Protein AF-0000000084721932 (afdb_homodimer)

Foldseek 3Di:
DAAEEEEEAQPPVCSVVLCVLQVVVRHDYDYHQAPVRVVVVLVPDAGQEYEFEQDGPVHGRQVCLLVNCVSHVLHAYEYEYEPPPVVVQVSSVVSPHLYYDYPVGDSVNVNVSRVVSSVVSVVVVVVVVVVCVVPLVADDFDADFPLVVVLVVLLLVVLVVQQAAEEEEEAAQLCLVNSQVVSQVNNQPDPPQDEAEDELQPDDLVCSQCQAAWAQQPLDPPRNHTDGHVQAVRAPGAYEYEACLNHAPVVLVQVLVCLVPQWHDHRPDDDIDGGRHHYYYYHHDDVVVCVVVVRHPPSSVVRNVPPYGYRDACLQRLVRQVSLLQVLLCSLCVVVVNNQADEDPQLNVLRSQARPSNGSVSSSVLSNVQVVPPDDRYGNSCVSPPVGRDDSDDPPDDDDPQQDDDDDDDDDDPLVSLLSVLVRLCVVVVNPQVVSCVVVVHDSLVSCVSPVNHD/DAAEEEEEAQPPVVSVVLCVLQVVVRHDYDYHQAVVRVVVVLVPDAGQEYEFEQDGPHHGRLVCLLVNCVSHVLHAYEYEYEPPPVVVQVSSVVSPHLYYDYPVGDSVNVNVSRVVSSVVSVVVVVVVVVVVVVPLVADDFDADFPLVVVLVVLLLVVLVPQQAAEEEEEAAQLCLVNSQVVSQVNNQPDPPQDEAEDELQPDDLVCSQCQAAWAQAPLDPPRNHTDGHVQAVRAPGAYEYEACLNHAPVVLVQVLVCLVPQWHDHRPDDDIDGGRHHYYYYHHDDVVVCVVVVRHPPSSVVRNVPPYGYRDACLQRLVRQVSLLQVLLCSLCVVVVNNQADEDPQQNVLRSQANPSNGSVSSSVLSNVQVVPPDDRYGNSCVSPPPGRDDSDDPPDDDDPQQDDDDDDDDDDPLVSLLSVLVRLCVVVVNPQVVSCVVVVHDSLVSCVSPVNHD

Secondary structure (DSSP, 8-state):
--EEEEEE-S-HHHHHHHHHHHHHTTEEEEEESSHHHHHHHHHH---SEEEEESEETTEEHHHHHHHHHHH-TT-EEEEEE-TT-HHHHHHHHHTT-SEEEESSPPHHHHHHHHHHHHHHHHHHHHHHHHHHHHHHT-PPPPP-SHHHHHHHHHHHHHHTSTT--EEEE--TTS-HHHHHHHHHHHH-SSTT--EEEEETTTS-HHHHHHHHHEE-TTSSTT--S-EE-HHHHTTTSEEEEETGGGS-HHHHHHHHHHHHHSEEE-BT---EEE--PEEEEEE-S-HHHHHHTTSS-HHHHHHHTSEEEEPPPGGG-GGGHHHHHHHHHHHHHHHHT-TT-EE-HHHHHHHHH---TTHHHHHHHHHHHHHHH--SSEE--GGGTT-----TT--S--SS----EEE-SS---HHHHHHHHHHHHHHHTTT-HHHHHHHHT--HHHHHHHTT---/-PEEEEEE-S-HHHHHHHHHHHHHTTEEEEEESSHHHHHHHHHH---SEEEEESEETTEEHHHHHHHHHHH-TT-EEEEEE-TT-HHHHHHHHHTT-SEEEESSPPHHHHHHHHHHHHHHHHHHHHHHHHHHHHHHT-PPPPP-SHHHHHHHHHHHHHHTSTT--EEEE--TTS-HHHHHHHHHHHH-SSTT--EEEEETTTS-HHHHHHHHHEE-TTSSTT--S-EE-HHHHTTTSEEEEETGGGS-HHHHHHHHHHHHHSEEE-BT---EEE--PEEEEEE-S-HHHHHHTTSS-HHHHHHHTSEEEEPPPGGG-GGGHHHHHHHHHHHHHHHHT-TT-EE-HHHHHHHHH---TTHHHHHHHHHHHHHHH--SSEE--GGGTT-----TTS-S--SS----EEE-SS---HHHHHHHHHHHHHHHTTT-HHHHHHHHT--HHHHHHHTT---

InterPro domains:
  IPR001789 Signal transduction response regulator, receiver domain [PF00072] (6-113)
  IPR001789 Signal transduction response regulator, receiver domain [PS50110] (4-118)
  IPR001789 Signal transduction response regulator, receiver domain [SM00448] (3-114)
  IPR002078 RNA polymerase sigma factor 54 interaction domain [PF00158] (145-309)
  IPR002078 RNA polymerase sigma factor 54 interaction domain [PS50045] (141-372)
  IPR002197 DNA binding HTH domain, Fis-type [PF02954] (414-452)
  IPR003593 AAA+ ATPase domain [SM00382] (162-306)
  IPR009057 Homedomain-like superfamily [SSF46689] (357-451)
  IPR011006 CheY-like superfamily [SSF52172] (5-186)
  IPR025662 Sigma-54 interaction domain, ATP-binding site 1 [PS00675] (166-179)
  IPR025943 Sigma-54 interaction domain, ATP-binding site 2 [PS00676] (229-244)
  IPR025944 Sigma-54 interaction domain, conserved site [PS00688] (356-365)
  IPR027417 P-loop containing nucleoside triphosphate hydrolase [G3DSA:3.40.50.300] (138-313)
  IPR027417 P-loop containing nucleoside triphosphate hydrolase [SSF52540] (145-384)
  IPR058031 NorR-like, AAA+ ATPase lid domain [PF25601] (315-384)

Sequence (910 aa):
MSVPLLFIDDDRAFSSLGAAALQREGYAVTLARSLHEARAALARLTPALVVLDRRLPDGDGLTFLPELKAQAPGAAVVMVTAHGDIASAVDAVRAGAADYVAKPVELADLVLRARRALDTGRLKDRLAAAEAELSGRRRLVPPASAAMQRVFAALERIATSPRGAVMLLGETGTGKEMLARHLHALSSRGDDAPFVHVNCAALPEQTVESELFGHEKGAFTDARTARRGLVEVAHGGTLFLDEVGELPLGLQAKLLTFLDSGRFRRLGGTTEHSSSARIVAATHRDLPGLMARGEFREDLWFRLGVFRIDIPPLRERPEDILPLAEGILAELRRELGRRDVSLGPHARTRLTAYAFPGNVRELRNVLERALVMEPGPELELDVLAGTRPVPAGAPAASPPEPNAFVLSGPPRALEEVERAYTRWVLEQMGGRRMEAAKVLGLSYPTFLKRLGEGTMSVPLLFIDDDRAFSSLGAAALQREGYAVTLARSLHEARAALARLTPALVVLDRRLPDGDGLTFLPELKAQAPGAAVVMVTAHGDIASAVDAVRAGAADYVAKPVELADLVLRARRALDTGRLKDRLAAAEAELSGRRRLVPPASAAMQRVFAALERIATSPRGAVMLLGETGTGKEMLARHLHALSSRGDDAPFVHVNCAALPEQTVESELFGHEKGAFTDARTARRGLVEVAHGGTLFLDEVGELPLGLQAKLLTFLDSGRFRRLGGTTEHSSSARIVAATHRDLPGLMARGEFREDLWFRLGVFRIDIPPLRERPEDILPLAEGILAELRRELGRRDVSLGPHARTRLTAYAFPGNVRELRNVLERALVMEPGPELELDVLAGTRPVPAGAPAASPPEPNAFVLSGPPRALEEVERAYTRWVLEQMGGRRMEAAKVLGLSYPTFLKRLGEGT

Nearest PDB structures (foldseek):
  1ny5-assembly1_A  TM=8.641E-01  e=1.931E-38  Aquifex aeolicus
  3dzd-assembly1_B  TM=8.624E-01  e=8.630E-37  Aquifex aeolicus
  1ny6-assembly1_B  TM=9.441E-01  e=9.548E-25  Aquifex aeolicus
  3m0e-assembly1_A  TM=8.871E-01  e=1.312E-25  Aquifex aeolicus
  5ep2-assembly1_A  TM=9.189E-01  e=5.234E-24  Photobacterium angustum

pLDDT: mean 85.18, std 12.58, range [26.5, 97.75]

Solvent-accessible surface area (backbone atoms only — not comparable to full-atom values): 48066 Å² total; per-residue (Å²): 127,49,48,40,27,38,40,35,37,54,50,62,68,57,43,50,54,46,42,52,58,37,38,74,73,38,33,42,68,42,83,18,52,33,58,68,46,40,53,55,46,56,74,50,39,80,42,49,30,32,39,38,29,33,77,36,88,75,48,47,33,66,77,43,40,55,60,48,40,49,47,31,58,67,36,22,29,34,36,36,37,57,60,85,42,52,68,58,46,54,51,36,42,74,59,63,30,61,45,67,46,47,42,83,72,51,64,72,54,52,48,51,52,51,50,52,29,44,52,53,40,50,50,51,48,46,34,52,50,46,51,45,58,65,43,72,77,57,79,84,70,81,67,67,22,67,72,51,41,52,49,54,51,50,41,58,58,48,30,74,45,74,74,60,26,32,25,42,36,34,56,64,38,57,44,65,67,60,51,52,50,49,38,46,63,65,43,46,89,47,100,76,48,38,76,40,80,43,51,42,33,58,42,53,82,88,46,41,57,39,49,41,46,2,28,29,54,64,48,45,96,84,26,73,37,24,43,85,9,47,49,57,58,7,38,68,21,30,32,36,35,34,34,53,71,55,43,53,62,73,55,45,55,51,51,40,45,23,73,74,70,31,34,45,51,28,39,76,43,79,44,75,42,54,39,68,36,21,44,36,35,27,30,61,65,61,57,71,62,31,35,73,73,67,52,38,60,63,70,41,51,53,58,39,42,67,38,71,43,77,49,70,49,43,55,79,31,60,64,31,51,59,59,46,49,54,52,50,46,56,51,48,22,19,67,71,62,46,76,74,53,43,80,24,77,59,22,56,55,48,58,72,39,44,39,44,90,36,15,52,49,42,51,51,46,51,51,52,48,30,64,68,70,44,74,75,45,51,40,48,44,68,87,52,60,84,64,67,56,55,71,83,80,68,70,90,69,86,86,68,86,80,60,57,54,72,48,80,52,75,78,58,36,50,69,58,50,52,30,51,48,51,50,45,40,25,56,76,49,74,63,38,61,71,59,29,17,55,46,32,69,40,55,66,72,56,40,34,45,52,71,66,71,42,132,127,47,48,42,27,38,39,35,39,55,50,62,69,56,44,50,54,47,42,51,57,38,38,75,72,38,32,42,68,44,82,19,52,33,60,69,47,40,53,54,45,55,74,50,39,81,43,48,31,32,41,37,29,32,76,36,89,77,49,48,33,66,77,42,39,56,59,48,40,50,47,31,58,67,36,21,29,34,35,36,37,57,60,85,41,52,69,56,46,54,50,36,41,73,60,62,30,62,44,66,45,47,41,84,72,52,63,71,53,53,47,52,49,50,50,51,30,41,51,51,40,51,50,53,47,47,36,52,50,47,50,47,59,64,43,71,76,56,79,82,67,82,66,66,22,68,71,50,40,51,48,53,52,50,41,58,58,47,32,75,46,75,72,61,26,32,25,41,36,34,56,65,38,58,45,63,67,60,51,51,52,49,38,46,64,66,44,47,90,49,100,75,48,37,76,38,80,44,52,42,34,56,42,55,82,88,46,40,57,41,49,42,46,3,29,29,54,63,48,47,95,84,26,74,38,26,44,83,9,48,49,58,58,6,39,68,21,29,33,36,35,35,33,52,74,56,43,54,63,73,54,45,55,52,50,39,46,25,72,75,69,31,33,46,52,28,40,75,43,78,43,75,41,54,39,66,36,22,44,37,36,27,29,62,64,61,56,72,61,31,35,74,71,64,54,39,60,64,69,41,50,55,56,39,41,69,37,70,44,77,48,69,48,45,55,79,33,61,64,31,48,60,60,45,49,52,54,50,46,56,50,49,21,19,68,71,63,46,77,72,54,43,79,25,78,59,21,57,54,48,59,72,39,45,40,46,89,37,15,52,50,40,52,50,48,52,51,50,49,32,65,68,69,44,73,77,44,52,40,50,43,66,87,54,59,87,63,70,57,55,73,83,80,67,67,90,65,85,85,67,89,80,59,58,55,72,47,76,52,75,82,56,36,49,69,57,50,52,30,51,48,52,50,45,40,25,56,75,50,73,63,40,62,71,59,31,17,57,46,31,70,40,55,66,71,55,39,32,46,53,70,66,69,41,129

Structure (mmCIF, N/CA/C/O backbone):
data_AF-0000000084721932-model_v1
#
loop_
_entity.id
_entity.type
_entity.pdbx_description
1 polymer 'Sigma-54 dependent DNA-binding response regulator'
#
loop_
_atom_site.group_PDB
_atom_site.id
_atom_site.type_symbol
_atom_site.label_atom_id
_atom_site.label_alt_id
_atom_site.label_comp_id
_atom_site.label_asym_id
_atom_site.label_entity_id
_atom_site.label_seq_id
_atom_site.pdbx_PDB_ins_code
_atom_site.Cartn_x
_atom_site.Cartn_y
_atom_site.Cartn_z
_atom_site.occupancy
_atom_site.B_iso_or_equiv
_atom_site.auth_seq_id
_atom_site.auth_comp_id
_atom_site.auth_asym_id
_atom_site.auth_atom_id
_atom_site.pdbx_PDB_model_num
ATOM 1 N N . MET A 1 1 ? 23.156 -14.375 -2.945 1 50.16 1 MET A N 1
ATOM 2 C CA . MET A 1 1 ? 22.766 -14.328 -1.539 1 50.16 1 MET A CA 1
ATOM 3 C C . MET A 1 1 ? 21.625 -15.305 -1.265 1 50.16 1 MET A C 1
ATOM 5 O O . MET A 1 1 ? 20.734 -15.492 -2.109 1 50.16 1 MET A O 1
ATOM 9 N N . SER A 1 2 ? 21.703 -16.531 -0.362 1 75.31 2 SER A N 1
ATOM 10 C CA . SER A 1 2 ? 21.109 -17.859 -0.454 1 75.31 2 SER A CA 1
ATOM 11 C C . SER A 1 2 ? 19.766 -17.906 0.25 1 75.31 2 SER A C 1
ATOM 13 O O . SER A 1 2 ? 19.594 -17.328 1.323 1 75.31 2 SER A O 1
ATOM 15 N N . VAL A 1 3 ? 18.797 -18.219 -0.322 1 82.56 3 VAL A N 1
ATOM 16 C CA . VAL A 1 3 ? 17.438 -18.422 0.181 1 82.56 3 VAL A CA 1
ATOM 17 C C . VAL A 1 3 ? 17.328 -19.766 0.882 1 82.56 3 VAL A C 1
ATOM 19 O O . VAL A 1 3 ? 17.625 -20.812 0.288 1 82.56 3 VAL A O 1
ATOM 22 N N . PRO A 1 4 ? 17.062 -19.734 2.205 1 88.12 4 PRO A N 1
ATOM 23 C CA . PRO A 1 4 ? 16.984 -21 2.924 1 88.12 4 PRO A CA 1
ATOM 24 C C . PRO A 1 4 ? 15.883 -21.922 2.4 1 88.12 4 PRO A C 1
ATOM 26 O O . PRO A 1 4 ? 14.734 -21.484 2.271 1 88.12 4 PRO A O 1
ATOM 29 N N . LEU A 1 5 ? 16.281 -23.125 2.121 1 94.31 5 LEU A N 1
ATOM 30 C CA . LEU A 1 5 ? 15.359 -24.125 1.596 1 94.31 5 LEU A CA 1
ATOM 31 C C . LEU A 1 5 ? 15.477 -25.438 2.363 1 94.31 5 LEU A C 1
ATOM 33 O O . LEU A 1 5 ? 16.594 -25.906 2.631 1 94.31 5 LEU A O 1
ATOM 37 N N . LEU A 1 6 ? 14.336 -25.953 2.844 1 96 6 LEU A N 1
ATOM 38 C CA . LEU A 1 6 ? 14.281 -27.266 3.492 1 96 6 LEU A CA 1
ATOM 39 C C . LEU A 1 6 ? 13.773 -28.328 2.527 1 96 6 LEU A C 1
ATOM 41 O O . LEU A 1 6 ? 12.656 -28.219 2.012 1 96 6 LEU A O 1
ATOM 45 N N . PHE A 1 7 ? 14.656 -29.297 2.244 1 97.75 7 PHE A N 1
ATOM 46 C CA . PHE A 1 7 ? 14.328 -30.391 1.336 1 97.75 7 PHE A CA 1
ATOM 47 C C . PHE A 1 7 ? 14.031 -31.672 2.111 1 97.75 7 PHE A C 1
ATOM 49 O O . PHE A 1 7 ? 14.938 -32.281 2.672 1 97.75 7 PHE A O 1
ATOM 56 N N . ILE A 1 8 ? 12.703 -32.031 2.109 1 97.69 8 ILE A N 1
ATOM 57 C CA . ILE A 1 8 ? 12.273 -33.188 2.893 1 97.69 8 ILE A CA 1
ATOM 58 C C . ILE A 1 8 ? 11.922 -34.344 1.96 1 97.69 8 ILE A C 1
ATOM 60 O O . ILE A 1 8 ? 10.859 -34.375 1.339 1 97.69 8 ILE A O 1
ATOM 64 N N . ASP A 1 9 ? 12.75 -35.281 1.85 1 96.31 9 ASP A N 1
ATOM 65 C CA . ASP A 1 9 ? 12.578 -36.438 0.973 1 96.31 9 ASP A CA 1
ATOM 66 C C . ASP A 1 9 ? 13.461 -37.594 1.422 1 96.31 9 ASP A C 1
ATOM 68 O O . ASP A 1 9 ? 14.641 -37.438 1.714 1 96.31 9 ASP A O 1
ATOM 72 N N . ASP A 1 10 ? 12.867 -38.781 1.449 1 94.88 10 ASP A N 1
ATOM 73 C CA . ASP A 1 10 ? 13.609 -39.906 1.982 1 94.88 10 ASP A CA 1
ATOM 74 C C . ASP A 1 10 ? 14.453 -40.594 0.896 1 94.88 10 ASP A C 1
ATOM 76 O O . ASP A 1 10 ? 15.328 -41.406 1.193 1 94.88 10 ASP A O 1
ATOM 80 N N . ASP A 1 11 ? 14.219 -40.312 -0.386 1 94.06 11 ASP A N 1
ATOM 81 C CA . ASP A 1 11 ? 15.039 -40.844 -1.475 1 94.06 11 ASP A CA 1
ATOM 82 C C . ASP A 1 11 ? 16.375 -40.125 -1.547 1 94.06 11 ASP A C 1
ATOM 84 O O . ASP A 1 11 ? 16.469 -39 -2.043 1 94.06 11 ASP A O 1
ATOM 88 N N . ARG A 1 12 ? 17.406 -40.781 -1.144 1 93.38 12 ARG A N 1
ATOM 89 C CA . ARG A 1 12 ? 18.719 -40.188 -1.009 1 93.38 12 ARG A CA 1
ATOM 90 C C . ARG A 1 12 ? 19.234 -39.688 -2.357 1 93.38 12 ARG A C 1
ATOM 92 O O . ARG A 1 12 ? 19.828 -38.625 -2.447 1 93.38 12 ARG A O 1
ATOM 99 N N . ALA A 1 13 ? 19.031 -40.5 -3.336 1 93.81 13 ALA A N 1
ATOM 100 C CA . ALA A 1 13 ? 19.516 -40.156 -4.664 1 93.81 13 ALA A CA 1
ATOM 101 C C . ALA A 1 13 ? 18.812 -38.875 -5.176 1 93.81 13 ALA A C 1
ATOM 103 O O . ALA A 1 13 ? 19.453 -37.938 -5.602 1 93.81 13 ALA A O 1
ATOM 104 N N . PHE A 1 14 ? 17.594 -38.875 -5.012 1 92.94 14 PHE A N 1
ATOM 105 C CA . PHE A 1 14 ? 16.812 -37.75 -5.504 1 92.94 14 PHE A CA 1
ATOM 106 C C . PHE A 1 14 ? 17.078 -36.5 -4.68 1 92.94 14 PHE A C 1
ATOM 108 O O . PHE A 1 14 ? 17.281 -35.406 -5.234 1 92.94 14 PHE A O 1
ATOM 115 N N . SER A 1 15 ? 17.047 -36.656 -3.352 1 94.31 15 SER A N 1
ATOM 116 C CA . SER A 1 15 ? 17.25 -35.5 -2.482 1 94.31 15 SER A CA 1
ATOM 117 C C . SER A 1 15 ? 18.609 -34.875 -2.699 1 94.31 15 SER A C 1
ATOM 119 O O . SER A 1 15 ? 18.75 -33.625 -2.682 1 94.31 15 SER A O 1
ATOM 121 N N . SER A 1 16 ? 19.578 -35.688 -3.01 1 95.12 16 SER A N 1
ATOM 122 C CA . SER A 1 16 ? 20.922 -35.156 -3.246 1 95.12 16 SER A CA 1
ATOM 123 C C . SER A 1 16 ? 20.984 -34.406 -4.57 1 95.12 16 SER A C 1
ATOM 125 O O . SER A 1 16 ? 21.547 -33.312 -4.633 1 95.12 16 SER A O 1
ATOM 127 N N . LEU A 1 17 ? 20.453 -35.031 -5.609 1 95 17 LEU A N 1
ATOM 128 C CA . LEU A 1 17 ? 20.453 -34.375 -6.926 1 95 17 LEU A CA 1
ATOM 129 C C . LEU A 1 17 ? 19.625 -33.094 -6.906 1 95 17 LEU A C 1
ATOM 131 O O . LEU A 1 17 ? 20.062 -32.094 -7.457 1 95 17 LEU A O 1
ATOM 135 N N . GLY A 1 18 ? 18.5 -33.188 -6.254 1 95.5 18 GLY A N 1
ATOM 136 C CA . GLY A 1 18 ? 17.656 -32.031 -6.145 1 95.5 18 GLY A CA 1
ATOM 137 C C . GLY A 1 18 ? 18.297 -30.891 -5.375 1 95.5 18 GLY A C 1
ATOM 138 O O . GLY A 1 18 ? 18.25 -29.734 -5.797 1 95.5 18 GLY A O 1
ATOM 139 N N . ALA A 1 19 ? 18.891 -31.25 -4.285 1 95.81 19 ALA A N 1
ATOM 140 C CA . ALA A 1 19 ? 19.594 -30.266 -3.465 1 95.81 19 ALA A CA 1
ATOM 141 C C . ALA A 1 19 ? 20.703 -29.578 -4.254 1 95.81 19 ALA A C 1
ATOM 143 O O . ALA A 1 19 ? 20.844 -28.359 -4.207 1 95.81 19 ALA A O 1
ATOM 144 N N . ALA A 1 20 ? 21.422 -30.359 -5.004 1 96 20 ALA A N 1
ATOM 145 C CA . ALA A 1 20 ? 22.516 -29.828 -5.801 1 96 20 ALA A CA 1
ATOM 146 C C . ALA A 1 20 ? 21.984 -28.859 -6.859 1 96 20 ALA A C 1
ATOM 148 O O . ALA A 1 20 ? 22.562 -27.781 -7.062 1 96 20 ALA A O 1
ATOM 149 N N . ALA A 1 21 ? 20.969 -29.266 -7.5 1 95.31 21 ALA A N 1
ATOM 150 C CA . ALA A 1 21 ? 20.375 -28.422 -8.539 1 95.31 21 ALA A CA 1
ATOM 151 C C . ALA A 1 21 ? 19.891 -27.094 -7.957 1 95.31 21 ALA A C 1
ATOM 153 O O . ALA A 1 21 ? 20.109 -26.031 -8.555 1 95.31 21 ALA A O 1
ATOM 154 N N . LEU A 1 22 ? 19.297 -27.141 -6.793 1 95.56 22 LEU A N 1
ATOM 155 C CA . LEU A 1 22 ? 18.75 -25.953 -6.156 1 95.56 22 LEU A CA 1
ATOM 156 C C . LEU A 1 22 ? 19.875 -25.078 -5.586 1 95.56 22 LEU A C 1
ATOM 158 O O . LEU A 1 22 ? 19.781 -23.844 -5.609 1 95.56 22 LEU A O 1
ATOM 162 N N . GLN A 1 23 ? 20.891 -25.688 -5.098 1 94.81 23 GLN A N 1
ATOM 163 C CA . GLN A 1 23 ? 22.047 -24.938 -4.598 1 94.81 23 GLN A CA 1
ATOM 164 C C . GLN A 1 23 ? 22.703 -24.125 -5.711 1 94.81 23 GLN A C 1
ATOM 166 O O . GLN A 1 23 ? 23.125 -23 -5.492 1 94.81 23 GLN A O 1
ATOM 171 N N . ARG A 1 24 ? 22.734 -24.703 -6.875 1 93.31 24 ARG A N 1
ATOM 172 C CA . ARG A 1 24 ? 23.297 -24 -8.023 1 93.31 24 ARG A CA 1
ATOM 173 C C . ARG A 1 24 ? 22.484 -22.766 -8.359 1 93.31 24 ARG A C 1
ATOM 175 O O . ARG A 1 24 ? 23.016 -21.797 -8.922 1 93.31 24 ARG A O 1
ATOM 182 N N . GLU A 1 25 ? 21.234 -22.844 -7.98 1 91 25 GLU A N 1
ATOM 183 C CA . GLU A 1 25 ? 20.344 -21.703 -8.258 1 91 25 GLU A CA 1
ATOM 184 C C . GLU A 1 25 ? 20.391 -20.688 -7.117 1 91 25 GLU A C 1
ATOM 186 O O . GLU A 1 25 ? 19.609 -19.734 -7.105 1 91 25 GLU A O 1
ATOM 191 N N . GLY A 1 26 ? 21.234 -20.922 -6.094 1 88.62 26 GLY A N 1
ATOM 192 C CA . GLY A 1 26 ? 21.453 -19.906 -5.07 1 88.62 26 GLY A CA 1
ATOM 193 C C . GLY A 1 26 ? 20.703 -20.203 -3.781 1 88.62 26 GLY A C 1
ATOM 194 O O . GLY A 1 26 ? 20.641 -19.359 -2.883 1 88.62 26 GLY A O 1
ATOM 195 N N . TYR A 1 27 ? 20.156 -21.391 -3.596 1 91.81 27 TYR A N 1
ATOM 196 C CA . TYR A 1 27 ? 19.453 -21.766 -2.369 1 91.81 27 TYR A CA 1
ATOM 197 C C . TYR A 1 27 ? 20.406 -22.391 -1.366 1 91.81 27 TYR A C 1
ATOM 199 O O . TYR A 1 27 ? 21.344 -23.094 -1.752 1 91.81 27 TYR A O 1
ATOM 207 N N . ALA A 1 28 ? 20.234 -22.062 -0.141 1 91.94 28 ALA A N 1
ATOM 208 C CA . ALA A 1 28 ? 20.891 -22.797 0.943 1 91.94 28 ALA A CA 1
ATOM 209 C C . ALA A 1 28 ? 20.031 -23.984 1.394 1 91.94 28 ALA A C 1
ATOM 211 O O . ALA A 1 28 ? 19.109 -23.812 2.191 1 91.94 28 ALA A O 1
ATOM 212 N N . VAL A 1 29 ? 20.453 -25.188 0.983 1 95.38 29 VAL A N 1
ATOM 213 C CA . VAL A 1 29 ? 19.562 -26.328 1.118 1 95.38 29 VAL A CA 1
ATOM 214 C C . VAL A 1 29 ? 19.906 -27.109 2.383 1 95.38 29 VAL A C 1
ATOM 216 O O . VAL A 1 29 ? 21.078 -27.453 2.613 1 95.38 29 VAL A O 1
ATOM 219 N N . THR A 1 30 ? 18.953 -27.297 3.246 1 94.75 30 THR A N 1
ATOM 220 C CA . THR A 1 30 ? 19.016 -28.25 4.359 1 94.75 30 THR A CA 1
ATOM 221 C C . THR A 1 30 ? 18.219 -29.5 4.043 1 94.75 30 THR A C 1
ATOM 223 O O . THR A 1 30 ? 17.062 -29.422 3.637 1 94.75 30 THR A O 1
ATOM 226 N N . LEU A 1 31 ? 18.844 -30.656 4.266 1 96.81 31 LEU A N 1
ATOM 227 C CA . LEU A 1 31 ? 18.219 -31.906 3.9 1 96.81 31 LEU A CA 1
ATOM 228 C C . LEU A 1 31 ? 17.594 -32.594 5.125 1 96.81 31 LEU A C 1
ATOM 230 O O . LEU A 1 31 ? 18.172 -32.562 6.207 1 96.81 31 LEU A O 1
ATOM 234 N N . ALA A 1 32 ? 16.375 -33.062 4.973 1 97 32 ALA A N 1
ATOM 235 C CA . ALA A 1 32 ? 15.695 -33.906 5.934 1 97 32 ALA A CA 1
ATOM 236 C C . ALA A 1 32 ? 15.133 -35.156 5.25 1 97 32 ALA A C 1
ATOM 238 O O . ALA A 1 32 ? 14.602 -35.094 4.137 1 97 32 ALA A O 1
ATOM 239 N N . ARG A 1 33 ? 15.242 -36.312 5.902 1 96.19 33 ARG A N 1
ATOM 240 C CA . ARG A 1 33 ? 14.844 -37.562 5.254 1 96.19 33 ARG A CA 1
ATOM 241 C C . ARG A 1 33 ? 13.633 -38.188 5.945 1 96.19 33 ARG A C 1
ATOM 243 O O . ARG A 1 33 ? 13.172 -39.25 5.566 1 96.19 33 ARG A O 1
ATOM 250 N N . SER A 1 34 ? 13.18 -37.531 6.965 1 96.69 34 SER A N 1
ATOM 251 C CA . SER A 1 34 ? 12 -37.938 7.723 1 96.69 34 SER A CA 1
ATOM 252 C C . SER A 1 34 ? 11.289 -36.75 8.328 1 96.69 34 SER A C 1
ATOM 254 O O . SER A 1 34 ? 11.812 -35.625 8.305 1 96.69 34 SER A O 1
ATOM 256 N N . LEU A 1 35 ? 10.047 -37 8.773 1 96.81 35 LEU A N 1
ATOM 257 C CA . LEU A 1 35 ? 9.312 -35.938 9.438 1 96.81 35 LEU A CA 1
ATOM 258 C C . LEU A 1 35 ? 9.992 -35.531 10.742 1 96.81 35 LEU A C 1
ATOM 260 O O . LEU A 1 35 ? 9.969 -34.375 11.133 1 96.81 35 LEU A O 1
ATOM 264 N N . HIS A 1 36 ? 10.547 -36.562 11.344 1 96.69 36 HIS A N 1
ATOM 265 C CA . HIS A 1 36 ? 11.297 -36.281 12.562 1 96.69 36 HIS A CA 1
ATOM 266 C C . HIS A 1 36 ? 12.453 -35.312 12.297 1 96.69 36 HIS A C 1
ATOM 268 O O . HIS A 1 36 ? 12.609 -34.312 13.016 1 96.69 36 HIS A O 1
ATOM 274 N N . GLU A 1 37 ? 13.188 -35.562 11.258 1 96.44 37 GLU A N 1
ATOM 275 C CA . GLU A 1 37 ? 14.289 -34.688 10.883 1 96.44 37 GLU A CA 1
ATOM 276 C C . GLU A 1 37 ? 13.781 -33.312 10.445 1 96.44 37 GLU A C 1
ATOM 278 O O . GLU A 1 37 ? 14.43 -32.281 10.711 1 96.44 37 GLU A O 1
ATOM 283 N N . ALA A 1 38 ? 12.656 -33.312 9.766 1 96.31 38 ALA A N 1
ATOM 284 C CA . ALA A 1 38 ? 12.055 -32.062 9.32 1 96.31 38 ALA A CA 1
ATOM 285 C C . ALA A 1 38 ? 11.672 -31.172 10.508 1 96.31 38 ALA A C 1
ATOM 287 O O . ALA A 1 38 ? 11.961 -29.984 10.516 1 96.31 38 ALA A O 1
ATOM 288 N N . ARG A 1 39 ? 11.039 -31.812 11.516 1 94.12 39 ARG A N 1
ATOM 289 C CA . ARG A 1 39 ? 10.664 -31.094 12.719 1 94.12 39 ARG A CA 1
ATOM 290 C C . ARG A 1 39 ? 11.891 -30.516 13.422 1 94.12 39 ARG A C 1
ATOM 292 O O . ARG A 1 39 ? 11.867 -29.375 13.883 1 94.12 39 ARG A O 1
ATOM 299 N N . ALA A 1 40 ? 12.938 -31.297 13.453 1 92.94 40 ALA A N 1
ATOM 300 C CA . ALA A 1 40 ? 14.18 -30.844 14.062 1 92.94 40 ALA A CA 1
ATOM 301 C C . ALA A 1 40 ? 14.766 -29.656 13.297 1 92.94 40 ALA A C 1
ATOM 303 O O . ALA A 1 40 ? 15.25 -28.688 13.898 1 92.94 40 ALA A O 1
ATOM 304 N N . ALA A 1 41 ? 14.719 -29.734 12 1 91.56 41 ALA A N 1
ATOM 305 C CA . ALA A 1 41 ? 15.242 -28.641 11.164 1 91.56 41 ALA A CA 1
ATOM 306 C C . ALA A 1 41 ? 14.422 -27.375 11.344 1 91.56 41 ALA A C 1
ATOM 308 O O . ALA A 1 41 ? 14.984 -26.281 11.445 1 91.56 41 ALA A O 1
ATOM 309 N N . LEU A 1 42 ? 13.109 -27.5 11.391 1 88.31 42 LEU A N 1
ATOM 310 C CA . LEU A 1 42 ? 12.195 -26.359 11.508 1 88.31 42 LEU A CA 1
ATOM 311 C C . LEU A 1 42 ? 12.367 -25.672 12.859 1 88.31 42 LEU A C 1
ATOM 313 O O . LEU A 1 42 ? 12.023 -24.5 13.008 1 88.31 42 LEU A O 1
ATOM 317 N N . ALA A 1 43 ? 12.82 -26.438 13.812 1 82 43 ALA A N 1
ATOM 318 C CA . ALA A 1 43 ? 13.086 -25.875 15.125 1 82 43 ALA A CA 1
ATOM 319 C C . ALA A 1 43 ? 14.297 -24.938 15.094 1 82 43 ALA A C 1
ATOM 321 O O . ALA A 1 43 ? 14.445 -24.078 15.953 1 82 43 ALA A O 1
ATOM 322 N N . ARG A 1 44 ? 15.141 -25.188 14.062 1 77.06 44 ARG A N 1
ATOM 323 C CA . ARG A 1 44 ? 16.406 -24.453 14.039 1 77.06 44 ARG A CA 1
ATOM 324 C C . ARG A 1 44 ? 16.406 -23.406 12.938 1 77.06 44 ARG A C 1
ATOM 326 O O . ARG A 1 44 ? 17.219 -22.469 12.961 1 77.06 44 ARG A O 1
ATOM 333 N N . LEU A 1 45 ? 15.57 -23.625 11.953 1 78.25 45 LEU A N 1
ATOM 334 C CA . LEU A 1 45 ? 15.602 -22.703 10.812 1 78.25 45 LEU A CA 1
ATOM 335 C C . LEU A 1 45 ? 14.188 -22.406 10.32 1 78.25 45 LEU A C 1
ATOM 337 O O . LEU A 1 45 ? 13.297 -23.25 10.438 1 78.25 45 LEU A O 1
ATOM 341 N N . THR A 1 46 ? 14 -21.219 9.844 1 79.94 46 THR A N 1
ATOM 342 C CA . THR A 1 46 ? 12.773 -20.859 9.148 1 79.94 46 THR A CA 1
ATOM 343 C C . THR A 1 46 ? 13.008 -20.781 7.641 1 79.94 46 THR A C 1
ATOM 345 O O . THR A 1 46 ? 13.57 -19.797 7.145 1 79.94 46 THR A O 1
ATOM 348 N N . PRO A 1 47 ? 12.594 -21.781 7.012 1 88.88 47 PRO A N 1
ATOM 349 C CA . PRO A 1 47 ? 12.836 -21.766 5.566 1 88.88 47 PRO A CA 1
ATOM 350 C C . PRO A 1 47 ? 11.891 -20.828 4.816 1 88.88 47 PRO A C 1
ATOM 352 O O . PRO A 1 47 ? 10.797 -20.547 5.297 1 88.88 47 PRO A O 1
ATOM 355 N N . ALA A 1 48 ? 12.422 -20.328 3.701 1 87.56 48 ALA A N 1
ATOM 356 C CA . ALA A 1 48 ? 11.562 -19.578 2.787 1 87.56 48 ALA A CA 1
ATOM 357 C C . ALA A 1 48 ? 10.812 -20.516 1.845 1 87.56 48 ALA A C 1
ATOM 359 O O . ALA A 1 48 ? 9.727 -20.188 1.366 1 87.56 48 ALA A O 1
ATOM 360 N N . LEU A 1 49 ? 11.445 -21.641 1.623 1 93.56 49 LEU A N 1
ATOM 361 C CA . LEU A 1 49 ? 10.906 -22.641 0.703 1 93.56 49 LEU A CA 1
ATOM 362 C C . LEU A 1 49 ? 11.086 -24.047 1.262 1 93.56 49 LEU A C 1
ATOM 364 O O . LEU A 1 49 ? 12.102 -24.328 1.897 1 93.56 49 LEU A O 1
ATOM 368 N N . VAL A 1 50 ? 10.055 -24.859 1.052 1 96.56 50 VAL A N 1
ATOM 369 C CA . VAL A 1 50 ? 10.125 -26.25 1.477 1 96.56 50 VAL A CA 1
ATOM 370 C C . VAL A 1 50 ? 9.727 -27.156 0.318 1 96.56 50 VAL A C 1
ATOM 372 O O . VAL A 1 50 ? 8.719 -26.922 -0.352 1 96.56 50 VAL A O 1
ATOM 375 N N . VAL A 1 51 ? 10.586 -28.062 -0 1 97.38 51 VAL A N 1
ATOM 376 C CA . VAL A 1 51 ? 10.219 -29.188 -0.856 1 97.38 51 VAL A CA 1
ATOM 377 C C . VAL A 1 51 ? 9.859 -30.391 0.003 1 97.38 51 VAL A C 1
ATOM 379 O O . VAL A 1 51 ? 10.688 -30.875 0.779 1 97.38 51 VAL A O 1
ATOM 382 N N . LEU A 1 52 ? 8.633 -30.828 -0.109 1 97 52 LEU A N 1
ATOM 383 C CA . LEU A 1 52 ? 8.102 -31.812 0.827 1 97 52 LEU A CA 1
ATOM 384 C C . LEU A 1 52 ? 7.559 -33.031 0.085 1 97 52 LEU A C 1
ATOM 386 O O . LEU A 1 52 ? 6.605 -32.906 -0.689 1 97 52 LEU A O 1
ATOM 390 N N . ASP A 1 53 ? 8.148 -34.125 0.335 1 95.62 53 ASP A N 1
ATOM 391 C CA . ASP A 1 53 ? 7.648 -35.406 -0.221 1 95.62 53 ASP A CA 1
ATOM 392 C C . ASP A 1 53 ? 6.371 -35.844 0.487 1 95.62 53 ASP A C 1
ATOM 394 O O . ASP A 1 53 ? 6.242 -35.688 1.703 1 95.62 53 ASP A O 1
ATOM 398 N N . ARG A 1 54 ? 5.508 -36.406 -0.275 1 93.5 54 ARG A N 1
ATOM 399 C CA . ARG A 1 54 ? 4.254 -36.906 0.295 1 93.5 54 ARG A CA 1
ATOM 400 C C . ARG A 1 54 ? 4.488 -38.156 1.142 1 93.5 54 ARG A C 1
ATOM 402 O O . ARG A 1 54 ? 3.938 -38.281 2.238 1 93.5 54 ARG A O 1
ATOM 409 N N . ARG A 1 55 ? 5.254 -39.062 0.549 1 92.5 55 ARG A N 1
ATOM 410 C CA . ARG A 1 55 ? 5.48 -40.312 1.228 1 92.5 55 ARG A CA 1
ATOM 411 C C . ARG A 1 55 ? 6.824 -40.312 1.946 1 92.5 55 ARG A C 1
ATOM 413 O O . ARG A 1 55 ? 7.879 -40.312 1.305 1 92.5 55 ARG A O 1
ATOM 420 N N . LEU A 1 56 ? 6.812 -40.406 3.236 1 95.31 56 LEU A N 1
ATOM 421 C CA . LEU A 1 56 ? 8 -40.469 4.086 1 95.31 56 LEU A CA 1
ATOM 422 C C . LEU A 1 56 ? 7.953 -41.688 5 1 95.31 56 LEU A C 1
ATOM 424 O O . LEU A 1 56 ? 6.887 -42.281 5.219 1 95.31 56 LEU A O 1
ATOM 428 N N . PRO A 1 57 ? 9.055 -42.156 5.41 1 95.31 57 PRO A N 1
ATOM 429 C CA . PRO A 1 57 ? 9.102 -43.406 6.195 1 95.31 57 PRO A CA 1
ATOM 430 C C . PRO A 1 57 ? 8.312 -43.281 7.496 1 95.31 57 PRO A C 1
ATOM 432 O O . PRO A 1 57 ? 7.812 -44.312 8 1 95.31 57 PRO A O 1
ATOM 435 N N . ASP A 1 58 ? 8.195 -42.062 8.078 1 96.19 58 ASP A N 1
ATOM 436 C CA . ASP A 1 58 ? 7.566 -41.938 9.391 1 96.19 58 ASP A CA 1
ATOM 437 C C . ASP A 1 58 ? 6.273 -41.125 9.289 1 96.19 58 ASP A C 1
ATOM 439 O O . ASP A 1 58 ? 5.789 -40.594 10.297 1 96.19 58 ASP A O 1
ATOM 443 N N . GLY A 1 59 ? 5.695 -40.969 8.125 1 93.88 59 GLY A N 1
ATOM 444 C CA . GLY A 1 59 ? 4.426 -40.25 8.023 1 93.88 59 GLY A CA 1
ATOM 445 C C . GLY A 1 59 ? 4.125 -39.781 6.621 1 93.88 59 GLY A C 1
ATOM 446 O O . GLY A 1 59 ? 4.836 -40.094 5.672 1 93.88 59 GLY A O 1
ATOM 447 N N . ASP A 1 60 ? 3.035 -39 6.512 1 94.31 60 ASP A N 1
ATOM 448 C CA . ASP A 1 60 ? 2.539 -38.438 5.25 1 94.31 60 ASP A CA 1
ATOM 449 C C . ASP A 1 60 ? 2.779 -36.938 5.176 1 94.31 60 ASP A C 1
ATOM 451 O O . ASP A 1 60 ? 2.348 -36.188 6.055 1 94.31 60 ASP A O 1
ATOM 455 N N . GLY A 1 61 ? 3.457 -36.531 4.117 1 94.19 61 GLY A N 1
ATOM 456 C CA . GLY A 1 61 ? 3.773 -35.125 3.947 1 94.19 61 GLY A CA 1
ATOM 457 C C . GLY A 1 61 ? 2.543 -34.25 3.883 1 94.19 61 GLY A C 1
ATOM 458 O O . GLY A 1 61 ? 2.568 -33.094 4.34 1 94.19 61 GLY A O 1
ATOM 459 N N . LEU A 1 62 ? 1.491 -34.719 3.297 1 92.94 62 LEU A N 1
ATOM 460 C CA . LEU A 1 62 ? 0.261 -33.938 3.174 1 92.94 62 LEU A CA 1
ATOM 461 C C . LEU A 1 62 ? -0.357 -33.688 4.543 1 92.94 62 LEU A C 1
ATOM 463 O O . LEU A 1 62 ? -0.854 -32.594 4.809 1 92.94 62 LEU A O 1
ATOM 467 N N . THR A 1 63 ? -0.35 -34.688 5.363 1 93.5 63 THR A N 1
ATOM 468 C CA . THR A 1 63 ? -0.87 -34.531 6.719 1 93.5 63 THR A CA 1
ATOM 469 C C . THR A 1 63 ? 0.026 -33.625 7.547 1 93.5 63 THR A C 1
ATOM 471 O O . THR A 1 63 ? -0.442 -32.969 8.477 1 93.5 63 THR A O 1
ATOM 474 N N . PHE A 1 64 ? 1.29 -33.562 7.164 1 95.5 64 PHE A N 1
ATOM 475 C CA . PHE A 1 64 ? 2.287 -32.75 7.855 1 95.5 64 PHE A CA 1
ATOM 476 C C . PHE A 1 64 ? 2.182 -31.281 7.438 1 95.5 64 PHE A C 1
ATOM 478 O O . PHE A 1 64 ? 2.6 -30.391 8.172 1 95.5 64 PHE A O 1
ATOM 485 N N . LEU A 1 65 ? 1.621 -30.953 6.34 1 94.88 65 LEU A N 1
ATOM 486 C CA . LEU A 1 65 ? 1.624 -29.641 5.711 1 94.88 65 LEU A CA 1
ATOM 487 C C . LEU A 1 65 ? 0.992 -28.594 6.629 1 94.88 65 LEU A C 1
ATOM 489 O O . LEU A 1 65 ? 1.564 -27.531 6.852 1 94.88 65 LEU A O 1
ATOM 493 N N . PRO A 1 66 ? -0.159 -28.922 7.242 1 91.31 66 PRO A N 1
ATOM 494 C CA . PRO A 1 66 ? -0.744 -27.922 8.141 1 91.31 66 PRO A CA 1
ATOM 495 C C . PRO A 1 66 ? 0.165 -27.594 9.328 1 91.31 66 PRO A C 1
ATOM 497 O O . PRO A 1 66 ? 0.268 -26.422 9.727 1 91.31 66 PRO A O 1
ATOM 500 N N . GLU A 1 67 ? 0.741 -28.609 9.852 1 90.75 67 GLU A N 1
ATOM 501 C CA . GLU A 1 67 ? 1.697 -28.422 10.938 1 90.75 67 GLU A CA 1
ATOM 502 C C . GLU A 1 67 ? 2.865 -27.547 10.484 1 90.75 67 GLU A C 1
ATOM 504 O O . GLU A 1 67 ? 3.289 -26.641 11.219 1 90.75 67 GLU A O 1
ATOM 509 N N . LEU A 1 68 ? 3.35 -27.781 9.352 1 92.81 68 LEU A N 1
ATOM 510 C CA . LEU A 1 68 ? 4.449 -27.016 8.781 1 92.81 68 LEU A CA 1
ATOM 511 C C . LEU A 1 68 ? 4.062 -25.547 8.617 1 92.81 68 LEU A C 1
ATOM 513 O O . LEU A 1 68 ? 4.82 -24.656 9 1 92.81 68 LEU A O 1
ATOM 517 N N . LYS A 1 69 ? 2.889 -25.312 8.109 1 89.25 69 LYS A N 1
ATOM 518 C CA . LYS A 1 69 ? 2.42 -23.953 7.855 1 89.25 69 LYS A CA 1
ATOM 519 C C . LYS A 1 69 ? 2.176 -23.203 9.164 1 89.25 69 LYS A C 1
ATOM 521 O O . LYS A 1 69 ? 2.332 -21.969 9.227 1 89.25 69 LYS A O 1
ATOM 526 N N . ALA A 1 70 ? 1.817 -23.906 10.133 1 84.56 70 ALA A N 1
ATOM 527 C CA . ALA A 1 70 ? 1.638 -23.297 11.453 1 84.56 70 ALA A CA 1
ATOM 528 C C . ALA A 1 70 ? 2.973 -22.828 12.023 1 84.56 70 ALA A C 1
ATOM 530 O O . ALA A 1 70 ? 3.045 -21.781 12.68 1 84.56 70 ALA A O 1
ATOM 531 N N . GLN A 1 71 ? 3.986 -23.594 11.742 1 83.44 71 GLN A N 1
ATOM 532 C CA . GLN A 1 71 ? 5.312 -23.281 12.266 1 83.44 71 GLN A CA 1
ATOM 533 C C . GLN A 1 71 ? 6.008 -22.219 11.422 1 83.44 71 GLN A C 1
ATOM 535 O O . GLN A 1 71 ? 6.711 -21.359 11.953 1 83.44 71 GLN A O 1
ATOM 540 N N . ALA A 1 72 ? 5.793 -22.312 10.18 1 85.75 72 ALA A N 1
ATOM 541 C CA . ALA A 1 72 ? 6.395 -21.375 9.227 1 85.75 72 ALA A CA 1
ATOM 542 C C . ALA A 1 72 ? 5.363 -20.875 8.227 1 85.75 72 ALA A C 1
ATOM 544 O O . ALA A 1 72 ? 5.398 -21.234 7.051 1 85.75 72 ALA A O 1
ATOM 545 N N . PRO A 1 73 ? 4.559 -19.922 8.672 1 80.62 73 PRO A N 1
ATOM 546 C CA . PRO A 1 73 ? 3.451 -19.484 7.82 1 80.62 73 PRO A CA 1
ATOM 547 C C . PRO A 1 73 ? 3.926 -18.828 6.523 1 80.62 73 PRO A C 1
ATOM 549 O O . PRO A 1 73 ? 3.232 -18.906 5.504 1 80.62 73 PRO A O 1
ATOM 552 N N . GLY A 1 74 ? 5.016 -18.344 6.508 1 81.69 74 GLY A N 1
ATOM 553 C CA . GLY A 1 74 ? 5.492 -17.641 5.324 1 81.69 74 GLY A CA 1
ATOM 554 C C . GLY A 1 74 ? 6.238 -18.547 4.355 1 81.69 74 GLY A C 1
ATOM 555 O O . GLY A 1 74 ? 6.594 -18.125 3.256 1 81.69 74 GLY A O 1
ATOM 556 N N . ALA A 1 75 ? 6.434 -19.781 4.68 1 89.75 75 ALA A N 1
ATOM 557 C CA . ALA A 1 75 ? 7.195 -20.688 3.83 1 89.75 75 ALA A CA 1
ATOM 558 C C . ALA A 1 75 ? 6.363 -21.156 2.639 1 89.75 75 ALA A C 1
ATOM 560 O O . ALA A 1 75 ? 5.219 -21.594 2.803 1 89.75 75 ALA A O 1
ATOM 561 N N . ALA A 1 76 ? 6.938 -20.984 1.483 1 93.12 76 ALA A N 1
ATOM 562 C CA . ALA A 1 76 ? 6.324 -21.594 0.306 1 93.12 76 ALA A CA 1
ATOM 563 C C . ALA A 1 76 ? 6.629 -23.094 0.239 1 93.12 76 ALA A C 1
ATOM 565 O O . ALA A 1 76 ? 7.773 -23.516 0.435 1 93.12 76 ALA A O 1
ATOM 566 N N . VAL A 1 77 ? 5.59 -23.922 -0.003 1 95.75 77 VAL A N 1
ATOM 567 C CA . VAL A 1 77 ? 5.793 -25.375 0.025 1 95.75 77 VAL A CA 1
ATOM 568 C C . VAL A 1 77 ? 5.504 -25.953 -1.354 1 95.75 77 VAL A C 1
ATOM 570 O O . VAL A 1 77 ? 4.438 -25.719 -1.926 1 95.75 77 VAL A O 1
ATOM 573 N N . VAL A 1 78 ? 6.461 -26.672 -1.898 1 95.75 78 VAL A N 1
ATOM 574 C CA . VAL A 1 78 ? 6.277 -27.469 -3.105 1 95.75 78 VAL A CA 1
ATOM 575 C C . VAL A 1 78 ? 6.176 -28.938 -2.734 1 95.75 78 VAL A C 1
ATOM 577 O O . VAL A 1 78 ? 7.141 -29.531 -2.246 1 95.75 78 VAL A O 1
ATOM 580 N N . MET A 1 79 ? 5.066 -29.562 -3.01 1 95.12 79 MET A N 1
ATOM 581 C CA . MET A 1 79 ? 4.836 -30.969 -2.67 1 95.12 79 MET A CA 1
ATOM 582 C C . MET A 1 79 ? 5.328 -31.891 -3.783 1 95.12 79 MET A C 1
ATOM 584 O O . MET A 1 79 ? 5.102 -31.609 -4.965 1 95.12 79 MET A O 1
ATOM 588 N N . VAL A 1 80 ? 6.047 -32.906 -3.412 1 93.06 80 VAL A N 1
ATOM 589 C CA . VAL A 1 80 ? 6.422 -33.938 -4.359 1 93.06 80 VAL A CA 1
ATOM 590 C C . VAL A 1 80 ? 5.461 -35.125 -4.23 1 93.06 80 VAL A C 1
ATOM 592 O O . VAL A 1 80 ? 5.332 -35.719 -3.152 1 93.06 80 VAL A O 1
ATOM 595 N N . THR A 1 81 ? 4.781 -35.406 -5.273 1 86.94 81 THR A N 1
ATOM 596 C CA . THR A 1 81 ? 3.75 -36.438 -5.242 1 86.94 81 THR A CA 1
ATOM 597 C C . THR A 1 81 ? 4.117 -37.594 -6.172 1 86.94 81 THR A C 1
ATOM 599 O O . THR A 1 81 ? 5.09 -37.5 -6.922 1 86.94 81 THR A O 1
ATOM 602 N N . ALA A 1 82 ? 3.324 -38.688 -5.945 1 82.31 82 ALA A N 1
ATOM 603 C CA . ALA A 1 82 ? 3.516 -39.844 -6.836 1 82.31 82 ALA A CA 1
ATOM 604 C C . ALA A 1 82 ? 3.006 -39.531 -8.242 1 82.31 82 ALA A C 1
ATOM 606 O O . ALA A 1 82 ? 2.201 -38.625 -8.43 1 82.31 82 ALA A O 1
ATOM 607 N N . HIS A 1 83 ? 3.537 -40.312 -9.117 1 71.94 83 HIS A N 1
ATOM 608 C CA . HIS A 1 83 ? 3.146 -40.125 -10.508 1 71.94 83 HIS A CA 1
ATOM 609 C C . HIS A 1 83 ? 1.638 -40.25 -10.68 1 71.94 83 HIS A C 1
ATOM 611 O O . HIS A 1 83 ? 1.034 -41.188 -10.164 1 71.94 83 HIS A O 1
ATOM 617 N N . GLY A 1 84 ? 1.095 -39.312 -11.289 1 68.44 84 GLY A N 1
ATOM 618 C CA . GLY A 1 84 ? -0.301 -39.406 -11.688 1 68.44 84 GLY A CA 1
ATOM 619 C C . GLY A 1 84 ? -1.266 -39.125 -10.555 1 68.44 84 GLY A C 1
ATOM 620 O O . GLY A 1 84 ? -2.482 -39.219 -10.727 1 68.44 84 GLY A O 1
ATOM 621 N N . ASP A 1 85 ? -0.772 -38.812 -9.477 1 80.75 85 ASP A N 1
ATOM 622 C CA . ASP A 1 85 ? -1.67 -38.594 -8.352 1 80.75 85 ASP A CA 1
ATOM 623 C C . ASP A 1 85 ? -2.1 -37.125 -8.266 1 80.75 85 ASP A C 1
ATOM 625 O O . ASP A 1 85 ? -1.729 -36.406 -7.332 1 80.75 85 ASP A O 1
ATOM 629 N N . ILE A 1 86 ? -2.953 -36.812 -9.188 1 79.06 86 ILE A N 1
ATOM 630 C CA . ILE A 1 86 ? -3.42 -35.438 -9.289 1 79.06 86 ILE A CA 1
ATOM 631 C C . ILE A 1 86 ? -4.293 -35.094 -8.086 1 79.06 86 ILE A C 1
ATOM 633 O O . ILE A 1 86 ? -4.273 -33.969 -7.594 1 79.06 86 ILE A O 1
ATOM 637 N N . ALA A 1 87 ? -5.008 -36.062 -7.684 1 83.38 87 ALA A N 1
ATOM 638 C CA . ALA A 1 87 ? -5.863 -35.844 -6.523 1 83.38 87 ALA A CA 1
ATOM 639 C C . ALA A 1 87 ? -5.051 -35.344 -5.332 1 83.38 87 ALA A C 1
ATOM 641 O O . ALA A 1 87 ? -5.445 -34.406 -4.652 1 83.38 87 ALA A O 1
ATOM 642 N N . SER A 1 88 ? -3.912 -35.938 -5.211 1 84.81 88 SER A N 1
ATOM 643 C CA . SER A 1 88 ? -3.035 -35.531 -4.117 1 84.81 88 SER A CA 1
ATOM 644 C C . SER A 1 88 ? -2.527 -34.125 -4.305 1 84.81 88 SER A C 1
ATOM 646 O O . SER A 1 88 ? -2.377 -33.375 -3.334 1 84.81 88 SER A O 1
ATOM 648 N N . ALA A 1 89 ? -2.295 -33.781 -5.516 1 84.44 89 ALA A N 1
ATOM 649 C CA . ALA A 1 89 ? -1.829 -32.438 -5.82 1 84.44 89 ALA A CA 1
ATOM 650 C C . ALA A 1 89 ? -2.893 -31.391 -5.469 1 84.44 89 ALA A C 1
ATOM 652 O O . ALA A 1 89 ? -2.584 -30.359 -4.879 1 84.44 89 ALA A O 1
ATOM 653 N N . VAL A 1 90 ? -4.066 -31.688 -5.793 1 85.31 90 VAL A N 1
ATOM 654 C CA . VAL A 1 90 ? -5.191 -30.812 -5.504 1 85.31 90 VAL A CA 1
ATOM 655 C C . VAL A 1 90 ? -5.348 -30.641 -3.994 1 85.31 90 VAL A C 1
ATOM 657 O O . VAL A 1 90 ? -5.492 -29.531 -3.496 1 85.31 90 VAL A O 1
ATOM 660 N N . ASP A 1 91 ? -5.227 -31.766 -3.359 1 87.81 91 ASP A N 1
ATOM 661 C CA . ASP A 1 91 ? -5.34 -31.734 -1.903 1 87.81 91 ASP A CA 1
ATOM 662 C C . ASP A 1 91 ? -4.215 -30.922 -1.275 1 87.81 91 ASP A C 1
ATOM 664 O O . ASP A 1 91 ? -4.441 -30.188 -0.31 1 87.81 91 ASP A O 1
ATOM 668 N N . ALA A 1 92 ? -3.084 -31.047 -1.841 1 88.69 92 ALA A N 1
ATOM 669 C CA . ALA A 1 92 ? -1.918 -30.344 -1.329 1 88.69 92 ALA A CA 1
ATOM 670 C C . ALA A 1 92 ? -2.107 -28.828 -1.442 1 88.69 92 ALA A C 1
ATOM 672 O O . ALA A 1 92 ? -1.872 -28.094 -0.48 1 88.69 92 ALA A O 1
ATOM 673 N N . VAL A 1 93 ? -2.557 -28.375 -2.525 1 86.94 93 VAL A N 1
ATOM 674 C CA . VAL A 1 93 ? -2.74 -26.938 -2.77 1 86.94 93 VAL A CA 1
ATOM 675 C C . VAL A 1 93 ? -3.861 -26.406 -1.881 1 86.94 93 VAL A C 1
ATOM 677 O O . VAL A 1 93 ? -3.738 -25.328 -1.3 1 86.94 93 VAL A O 1
ATOM 680 N N . ARG A 1 94 ? -4.871 -27.188 -1.745 1 84.38 94 ARG A N 1
ATOM 681 C CA . ARG A 1 94 ? -5.965 -26.797 -0.858 1 84.38 94 ARG A CA 1
ATOM 682 C C . ARG A 1 94 ? -5.484 -26.672 0.582 1 84.38 94 ARG A C 1
ATOM 684 O O . ARG A 1 94 ? -5.961 -25.812 1.326 1 84.38 94 ARG A O 1
ATOM 691 N N . ALA A 1 95 ? -4.535 -27.516 0.85 1 86.56 95 ALA A N 1
ATOM 692 C CA . ALA A 1 95 ? -4.012 -27.516 2.213 1 86.56 95 ALA A CA 1
ATOM 693 C C . ALA A 1 95 ? -2.957 -26.438 2.398 1 86.56 95 ALA A C 1
ATOM 695 O O . ALA A 1 95 ? -2.379 -26.297 3.48 1 86.56 95 ALA A O 1
ATOM 696 N N . GLY A 1 96 ? -2.639 -25.719 1.369 1 87.62 96 GLY A N 1
ATOM 697 C CA . GLY A 1 96 ? -1.777 -24.562 1.544 1 87.62 96 GLY A CA 1
ATOM 698 C C . GLY A 1 96 ? -0.473 -24.656 0.776 1 87.62 96 GLY A C 1
ATOM 699 O O . GLY A 1 96 ? 0.375 -23.766 0.86 1 87.62 96 GLY A O 1
ATOM 700 N N . ALA A 1 97 ? -0.259 -25.75 0.049 1 92.88 97 ALA A N 1
ATOM 701 C CA . ALA A 1 97 ? 0.942 -25.844 -0.778 1 92.88 97 ALA A CA 1
ATOM 702 C C . ALA A 1 97 ? 0.916 -24.812 -1.906 1 92.88 97 ALA A C 1
ATOM 704 O O . ALA A 1 97 ? -0.139 -24.547 -2.486 1 92.88 97 ALA A O 1
ATOM 705 N N . ALA A 1 98 ? 2.068 -24.266 -2.168 1 92.25 98 ALA A N 1
ATOM 706 C CA . ALA A 1 98 ? 2.176 -23.281 -3.246 1 92.25 98 ALA A CA 1
ATOM 707 C C . ALA A 1 98 ? 2.172 -23.969 -4.609 1 92.25 98 ALA A C 1
ATOM 709 O O . ALA A 1 98 ? 1.727 -23.375 -5.602 1 92.25 98 ALA A O 1
ATOM 710 N N . ASP A 1 99 ? 2.766 -25.125 -4.641 1 92.31 99 ASP A N 1
ATOM 711 C CA . ASP A 1 99 ? 2.875 -25.875 -5.883 1 92.31 99 ASP A CA 1
ATOM 712 C C . ASP A 1 99 ? 3.107 -27.359 -5.598 1 92.31 99 ASP A C 1
ATOM 714 O O . ASP A 1 99 ? 3.135 -27.781 -4.441 1 92.31 99 ASP A O 1
ATOM 718 N N . TYR A 1 100 ? 3.162 -28.125 -6.715 1 91.12 100 TYR A N 1
ATOM 719 C CA . TYR A 1 100 ? 3.441 -29.547 -6.613 1 91.12 100 TYR A CA 1
ATOM 720 C C . TYR A 1 100 ? 4.23 -30.031 -7.824 1 91.12 100 TYR A C 1
ATOM 722 O O . TYR A 1 100 ? 4.25 -29.375 -8.867 1 91.12 100 TYR A O 1
ATOM 730 N N . VAL A 1 101 ? 4.914 -31.156 -7.609 1 88.88 101 VAL A N 1
ATOM 731 C CA . VAL A 1 101 ? 5.625 -31.812 -8.695 1 88.88 101 VAL A CA 1
ATOM 732 C C . VAL A 1 101 ? 5.469 -33.312 -8.57 1 88.88 101 VAL A C 1
ATOM 734 O O . VAL A 1 101 ? 5.531 -33.875 -7.465 1 88.88 101 VAL A O 1
ATOM 737 N N . ALA A 1 102 ? 5.203 -33.938 -9.711 1 86.56 102 ALA A N 1
ATOM 738 C CA . ALA A 1 102 ? 4.984 -35.375 -9.703 1 86.56 102 ALA A CA 1
ATOM 739 C C . ALA A 1 102 ? 6.266 -36.156 -10.031 1 86.56 102 ALA A C 1
ATOM 741 O O . ALA A 1 102 ? 7.031 -35.719 -10.906 1 86.56 102 ALA A O 1
ATOM 742 N N . LYS A 1 103 ? 6.488 -37.25 -9.312 1 86.56 103 LYS A N 1
ATOM 743 C CA . LYS A 1 103 ? 7.59 -38.156 -9.641 1 86.56 103 LYS A CA 1
ATOM 744 C C . LYS A 1 103 ? 7.309 -38.938 -10.922 1 86.56 103 LYS A C 1
ATOM 746 O O . LYS A 1 103 ? 6.164 -39.281 -11.203 1 86.56 103 LYS A O 1
ATOM 751 N N . PRO A 1 104 ? 8.297 -39.25 -11.719 1 86.56 104 PRO A N 1
ATOM 752 C CA . PRO A 1 104 ? 9.695 -38.844 -11.547 1 86.56 104 PRO A CA 1
ATOM 753 C C . PRO A 1 104 ? 9.914 -37.375 -11.773 1 86.56 104 PRO A C 1
ATOM 755 O O . PRO A 1 104 ? 9.359 -36.781 -12.719 1 86.56 104 PRO A O 1
ATOM 758 N N . VAL A 1 105 ? 10.711 -36.781 -10.961 1 88.69 105 VAL A N 1
ATOM 759 C CA . VAL A 1 105 ? 10.883 -35.312 -10.961 1 88.69 105 VAL A CA 1
ATOM 760 C C . VAL A 1 105 ? 12.047 -34.938 -11.867 1 88.69 105 VAL A C 1
ATOM 762 O O . VAL A 1 105 ? 13.156 -35.438 -11.719 1 88.69 105 VAL A O 1
ATOM 765 N N . GLU A 1 106 ? 11.742 -34.156 -12.883 1 88.38 106 GLU A N 1
ATOM 766 C CA . GLU A 1 106 ? 12.812 -33.531 -13.633 1 88.38 106 GLU A CA 1
ATOM 767 C C . GLU A 1 106 ? 13.391 -32.344 -12.867 1 88.38 106 GLU A C 1
ATOM 769 O O . GLU A 1 106 ? 12.648 -31.438 -12.461 1 88.38 106 GLU A O 1
ATOM 774 N N . LEU A 1 107 ? 14.695 -32.312 -12.758 1 90.81 107 LEU A N 1
ATOM 775 C CA . LEU A 1 107 ? 15.352 -31.344 -11.898 1 90.81 107 LEU A CA 1
ATOM 776 C C . LEU A 1 107 ? 15.055 -29.922 -12.375 1 90.81 107 LEU A C 1
ATOM 778 O O . LEU A 1 107 ? 14.828 -29.031 -11.555 1 90.81 107 LEU A O 1
ATOM 782 N N . ALA A 1 108 ? 15.07 -29.734 -13.641 1 88.88 108 ALA A N 1
ATOM 783 C CA . ALA A 1 108 ? 14.789 -28.406 -14.172 1 88.88 108 ALA A CA 1
ATOM 784 C C . ALA A 1 108 ? 13.383 -27.953 -13.789 1 88.88 108 ALA A C 1
ATOM 786 O O . ALA A 1 108 ? 13.156 -26.766 -13.508 1 88.88 108 ALA A O 1
ATOM 787 N N . ASP A 1 109 ? 12.484 -28.875 -13.781 1 89.19 109 ASP A N 1
ATOM 788 C CA . ASP A 1 109 ? 11.109 -28.578 -13.383 1 89.19 109 ASP A CA 1
ATOM 789 C C . ASP A 1 109 ? 11.031 -28.219 -11.906 1 89.19 109 ASP A C 1
ATOM 791 O O . ASP A 1 109 ? 10.344 -27.266 -11.531 1 89.19 109 ASP A O 1
ATOM 795 N N . LEU A 1 110 ? 11.711 -28.953 -11.125 1 92.38 110 LEU A N 1
ATOM 796 C CA . LEU A 1 110 ? 11.742 -28.672 -9.695 1 92.38 110 LEU A CA 1
ATOM 797 C C . LEU A 1 110 ? 12.258 -27.266 -9.414 1 92.38 110 LEU A C 1
ATOM 799 O O . LEU A 1 110 ? 11.664 -26.531 -8.625 1 92.38 110 LEU A O 1
ATOM 803 N N . VAL A 1 111 ? 13.305 -26.922 -10.102 1 92.94 111 VAL A N 1
ATOM 804 C CA . VAL A 1 111 ? 13.922 -25.609 -9.914 1 92.94 111 VAL A CA 1
ATOM 805 C C . VAL A 1 111 ? 12.938 -24.516 -10.32 1 92.94 111 VAL A C 1
ATOM 807 O O . VAL A 1 111 ? 12.781 -23.516 -9.617 1 92.94 111 VAL A O 1
ATOM 810 N N . LEU A 1 112 ? 12.305 -24.719 -11.359 1 89.75 112 LEU A N 1
ATOM 811 C CA . LEU A 1 112 ? 11.344 -23.734 -11.859 1 89.75 112 LEU A CA 1
ATOM 812 C C . LEU A 1 112 ? 10.195 -23.547 -10.883 1 89.75 112 LEU A C 1
ATOM 814 O O . LEU A 1 112 ? 9.805 -22.406 -10.578 1 89.75 112 LEU A O 1
ATOM 818 N N . ARG A 1 113 ? 9.664 -24.578 -10.43 1 91.5 113 ARG A N 1
ATOM 819 C CA . ARG A 1 113 ? 8.539 -24.531 -9.5 1 91.5 113 ARG A CA 1
ATOM 820 C C . ARG A 1 113 ? 8.945 -23.906 -8.172 1 91.5 113 ARG A C 1
ATOM 822 O O . ARG A 1 113 ? 8.18 -23.141 -7.574 1 91.5 113 ARG A O 1
ATOM 829 N N . ALA A 1 114 ? 10.125 -24.25 -7.754 1 93.25 114 ALA A N 1
ATOM 830 C CA . ALA A 1 114 ? 10.664 -23.641 -6.539 1 93.25 114 ALA A CA 1
ATOM 831 C C . ALA A 1 114 ? 10.758 -22.125 -6.672 1 93.25 114 ALA A C 1
ATOM 833 O O . ALA A 1 114 ? 10.336 -21.391 -5.777 1 93.25 114 ALA A O 1
ATOM 834 N N . ARG A 1 115 ? 11.25 -21.719 -7.766 1 90.62 115 ARG A N 1
ATOM 835 C CA . ARG A 1 115 ? 11.406 -20.281 -8.016 1 90.62 115 ARG A CA 1
ATOM 836 C C . ARG A 1 115 ? 10.055 -19.578 -8.031 1 90.62 115 ARG A C 1
ATOM 838 O O . ARG A 1 115 ? 9.891 -18.531 -7.402 1 90.62 115 ARG A O 1
ATOM 845 N N . ARG A 1 116 ? 9.109 -20.141 -8.695 1 90.12 116 ARG A N 1
ATOM 846 C CA . ARG A 1 116 ? 7.781 -19.547 -8.797 1 90.12 116 ARG A CA 1
ATOM 847 C C . ARG A 1 116 ? 7.109 -19.469 -7.426 1 90.12 116 ARG A C 1
ATOM 849 O O . ARG A 1 116 ? 6.461 -18.469 -7.102 1 90.12 116 ARG A O 1
ATOM 856 N N . ALA A 1 117 ? 7.25 -20.547 -6.73 1 92.31 117 ALA A N 1
ATOM 857 C CA . ALA A 1 117 ? 6.672 -20.578 -5.391 1 92.31 117 ALA A CA 1
ATOM 858 C C . ALA A 1 117 ? 7.25 -19.484 -4.512 1 92.31 117 ALA A C 1
ATOM 860 O O . ALA A 1 117 ? 6.52 -18.797 -3.785 1 92.31 117 ALA A O 1
ATOM 861 N N . LEU A 1 118 ? 8.516 -19.297 -4.629 1 89.62 118 LEU A N 1
ATOM 862 C CA . LEU A 1 118 ? 9.195 -18.266 -3.854 1 89.62 118 LEU A CA 1
ATOM 863 C C . LEU A 1 118 ? 8.742 -16.875 -4.285 1 89.62 118 LEU A C 1
ATOM 865 O O . LEU A 1 118 ? 8.484 -16.016 -3.441 1 89.62 118 LEU A O 1
ATOM 869 N N . ASP A 1 119 ? 8.633 -16.672 -5.535 1 87.69 119 ASP A N 1
ATOM 870 C CA . ASP A 1 119 ? 8.211 -15.375 -6.07 1 87.69 119 ASP A CA 1
ATOM 871 C C . ASP A 1 119 ? 6.809 -15.008 -5.578 1 87.69 119 ASP A C 1
ATOM 873 O O . ASP A 1 119 ? 6.555 -13.859 -5.215 1 87.69 119 ASP A O 1
ATOM 877 N N . THR A 1 120 ? 5.988 -15.961 -5.566 1 88.56 120 THR A N 1
ATOM 878 C CA . THR A 1 120 ? 4.633 -15.734 -5.074 1 88.56 120 THR A CA 1
ATOM 879 C C . THR A 1 120 ? 4.648 -15.367 -3.594 1 88.56 120 THR A C 1
ATOM 881 O O . THR A 1 120 ? 3.914 -14.477 -3.16 1 88.56 120 THR A O 1
ATOM 884 N N . GLY A 1 121 ? 5.449 -16.031 -2.881 1 86.5 121 GLY A N 1
ATOM 885 C CA . GLY A 1 121 ? 5.605 -15.695 -1.473 1 86.5 121 GLY A CA 1
ATOM 886 C C . GLY A 1 121 ? 6.09 -14.273 -1.245 1 86.5 121 GLY A C 1
ATOM 887 O O . GLY A 1 121 ? 5.574 -13.57 -0.374 1 86.5 121 GLY A O 1
ATOM 888 N N . ARG A 1 122 ? 7.004 -13.883 -2.004 1 85.25 122 ARG A N 1
ATOM 889 C CA . ARG A 1 122 ? 7.535 -12.523 -1.904 1 85.25 122 ARG A CA 1
ATOM 890 C C . ARG A 1 122 ? 6.465 -11.492 -2.227 1 85.25 122 ARG A C 1
ATOM 892 O O . ARG A 1 122 ? 6.391 -10.445 -1.582 1 85.25 122 ARG A O 1
ATOM 899 N N . LEU A 1 123 ? 5.684 -11.797 -3.201 1 87 123 LEU A N 1
ATOM 900 C CA . LEU A 1 123 ? 4.582 -10.914 -3.566 1 87 123 LEU A CA 1
ATOM 901 C C . LEU A 1 123 ? 3.613 -10.75 -2.4 1 87 123 LEU A C 1
ATOM 903 O O . LEU A 1 123 ? 3.166 -9.633 -2.117 1 87 123 LEU A O 1
ATOM 907 N N . LYS A 1 124 ? 3.355 -11.781 -1.752 1 87.5 124 LYS A N 1
ATOM 908 C CA . LYS A 1 124 ? 2.455 -11.75 -0.604 1 87.5 124 LYS A CA 1
ATOM 909 C C . LYS A 1 124 ? 3.031 -10.891 0.522 1 87.5 124 LYS A C 1
ATOM 911 O O . LYS A 1 124 ? 2.316 -10.102 1.135 1 87.5 124 LYS A O 1
ATOM 916 N N . ASP A 1 125 ? 4.262 -11.016 0.71 1 85.88 125 ASP A N 1
ATOM 917 C CA . ASP A 1 125 ? 4.938 -10.25 1.751 1 85.88 125 ASP A CA 1
ATOM 918 C C . ASP A 1 125 ? 4.914 -8.758 1.432 1 85.88 125 ASP A C 1
ATOM 920 O O . ASP A 1 125 ? 4.645 -7.93 2.309 1 85.88 125 ASP A O 1
ATOM 924 N N . ARG A 1 126 ? 5.188 -8.477 0.237 1 86.56 126 ARG A N 1
ATOM 925 C CA . ARG A 1 126 ? 5.191 -7.082 -0.199 1 86.56 126 ARG A CA 1
ATOM 926 C C . ARG A 1 126 ? 3.803 -6.461 -0.065 1 86.56 126 ARG A C 1
ATOM 928 O O . ARG A 1 126 ? 3.67 -5.309 0.353 1 86.56 126 ARG A O 1
ATOM 935 N N . LEU A 1 127 ? 2.881 -7.203 -0.45 1 88.12 127 LEU A N 1
ATOM 936 C CA . LEU A 1 127 ? 1.509 -6.727 -0.328 1 88.12 127 LEU A CA 1
ATOM 937 C C . LEU A 1 127 ? 1.149 -6.469 1.132 1 88.12 127 LEU A C 1
ATOM 939 O O . LEU A 1 127 ? 0.588 -5.422 1.463 1 88.12 127 LEU A O 1
ATOM 943 N N . ALA A 1 128 ? 1.479 -7.367 1.964 1 85.44 128 ALA A N 1
ATOM 944 C CA . ALA A 1 128 ? 1.201 -7.219 3.391 1 85.44 128 ALA A CA 1
ATOM 945 C C . ALA A 1 128 ? 1.873 -5.969 3.951 1 85.44 128 ALA A C 1
ATOM 947 O O . ALA A 1 128 ? 1.27 -5.227 4.734 1 85.44 128 ALA A O 1
ATOM 948 N N . ALA A 1 129 ? 3.033 -5.789 3.527 1 83.81 129 ALA A N 1
ATOM 949 C CA . ALA A 1 129 ? 3.777 -4.617 3.988 1 83.81 129 ALA A CA 1
ATOM 950 C C . ALA A 1 129 ? 3.127 -3.326 3.498 1 83.81 129 ALA A C 1
ATOM 952 O O . ALA A 1 129 ? 2.992 -2.365 4.258 1 83.81 129 ALA A O 1
ATOM 953 N N . ALA A 1 130 ? 2.773 -3.285 2.279 1 85.25 130 ALA A N 1
ATOM 954 C CA . ALA A 1 130 ? 2.127 -2.107 1.705 1 85.25 130 ALA A CA 1
ATOM 955 C C . ALA A 1 130 ? 0.799 -1.818 2.398 1 85.25 130 ALA A C 1
ATOM 957 O O . ALA A 1 130 ? 0.503 -0.668 2.73 1 85.25 130 ALA A O 1
ATOM 958 N N . GLU A 1 131 ? 0.105 -2.836 2.609 1 83.75 131 GLU A N 1
ATOM 959 C CA . GLU A 1 131 ? -1.193 -2.688 3.262 1 83.75 131 GLU A CA 1
ATOM 960 C C . GLU A 1 131 ? -1.035 -2.24 4.711 1 83.75 131 GLU A C 1
ATOM 962 O O . GLU A 1 131 ? -1.831 -1.443 5.211 1 83.75 131 GLU A O 1
ATOM 967 N N . ALA A 1 132 ? -0.032 -2.748 5.359 1 79.31 132 ALA A N 1
ATOM 968 C CA . ALA A 1 132 ? 0.252 -2.33 6.73 1 79.31 132 ALA A CA 1
ATOM 969 C C . ALA A 1 132 ? 0.602 -0.847 6.789 1 79.31 132 ALA A C 1
ATOM 971 O O . ALA A 1 132 ? 0.155 -0.133 7.691 1 79.31 132 ALA A O 1
ATOM 972 N N . GLU A 1 133 ? 1.339 -0.478 5.875 1 79 133 GLU A N 1
ATOM 973 C CA . GLU A 1 133 ? 1.705 0.933 5.805 1 79 133 GLU A CA 1
ATOM 974 C C . GLU A 1 133 ? 0.477 1.812 5.594 1 79 133 GLU A C 1
ATOM 976 O O . GLU A 1 133 ? 0.356 2.877 6.203 1 79 133 GLU A O 1
ATOM 981 N N . LEU A 1 134 ? -0.335 1.368 4.793 1 76.56 134 LEU A N 1
ATOM 982 C CA . LEU A 1 134 ? -1.555 2.115 4.504 1 76.56 134 LEU A CA 1
ATOM 983 C C . LEU A 1 134 ? -2.473 2.15 5.723 1 76.56 134 LEU A C 1
ATOM 985 O O . LEU A 1 134 ? -3.123 3.164 5.984 1 76.56 134 LEU A O 1
ATOM 989 N N . SER A 1 135 ? -2.471 1.061 6.5 1 72.12 135 SER A N 1
ATOM 990 C CA . SER A 1 135 ? -3.338 0.942 7.664 1 72.12 135 SER A CA 1
ATOM 991 C C . SER A 1 135 ? -2.77 1.704 8.859 1 72.12 135 SER A C 1
ATOM 993 O O . SER A 1 135 ? -3.521 2.225 9.688 1 72.12 135 SER A O 1
ATOM 995 N N . GLY A 1 136 ? -1.508 1.5 9.219 1 62.12 136 GLY A N 1
ATOM 996 C CA . GLY A 1 136 ? -0.88 2.178 10.344 1 62.12 136 GLY A CA 1
ATOM 997 C C . GLY A 1 136 ? -1.219 3.654 10.414 1 62.12 136 GLY A C 1
ATOM 998 O O . GLY A 1 136 ? -1.292 4.23 11.5 1 62.12 136 GLY A O 1
ATOM 999 N N . ARG A 1 137 ? -1.549 4.125 9.461 1 58.22 137 ARG A N 1
ATOM 1000 C CA . ARG A 1 137 ? -1.845 5.551 9.422 1 58.22 137 ARG A CA 1
ATOM 1001 C C . ARG A 1 137 ? -3.285 5.824 9.844 1 58.22 137 ARG A C 1
ATOM 1003 O O . ARG A 1 137 ? -3.699 6.98 9.945 1 58.22 137 ARG A O 1
ATOM 1010 N N . ARG A 1 138 ? -3.896 4.641 10.312 1 63 138 ARG A N 1
ATOM 1011 C CA . ARG A 1 138 ? -5.328 4.895 10.438 1 63 138 ARG A CA 1
ATOM 1012 C C . ARG A 1 138 ? -5.926 4.102 11.594 1 63 138 ARG A C 1
ATOM 1014 O O . ARG A 1 138 ? -6.695 3.162 11.375 1 63 138 ARG A O 1
ATOM 1021 N N . ARG A 1 139 ? -5.48 4.375 12.812 1 69.38 139 ARG A N 1
ATOM 1022 C CA . ARG A 1 139 ? -6.098 3.68 13.938 1 69.38 139 ARG A CA 1
ATOM 1023 C C . ARG A 1 139 ? -7.465 4.273 14.266 1 69.38 139 ARG A C 1
ATOM 1025 O O . ARG A 1 139 ? -7.621 5.496 14.312 1 69.38 139 ARG A O 1
ATOM 1032 N N . LEU A 1 140 ? -8.398 3.346 14.375 1 79.94 140 LEU A N 1
ATOM 1033 C CA . LEU A 1 140 ? -9.758 3.777 14.688 1 79.94 140 LEU A CA 1
ATOM 1034 C C . LEU A 1 140 ? -9.922 4.008 16.188 1 79.94 140 LEU A C 1
ATOM 1036 O O . LEU A 1 140 ? -9.516 3.172 17 1 79.94 140 LEU A O 1
ATOM 1040 N N . VAL A 1 141 ? -10.344 5.137 16.594 1 84.81 141 VAL A N 1
ATOM 1041 C CA . VAL A 1 141 ? -10.656 5.469 17.984 1 84.81 141 VAL A CA 1
ATOM 1042 C C . VAL A 1 141 ? -12.133 5.211 18.266 1 84.81 141 VAL A C 1
ATOM 1044 O O . VAL A 1 141 ? -13 5.699 17.531 1 84.81 141 VAL A O 1
ATOM 1047 N N . PRO A 1 142 ? -12.383 4.418 19.266 1 88.44 142 PRO A N 1
ATOM 1048 C CA . PRO A 1 142 ? -13.789 4.188 19.609 1 88.44 142 PRO A CA 1
ATOM 1049 C C . PRO A 1 142 ? -14.539 5.48 19.922 1 88.44 142 PRO A C 1
ATOM 1051 O O . PRO A 1 142 ? -14 6.363 20.594 1 88.44 142 PRO A O 1
ATOM 1054 N N . PRO A 1 143 ? -15.75 5.5 19.469 1 92 143 PRO A N 1
ATOM 1055 C CA . PRO A 1 143 ? -16.531 6.727 19.688 1 92 143 PRO A CA 1
ATOM 1056 C C . PRO A 1 143 ? -17.031 6.848 21.125 1 92 143 PRO A C 1
ATOM 1058 O O . PRO A 1 143 ? -17.406 5.848 21.734 1 92 143 PRO A O 1
ATOM 1061 N N . ALA A 1 144 ? -17.047 8.023 21.641 1 93.19 144 ALA A N 1
ATOM 1062 C CA . ALA A 1 144 ? -17.578 8.328 22.953 1 93.19 144 ALA A CA 1
ATOM 1063 C C . ALA A 1 144 ? -18.953 8.977 22.859 1 93.19 144 ALA A C 1
ATOM 1065 O O . ALA A 1 144 ? -19.797 8.812 23.75 1 93.19 144 ALA A O 1
ATOM 1066 N N . SER A 1 145 ? -19.25 9.672 21.812 1 95 145 SER A N 1
ATOM 1067 C CA . SER A 1 145 ? -20.516 10.375 21.625 1 95 145 SER A CA 1
ATOM 1068 C C . SER A 1 145 ? -21.625 9.414 21.188 1 95 145 SER A C 1
ATOM 1070 O O . SER A 1 145 ? -21.359 8.445 20.469 1 95 145 SER A O 1
ATOM 1072 N N . ALA A 1 146 ? -22.797 9.727 21.594 1 94.69 146 ALA A N 1
ATOM 1073 C CA . ALA A 1 146 ? -23.953 8.93 21.219 1 94.69 146 ALA A CA 1
ATOM 1074 C C . ALA A 1 146 ? -24.172 8.969 19.703 1 94.69 146 ALA A C 1
ATOM 1076 O O . ALA A 1 146 ? -24.531 7.965 19.094 1 94.69 146 ALA A O 1
ATOM 1077 N N . ALA A 1 147 ? -24 10.117 19.203 1 94.75 147 ALA A N 1
ATOM 1078 C CA . ALA A 1 147 ? -24.203 10.297 17.766 1 94.75 147 ALA A CA 1
ATOM 1079 C C . ALA A 1 147 ? -23.281 9.375 16.953 1 94.75 147 ALA A C 1
ATOM 1081 O O . ALA A 1 147 ? -23.734 8.695 16.031 1 94.75 147 ALA A O 1
ATOM 1082 N N . MET A 1 148 ? -22.062 9.273 17.344 1 95.31 148 MET A N 1
ATOM 1083 C CA . MET A 1 148 ? -21.109 8.445 16.609 1 95.31 148 MET A CA 1
ATOM 1084 C C . MET A 1 148 ? -21.297 6.973 16.953 1 95.31 148 MET A C 1
ATOM 1086 O O . MET A 1 148 ? -21.031 6.098 16.125 1 95.31 148 MET A O 1
ATOM 1090 N N . GLN A 1 149 ? -21.719 6.699 18.125 1 95.56 149 GLN A N 1
ATOM 1091 C CA . GLN A 1 149 ? -22.031 5.316 18.484 1 95.56 149 GLN A CA 1
ATOM 1092 C C . GLN A 1 149 ? -23.156 4.758 17.609 1 95.56 149 GLN A C 1
ATOM 1094 O O . GLN A 1 149 ? -23.125 3.586 17.234 1 95.56 149 GLN A O 1
ATOM 1099 N N . ARG A 1 150 ? -24.078 5.582 17.328 1 94.38 150 ARG A N 1
ATOM 1100 C CA . ARG A 1 150 ? -25.156 5.172 16.438 1 94.38 150 ARG A CA 1
ATOM 1101 C C . ARG A 1 150 ? -24.609 4.855 15.047 1 94.38 150 ARG A C 1
ATOM 1103 O O . ARG A 1 150 ? -25.062 3.91 14.398 1 94.38 150 ARG A O 1
ATOM 1110 N N . VAL A 1 151 ? -23.656 5.625 14.633 1 95.44 151 VAL A N 1
ATOM 1111 C CA . VAL A 1 151 ? -23.031 5.395 13.336 1 95.44 151 VAL A CA 1
ATOM 1112 C C . VAL A 1 151 ? -22.328 4.035 13.328 1 95.44 151 VAL A C 1
ATOM 1114 O O . VAL A 1 151 ? -22.516 3.238 12.406 1 95.44 151 VAL A O 1
ATOM 1117 N N . PHE A 1 152 ? -21.609 3.746 14.367 1 94.94 152 PHE A N 1
ATOM 1118 C CA . PHE A 1 152 ? -20.891 2.482 14.469 1 94.94 152 PHE A CA 1
ATOM 1119 C C . PHE A 1 152 ? -21.859 1.308 14.531 1 94.94 152 PHE A C 1
ATOM 1121 O O . PHE A 1 152 ? -21.641 0.274 13.898 1 94.94 152 PHE A O 1
ATOM 1128 N N . ALA A 1 153 ? -22.906 1.527 15.227 1 93.81 153 ALA A N 1
ATOM 1129 C CA . ALA A 1 153 ? -23.922 0.483 15.32 1 93.81 153 ALA A CA 1
ATOM 1130 C C . ALA A 1 153 ? -24.562 0.211 13.953 1 93.81 153 ALA A C 1
ATOM 1132 O O . ALA A 1 153 ? -24.812 -0.944 13.602 1 93.81 153 ALA A O 1
ATOM 1133 N N . ALA A 1 154 ? -24.812 1.205 13.289 1 93.44 154 ALA A N 1
ATOM 1134 C CA . ALA A 1 154 ? -25.375 1.063 11.945 1 93.44 154 ALA A CA 1
ATOM 1135 C C . ALA A 1 154 ? -24.422 0.299 11.031 1 93.44 154 ALA A C 1
ATOM 1137 O O . ALA A 1 154 ? -24.844 -0.574 10.273 1 93.44 154 ALA A O 1
ATOM 1138 N N . LEU A 1 155 ? -23.141 0.607 11.094 1 93.44 155 LEU A N 1
ATOM 1139 C CA . LEU A 1 155 ? -22.141 -0.077 10.281 1 93.44 155 LEU A CA 1
ATOM 1140 C C . LEU A 1 155 ? -22.109 -1.568 10.594 1 93.44 155 LEU A C 1
ATOM 1142 O O . LEU A 1 155 ? -21.984 -2.396 9.688 1 93.44 155 LEU A O 1
ATOM 1146 N N . GLU A 1 156 ? -22.219 -1.89 11.828 1 91.81 156 GLU A N 1
ATOM 1147 C CA . GLU A 1 156 ? -22.219 -3.289 12.242 1 91.81 156 GLU A CA 1
ATOM 1148 C C . GLU A 1 156 ? -23.422 -4.035 11.656 1 91.81 156 GLU A C 1
ATOM 1150 O O . GLU A 1 156 ? -23.281 -5.184 11.227 1 91.81 156 GLU A O 1
ATOM 1155 N N . ARG A 1 157 ? -24.516 -3.379 11.633 1 90.38 157 ARG A N 1
ATOM 1156 C CA . ARG A 1 157 ? -25.719 -3.977 11.07 1 90.38 157 ARG A CA 1
ATOM 1157 C C . ARG A 1 157 ? -25.594 -4.145 9.555 1 90.38 157 ARG A C 1
ATOM 1159 O O . ARG A 1 157 ? -25.953 -5.188 9.008 1 90.38 157 ARG A O 1
ATOM 1166 N N . ILE A 1 158 ? -25.047 -3.16 8.953 1 91.31 158 ILE A N 1
ATOM 1167 C CA . ILE A 1 158 ? -24.875 -3.164 7.504 1 91.31 158 ILE A CA 1
ATOM 1168 C C . ILE A 1 158 ? -23.906 -4.262 7.098 1 91.31 158 ILE A C 1
ATOM 1170 O O . ILE A 1 158 ? -24.062 -4.891 6.051 1 91.31 158 ILE A O 1
ATOM 1174 N N . ALA A 1 159 ? -22.859 -4.465 7.902 1 89.25 159 ALA A N 1
ATOM 1175 C CA . ALA A 1 159 ? -21.828 -5.445 7.617 1 89.25 159 ALA A CA 1
ATOM 1176 C C . ALA A 1 159 ? -22.406 -6.844 7.461 1 89.25 159 ALA A C 1
ATOM 1178 O O . ALA A 1 159 ? -21.828 -7.699 6.785 1 89.25 159 ALA A O 1
ATOM 1179 N N . THR A 1 160 ? -23.562 -7.039 7.988 1 84.88 160 THR A N 1
ATOM 1180 C CA . THR A 1 160 ? -24.203 -8.344 7.93 1 84.88 160 THR A CA 1
ATOM 1181 C C . THR A 1 160 ? -24.906 -8.539 6.59 1 84.88 160 THR A C 1
ATOM 1183 O O . THR A 1 160 ? -25.312 -9.656 6.25 1 84.88 160 THR A O 1
ATOM 1186 N N . SER A 1 161 ? -25.047 -7.492 5.844 1 79.38 161 SER A N 1
ATOM 1187 C CA . SER A 1 161 ? -25.625 -7.547 4.508 1 79.38 161 SER A CA 1
ATOM 1188 C C . SER A 1 161 ? -24.547 -7.363 3.434 1 79.38 161 SER A C 1
ATOM 1190 O O . SER A 1 161 ? -24.234 -6.234 3.055 1 79.38 161 SER A O 1
ATOM 1192 N N . PRO A 1 162 ? -23.984 -8.32 2.875 1 67.19 162 PRO A N 1
ATOM 1193 C CA . PRO A 1 162 ? -22.719 -8.25 2.139 1 67.19 162 PRO A CA 1
ATOM 1194 C C . PRO A 1 162 ? -22.859 -7.527 0.798 1 67.19 162 PRO A C 1
ATOM 1196 O O . PRO A 1 162 ? -21.875 -7.027 0.256 1 67.19 162 PRO A O 1
ATOM 1199 N N . ARG A 1 163 ? -24.047 -7.336 0.17 1 72.44 163 ARG A N 1
ATOM 1200 C CA . ARG A 1 163 ? -24.016 -6.867 -1.211 1 72.44 163 ARG A CA 1
ATOM 1201 C C . ARG A 1 163 ? -24.562 -5.449 -1.322 1 72.44 163 ARG A C 1
ATOM 1203 O O . ARG A 1 163 ? -24.422 -4.801 -2.359 1 72.44 163 ARG A O 1
ATOM 1210 N N . GLY A 1 164 ? -25 -4.957 -0.309 1 84.38 164 GLY A N 1
ATOM 1211 C CA . GLY A 1 164 ? -25.594 -3.637 -0.432 1 84.38 164 GLY A CA 1
ATOM 1212 C C . GLY A 1 164 ? -24.578 -2.518 -0.44 1 84.38 164 GLY A C 1
ATOM 1213 O O . GLY A 1 164 ? -23.594 -2.557 0.312 1 84.38 164 GLY A O 1
ATOM 1214 N N . ALA A 1 165 ? -24.797 -1.574 -1.421 1 92.62 165 ALA A N 1
ATOM 1215 C CA . ALA A 1 165 ? -23.938 -0.391 -1.479 1 92.62 165 ALA A CA 1
ATOM 1216 C C . ALA A 1 165 ? -24.156 0.497 -0.256 1 92.62 165 ALA A C 1
ATOM 1218 O O . ALA A 1 165 ? -25.234 0.508 0.333 1 92.62 165 ALA A O 1
ATOM 1219 N N . VAL A 1 166 ? -23.156 1.123 0.18 1 94.5 166 VAL A N 1
ATOM 1220 C CA . VAL A 1 166 ? -23.203 1.998 1.347 1 94.5 166 VAL A CA 1
ATOM 1221 C C . VAL A 1 166 ? -22.75 3.402 0.962 1 94.5 166 VAL A C 1
ATOM 1223 O O . VAL A 1 166 ? -21.734 3.566 0.284 1 94.5 166 VAL A O 1
ATOM 1226 N N . MET A 1 167 ? -23.531 4.406 1.349 1 94.94 167 MET A N 1
ATOM 1227 C CA . MET A 1 167 ? -23.203 5.809 1.118 1 94.94 167 MET A CA 1
ATOM 1228 C C . MET A 1 167 ? -22.859 6.512 2.43 1 94.94 167 MET A C 1
ATOM 1230 O O . MET A 1 167 ? -23.672 6.539 3.354 1 94.94 167 MET A O 1
ATOM 1234 N N . LEU A 1 168 ? -21.641 7 2.516 1 95.75 168 LEU A N 1
ATOM 1235 C CA . LEU A 1 168 ? -21.188 7.785 3.662 1 95.75 168 LEU A CA 1
ATOM 1236 C C . LEU A 1 168 ? -21.266 9.273 3.361 1 95.75 168 LEU A C 1
ATOM 1238 O O . LEU A 1 168 ? -20.578 9.766 2.457 1 95.75 168 LEU A O 1
ATOM 1242 N N . LEU A 1 169 ? -22.109 9.945 4.125 1 93.88 169 LEU A N 1
ATOM 1243 C CA . LEU A 1 169 ? -22.281 11.383 3.947 1 93.88 169 LEU A CA 1
ATOM 1244 C C . LEU A 1 169 ? -21.688 12.141 5.133 1 93.88 169 LEU A C 1
ATOM 1246 O O . LEU A 1 169 ? -21.812 11.703 6.277 1 93.88 169 LEU A O 1
ATOM 1250 N N . GLY A 1 170 ? -21 13.172 4.789 1 92.12 170 GLY A N 1
ATOM 1251 C CA . GLY A 1 170 ? -20.422 14.008 5.824 1 92.12 170 GLY A CA 1
ATOM 1252 C C . GLY A 1 170 ? -19.469 15.07 5.277 1 92.12 170 GLY A C 1
ATOM 1253 O O . GLY A 1 170 ? -19 14.961 4.141 1 92.12 170 GLY A O 1
ATOM 1254 N N . GLU A 1 171 ? -19.203 16.062 6.145 1 89.25 171 GLU A N 1
ATOM 1255 C CA . GLU A 1 171 ? -18.281 17.125 5.77 1 89.25 171 GLU A CA 1
ATOM 1256 C C . GLU A 1 171 ? -16.875 16.578 5.566 1 89.25 171 GLU A C 1
ATOM 1258 O O . GLU A 1 171 ? -16.578 15.445 5.938 1 89.25 171 GLU A O 1
ATOM 1263 N N . THR A 1 172 ? -16.078 17.406 4.898 1 86.5 172 THR A N 1
ATOM 1264 C CA . THR A 1 172 ? -14.68 17.047 4.707 1 86.5 172 THR A CA 1
ATOM 1265 C C . THR A 1 172 ? -13.984 16.844 6.047 1 86.5 172 THR A C 1
ATOM 1267 O O . THR A 1 172 ? -14.172 17.625 6.98 1 86.5 172 THR A O 1
ATOM 1270 N N . GLY A 1 173 ? -13.305 15.734 6.168 1 89.12 173 GLY A N 1
ATOM 1271 C CA . GLY A 1 173 ? -12.469 15.508 7.336 1 89.12 173 GLY A CA 1
ATOM 1272 C C . GLY A 1 173 ? -13.188 14.781 8.453 1 89.12 173 GLY A C 1
ATOM 1273 O O . GLY A 1 173 ? -12.641 14.625 9.547 1 89.12 173 GLY A O 1
ATOM 1274 N N . THR A 1 174 ? -14.383 14.305 8.266 1 91.56 174 THR A N 1
ATOM 1275 C CA . THR A 1 174 ? -15.148 13.68 9.336 1 91.56 174 THR A CA 1
ATOM 1276 C C . THR A 1 174 ? -14.695 12.234 9.547 1 91.56 174 THR A C 1
ATOM 1278 O O . THR A 1 174 ? -15.078 11.602 10.531 1 91.56 174 THR A O 1
ATOM 1281 N N . GLY A 1 175 ? -13.867 11.68 8.625 1 89.56 175 GLY A N 1
ATOM 1282 C CA . GLY A 1 175 ? -13.359 10.328 8.805 1 89.56 175 GLY A CA 1
ATOM 1283 C C . GLY A 1 175 ? -14.062 9.312 7.926 1 89.56 175 GLY A C 1
ATOM 1284 O O . GLY A 1 175 ? -14.188 8.141 8.305 1 89.56 175 GLY A O 1
ATOM 1285 N N . LYS A 1 176 ? -14.523 9.727 6.844 1 92.81 176 LYS A N 1
ATOM 1286 C CA . LYS A 1 176 ? -15.273 8.859 5.949 1 92.81 176 LYS A CA 1
ATOM 1287 C C . LYS A 1 176 ? -14.445 7.648 5.531 1 92.81 176 LYS A C 1
ATOM 1289 O O . LYS A 1 176 ? -14.938 6.52 5.516 1 92.81 176 LYS A O 1
ATOM 1294 N N . GLU A 1 177 ? -13.188 7.891 5.211 1 89.69 177 GLU A N 1
ATOM 1295 C CA . GLU A 1 177 ? -12.328 6.789 4.801 1 89.69 177 GLU A CA 1
ATOM 1296 C C . GLU A 1 177 ? -12.141 5.781 5.934 1 89.69 177 GLU A C 1
ATOM 1298 O O . GLU A 1 177 ? -12.195 4.57 5.711 1 89.69 177 GLU A O 1
ATOM 1303 N N . MET A 1 178 ? -11.945 6.285 7.086 1 90.19 178 MET A N 1
ATOM 1304 C CA . MET A 1 178 ? -11.766 5.414 8.25 1 90.19 178 MET A CA 1
ATOM 1305 C C . MET A 1 178 ? -13 4.551 8.477 1 90.19 178 MET A C 1
ATOM 1307 O O . MET A 1 178 ? -12.883 3.369 8.805 1 90.19 178 MET A O 1
ATOM 1311 N N . LEU A 1 179 ? -14.094 5.105 8.32 1 92.88 179 LEU A N 1
ATOM 1312 C CA . LEU A 1 179 ? -15.344 4.375 8.516 1 92.88 179 LEU A CA 1
ATOM 1313 C C . LEU A 1 179 ? -15.531 3.33 7.422 1 92.88 179 LEU A C 1
ATOM 1315 O O . LEU A 1 179 ? -16.031 2.234 7.684 1 92.88 179 LEU A O 1
ATOM 1319 N N . ALA A 1 180 ? -15.117 3.686 6.191 1 93.12 180 ALA A N 1
ATOM 1320 C CA . ALA A 1 180 ? -15.18 2.721 5.098 1 93.12 180 ALA A CA 1
ATOM 1321 C C . ALA A 1 180 ? -14.312 1.503 5.383 1 93.12 180 ALA A C 1
ATOM 1323 O O . ALA A 1 180 ? -14.742 0.364 5.184 1 93.12 180 ALA A O 1
ATOM 1324 N N . ARG A 1 181 ? -13.172 1.771 5.852 1 90.81 181 ARG A N 1
ATOM 1325 C CA . ARG A 1 181 ? -12.258 0.69 6.195 1 90.81 181 ARG A CA 1
ATOM 1326 C C . ARG A 1 181 ? -12.805 -0.147 7.348 1 90.81 181 ARG A C 1
ATOM 1328 O O . ARG A 1 181 ? -12.641 -1.368 7.367 1 90.81 181 ARG A O 1
ATOM 1335 N N . HIS A 1 182 ? -13.375 0.522 8.281 1 90.69 182 HIS A N 1
ATOM 1336 C CA . HIS A 1 182 ? -13.984 -0.19 9.398 1 90.69 182 HIS A CA 1
ATOM 1337 C C . HIS A 1 182 ? -15.094 -1.123 8.914 1 90.69 182 HIS A C 1
ATOM 1339 O O . HIS A 1 182 ? -15.172 -2.275 9.352 1 90.69 182 HIS A O 1
ATOM 1345 N N . LEU A 1 183 ? -15.906 -0.651 8.039 1 91.81 183 LEU A N 1
ATOM 1346 C CA . LEU A 1 183 ? -16.969 -1.478 7.48 1 91.81 183 LEU A CA 1
ATOM 1347 C C . LEU A 1 183 ? -16.391 -2.699 6.77 1 91.81 183 LEU A C 1
ATOM 1349 O O . LEU A 1 183 ? -16.922 -3.807 6.91 1 91.81 183 LEU A O 1
ATOM 1353 N N . HIS A 1 184 ? -15.328 -2.463 6.008 1 90.94 184 HIS A N 1
ATOM 1354 C CA . HIS A 1 184 ? -14.656 -3.559 5.32 1 90.94 184 HIS A CA 1
ATOM 1355 C C . HIS A 1 184 ? -14.18 -4.621 6.305 1 90.94 184 HIS A C 1
ATOM 1357 O O . HIS A 1 184 ? -14.375 -5.816 6.074 1 90.94 184 HIS A O 1
ATOM 1363 N N . ALA A 1 185 ? -13.602 -4.188 7.367 1 87.38 185 ALA A N 1
ATOM 1364 C CA . ALA A 1 185 ? -13.078 -5.098 8.383 1 87.38 185 ALA A CA 1
ATOM 1365 C C . ALA A 1 185 ? -14.195 -5.91 9.023 1 87.38 185 ALA A C 1
ATOM 1367 O O . ALA A 1 185 ? -14.016 -7.086 9.352 1 87.38 185 ALA A O 1
ATOM 1368 N N . LEU A 1 186 ? -15.312 -5.297 9.164 1 86.62 186 LEU A N 1
ATOM 1369 C CA . LEU A 1 186 ? -16.469 -5.961 9.766 1 86.62 186 LEU A CA 1
ATOM 1370 C C . LEU A 1 186 ? -17.062 -6.988 8.805 1 86.62 186 LEU A C 1
ATOM 1372 O O . LEU A 1 186 ? -17.578 -8.016 9.234 1 86.62 186 LEU A O 1
ATOM 1376 N N . SER A 1 187 ? -16.984 -6.707 7.539 1 83.44 187 SER A N 1
ATOM 1377 C CA . SER A 1 187 ? -17.703 -7.492 6.531 1 83.44 187 SER A CA 1
ATOM 1378 C C . SER A 1 187 ? -16.828 -8.641 6.016 1 83.44 187 SER A C 1
ATOM 1380 O O . SER A 1 187 ? -17.344 -9.633 5.508 1 83.44 187 SER A O 1
ATOM 1382 N N . SER A 1 188 ? -15.594 -8.352 5.988 1 73.88 188 SER A N 1
ATOM 1383 C CA . SER A 1 188 ? -14.703 -9.289 5.312 1 73.88 188 SER A CA 1
ATOM 1384 C C . SER A 1 188 ? -14.523 -10.562 6.125 1 73.88 188 SER A C 1
ATOM 1386 O O . SER A 1 188 ? -14.336 -10.508 7.344 1 73.88 188 SER A O 1
ATOM 1388 N N . ARG A 1 189 ? -15.125 -11.656 5.582 1 58.75 189 ARG A N 1
ATOM 1389 C CA . ARG A 1 189 ? -15.047 -12.984 6.191 1 58.75 189 ARG A CA 1
ATOM 1390 C C . ARG A 1 189 ? -13.594 -13.461 6.262 1 58.75 189 ARG A C 1
ATOM 1392 O O . ARG A 1 189 ? -13.266 -14.344 7.055 1 58.75 189 ARG A O 1
ATOM 1399 N N . GLY A 1 190 ? -12.719 -12.844 5.422 1 58.78 190 GLY A N 1
ATOM 1400 C CA . GLY A 1 190 ? -11.375 -13.398 5.391 1 58.78 190 GLY A CA 1
ATOM 1401 C C . GLY A 1 190 ? -10.297 -12.352 5.238 1 58.78 190 GLY A C 1
ATOM 1402 O O . GLY A 1 190 ? -10.562 -11.242 4.773 1 58.78 190 GLY A O 1
ATOM 1403 N N . ASP A 1 191 ? -9.188 -12.539 5.926 1 60.28 191 ASP A N 1
ATOM 1404 C CA . ASP A 1 191 ? -8.008 -11.688 5.996 1 60.28 191 ASP A CA 1
ATOM 1405 C C . ASP A 1 191 ? -7.508 -11.312 4.602 1 60.28 191 ASP A C 1
ATOM 1407 O O . ASP A 1 191 ? -6.688 -10.406 4.449 1 60.28 191 ASP A O 1
ATOM 1411 N N . ASP A 1 192 ? -8.25 -11.852 3.521 1 72.88 192 ASP A N 1
ATOM 1412 C CA . ASP A 1 192 ? -7.582 -11.672 2.236 1 72.88 192 ASP A CA 1
ATOM 1413 C C . ASP A 1 192 ? -8.445 -10.859 1.274 1 72.88 192 ASP A C 1
ATOM 1415 O O . ASP A 1 192 ? -8.141 -10.766 0.084 1 72.88 192 ASP A O 1
ATOM 1419 N N . ALA A 1 193 ? -9.555 -10.328 1.749 1 83.06 193 ALA A N 1
ATOM 1420 C CA . ALA A 1 193 ? -10.383 -9.547 0.833 1 83.06 193 ALA A CA 1
ATOM 1421 C C . ALA A 1 193 ? -9.758 -8.18 0.562 1 83.06 193 ALA A C 1
ATOM 1423 O O . ALA A 1 193 ? -9.312 -7.5 1.49 1 83.06 193 ALA A O 1
ATOM 1424 N N . PRO A 1 194 ? -9.781 -7.785 -0.677 1 87.5 194 PRO A N 1
ATOM 1425 C CA . PRO A 1 194 ? -9.102 -6.527 -1.01 1 87.5 194 PRO A CA 1
ATOM 1426 C C . PRO A 1 194 ? -9.922 -5.297 -0.627 1 87.5 194 PRO A C 1
ATOM 1428 O O . PRO A 1 194 ? -11.148 -5.312 -0.729 1 87.5 194 PRO A O 1
ATOM 1431 N N . PHE A 1 195 ? -9.305 -4.34 -0.09 1 90.5 195 PHE A N 1
ATOM 1432 C CA . PHE A 1 195 ? -9.844 -2.994 0.058 1 90.5 195 PHE A CA 1
ATOM 1433 C C . PHE A 1 195 ? -9.148 -2.027 -0.895 1 90.5 195 PHE A C 1
ATOM 1435 O O . PHE A 1 195 ? -7.961 -1.731 -0.732 1 90.5 195 PHE A O 1
ATOM 1442 N N . VAL A 1 196 ? -9.914 -1.579 -1.844 1 90.88 196 VAL A N 1
ATOM 1443 C CA . VAL A 1 196 ? -9.344 -0.695 -2.855 1 90.88 196 VAL A CA 1
ATOM 1444 C C . VAL A 1 196 ? -9.93 0.707 -2.707 1 90.88 196 VAL A C 1
ATOM 1446 O O . VAL A 1 196 ? -11.156 0.876 -2.688 1 90.88 196 VAL A O 1
ATOM 1449 N N . HIS A 1 197 ? -9.055 1.67 -2.521 1 90.88 197 HIS A N 1
ATOM 1450 C CA . HIS A 1 197 ? -9.469 3.059 -2.35 1 90.88 197 HIS A CA 1
ATOM 1451 C C . HIS A 1 197 ? -9.172 3.879 -3.602 1 90.88 197 HIS A C 1
ATOM 1453 O O . HIS A 1 197 ? -8.078 3.787 -4.168 1 90.88 197 HIS A O 1
ATOM 1459 N N . VAL A 1 198 ? -10.211 4.59 -4.039 1 88.56 198 VAL A N 1
ATOM 1460 C CA . VAL A 1 198 ? -9.992 5.512 -5.152 1 88.56 198 VAL A CA 1
ATOM 1461 C C . VAL A 1 198 ? -10.664 6.852 -4.852 1 88.56 198 VAL A C 1
ATOM 1463 O O . VAL A 1 198 ? -11.812 6.895 -4.418 1 88.56 198 VAL A O 1
ATOM 1466 N N . ASN A 1 199 ? -9.945 7.879 -4.973 1 87.19 199 ASN A N 1
ATOM 1467 C CA . ASN A 1 199 ? -10.5 9.227 -4.887 1 87.19 199 ASN A CA 1
ATOM 1468 C C . ASN A 1 199 ? -10.906 9.75 -6.262 1 87.19 199 ASN A C 1
ATOM 1470 O O . ASN A 1 199 ? -10.047 10.078 -7.082 1 87.19 199 ASN A O 1
ATOM 1474 N N . CYS A 1 200 ? -12.188 9.875 -6.453 1 88.38 200 CYS A N 1
ATOM 1475 C CA . CYS A 1 200 ? -12.734 10.227 -7.762 1 88.38 200 CYS A CA 1
ATOM 1476 C C . CYS A 1 200 ? -12.367 11.656 -8.141 1 88.38 200 CYS A C 1
ATOM 1478 O O . CYS A 1 200 ? -12.391 12.023 -9.312 1 88.38 200 CYS A O 1
ATOM 1480 N N . ALA A 1 201 ? -12.031 12.406 -7.145 1 80.75 201 ALA A N 1
ATOM 1481 C CA . ALA A 1 201 ? -11.664 13.789 -7.406 1 80.75 201 ALA A CA 1
ATOM 1482 C C . ALA A 1 201 ? -10.211 13.906 -7.84 1 80.75 201 ALA A C 1
ATOM 1484 O O . ALA A 1 201 ? -9.812 14.898 -8.453 1 80.75 201 ALA A O 1
ATOM 1485 N N . ALA A 1 202 ? -9.43 12.984 -7.465 1 76.5 202 ALA A N 1
ATOM 1486 C CA . ALA A 1 202 ? -7.988 13.039 -7.699 1 76.5 202 ALA A CA 1
ATOM 1487 C C . ALA A 1 202 ? -7.641 12.539 -9.094 1 76.5 202 ALA A C 1
ATOM 1489 O O . ALA A 1 202 ? -6.531 12.766 -9.586 1 76.5 202 ALA A O 1
ATOM 1490 N N . LEU A 1 203 ? -8.523 11.898 -9.711 1 76.38 203 LEU A N 1
ATOM 1491 C CA . LEU A 1 203 ? -8.258 11.305 -11.016 1 76.38 203 LEU A CA 1
ATOM 1492 C C . LEU A 1 203 ? -8.648 12.258 -12.141 1 76.38 203 LEU A C 1
ATOM 1494 O O . LEU A 1 203 ? -9.719 12.867 -12.102 1 76.38 203 LEU A O 1
ATOM 1498 N N . PRO A 1 204 ? -7.691 12.422 -13.086 1 77.12 204 PRO A N 1
ATOM 1499 C CA . PRO A 1 204 ? -8.086 13.211 -14.258 1 77.12 204 PRO A CA 1
ATOM 1500 C C . PRO A 1 204 ? -9.344 12.672 -14.938 1 77.12 204 PRO A C 1
ATOM 1502 O O . PRO A 1 204 ? -9.547 11.453 -14.984 1 77.12 204 PRO A O 1
ATOM 1505 N N . GLU A 1 205 ? -10.086 13.578 -15.484 1 78.88 205 GLU A N 1
ATOM 1506 C CA . GLU A 1 205 ? -11.344 13.219 -16.125 1 78.88 205 GLU A CA 1
ATOM 1507 C C . GLU A 1 205 ? -11.125 12.242 -17.281 1 78.88 205 GLU A C 1
ATOM 1509 O O . GLU A 1 205 ? -11.938 11.336 -17.484 1 78.88 205 GLU A O 1
ATOM 1514 N N . GLN A 1 206 ? -10 12.406 -17.859 1 79.56 206 GLN A N 1
ATOM 1515 C CA . GLN A 1 206 ? -9.734 11.625 -19.062 1 79.56 206 GLN A CA 1
ATOM 1516 C C . GLN A 1 206 ? -9.344 10.188 -18.703 1 79.56 206 GLN A C 1
ATOM 1518 O O . GLN A 1 206 ? -9.5 9.281 -19.516 1 79.56 206 GLN A O 1
ATOM 1523 N N . THR A 1 207 ? -8.938 10.047 -17.438 1 84.31 207 THR A N 1
ATOM 1524 C CA . THR A 1 207 ? -8.375 8.742 -17.109 1 84.31 207 THR A CA 1
ATOM 1525 C C . THR A 1 207 ? -9.234 8.023 -16.078 1 84.31 207 THR A C 1
ATOM 1527 O O . THR A 1 207 ? -9.062 6.828 -15.828 1 84.31 207 THR A O 1
ATOM 1530 N N . VAL A 1 208 ? -10.211 8.664 -15.586 1 87.56 208 VAL A N 1
ATOM 1531 C CA . VAL A 1 208 ? -10.984 8.117 -14.477 1 87.56 208 VAL A CA 1
ATOM 1532 C C . VAL A 1 208 ? -11.711 6.852 -14.922 1 87.56 208 VAL A C 1
ATOM 1534 O O . VAL A 1 208 ? -11.773 5.867 -14.18 1 87.56 208 VAL A O 1
ATOM 1537 N N . GLU A 1 209 ? -12.195 6.855 -16.109 1 89.88 209 GLU A N 1
ATOM 1538 C CA . GLU A 1 209 ? -12.914 5.684 -16.594 1 89.88 209 GLU A CA 1
ATOM 1539 C C . GLU A 1 209 ? -11.984 4.48 -16.734 1 89.88 209 GLU A C 1
ATOM 1541 O O . GLU A 1 209 ? -12.328 3.371 -16.328 1 89.88 209 GLU A O 1
ATOM 1546 N N . SER A 1 210 ? -10.875 4.773 -17.297 1 89.25 210 SER A N 1
ATOM 1547 C CA . SER A 1 210 ? -9.883 3.719 -17.484 1 89.25 210 SER A CA 1
ATOM 1548 C C . SER A 1 210 ? -9.406 3.172 -16.141 1 89.25 210 SER A C 1
ATOM 1550 O O . SER A 1 210 ? -9.188 1.968 -16 1 89.25 210 SER A O 1
ATOM 1552 N N . GLU A 1 211 ? -9.312 4.004 -15.203 1 88.69 211 GLU A N 1
ATOM 1553 C CA . GLU A 1 211 ? -8.844 3.586 -13.883 1 88.69 211 GLU A CA 1
ATOM 1554 C C . GLU A 1 211 ? -9.883 2.727 -13.18 1 88.69 211 GLU A C 1
ATOM 1556 O O . GLU A 1 211 ? -9.547 1.711 -12.562 1 88.69 211 GLU A O 1
ATOM 1561 N N . LEU A 1 212 ? -11.109 3.096 -13.281 1 92.12 212 LEU A N 1
ATOM 1562 C CA . LEU A 1 212 ? -12.172 2.426 -12.547 1 92.12 212 LEU A CA 1
ATOM 1563 C C . LEU A 1 212 ? -12.57 1.12 -13.234 1 92.12 212 LEU A C 1
ATOM 1565 O O . LEU A 1 212 ? -12.695 0.084 -12.578 1 92.12 212 LEU A O 1
ATOM 1569 N N . PHE A 1 213 ? -12.703 1.204 -14.602 1 91.75 213 PHE A N 1
ATOM 1570 C CA . PHE A 1 213 ? -13.305 0.072 -15.297 1 91.75 213 PHE A CA 1
ATOM 1571 C C . PHE A 1 213 ? -12.281 -0.625 -16.188 1 91.75 213 PHE A C 1
ATOM 1573 O O . PHE A 1 213 ? -12.57 -1.677 -16.766 1 91.75 213 PHE A O 1
ATOM 1580 N N . GLY A 1 214 ? -11.148 -0.056 -16.266 1 88.62 214 GLY A N 1
ATOM 1581 C CA . GLY A 1 214 ? -10.148 -0.637 -17.141 1 88.62 214 GLY A CA 1
ATOM 1582 C C . GLY A 1 214 ? -10.328 -0.256 -18.609 1 88.62 214 GLY A C 1
ATOM 1583 O O . GLY A 1 214 ? -11.281 0.448 -18.953 1 88.62 214 GLY A O 1
ATOM 1584 N N . HIS A 1 215 ? -9.312 -0.607 -19.391 1 87.44 215 HIS A N 1
ATOM 1585 C CA . HIS A 1 215 ? -9.391 -0.322 -20.828 1 87.44 215 HIS A CA 1
ATOM 1586 C C . HIS A 1 215 ? -8.789 -1.455 -21.641 1 87.44 215 HIS A C 1
ATOM 1588 O O . HIS A 1 215 ? -7.98 -2.234 -21.141 1 87.44 215 HIS A O 1
ATOM 1594 N N . GLU A 1 216 ? -9.352 -1.558 -22.812 1 83.62 216 GLU A N 1
ATOM 1595 C CA . GLU A 1 216 ? -8.781 -2.486 -23.781 1 83.62 216 GLU A CA 1
ATOM 1596 C C . GLU A 1 216 ? -7.66 -1.826 -24.578 1 83.62 216 GLU A C 1
ATOM 1598 O O . GLU A 1 216 ? -7.555 -0.599 -24.625 1 83.62 216 GLU A O 1
ATOM 1603 N N . LYS A 1 217 ? -6.871 -2.707 -25.141 1 81.38 217 LYS A N 1
ATOM 1604 C CA . LYS A 1 217 ? -5.832 -2.164 -26.016 1 81.38 217 LYS A CA 1
ATOM 1605 C C . LYS A 1 217 ? -6.438 -1.321 -27.125 1 81.38 217 LYS A C 1
ATOM 1607 O O . LYS A 1 217 ? -7.426 -1.721 -27.75 1 81.38 217 LYS A O 1
ATOM 1612 N N . GLY A 1 218 ? -5.852 -0.12 -27.312 1 78.19 218 GLY A N 1
ATOM 1613 C CA . GLY A 1 218 ? -6.289 0.741 -28.406 1 78.19 218 GLY A CA 1
ATOM 1614 C C . GLY A 1 218 ? -7.508 1.571 -28.062 1 78.19 218 GLY A C 1
ATOM 1615 O O . GLY A 1 218 ? -8.062 2.266 -28.922 1 78.19 218 GLY A O 1
ATOM 1616 N N . ALA A 1 219 ? -7.906 1.481 -26.859 1 79.25 219 ALA A N 1
ATOM 1617 C CA . ALA A 1 219 ? -9.102 2.213 -26.438 1 79.25 219 ALA A CA 1
ATOM 1618 C C . ALA A 1 219 ? -8.914 3.715 -26.625 1 79.25 219 ALA A C 1
ATOM 1620 O O . ALA A 1 219 ? -9.891 4.441 -26.844 1 79.25 219 ALA A O 1
ATOM 1621 N N . PHE A 1 220 ? -7.836 4.242 -26.453 1 81.06 220 PHE A N 1
ATOM 1622 C CA . PHE A 1 220 ? -7.438 5.621 -26.688 1 81.06 220 PHE A CA 1
ATOM 1623 C C . PHE A 1 220 ? -5.984 5.691 -27.156 1 81.06 220 PHE A C 1
ATOM 1625 O O . PHE A 1 220 ? -5.312 4.668 -27.266 1 81.06 220 PHE A O 1
ATOM 1632 N N . THR A 1 221 ? -5.492 6.844 -27.547 1 78.56 221 THR A N 1
ATOM 1633 C CA . THR A 1 221 ? -4.211 7.023 -28.219 1 78.56 221 THR A CA 1
ATOM 1634 C C . THR A 1 221 ? -3.078 6.43 -27.391 1 78.56 221 THR A C 1
ATOM 1636 O O . THR A 1 221 ? -2.189 5.766 -27.922 1 78.56 221 THR A O 1
ATOM 1639 N N . ASP A 1 222 ? -3.107 6.508 -26.031 1 76.69 222 ASP A N 1
ATOM 1640 C CA . ASP A 1 222 ? -2.006 6.07 -25.172 1 76.69 222 ASP A CA 1
ATOM 1641 C C . ASP A 1 222 ? -2.285 4.695 -24.578 1 76.69 222 ASP A C 1
ATOM 1643 O O . ASP A 1 222 ? -1.524 4.211 -23.734 1 76.69 222 ASP A O 1
ATOM 1647 N N . ALA A 1 223 ? -3.357 4.078 -25.078 1 77.69 223 ALA A N 1
ATOM 1648 C CA . ALA A 1 223 ? -3.709 2.764 -24.547 1 77.69 223 ALA A CA 1
ATOM 1649 C C . ALA A 1 223 ? -2.938 1.657 -25.266 1 77.69 223 ALA A C 1
ATOM 1651 O O . ALA A 1 223 ? -3.518 0.887 -26.031 1 77.69 223 ALA A O 1
ATOM 1652 N N . ARG A 1 224 ? -1.712 1.555 -25 1 76.56 224 ARG A N 1
ATOM 1653 C CA . ARG A 1 224 ? -0.826 0.617 -25.672 1 76.56 224 ARG A CA 1
ATOM 1654 C C . ARG A 1 224 ? -1.084 -0.814 -25.219 1 76.56 224 ARG A C 1
ATOM 1656 O O . ARG A 1 224 ? -0.793 -1.768 -25.938 1 76.56 224 ARG A O 1
ATOM 1663 N N . THR A 1 225 ? -1.621 -0.922 -24.047 1 77.62 225 THR A N 1
ATOM 1664 C CA . THR A 1 225 ? -1.939 -2.234 -23.5 1 77.62 225 THR A CA 1
ATOM 1665 C C . THR A 1 225 ? -3.279 -2.207 -22.766 1 77.62 225 THR A C 1
ATOM 1667 O O . THR A 1 225 ? -3.811 -1.133 -22.469 1 77.62 225 THR A O 1
ATOM 1670 N N . ALA A 1 226 ? -3.859 -3.471 -22.641 1 80.25 226 ALA A N 1
ATOM 1671 C CA . ALA A 1 226 ? -5.066 -3.568 -21.812 1 80.25 226 ALA A CA 1
ATOM 1672 C C . ALA A 1 226 ? -4.727 -3.527 -20.328 1 80.25 226 ALA A C 1
ATOM 1674 O O . ALA A 1 226 ? -3.65 -3.975 -19.922 1 80.25 226 ALA A O 1
ATOM 1675 N N . ARG A 1 227 ? -5.617 -2.92 -19.594 1 81.56 227 ARG A N 1
ATOM 1676 C CA . ARG A 1 227 ? -5.41 -2.828 -18.156 1 81.56 227 ARG A CA 1
ATOM 1677 C C . ARG A 1 227 ? -6.711 -3.072 -17.391 1 81.56 227 ARG A C 1
ATOM 1679 O O . ARG A 1 227 ? -7.77 -2.598 -17.812 1 81.56 227 ARG A O 1
ATOM 1686 N N . ARG A 1 228 ? -6.531 -3.82 -16.281 1 85.44 228 ARG A N 1
ATOM 1687 C CA . ARG A 1 228 ? -7.691 -4.051 -15.43 1 85.44 228 ARG A CA 1
ATOM 1688 C C . ARG A 1 228 ? -8.023 -2.811 -14.602 1 85.44 228 ARG A C 1
ATOM 1690 O O . ARG A 1 228 ? -7.117 -2.094 -14.164 1 85.44 228 ARG A O 1
ATOM 1697 N N . GLY A 1 229 ? -9.297 -2.629 -14.469 1 88.94 229 GLY A N 1
ATOM 1698 C CA . GLY A 1 229 ? -9.742 -1.508 -13.656 1 88.94 229 GLY A CA 1
ATOM 1699 C C . GLY A 1 229 ? -9.836 -1.841 -12.18 1 88.94 229 GLY A C 1
ATOM 1700 O O . GLY A 1 229 ? -9.75 -3.01 -11.797 1 88.94 229 GLY A O 1
ATOM 1701 N N . LEU A 1 230 ? -10.086 -0.888 -11.383 1 91.62 230 LEU A N 1
ATOM 1702 C CA . LEU A 1 230 ? -10.141 -1.02 -9.93 1 91.62 230 LEU A CA 1
ATOM 1703 C C . LEU A 1 230 ? -11.359 -1.831 -9.508 1 91.62 230 LEU A C 1
ATOM 1705 O O . LEU A 1 230 ? -11.336 -2.506 -8.477 1 91.62 230 LEU A O 1
ATOM 1709 N N . VAL A 1 231 ? -12.391 -1.808 -10.305 1 91.31 231 VAL A N 1
ATOM 1710 C CA . VAL A 1 231 ? -13.586 -2.598 -10.031 1 91.31 231 VAL A CA 1
ATOM 1711 C C . VAL A 1 231 ? -13.234 -4.086 -10.039 1 91.31 231 VAL A C 1
ATOM 1713 O O . VAL A 1 231 ? -13.711 -4.84 -9.188 1 91.31 231 VAL A O 1
ATOM 1716 N N . GLU A 1 232 ? -12.367 -4.406 -10.961 1 87.88 232 GLU A N 1
ATOM 1717 C CA . GLU A 1 232 ? -11.922 -5.793 -11.062 1 87.88 232 GLU A CA 1
ATOM 1718 C C . GLU A 1 232 ? -10.945 -6.148 -9.945 1 87.88 232 GLU A C 1
ATOM 1720 O O . GLU A 1 232 ? -11 -7.246 -9.391 1 87.88 232 GLU A O 1
ATOM 1725 N N . VAL A 1 233 ? -10.156 -5.242 -9.664 1 87.75 233 VAL A N 1
ATOM 1726 C CA . VAL A 1 233 ? -9.148 -5.445 -8.633 1 87.75 233 VAL A CA 1
ATOM 1727 C C . VAL A 1 233 ? -9.82 -5.645 -7.277 1 87.75 233 VAL A C 1
ATOM 1729 O O . VAL A 1 233 ? -9.352 -6.43 -6.449 1 87.75 233 VAL A O 1
ATOM 1732 N N . ALA A 1 234 ? -10.953 -5.039 -7.078 1 90.69 234 ALA A N 1
ATOM 1733 C CA . ALA A 1 234 ? -11.656 -5.066 -5.801 1 90.69 234 ALA A CA 1
ATOM 1734 C C . ALA A 1 234 ? -12.578 -6.277 -5.711 1 90.69 234 ALA A C 1
ATOM 1736 O O . ALA A 1 234 ? -13.336 -6.418 -4.75 1 90.69 234 ALA A O 1
ATOM 1737 N N . HIS A 1 235 ? -12.5 -7.117 -6.688 1 86.94 235 HIS A N 1
ATOM 1738 C CA . HIS A 1 235 ? -13.375 -8.281 -6.707 1 86.94 235 HIS A CA 1
ATOM 1739 C C . HIS A 1 235 ? -13.281 -9.07 -5.406 1 86.94 235 HIS A C 1
ATOM 1741 O O . HIS A 1 235 ? -12.18 -9.359 -4.934 1 86.94 235 HIS A O 1
ATOM 1747 N N . GLY A 1 236 ? -14.484 -9.359 -4.848 1 84.62 236 GLY A N 1
ATOM 1748 C CA . GLY A 1 236 ? -14.539 -10.148 -3.627 1 84.62 236 GLY A CA 1
ATOM 1749 C C . GLY A 1 236 ? -14.289 -9.328 -2.375 1 84.62 236 GLY A C 1
ATOM 1750 O O . GLY A 1 236 ? -14.281 -9.867 -1.266 1 84.62 236 GLY A O 1
ATOM 1751 N N . GLY A 1 237 ? -14.109 -8.078 -2.535 1 90.06 237 GLY A N 1
ATOM 1752 C CA . GLY A 1 237 ? -13.844 -7.18 -1.423 1 90.06 237 GLY A CA 1
ATOM 1753 C C . GLY A 1 237 ? -14.656 -5.902 -1.476 1 90.06 237 GLY A C 1
ATOM 1754 O O . GLY A 1 237 ? -15.867 -5.941 -1.719 1 90.06 237 GLY A O 1
ATOM 1755 N N . THR A 1 238 ? -13.953 -4.797 -1.142 1 92.44 238 THR A N 1
ATOM 1756 C CA . THR A 1 238 ? -14.633 -3.506 -1.07 1 92.44 238 THR A CA 1
ATOM 1757 C C . THR A 1 238 ? -13.945 -2.482 -1.969 1 92.44 238 THR A C 1
ATOM 1759 O O . THR A 1 238 ? -12.711 -2.396 -1.995 1 92.44 238 THR A O 1
ATOM 1762 N N . LEU A 1 239 ? -14.695 -1.83 -2.758 1 94.31 239 LEU A N 1
ATOM 1763 C CA . LEU A 1 239 ? -14.242 -0.658 -3.498 1 94.31 239 LEU A CA 1
ATOM 1764 C C . LEU A 1 239 ? -14.773 0.624 -2.867 1 94.31 239 LEU A C 1
ATOM 1766 O O . LEU A 1 239 ? -15.977 0.875 -2.883 1 94.31 239 LEU A O 1
ATOM 1770 N N . PHE A 1 240 ? -13.891 1.355 -2.32 1 95.5 240 PHE A N 1
ATOM 1771 C CA . PHE A 1 240 ? -14.258 2.627 -1.707 1 95.5 240 PHE A CA 1
ATOM 1772 C C . PHE A 1 240 ? -14.102 3.771 -2.701 1 95.5 240 PHE A C 1
ATOM 1774 O O . PHE A 1 240 ? -12.984 4.109 -3.1 1 95.5 240 PHE A O 1
ATOM 1781 N N . LEU A 1 241 ? -15.258 4.32 -3.082 1 94.88 241 LEU A N 1
ATOM 1782 C CA . LEU A 1 241 ? -15.289 5.48 -3.969 1 94.88 241 LEU A CA 1
ATOM 1783 C C . LEU A 1 241 ? -15.398 6.773 -3.172 1 94.88 241 LEU A C 1
ATOM 1785 O O . LEU A 1 241 ? -16.5 7.176 -2.789 1 94.88 241 LEU A O 1
ATOM 1789 N N . ASP A 1 242 ? -14.234 7.379 -3.01 1 92.19 242 ASP A N 1
ATOM 1790 C CA . ASP A 1 242 ? -14.203 8.648 -2.289 1 92.19 242 ASP A CA 1
ATOM 1791 C C . ASP A 1 242 ? -14.531 9.812 -3.219 1 92.19 242 ASP A C 1
ATOM 1793 O O . ASP A 1 242 ? -14.023 9.875 -4.344 1 92.19 242 ASP A O 1
ATOM 1797 N N . GLU A 1 243 ? -15.469 10.719 -2.787 1 91.25 243 GLU A N 1
ATOM 1798 C CA . GLU A 1 243 ? -15.922 11.898 -3.518 1 91.25 243 GLU A CA 1
ATOM 1799 C C . GLU A 1 243 ? -16.594 11.508 -4.832 1 91.25 243 GLU A C 1
ATOM 1801 O O . GLU A 1 243 ? -16.203 12.008 -5.898 1 91.25 243 GLU A O 1
ATOM 1806 N N . VAL A 1 244 ? -17.594 10.672 -4.719 1 92.75 244 VAL A N 1
ATOM 1807 C CA . VAL A 1 244 ? -18.312 10.125 -5.863 1 92.75 244 VAL A CA 1
ATOM 1808 C C . VAL A 1 244 ? -19.047 11.25 -6.586 1 92.75 244 VAL A C 1
ATOM 1810 O O . VAL A 1 244 ? -19.391 11.125 -7.77 1 92.75 244 VAL A O 1
ATOM 1813 N N . GLY A 1 245 ? -19.312 12.336 -5.875 1 89.06 245 GLY A N 1
ATOM 1814 C CA . GLY A 1 245 ? -19.984 13.477 -6.477 1 89.06 245 GLY A CA 1
ATOM 1815 C C . GLY A 1 245 ? -19.188 14.125 -7.59 1 89.06 245 GLY A C 1
ATOM 1816 O O . GLY A 1 245 ? -19.719 14.898 -8.383 1 89.06 245 GLY A O 1
ATOM 1817 N N . GLU A 1 246 ? -17.938 13.742 -7.707 1 87 246 GLU A N 1
ATOM 1818 C CA . GLU A 1 246 ? -17.047 14.344 -8.695 1 87 246 GLU A CA 1
ATOM 1819 C C . GLU A 1 246 ? -17.016 13.523 -9.984 1 87 246 GLU A C 1
ATOM 1821 O O . GLU A 1 246 ? -16.375 13.922 -10.961 1 87 246 GLU A O 1
ATOM 1826 N N . LEU A 1 247 ? -17.688 12.477 -10 1 90.31 247 LEU A N 1
ATOM 1827 C CA . LEU A 1 247 ? -17.703 11.625 -11.18 1 90.31 247 LEU A CA 1
ATOM 1828 C C . LEU A 1 247 ? -18.438 12.305 -12.336 1 90.31 247 LEU A C 1
ATOM 1830 O O . LEU A 1 247 ? -19.516 12.852 -12.148 1 90.31 247 LEU A O 1
ATOM 1834 N N . PRO A 1 248 ? -17.828 12.25 -13.508 1 89.62 248 PRO A N 1
ATOM 1835 C CA . PRO A 1 248 ? -18.562 12.734 -14.68 1 89.62 248 PRO A CA 1
ATOM 1836 C C . PRO A 1 248 ? -19.844 11.945 -14.945 1 89.62 248 PRO A C 1
ATOM 1838 O O . PRO A 1 248 ? -19.922 10.766 -14.594 1 89.62 248 PRO A O 1
ATOM 1841 N N . LEU A 1 249 ? -20.797 12.586 -15.602 1 90.25 249 LEU A N 1
ATOM 1842 C CA . LEU A 1 249 ? -22.125 12.023 -15.812 1 90.25 249 LEU A CA 1
ATOM 1843 C C . LEU A 1 249 ? -22.047 10.703 -16.562 1 90.25 249 LEU A C 1
ATOM 1845 O O . LEU A 1 249 ? -22.766 9.75 -16.266 1 90.25 249 LEU A O 1
ATOM 1849 N N . GLY A 1 250 ? -21.203 10.719 -17.594 1 88.81 250 GLY A N 1
ATOM 1850 C CA . GLY A 1 250 ? -21.031 9.492 -18.344 1 88.81 250 GLY A CA 1
ATOM 1851 C C . GLY A 1 250 ? -20.594 8.32 -17.484 1 88.81 250 GLY A C 1
ATOM 1852 O O . GLY A 1 250 ? -21.109 7.207 -17.641 1 88.81 250 GLY A O 1
ATOM 1853 N N . LEU A 1 251 ? -19.781 8.562 -16.562 1 92.12 251 LEU A N 1
ATOM 1854 C CA . LEU A 1 251 ? -19.266 7.512 -15.695 1 92.12 251 LEU A CA 1
ATOM 1855 C C . LEU A 1 251 ? -20.297 7.125 -14.641 1 92.12 251 LEU A C 1
ATOM 1857 O O . LEU A 1 251 ? -20.297 5.984 -14.172 1 92.12 251 LEU A O 1
ATOM 1861 N N . GLN A 1 252 ? -21.109 8.078 -14.32 1 93.38 252 GLN A N 1
ATOM 1862 C CA . GLN A 1 252 ? -22.172 7.781 -13.375 1 93.38 252 GLN A CA 1
ATOM 1863 C C . GLN A 1 252 ? -23.125 6.723 -13.938 1 93.38 252 GLN A C 1
ATOM 1865 O O . GLN A 1 252 ? -23.547 5.816 -13.211 1 93.38 252 GLN A O 1
ATOM 1870 N N . ALA A 1 253 ? -23.406 6.809 -15.188 1 92.69 253 ALA A N 1
ATOM 1871 C CA . ALA A 1 253 ? -24.266 5.828 -15.844 1 92.69 253 ALA A CA 1
ATOM 1872 C C . ALA A 1 253 ? -23.641 4.441 -15.836 1 92.69 253 ALA A C 1
ATOM 1874 O O . ALA A 1 253 ? -24.312 3.445 -15.562 1 92.69 253 ALA A O 1
ATOM 1875 N N . LYS A 1 254 ? -22.406 4.438 -16.078 1 93 254 LYS A N 1
ATOM 1876 C CA . LYS A 1 254 ? -21.688 3.166 -16.094 1 93 254 LYS A CA 1
ATOM 1877 C C . LYS A 1 254 ? -21.641 2.549 -14.695 1 93 254 LYS A C 1
ATOM 1879 O O . LYS A 1 254 ? -21.812 1.338 -14.547 1 93 254 LYS A O 1
ATOM 1884 N N . LEU A 1 255 ? -21.359 3.373 -13.742 1 94.12 255 LEU A N 1
ATOM 1885 C CA . LEU A 1 255 ? -21.344 2.916 -12.359 1 94.12 255 LEU A CA 1
ATOM 1886 C C . LEU A 1 255 ? -22.688 2.352 -11.953 1 94.12 255 LEU A C 1
ATOM 1888 O O . LEU A 1 255 ? -22.766 1.334 -11.258 1 94.12 255 LEU A O 1
ATOM 1892 N N . LEU A 1 256 ? -23.766 2.996 -12.406 1 92.56 256 LEU A N 1
ATOM 1893 C CA . LEU A 1 256 ? -25.125 2.535 -12.109 1 92.56 256 LEU A CA 1
ATOM 1894 C C . LEU A 1 256 ? -25.359 1.141 -12.68 1 92.56 256 LEU A C 1
ATOM 1896 O O . LEU A 1 256 ? -25.906 0.272 -12 1 92.56 256 LEU A O 1
ATOM 1900 N N . THR A 1 257 ? -24.875 0.945 -13.875 1 91.81 257 THR A N 1
ATOM 1901 C CA . THR A 1 257 ? -25.016 -0.361 -14.508 1 91.81 257 THR A CA 1
ATOM 1902 C C . THR A 1 257 ? -24.281 -1.436 -13.703 1 91.81 257 THR A C 1
ATOM 1904 O O . THR A 1 257 ? -24.812 -2.529 -13.5 1 91.81 257 THR A O 1
ATOM 1907 N N . PHE A 1 258 ? -23.188 -1.08 -13.258 1 93.06 258 PHE A N 1
ATOM 1908 C CA . PHE A 1 258 ? -22.422 -2.021 -12.453 1 93.06 258 PHE A CA 1
ATOM 1909 C C . PHE A 1 258 ? -23.141 -2.312 -11.141 1 93.06 258 PHE A C 1
ATOM 1911 O O . PHE A 1 258 ? -23.203 -3.465 -10.703 1 93.06 258 PHE A O 1
ATOM 1918 N N . LEU A 1 259 ? -23.609 -1.357 -10.516 1 92.25 259 LEU A N 1
ATOM 1919 C CA . LEU A 1 259 ? -24.312 -1.516 -9.242 1 92.25 259 LEU A CA 1
ATOM 1920 C C . LEU A 1 259 ? -25.547 -2.385 -9.406 1 92.25 259 LEU A C 1
ATOM 1922 O O . LEU A 1 259 ? -25.891 -3.162 -8.508 1 92.25 259 LEU A O 1
ATOM 1926 N N . ASP A 1 260 ? -26.156 -2.389 -10.523 1 88.12 260 ASP A N 1
ATOM 1927 C CA . ASP A 1 260 ? -27.422 -3.084 -10.773 1 88.12 260 ASP A CA 1
ATOM 1928 C C . ASP A 1 260 ? -27.172 -4.547 -11.133 1 88.12 260 ASP A C 1
ATOM 1930 O O . ASP A 1 260 ? -27.875 -5.438 -10.641 1 88.12 260 ASP A O 1
ATOM 1934 N N . SER A 1 261 ? -26.172 -4.754 -11.922 1 87.94 261 SER A N 1
ATOM 1935 C CA . SER A 1 261 ? -26.031 -6.086 -12.5 1 87.94 261 SER A CA 1
ATOM 1936 C C . SER A 1 261 ? -24.75 -6.75 -12.047 1 87.94 261 SER A C 1
ATOM 1938 O O . SER A 1 261 ? -24.562 -7.961 -12.219 1 87.94 261 SER A O 1
ATOM 1940 N N . GLY A 1 262 ? -23.859 -5.91 -11.477 1 88.38 262 GLY A N 1
ATOM 1941 C CA . GLY A 1 262 ? -22.547 -6.434 -11.156 1 88.38 262 GLY A CA 1
ATOM 1942 C C . GLY A 1 262 ? -21.656 -6.613 -12.367 1 88.38 262 GLY A C 1
ATOM 1943 O O . GLY A 1 262 ? -20.578 -7.195 -12.273 1 88.38 262 GLY A O 1
ATOM 1944 N N . ARG A 1 263 ? -22.203 -6.055 -13.492 1 88.81 263 ARG A N 1
ATOM 1945 C CA . ARG A 1 263 ? -21.484 -6.215 -14.75 1 88.81 263 ARG A CA 1
ATOM 1946 C C . ARG A 1 263 ? -20.969 -4.875 -15.258 1 88.81 263 ARG A C 1
ATOM 1948 O O . ARG A 1 263 ? -21.5 -3.822 -14.906 1 88.81 263 ARG A O 1
ATOM 1955 N N . PHE A 1 264 ? -19.859 -4.938 -16.047 1 89.44 264 PHE A N 1
ATOM 1956 C CA . PHE A 1 264 ? -19.281 -3.732 -16.625 1 89.44 264 PHE A CA 1
ATOM 1957 C C . PHE A 1 264 ? -18.453 -4.074 -17.875 1 89.44 264 PHE A C 1
ATOM 1959 O O . PHE A 1 264 ? -18.188 -5.246 -18.141 1 89.44 264 PHE A O 1
ATOM 1966 N N . ARG A 1 265 ? -18.266 -2.984 -18.625 1 87.56 265 ARG A N 1
ATOM 1967 C CA . ARG A 1 265 ? -17.391 -3.125 -19.781 1 87.56 265 ARG A CA 1
ATOM 1968 C C . ARG A 1 265 ? -16.156 -2.242 -19.656 1 87.56 265 ARG A C 1
ATOM 1970 O O . ARG A 1 265 ? -16.234 -1.124 -19.141 1 87.56 265 ARG A O 1
ATOM 1977 N N . ARG A 1 266 ? -15.055 -2.824 -20.109 1 87.81 266 ARG A N 1
ATOM 1978 C CA . ARG A 1 266 ? -13.852 -1.998 -20.188 1 87.81 266 ARG A CA 1
ATOM 1979 C C . ARG A 1 266 ? -13.984 -0.948 -21.297 1 87.81 266 ARG A C 1
ATOM 1981 O O . ARG A 1 266 ? -14.766 -1.111 -22.219 1 87.81 266 ARG A O 1
ATOM 1988 N N . LEU A 1 267 ? -13.203 0.126 -21.062 1 87.94 267 LEU A N 1
ATOM 1989 C CA . LEU A 1 267 ? -13.195 1.172 -22.078 1 87.94 267 LEU A CA 1
ATOM 1990 C C . LEU A 1 267 ? -12.719 0.625 -23.422 1 87.94 267 LEU A C 1
ATOM 1992 O O . LEU A 1 267 ? -11.672 -0.015 -23.5 1 87.94 267 LEU A O 1
ATOM 1996 N N . GLY A 1 268 ? -13.445 0.847 -24.438 1 83.31 268 GLY A N 1
ATOM 1997 C CA . GLY A 1 268 ? -13.078 0.404 -25.766 1 83.31 268 GLY A CA 1
ATOM 1998 C C . GLY A 1 268 ? -13.445 -1.043 -26.047 1 83.31 268 GLY A C 1
ATOM 1999 O O . GLY A 1 268 ? -13.211 -1.556 -27.141 1 83.31 268 GLY A O 1
ATOM 2000 N N . GLY A 1 269 ? -14.031 -1.681 -25.047 1 80.44 269 GLY A N 1
ATOM 2001 C CA . GLY A 1 269 ? -14.367 -3.09 -25.203 1 80.44 269 GLY A CA 1
ATOM 2002 C C . GLY A 1 269 ? -15.859 -3.35 -25.234 1 80.44 269 GLY A C 1
ATOM 2003 O O . GLY A 1 269 ? -16.656 -2.502 -24.812 1 80.44 269 GLY A O 1
ATOM 2004 N N . THR A 1 270 ? -16.188 -4.609 -25.734 1 78.75 270 THR A N 1
ATOM 2005 C CA . THR A 1 270 ? -17.578 -5.004 -25.797 1 78.75 270 THR A CA 1
ATOM 2006 C C . THR A 1 270 ? -17.859 -6.176 -24.859 1 78.75 270 THR A C 1
ATOM 2008 O O . THR A 1 270 ? -19.016 -6.496 -24.578 1 78.75 270 THR A O 1
ATOM 2011 N N . THR A 1 271 ? -16.828 -6.684 -24.359 1 76.56 271 THR A N 1
ATOM 2012 C CA . THR A 1 271 ? -16.984 -7.84 -23.484 1 76.56 271 THR A CA 1
ATOM 2013 C C . THR A 1 271 ? -17.438 -7.41 -22.094 1 76.56 271 THR A C 1
ATOM 2015 O O . THR A 1 271 ? -16.938 -6.434 -21.531 1 76.56 271 THR A O 1
ATOM 2018 N N . GLU A 1 272 ? -18.391 -8.141 -21.609 1 82.31 272 GLU A N 1
ATOM 2019 C CA . GLU A 1 272 ? -18.891 -7.852 -20.266 1 82.31 272 GLU A CA 1
ATOM 2020 C C . GLU A 1 272 ? -18.109 -8.625 -19.203 1 82.31 272 GLU A C 1
ATOM 2022 O O . GLU A 1 272 ? -17.812 -9.805 -19.391 1 82.31 272 GLU A O 1
ATOM 2027 N N . HIS A 1 273 ? -17.766 -7.922 -18.219 1 82.38 273 HIS A N 1
ATOM 2028 C CA . HIS A 1 273 ? -17.094 -8.492 -17.062 1 82.38 273 HIS A CA 1
ATOM 2029 C C . HIS A 1 273 ? -17.969 -8.367 -15.812 1 82.38 273 HIS A C 1
ATOM 2031 O O . HIS A 1 273 ? -18.969 -7.664 -15.82 1 82.38 273 HIS A O 1
ATOM 2037 N N . SER A 1 274 ? -17.594 -9.188 -14.836 1 84.62 274 SER A N 1
ATOM 2038 C CA . SER A 1 274 ? -18.344 -9.102 -13.586 1 84.62 274 SER A CA 1
ATOM 2039 C C . SER A 1 274 ? -17.422 -8.969 -12.391 1 84.62 274 SER A C 1
ATOM 2041 O O . SER A 1 274 ? -16.25 -9.352 -12.461 1 84.62 274 SER A O 1
ATOM 2043 N N . SER A 1 275 ? -17.875 -8.297 -11.32 1 87.38 275 SER A N 1
ATOM 2044 C CA . SER A 1 275 ? -17.188 -8.156 -10.039 1 87.38 275 SER A CA 1
ATOM 2045 C C . SER A 1 275 ? -18.172 -8.188 -8.875 1 87.38 275 SER A C 1
ATOM 2047 O O . SER A 1 275 ? -19.281 -7.664 -8.977 1 87.38 275 SER A O 1
ATOM 2049 N N . SER A 1 276 ? -17.734 -8.836 -7.785 1 87.12 276 SER A N 1
ATOM 2050 C CA . SER A 1 276 ? -18.562 -8.906 -6.59 1 87.12 276 SER A CA 1
ATOM 2051 C C . SER A 1 276 ? -18.125 -7.891 -5.543 1 87.12 276 SER A C 1
ATOM 2053 O O . SER A 1 276 ? -18.453 -8.023 -4.363 1 87.12 276 SER A O 1
ATOM 2055 N N . ALA A 1 277 ? -17.438 -6.926 -6 1 90.12 277 ALA A N 1
ATOM 2056 C CA . ALA A 1 277 ? -16.953 -5.906 -5.074 1 90.12 277 ALA A CA 1
ATOM 2057 C C . ALA A 1 277 ? -18.109 -5.129 -4.453 1 90.12 277 ALA A C 1
ATOM 2059 O O . ALA A 1 277 ? -19.016 -4.688 -5.156 1 90.12 277 ALA A O 1
ATOM 2060 N N . ARG A 1 278 ? -18.109 -5 -3.143 1 91.62 278 ARG A N 1
ATOM 2061 C CA . ARG A 1 278 ? -19.031 -4.09 -2.484 1 91.62 278 ARG A CA 1
ATOM 2062 C C . ARG A 1 278 ? -18.625 -2.637 -2.703 1 91.62 278 ARG A C 1
ATOM 2064 O O . ARG A 1 278 ? -17.469 -2.279 -2.523 1 91.62 278 ARG A O 1
ATOM 2071 N N . ILE A 1 279 ? -19.578 -1.824 -3.016 1 94.62 279 ILE A N 1
ATOM 2072 C CA . ILE A 1 279 ? -19.281 -0.415 -3.256 1 94.62 279 ILE A CA 1
ATOM 2073 C C . ILE A 1 279 ? -19.578 0.396 -1.998 1 94.62 279 ILE A C 1
ATOM 2075 O O . ILE A 1 279 ? -20.688 0.318 -1.447 1 94.62 279 ILE A O 1
ATOM 2079 N N . VAL A 1 280 ? -18.609 1.041 -1.479 1 95.75 280 VAL A N 1
ATOM 2080 C CA . VAL A 1 280 ? -18.75 2.064 -0.451 1 95.75 280 VAL A CA 1
ATOM 2081 C C . VAL A 1 280 ? -18.406 3.436 -1.031 1 95.75 280 VAL A C 1
ATOM 2083 O O . VAL A 1 280 ? -17.281 3.656 -1.496 1 95.75 280 VAL A O 1
ATOM 2086 N N . ALA A 1 281 ? -19.375 4.316 -1.092 1 96.25 281 ALA A N 1
ATOM 2087 C CA . ALA A 1 281 ? -19.188 5.641 -1.673 1 96.25 281 ALA A CA 1
ATOM 2088 C C . ALA A 1 281 ? -19.25 6.727 -0.601 1 96.25 281 ALA A C 1
ATOM 2090 O O . ALA A 1 281 ? -19.906 6.555 0.428 1 96.25 281 ALA A O 1
ATOM 2091 N N . ALA A 1 282 ? -18.484 7.762 -0.832 1 94.88 282 ALA A N 1
ATOM 2092 C CA . ALA A 1 282 ? -18.484 8.906 0.077 1 94.88 282 ALA A CA 1
ATOM 2093 C C . ALA A 1 282 ? -18.438 10.219 -0.695 1 94.88 282 ALA A C 1
ATOM 2095 O O . ALA A 1 282 ? -17.938 10.266 -1.819 1 94.88 282 ALA A O 1
ATOM 2096 N N . THR A 1 283 ? -19.031 11.242 -0.174 1 91.31 283 THR A N 1
ATOM 2097 C CA . THR A 1 283 ? -18.938 12.578 -0.743 1 91.31 283 THR A CA 1
ATOM 2098 C C . THR A 1 283 ? -19.234 13.641 0.316 1 91.31 283 THR A C 1
ATOM 2100 O O . THR A 1 283 ? -19.953 13.375 1.283 1 91.31 283 THR A O 1
ATOM 2103 N N . HIS A 1 284 ? -18.625 14.742 0.14 1 84.31 284 HIS A N 1
ATOM 2104 C CA . HIS A 1 284 ? -18.938 15.891 0.983 1 84.31 284 HIS A CA 1
ATOM 2105 C C . HIS A 1 284 ? -19.891 16.844 0.282 1 84.31 284 HIS A C 1
ATOM 2107 O O . HIS A 1 284 ? -20.438 17.75 0.913 1 84.31 284 HIS A O 1
ATOM 2113 N N . ARG A 1 285 ? -20.109 16.562 -0.95 1 80.88 285 ARG A N 1
ATOM 2114 C CA . ARG A 1 285 ? -20.922 17.453 -1.765 1 80.88 285 ARG A CA 1
ATOM 2115 C C . ARG A 1 285 ? -22.406 17.266 -1.489 1 80.88 285 ARG A C 1
ATOM 2117 O O . ARG A 1 285 ? -22.812 16.203 -1.024 1 80.88 285 ARG A O 1
ATOM 2124 N N . ASP A 1 286 ? -23.031 18.328 -1.757 1 82.44 286 ASP A N 1
ATOM 2125 C CA . ASP A 1 286 ? -24.5 18.281 -1.664 1 82.44 286 ASP A CA 1
ATOM 2126 C C . ASP A 1 286 ? -25.109 17.609 -2.887 1 82.44 286 ASP A C 1
ATOM 2128 O O . ASP A 1 286 ? -25.422 18.266 -3.879 1 82.44 286 ASP A O 1
ATOM 2132 N N . LEU A 1 287 ? -25.438 16.344 -2.674 1 83.88 287 LEU A N 1
ATOM 2133 C CA . LEU A 1 287 ? -25.891 15.562 -3.816 1 83.88 287 LEU A CA 1
ATOM 2134 C C . LEU A 1 287 ? -27.266 16.016 -4.27 1 83.88 287 LEU A C 1
ATOM 2136 O O . LEU A 1 287 ? -27.516 16.156 -5.469 1 83.88 287 LEU A O 1
ATOM 2140 N N . PRO A 1 288 ? -28.156 16.281 -3.344 1 83.5 288 PRO A N 1
ATOM 2141 C CA . PRO A 1 288 ? -29.438 16.828 -3.801 1 83.5 288 PRO A CA 1
ATOM 2142 C C . PRO A 1 288 ? -29.281 18.078 -4.66 1 83.5 288 PRO A C 1
ATOM 2144 O O . PRO A 1 288 ? -29.969 18.219 -5.676 1 83.5 288 PRO A O 1
ATOM 2147 N N . GLY A 1 289 ? -28.406 18.922 -4.23 1 85.88 289 GLY A N 1
ATOM 2148 C CA . GLY A 1 289 ? -28.141 20.094 -5.043 1 85.88 289 GLY A CA 1
ATOM 2149 C C . GLY A 1 289 ? -27.562 19.766 -6.402 1 85.88 289 GLY A C 1
ATOM 2150 O O . GLY A 1 289 ? -27.938 20.359 -7.41 1 85.88 289 GLY A O 1
ATOM 2151 N N . LEU A 1 290 ? -26.719 18.844 -6.457 1 87.5 290 LEU A N 1
ATOM 2152 C CA . LEU A 1 290 ? -26.109 18.422 -7.711 1 87.5 290 LEU A CA 1
ATOM 2153 C C . LEU A 1 290 ? -27.156 17.781 -8.633 1 87.5 290 LEU A C 1
ATOM 2155 O O . LEU A 1 290 ? -27.125 18 -9.844 1 87.5 290 LEU A O 1
ATOM 2159 N N . MET A 1 291 ? -28 17.047 -8.062 1 88.19 291 MET A N 1
ATOM 2160 C CA . MET A 1 291 ? -29.047 16.406 -8.836 1 88.19 291 MET A CA 1
ATOM 2161 C C . MET A 1 291 ? -29.984 17.438 -9.453 1 88.19 291 MET A C 1
ATOM 2163 O O . MET A 1 291 ? -30.375 17.312 -10.617 1 88.19 291 MET A O 1
ATOM 2167 N N . ALA A 1 292 ? -30.219 18.469 -8.68 1 88.81 292 ALA A N 1
ATOM 2168 C CA . ALA A 1 292 ? -31.078 19.547 -9.164 1 88.81 292 ALA A CA 1
ATOM 2169 C C . ALA A 1 292 ? -30.453 20.25 -10.359 1 88.81 292 ALA A C 1
ATOM 2171 O O . ALA A 1 292 ? -31.156 20.672 -11.281 1 88.81 292 ALA A O 1
ATOM 2172 N N . ARG A 1 293 ? -29.188 20.344 -10.391 1 91 293 ARG A N 1
ATOM 2173 C CA . ARG A 1 293 ? -28.453 21.016 -11.469 1 91 293 ARG A CA 1
ATOM 2174 C C . ARG A 1 293 ? -28.125 20.031 -12.594 1 91 293 ARG A C 1
ATOM 2176 O O . ARG A 1 293 ? -27.484 20.406 -13.586 1 91 293 ARG A O 1
ATOM 2183 N N . GLY A 1 294 ? -28.469 18.844 -12.383 1 89.19 294 GLY A N 1
ATOM 2184 C CA . GLY A 1 294 ? -28.25 17.844 -13.414 1 89.19 294 GLY A CA 1
ATOM 2185 C C . GLY A 1 294 ? -26.828 17.344 -13.461 1 89.19 294 GLY A C 1
ATOM 2186 O O . GLY A 1 294 ? -26.375 16.812 -14.484 1 89.19 294 GLY A O 1
ATOM 2187 N N . GLU A 1 295 ? -26.109 17.5 -12.422 1 91.5 295 GLU A N 1
ATOM 2188 C CA . GLU A 1 295 ? -24.703 17.125 -12.383 1 91.5 295 GLU A CA 1
ATOM 2189 C C . GLU A 1 295 ? -24.516 15.758 -11.75 1 91.5 295 GLU A C 1
ATOM 2191 O O . GLU A 1 295 ? -23.422 15.195 -11.797 1 91.5 295 GLU A O 1
ATOM 2196 N N . PHE A 1 296 ? -25.562 15.266 -11.195 1 93.06 296 PHE A N 1
ATOM 2197 C CA . PHE A 1 296 ? -25.547 13.938 -10.602 1 93.06 296 PHE A CA 1
ATOM 2198 C C . PHE A 1 296 ? -26.875 13.219 -10.852 1 93.06 296 PHE A C 1
ATOM 2200 O O . PHE A 1 296 ? -27.938 13.812 -10.695 1 93.06 296 PHE A O 1
ATOM 2207 N N . ARG A 1 297 ? -26.781 11.945 -11.195 1 91.94 297 ARG A N 1
ATOM 2208 C CA . ARG A 1 297 ? -27.969 11.203 -11.562 1 91.94 297 ARG A CA 1
ATOM 2209 C C . ARG A 1 297 ? -28.766 10.773 -10.328 1 91.94 297 ARG A C 1
ATOM 2211 O O . ARG A 1 297 ? -28.188 10.242 -9.375 1 91.94 297 ARG A O 1
ATOM 2218 N N . GLU A 1 298 ? -30.016 10.93 -10.383 1 90.31 298 GLU A N 1
ATOM 2219 C CA . GLU A 1 298 ? -30.891 10.555 -9.281 1 90.31 298 GLU A CA 1
ATOM 2220 C C . GLU A 1 298 ? -30.922 9.047 -9.086 1 90.31 298 GLU A C 1
ATOM 2222 O O . GLU A 1 298 ? -30.969 8.562 -7.953 1 90.31 298 GLU A O 1
ATOM 2227 N N . ASP A 1 299 ? -30.984 8.352 -10.203 1 90.31 299 ASP A N 1
ATOM 2228 C CA . ASP A 1 299 ? -31.031 6.895 -10.117 1 90.31 299 ASP A CA 1
ATOM 2229 C C . ASP A 1 299 ? -29.781 6.344 -9.445 1 90.31 299 ASP A C 1
ATOM 2231 O O . ASP A 1 299 ? -29.859 5.406 -8.648 1 90.31 299 ASP A O 1
ATOM 2235 N N . LEU A 1 300 ? -28.641 6.973 -9.703 1 92.88 300 LEU A N 1
ATOM 2236 C CA . LEU A 1 300 ? -27.406 6.551 -9.055 1 92.88 300 LEU A CA 1
ATOM 2237 C C . LEU A 1 300 ? -27.453 6.855 -7.559 1 92.88 300 LEU A C 1
ATOM 2239 O O . LEU A 1 300 ? -27.016 6.043 -6.742 1 92.88 300 LEU A O 1
ATOM 2243 N N . TRP A 1 301 ? -27.984 7.98 -7.281 1 90.12 301 TRP A N 1
ATOM 2244 C CA . TRP A 1 301 ? -28.125 8.367 -5.879 1 90.12 301 TRP A CA 1
ATOM 2245 C C . TRP A 1 301 ? -28.922 7.328 -5.098 1 90.12 301 TRP A C 1
ATOM 2247 O O . TRP A 1 301 ? -28.516 6.914 -4.012 1 90.12 301 TRP A O 1
ATOM 2257 N N . PHE A 1 302 ? -29.953 6.895 -5.656 1 87.31 302 PHE A N 1
ATOM 2258 C CA . PHE A 1 302 ? -30.812 5.934 -4.977 1 87.31 302 PHE A CA 1
ATOM 2259 C C . PHE A 1 302 ? -30.125 4.582 -4.852 1 87.31 302 PHE A C 1
ATOM 2261 O O . PHE A 1 302 ? -30.219 3.922 -3.814 1 87.31 302 PHE A O 1
ATOM 2268 N N . ARG A 1 303 ? -29.453 4.203 -5.867 1 90.56 303 ARG A N 1
ATOM 2269 C CA . ARG A 1 303 ? -28.781 2.902 -5.855 1 90.56 303 ARG A CA 1
ATOM 2270 C C . ARG A 1 303 ? -27.609 2.889 -4.879 1 90.56 303 ARG A C 1
ATOM 2272 O O . ARG A 1 303 ? -27.375 1.89 -4.199 1 90.56 303 ARG A O 1
ATOM 2279 N N . LEU A 1 304 ? -26.859 4.012 -4.816 1 91.31 304 LEU A N 1
ATOM 2280 C CA . LEU A 1 304 ? -25.75 4.133 -3.893 1 91.31 304 LEU A CA 1
ATOM 2281 C C . LEU A 1 304 ? -26.234 4.27 -2.457 1 91.31 304 LEU A C 1
ATOM 2283 O O . LEU A 1 304 ? -25.531 3.912 -1.515 1 91.31 304 LEU A O 1
ATOM 2287 N N . GLY A 1 305 ? -27.484 4.73 -2.346 1 87.31 305 GLY A N 1
ATOM 2288 C CA . GLY A 1 305 ? -27.984 5.074 -1.029 1 87.31 305 GLY A CA 1
ATOM 2289 C C . GLY A 1 305 ? -28.859 3.99 -0.428 1 87.31 305 GLY A C 1
ATOM 2290 O O . GLY A 1 305 ? -29.828 4.285 0.286 1 87.31 305 GLY A O 1
ATOM 2291 N N . VAL A 1 306 ? -28.594 2.75 -0.854 1 83.94 306 VAL A N 1
ATOM 2292 C CA . VAL A 1 306 ? -29.312 1.655 -0.205 1 83.94 306 VAL A CA 1
ATOM 2293 C C . VAL A 1 306 ? -29.125 1.733 1.308 1 83.94 306 VAL A C 1
ATOM 2295 O O . VAL A 1 306 ? -30.078 1.656 2.07 1 83.94 306 VAL A O 1
ATOM 2298 N N . PHE A 1 307 ? -27.938 1.832 1.726 1 90.19 307 PHE A N 1
ATOM 2299 C CA . PHE A 1 307 ? -27.578 2.18 3.098 1 90.19 307 PHE A CA 1
ATOM 2300 C C . PHE A 1 307 ? -26.922 3.549 3.158 1 90.19 307 PHE A C 1
ATOM 2302 O O . PHE A 1 307 ? -25.891 3.771 2.516 1 90.19 307 PHE A 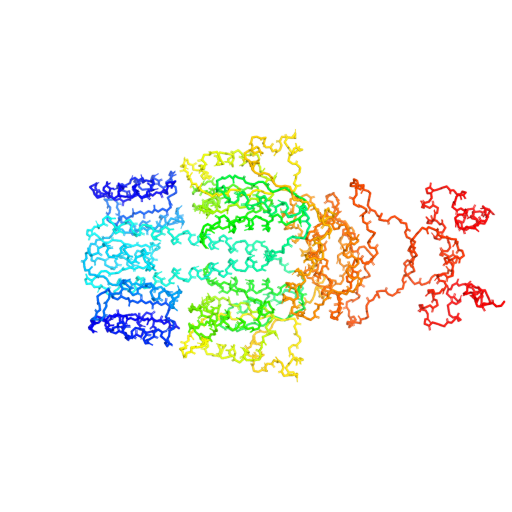O 1
ATOM 2309 N N . ARG A 1 308 ? -27.594 4.434 3.889 1 91.81 308 ARG A N 1
ATOM 2310 C CA . ARG A 1 308 ? -27.062 5.785 4.012 1 91.81 308 ARG A CA 1
ATOM 2311 C C . ARG A 1 308 ? -26.656 6.086 5.449 1 91.81 308 ARG A C 1
ATOM 2313 O O . ARG A 1 308 ? -27.422 5.816 6.383 1 91.81 308 ARG A O 1
ATOM 2320 N N . ILE A 1 309 ? -25.453 6.551 5.59 1 94.75 309 ILE A N 1
ATOM 2321 C CA . ILE A 1 309 ? -24.953 6.918 6.906 1 94.75 309 ILE A CA 1
ATOM 2322 C C . ILE A 1 309 ? -24.5 8.375 6.898 1 94.75 309 ILE A C 1
ATOM 2324 O O . ILE A 1 309 ? -23.656 8.773 6.082 1 94.75 309 ILE A O 1
ATOM 2328 N N . ASP A 1 310 ? -25.094 9.133 7.77 1 94.12 310 ASP A N 1
ATOM 2329 C CA . ASP A 1 310 ? -24.688 10.523 7.973 1 94.12 310 ASP A CA 1
ATOM 2330 C C . ASP A 1 310 ? -23.688 10.641 9.117 1 94.12 310 ASP A C 1
ATOM 2332 O O . ASP A 1 310 ? -24.016 10.297 10.266 1 94.12 310 ASP A O 1
ATOM 2336 N N . ILE A 1 311 ? -22.562 11.125 8.789 1 95.56 311 ILE A N 1
ATOM 2337 C CA . ILE A 1 311 ? -21.516 11.273 9.797 1 95.56 311 ILE A CA 1
ATOM 2338 C C . ILE A 1 311 ? -21.578 12.68 10.398 1 95.56 311 ILE A C 1
ATOM 2340 O O . ILE A 1 311 ? -21.375 13.672 9.688 1 95.56 311 ILE A O 1
ATOM 2344 N N . PRO A 1 312 ? -21.781 12.734 11.641 1 95.75 312 PRO A N 1
ATOM 2345 C CA . PRO A 1 312 ? -21.875 14.047 12.273 1 95.75 312 PRO A CA 1
ATOM 2346 C C . PRO A 1 312 ? -20.547 14.789 12.305 1 95.75 312 PRO A C 1
ATOM 2348 O O . PRO A 1 312 ? -19.5 14.18 12.531 1 95.75 312 PRO A O 1
ATOM 2351 N N . PRO A 1 313 ? -20.594 16.109 11.977 1 94.88 313 PRO A N 1
ATOM 2352 C CA . PRO A 1 313 ? -19.359 16.891 12.148 1 94.88 313 PRO A CA 1
ATOM 2353 C C . PRO A 1 313 ? -18.859 16.906 13.586 1 94.88 313 PRO A C 1
ATOM 2355 O O . PRO A 1 313 ? -19.625 16.594 14.516 1 94.88 313 PRO A O 1
ATOM 2358 N N . LEU A 1 314 ? -17.625 17.203 13.688 1 94.25 314 LEU A N 1
ATOM 2359 C CA . LEU A 1 314 ? -16.984 17.094 14.992 1 94.25 314 LEU A CA 1
ATOM 2360 C C . LEU A 1 314 ? -17.641 18.031 16 1 94.25 314 LEU A C 1
ATOM 2362 O O . LEU A 1 314 ? -17.766 17.688 17.172 1 94.25 314 LEU A O 1
ATOM 2366 N N . ARG A 1 315 ? -18.172 19.203 15.57 1 93 315 ARG A N 1
ATOM 2367 C CA . ARG A 1 315 ? -18.812 20.172 16.453 1 93 315 ARG A CA 1
ATOM 2368 C C . ARG A 1 315 ? -20.109 19.625 17.031 1 93 315 ARG A C 1
ATOM 2370 O O . ARG A 1 315 ? -20.562 20.062 18.094 1 93 315 ARG A O 1
ATOM 2377 N N . GLU A 1 316 ? -20.703 18.594 16.438 1 94.25 316 GLU A N 1
ATOM 2378 C CA . GLU A 1 316 ? -21.953 17.969 16.922 1 94.25 316 GLU A CA 1
ATOM 2379 C C . GLU A 1 316 ? -21.656 16.75 17.781 1 94.25 316 GLU A C 1
ATOM 2381 O O . GLU A 1 316 ? -22.594 16.094 18.266 1 94.25 316 GLU A O 1
ATOM 2386 N N . ARG A 1 317 ? -20.406 16.469 18.031 1 94.38 317 ARG A N 1
ATOM 2387 C CA . ARG A 1 317 ? -20 15.375 18.891 1 94.38 317 ARG A CA 1
ATOM 2388 C C . ARG A 1 317 ? -18.781 15.758 19.734 1 94.38 317 ARG A C 1
ATOM 2390 O O . ARG A 1 317 ? -17.75 15.086 19.688 1 94.38 317 ARG A O 1
ATOM 2397 N N . PRO A 1 318 ? -18.969 16.688 20.578 1 93.62 318 PRO A N 1
ATOM 2398 C CA . PRO A 1 318 ? -17.844 17.203 21.359 1 93.62 318 PRO A CA 1
ATOM 2399 C C . PRO A 1 318 ? -17.219 16.156 22.266 1 93.62 318 PRO A C 1
ATOM 2401 O O . PRO A 1 318 ? -16.031 16.219 22.562 1 93.62 318 PRO A O 1
ATOM 2404 N N . GLU A 1 319 ? -18 15.156 22.656 1 94.94 319 GLU A N 1
ATOM 2405 C CA . GLU A 1 319 ? -17.5 14.102 23.531 1 94.94 319 GLU A CA 1
ATOM 2406 C C . GLU A 1 319 ? -16.391 13.305 22.859 1 94.94 319 GLU A C 1
ATOM 2408 O O . GLU A 1 319 ? -15.594 12.641 23.531 1 94.94 319 GLU A O 1
ATOM 2413 N N . ASP A 1 320 ? -16.312 13.352 21.594 1 95.5 320 ASP A N 1
ATOM 2414 C CA . ASP A 1 320 ? -15.344 12.562 20.844 1 95.5 320 ASP A CA 1
ATOM 2415 C C . ASP A 1 320 ? -14.023 13.312 20.688 1 95.5 320 ASP A C 1
ATOM 2417 O O . ASP A 1 320 ? -13.008 12.727 20.328 1 95.5 320 ASP A O 1
ATOM 2421 N N . ILE A 1 321 ? -14 14.586 20.922 1 95.62 321 ILE A N 1
ATOM 2422 C CA . ILE A 1 321 ? -12.867 15.43 20.578 1 95.62 321 ILE A CA 1
ATOM 2423 C C . ILE A 1 321 ? -11.641 15.016 21.391 1 95.62 321 ILE A C 1
ATOM 2425 O O . ILE A 1 321 ? -10.57 14.758 20.844 1 95.62 321 ILE A O 1
ATOM 2429 N N . LEU A 1 322 ? -11.852 14.844 22.672 1 94.88 322 LEU A N 1
ATOM 2430 C CA . LEU A 1 322 ? -10.703 14.547 23.516 1 94.88 322 LEU A CA 1
ATOM 2431 C C . LEU A 1 322 ? -10.18 13.141 23.25 1 94.88 322 LEU A C 1
ATOM 2433 O O . LEU A 1 322 ? -8.977 12.945 23.062 1 94.88 322 LEU A O 1
ATOM 2437 N N . PRO A 1 323 ? -11.078 12.164 23.203 1 94.5 323 PRO A N 1
ATOM 2438 C CA . PRO A 1 323 ? -10.586 10.828 22.859 1 94.5 323 PRO A CA 1
ATOM 2439 C C . PRO A 1 323 ? -9.883 10.789 21.5 1 94.5 323 PRO A C 1
ATOM 2441 O O . PRO A 1 323 ? -8.844 10.141 21.359 1 94.5 323 PRO A O 1
ATOM 2444 N N . LEU A 1 324 ? -10.375 11.445 20.547 1 94.56 324 LEU A N 1
ATOM 2445 C CA . LEU A 1 324 ? -9.75 11.516 19.219 1 94.56 324 LEU A CA 1
ATOM 2446 C C . LEU A 1 324 ? -8.391 12.203 19.297 1 94.56 324 LEU A C 1
ATOM 2448 O O . LEU A 1 324 ? -7.418 11.734 18.703 1 94.56 324 LEU A O 1
ATOM 2452 N N . ALA A 1 325 ? -8.367 13.266 20.016 1 95.06 325 ALA A N 1
ATOM 2453 C CA . ALA A 1 325 ? -7.121 14.016 20.172 1 95.06 325 ALA A CA 1
ATOM 2454 C C . ALA A 1 325 ? -6.031 13.148 20.797 1 95.06 325 ALA A C 1
ATOM 2456 O O . ALA A 1 325 ? -4.891 13.133 20.328 1 95.06 325 ALA A O 1
ATOM 2457 N N . GLU A 1 326 ? -6.441 12.438 21.812 1 94.06 326 GLU A N 1
ATOM 2458 C CA . GLU A 1 326 ? -5.484 11.562 22.5 1 94.06 326 GLU A CA 1
ATOM 2459 C C . GLU A 1 326 ? -5.004 10.445 21.578 1 94.06 326 GLU A C 1
ATOM 2461 O O . GLU A 1 326 ? -3.818 10.117 21.562 1 94.06 326 GLU A O 1
ATOM 2466 N N . GLY A 1 327 ? -5.945 9.906 20.891 1 91.56 327 GLY A N 1
ATOM 2467 C CA . GLY A 1 327 ? -5.578 8.859 19.953 1 91.56 327 GLY A CA 1
ATOM 2468 C C . GLY A 1 327 ? -4.652 9.344 18.844 1 91.56 327 GLY A C 1
ATOM 2469 O O . GLY A 1 327 ? -3.648 8.703 18.547 1 91.56 327 GLY A O 1
ATOM 2470 N N . ILE A 1 328 ? -4.938 10.461 18.25 1 91.38 328 ILE A N 1
ATOM 2471 C CA . ILE A 1 328 ? -4.145 11.039 17.172 1 91.38 328 ILE A CA 1
ATOM 2472 C C . ILE A 1 328 ? -2.764 11.43 17.688 1 91.38 328 ILE A C 1
ATOM 2474 O O . ILE A 1 328 ? -1.752 11.203 17.031 1 91.38 328 ILE A O 1
ATOM 2478 N N . LEU A 1 329 ? -2.785 11.992 18.859 1 92 329 LEU A N 1
ATOM 2479 C CA . LEU A 1 329 ? -1.52 12.406 19.453 1 92 329 LEU A CA 1
ATOM 2480 C C . LEU A 1 329 ? -0.611 11.203 19.688 1 92 329 LEU A C 1
ATOM 2482 O O . LEU A 1 329 ? 0.602 11.289 19.484 1 92 329 LEU A O 1
ATOM 2486 N N . ALA A 1 330 ? -1.201 10.133 20.156 1 89.06 330 ALA A N 1
ATOM 2487 C CA . ALA A 1 330 ? -0.433 8.914 20.375 1 89.06 330 ALA A CA 1
ATOM 2488 C C . ALA A 1 330 ? 0.248 8.445 19.094 1 89.06 330 ALA A C 1
ATOM 2490 O O . ALA A 1 330 ? 1.397 8 19.125 1 89.06 330 ALA A O 1
ATOM 2491 N N . GLU A 1 331 ? -0.419 8.578 18.047 1 84.75 331 GLU A N 1
ATOM 2492 C CA . GLU A 1 331 ? 0.134 8.195 16.766 1 84.75 331 GLU A CA 1
ATOM 2493 C C . GLU A 1 331 ? 1.225 9.172 16.312 1 84.75 331 GLU A C 1
ATOM 2495 O O . GLU A 1 331 ? 2.299 8.75 15.883 1 84.75 331 GLU A O 1
ATOM 2500 N N . LEU A 1 332 ? 0.922 10.414 16.375 1 85.81 332 LEU A N 1
ATOM 2501 C CA . LEU A 1 332 ? 1.833 11.453 15.922 1 85.81 332 LEU A CA 1
ATOM 2502 C C . LEU A 1 332 ? 3.127 11.445 16.719 1 85.81 332 LEU A C 1
ATOM 2504 O O . LEU A 1 332 ? 4.211 11.664 16.172 1 85.81 332 LEU A O 1
ATOM 2508 N N . ARG A 1 333 ? 2.949 11.219 18.016 1 86 333 ARG A N 1
ATOM 2509 C CA . ARG A 1 333 ? 4.137 11.18 18.875 1 86 333 ARG A CA 1
ATOM 2510 C C . ARG A 1 333 ? 5.098 10.086 18.422 1 86 333 ARG A C 1
ATOM 2512 O O . ARG A 1 333 ? 6.316 10.281 18.406 1 86 333 ARG A O 1
ATOM 2519 N N . ARG A 1 334 ? 4.527 8.984 18.062 1 77.31 334 ARG A N 1
ATOM 2520 C CA . ARG A 1 334 ? 5.34 7.879 17.578 1 77.31 334 ARG A CA 1
ATOM 2521 C C . ARG A 1 334 ? 5.984 8.219 16.234 1 77.31 334 ARG A C 1
ATOM 2523 O O . ARG A 1 334 ? 7.176 7.984 16.047 1 77.31 334 ARG A O 1
ATOM 2530 N N . GLU A 1 335 ? 5.238 8.812 15.453 1 75.56 335 GLU A N 1
ATOM 2531 C CA . GLU A 1 335 ? 5.695 9.133 14.102 1 75.56 335 GLU A CA 1
ATOM 2532 C C . GLU A 1 335 ? 6.82 10.164 14.133 1 75.56 335 GLU A C 1
ATOM 2534 O O . GLU A 1 335 ? 7.762 10.086 13.344 1 75.56 335 GLU A O 1
ATOM 2539 N N . LEU A 1 336 ? 6.711 11.109 15.086 1 78 336 LEU A N 1
ATOM 2540 C CA . LEU A 1 336 ? 7.645 12.234 15.086 1 78 336 LEU A CA 1
ATOM 2541 C C . LEU A 1 336 ? 8.719 12.047 16.156 1 78 336 LEU A C 1
ATOM 2543 O O . LEU A 1 336 ? 9.547 12.938 16.375 1 78 336 LEU A O 1
ATOM 2547 N N . GLY A 1 337 ? 8.656 10.883 16.891 1 73.31 337 GLY A N 1
ATOM 2548 C CA . GLY A 1 337 ? 9.688 10.523 17.859 1 73.31 337 GLY A CA 1
ATOM 2549 C C . GLY A 1 337 ? 9.617 11.328 19.141 1 73.31 337 GLY A C 1
ATOM 2550 O O . GLY A 1 337 ? 10.633 11.57 19.781 1 73.31 337 GLY A O 1
ATOM 2551 N N . ARG A 1 338 ? 8.516 11.938 19.438 1 78.56 338 ARG A N 1
ATOM 2552 C CA . ARG A 1 338 ? 8.289 12.656 20.688 1 78.56 338 ARG A CA 1
ATOM 2553 C C . ARG A 1 338 ? 7.387 11.859 21.625 1 78.56 338 ARG A C 1
ATOM 2555 O O . ARG A 1 338 ? 6.258 12.273 21.906 1 78.56 338 ARG A O 1
ATOM 2562 N N . ARG A 1 339 ? 7.891 10.875 22.25 1 76.12 339 ARG A N 1
ATOM 2563 C CA . ARG A 1 339 ? 7.098 9.859 22.938 1 76.12 339 ARG A CA 1
ATOM 2564 C C . ARG A 1 339 ? 6.562 10.383 24.266 1 76.12 339 ARG A C 1
ATOM 2566 O O . ARG A 1 339 ? 5.52 9.93 24.75 1 76.12 339 ARG A O 1
ATOM 2573 N N . ASP A 1 340 ? 7.113 11.383 24.859 1 83.75 340 ASP A N 1
ATOM 2574 C CA . ASP A 1 340 ? 6.766 11.789 26.219 1 83.75 340 ASP A CA 1
ATOM 2575 C C . ASP A 1 340 ? 5.879 13.023 26.203 1 83.75 340 ASP A C 1
ATOM 2577 O O . ASP A 1 340 ? 5.746 13.703 27.234 1 83.75 340 ASP A O 1
ATOM 2581 N N . VAL A 1 341 ? 5.176 13.188 25.141 1 90.25 341 VAL A N 1
ATOM 2582 C CA . VAL A 1 341 ? 4.375 14.406 25.047 1 90.25 341 VAL A CA 1
ATOM 2583 C C . VAL A 1 341 ? 2.92 14.102 25.391 1 90.25 341 VAL A C 1
ATOM 2585 O O . VAL A 1 341 ? 2.398 13.047 25.016 1 90.25 341 VAL A O 1
ATOM 2588 N N . SER A 1 342 ? 2.32 14.961 26.203 1 94.19 342 SER A N 1
ATOM 2589 C CA . SER A 1 342 ? 0.908 14.844 26.547 1 94.19 342 SER A CA 1
ATOM 2590 C C . SER A 1 342 ? 0.186 16.172 26.391 1 94.19 342 SER A C 1
ATOM 2592 O O . SER A 1 342 ? 0.819 17.203 26.156 1 94.19 342 SER A O 1
ATOM 2594 N N . LEU A 1 343 ? -1.155 16.062 26.484 1 95 343 LEU A N 1
ATOM 2595 C CA . LEU A 1 343 ? -1.952 17.281 26.406 1 95 343 LEU A CA 1
ATOM 2596 C C . LEU A 1 343 ? -1.92 18.031 27.734 1 95 343 LEU A C 1
ATOM 2598 O O . LEU A 1 343 ? -2.148 17.438 28.797 1 95 343 LEU A O 1
ATOM 2602 N N . GLY A 1 344 ? -1.597 19.312 27.641 1 92.88 344 GLY A N 1
ATOM 2603 C CA . GLY A 1 344 ? -1.623 20.156 28.812 1 92.88 344 GLY A CA 1
ATOM 2604 C C . GLY A 1 344 ? -3.023 20.578 29.219 1 92.88 344 GLY A C 1
ATOM 2605 O O . GLY A 1 344 ? -3.994 20.266 28.531 1 92.88 344 GLY A O 1
ATOM 2606 N N . PRO A 1 345 ? -3.141 21.156 30.359 1 88.31 345 PRO A N 1
ATOM 2607 C CA . PRO A 1 345 ? -4.449 21.562 30.875 1 88.31 345 PRO A CA 1
ATOM 2608 C C . PRO A 1 345 ? -5.164 22.562 29.984 1 88.31 345 PRO A C 1
ATOM 2610 O O . PRO A 1 345 ? -6.375 22.469 29.766 1 88.31 345 PRO A O 1
ATOM 2613 N N . HIS A 1 346 ? -4.473 23.5 29.422 1 91.19 346 HIS A N 1
ATOM 2614 C CA . HIS A 1 346 ? -5.098 24.484 28.562 1 91.19 346 HIS A CA 1
ATOM 2615 C C . HIS A 1 346 ? -5.516 23.875 27.219 1 91.19 346 HIS A C 1
ATOM 2617 O O . HIS A 1 346 ? -6.473 24.328 26.594 1 91.19 346 HIS A O 1
ATOM 2623 N N . ALA A 1 347 ? -4.699 22.922 26.859 1 93.62 347 ALA A N 1
ATOM 2624 C CA . ALA A 1 347 ? -4.984 22.266 25.578 1 93.62 347 ALA A CA 1
ATOM 2625 C C . ALA A 1 347 ? -6.359 21.609 25.609 1 93.62 347 ALA A C 1
ATOM 2627 O O . ALA A 1 347 ? -7.121 21.719 24.641 1 93.62 347 ALA A O 1
ATOM 2628 N N . ARG A 1 348 ? -6.68 21 26.688 1 92.5 348 ARG A N 1
ATOM 2629 C CA . ARG A 1 348 ? -7.953 20.297 26.812 1 92.5 348 ARG A CA 1
ATOM 2630 C C . ARG A 1 348 ? -9.125 21.266 26.719 1 92.5 348 ARG A C 1
ATOM 2632 O O . ARG A 1 348 ? -10.117 20.984 26.031 1 92.5 348 ARG A O 1
ATOM 2639 N N . THR A 1 349 ? -8.961 22.375 27.312 1 90.44 349 THR A N 1
ATOM 2640 C CA . THR A 1 349 ? -10 23.391 27.297 1 90.44 349 THR A CA 1
ATOM 2641 C C . THR A 1 349 ? -10.133 24 25.906 1 90.44 349 THR A C 1
ATOM 2643 O O . THR A 1 349 ? -11.242 24.203 25.406 1 90.44 349 THR A O 1
ATOM 2646 N N . ARG A 1 350 ? -9.039 24.203 25.297 1 91.69 350 ARG A N 1
ATOM 2647 C CA . ARG A 1 350 ? -9.031 24.812 23.969 1 91.69 350 ARG A CA 1
ATOM 2648 C C . ARG A 1 350 ? -9.648 23.875 22.938 1 91.69 350 ARG A C 1
ATOM 2650 O O . ARG A 1 350 ? -10.398 24.312 22.062 1 91.69 350 ARG A O 1
ATOM 2657 N N . LEU A 1 351 ? -9.352 22.641 23.062 1 94.12 351 LEU A N 1
ATOM 2658 C CA . LEU A 1 351 ? -9.859 21.625 22.141 1 94.12 351 LEU A CA 1
ATOM 2659 C C . LEU A 1 351 ? -11.383 21.547 22.203 1 94.12 351 LEU A C 1
ATOM 2661 O O . LEU A 1 351 ? -12.047 21.453 21.172 1 94.12 351 LEU A O 1
ATOM 2665 N N . THR A 1 352 ? -11.914 21.594 23.375 1 89.12 352 THR A N 1
ATOM 2666 C CA . THR A 1 352 ? -13.352 21.406 23.547 1 89.12 352 THR A CA 1
ATOM 2667 C C . THR A 1 352 ? -14.109 22.688 23.172 1 89.12 352 THR A C 1
ATOM 2669 O O . THR A 1 352 ? -15.297 22.625 22.828 1 89.12 352 THR A O 1
ATOM 2672 N N . ALA A 1 353 ? -13.375 23.797 23.109 1 87.62 353 ALA A N 1
ATOM 2673 C CA . ALA A 1 353 ? -14.016 25.078 22.828 1 87.62 353 ALA A CA 1
ATOM 2674 C C . ALA A 1 353 ? -14.008 25.391 21.344 1 87.62 353 ALA A C 1
ATOM 2676 O O . ALA A 1 353 ? -14.773 26.234 20.875 1 87.62 353 ALA A O 1
ATOM 2677 N N . TYR A 1 354 ? -13.266 24.75 20.625 1 89.06 354 TYR A N 1
ATOM 2678 C CA . TYR A 1 354 ? -13.102 25.031 19.203 1 89.06 354 TYR A CA 1
ATOM 2679 C C . TYR A 1 354 ? -14.086 24.219 18.375 1 89.06 354 TYR A C 1
ATOM 2681 O O . TYR A 1 354 ? -14.391 23.062 18.703 1 89.06 354 TYR A O 1
ATOM 2689 N N . ALA A 1 355 ? -14.594 24.781 17.266 1 87.12 355 ALA A N 1
ATOM 2690 C CA . ALA A 1 355 ? -15.672 24.172 16.484 1 87.12 355 ALA A CA 1
ATOM 2691 C C . ALA A 1 355 ? -15.117 23.141 15.492 1 87.12 355 ALA A C 1
ATOM 2693 O O . ALA A 1 355 ? -15.844 22.266 15.031 1 87.12 355 ALA A O 1
ATOM 2694 N N . PHE A 1 356 ? -13.875 23.234 15.109 1 90.06 356 PHE A N 1
ATOM 2695 C CA . PHE A 1 356 ? -13.203 22.359 14.156 1 90.06 356 PHE A CA 1
ATOM 2696 C C . PHE A 1 356 ? -13.992 22.281 12.852 1 90.06 356 PHE A C 1
ATOM 2698 O O . PHE A 1 356 ? -14.477 21.219 12.477 1 90.06 356 PHE A O 1
ATOM 2705 N N . PRO A 1 357 ? -14.023 23.344 12.117 1 85.56 357 PRO A N 1
ATOM 2706 C CA . PRO A 1 357 ? -14.719 23.328 10.828 1 85.56 357 PRO A CA 1
ATOM 2707 C C . PRO A 1 357 ? -14.164 22.281 9.867 1 85.56 357 PRO A C 1
ATOM 2709 O O . PRO A 1 357 ? -14.898 21.766 9.023 1 85.56 357 PRO A O 1
ATOM 2712 N N . GLY A 1 358 ? -12.875 21.953 9.992 1 88.62 358 GLY A N 1
ATOM 2713 C CA . GLY A 1 358 ? -12.266 20.906 9.188 1 88.62 358 GLY A CA 1
ATOM 2714 C C . GLY A 1 358 ? -12.328 19.547 9.836 1 88.62 358 GLY A C 1
ATOM 2715 O O . GLY A 1 358 ? -11.688 18.594 9.375 1 88.62 358 GLY A O 1
ATOM 2716 N N . ASN A 1 359 ? -13 19.469 10.922 1 93.06 359 ASN A N 1
ATOM 2717 C CA . ASN A 1 359 ? -13.32 18.219 11.602 1 93.06 359 ASN A CA 1
ATOM 2718 C C . ASN A 1 359 ? -12.062 17.484 12.055 1 93.06 359 ASN A C 1
ATOM 2720 O O . ASN A 1 359 ? -11.172 18.094 12.656 1 93.06 359 ASN A O 1
ATOM 2724 N N . VAL A 1 360 ? -12 16.188 11.875 1 91.88 360 VAL A N 1
ATOM 2725 C CA . VAL A 1 360 ? -10.914 15.375 12.414 1 91.88 360 VAL A CA 1
ATOM 2726 C C . VAL A 1 360 ? -9.617 15.703 11.68 1 91.88 360 VAL A C 1
ATOM 2728 O O . VAL A 1 360 ? -8.539 15.695 12.273 1 91.88 360 VAL A O 1
ATOM 2731 N N . ARG A 1 361 ? -9.75 16.016 10.438 1 86.44 361 ARG A N 1
ATOM 2732 C CA . ARG A 1 361 ? -8.57 16.406 9.672 1 86.44 361 ARG A CA 1
ATOM 2733 C C . ARG A 1 361 ? -7.918 17.641 10.266 1 86.44 361 ARG A C 1
ATOM 2735 O O . ARG A 1 361 ? -6.699 17.703 10.414 1 86.44 361 ARG A O 1
ATOM 2742 N N . GLU A 1 362 ? -8.719 18.609 10.562 1 86.12 362 GLU A N 1
ATOM 2743 C CA . GLU A 1 362 ? -8.211 19.828 11.195 1 86.12 362 GLU A CA 1
ATOM 2744 C C . GLU A 1 362 ? -7.617 19.531 12.57 1 86.12 362 GLU A C 1
ATOM 2746 O O . GLU A 1 362 ? -6.574 20.062 12.938 1 86.12 362 GLU A O 1
ATOM 2751 N N . LEU A 1 363 ? -8.32 18.688 13.273 1 91.56 363 LEU A N 1
ATOM 2752 C CA . LEU A 1 363 ? -7.836 18.297 14.586 1 91.56 363 LEU A CA 1
ATOM 2753 C C . LEU A 1 363 ? -6.426 17.703 14.492 1 91.56 363 LEU A C 1
ATOM 2755 O O . LEU A 1 363 ? -5.539 18.094 15.258 1 91.56 363 LEU A O 1
ATOM 2759 N N . ARG A 1 364 ? -6.211 16.844 13.57 1 89.75 364 ARG A N 1
ATOM 2760 C CA . ARG A 1 364 ? -4.895 16.234 13.375 1 89.75 364 ARG A CA 1
ATOM 2761 C C . ARG A 1 364 ? -3.857 17.297 13.023 1 89.75 364 ARG A C 1
ATOM 2763 O O . ARG A 1 364 ? -2.736 17.266 13.531 1 89.75 364 ARG A O 1
ATOM 2770 N N . ASN A 1 365 ? -4.258 18.203 12.164 1 84.12 365 ASN A N 1
ATOM 2771 C CA . ASN A 1 365 ? -3.348 19.266 11.742 1 84.12 365 ASN A CA 1
ATOM 2772 C C . ASN A 1 365 ? -2.93 20.141 12.922 1 84.12 365 ASN A C 1
ATOM 2774 O O . ASN A 1 365 ? -1.763 20.516 13.039 1 84.12 365 ASN A O 1
ATOM 2778 N N . VAL A 1 366 ? -3.879 20.406 13.703 1 87.25 366 VAL A N 1
ATOM 2779 C CA . VAL A 1 366 ? -3.627 21.25 14.867 1 87.25 366 VAL A CA 1
ATOM 2780 C C . VAL A 1 366 ? -2.654 20.547 15.812 1 87.25 366 VAL A C 1
ATOM 2782 O O . VAL A 1 366 ? -1.695 21.156 16.297 1 87.25 366 VAL A O 1
ATOM 2785 N N . LEU A 1 367 ? -2.879 19.297 16.062 1 90.38 367 LEU A N 1
ATOM 2786 C CA . LEU A 1 367 ? -2.029 18.516 16.953 1 90.38 367 LEU A CA 1
ATOM 2787 C C . LEU A 1 367 ? -0.626 18.359 16.375 1 90.38 367 LEU A C 1
ATOM 2789 O O . LEU A 1 367 ? 0.365 18.5 17.094 1 90.38 367 LEU A O 1
ATOM 2793 N N . GLU A 1 368 ? -0.628 18.109 15.148 1 86.69 368 GLU A N 1
ATOM 2794 C CA . GLU A 1 368 ? 0.664 17.953 14.484 1 86.69 368 GLU A CA 1
ATOM 2795 C C . GLU A 1 368 ? 1.484 19.234 14.562 1 86.69 368 GLU A C 1
ATOM 2797 O O . GLU A 1 368 ? 2.678 19.203 14.875 1 86.69 368 GLU A O 1
ATOM 2802 N N . ARG A 1 369 ? 0.856 20.344 14.281 1 80.25 369 ARG A N 1
ATOM 2803 C CA . ARG A 1 369 ? 1.521 21.641 14.352 1 80.25 369 ARG A CA 1
ATOM 2804 C C . ARG A 1 369 ? 2.031 21.922 15.766 1 80.25 369 ARG A C 1
ATOM 2806 O O . ARG A 1 369 ? 3.162 22.375 15.938 1 80.25 369 ARG A O 1
ATOM 2813 N N . ALA A 1 370 ? 1.223 21.625 16.672 1 86.19 370 ALA A N 1
ATOM 2814 C CA . ALA A 1 370 ? 1.615 21.844 18.062 1 86.19 370 ALA A CA 1
ATOM 2815 C C . ALA A 1 370 ? 2.818 20.984 18.438 1 86.19 370 ALA A C 1
ATOM 2817 O O . ALA A 1 370 ? 3.742 21.453 19.109 1 86.19 370 ALA A O 1
ATOM 2818 N N . LEU A 1 371 ? 2.791 19.766 17.984 1 86.81 371 LEU A N 1
ATOM 2819 C CA . LEU A 1 371 ? 3.871 18.828 18.297 1 86.81 371 LEU A CA 1
ATOM 2820 C C . LEU A 1 371 ? 5.195 19.328 17.734 1 86.81 371 LEU A C 1
ATOM 2822 O O . LEU A 1 371 ? 6.254 19.125 18.328 1 86.81 371 LEU A O 1
ATOM 2826 N N . VAL A 1 372 ? 5.062 19.969 16.641 1 76.31 372 VAL A N 1
ATOM 2827 C CA . VAL A 1 372 ? 6.262 20.438 15.953 1 76.31 372 VAL A CA 1
ATOM 2828 C C . VAL A 1 372 ? 6.703 21.766 16.562 1 76.31 372 VAL A C 1
ATOM 2830 O O . VAL A 1 372 ? 7.895 22 16.766 1 76.31 372 VAL A O 1
ATOM 2833 N N . MET A 1 373 ? 5.738 22.609 16.969 1 74.69 373 MET A N 1
ATOM 2834 C CA . MET A 1 373 ? 6.043 24 17.312 1 74.69 373 MET A CA 1
ATOM 2835 C C . MET A 1 373 ? 6.246 24.156 18.812 1 74.69 373 MET A C 1
ATOM 2837 O O . MET A 1 373 ? 6.941 25.078 19.25 1 74.69 373 MET A O 1
ATOM 2841 N N . GLU A 1 374 ? 5.621 23.328 19.531 1 81.94 374 GLU A N 1
ATOM 2842 C CA . GLU A 1 374 ? 5.664 23.5 20.984 1 81.94 374 GLU A CA 1
ATOM 2843 C C . GLU A 1 374 ? 6.688 22.562 21.609 1 81.94 374 GLU A C 1
ATOM 2845 O O . GLU A 1 374 ? 6.531 21.328 21.562 1 81.94 374 GLU A O 1
ATOM 2850 N N . PRO A 1 375 ? 7.609 23.266 22.188 1 78.94 375 PRO A N 1
ATOM 2851 C CA . PRO A 1 375 ? 8.602 22.422 22.875 1 78.94 375 PRO A CA 1
ATOM 2852 C C . PRO A 1 375 ? 8.094 21.891 24.203 1 78.94 375 PRO A C 1
ATOM 2854 O O . PRO A 1 375 ? 7.105 22.391 24.75 1 78.94 375 PRO A O 1
ATOM 2857 N N . GLY A 1 376 ? 8.656 20.75 24.812 1 82 376 GLY A N 1
ATOM 2858 C CA . GLY A 1 376 ? 8.359 20.25 26.141 1 82 376 GLY A CA 1
ATOM 2859 C C . GLY A 1 376 ? 7.422 19.047 26.141 1 82 376 GLY A C 1
ATOM 2860 O O . GLY A 1 376 ? 6.969 18.625 25.078 1 82 376 GLY A O 1
ATOM 2861 N N . PRO A 1 377 ? 7.059 18.578 27.25 1 88.88 377 PRO A N 1
ATOM 2862 C CA . PRO A 1 377 ? 6.27 17.344 27.375 1 88.88 377 PRO A CA 1
ATOM 2863 C C . PRO A 1 377 ? 4.766 17.609 27.359 1 88.88 377 PRO A C 1
ATOM 2865 O O . PRO A 1 377 ? 3.977 16.672 27.188 1 88.88 377 PRO A O 1
ATOM 2868 N N . GLU A 1 378 ? 4.43 18.875 27.641 1 92.12 378 GLU A N 1
ATOM 2869 C CA . GLU A 1 378 ? 3.01 19.219 27.625 1 92.12 378 GLU A CA 1
ATOM 2870 C C . GLU A 1 378 ? 2.678 20.172 26.484 1 92.12 378 GLU A C 1
ATOM 2872 O O . GLU A 1 378 ? 3.262 21.25 26.375 1 92.12 378 GLU A O 1
ATOM 2877 N N . LEU A 1 379 ? 1.726 19.75 25.641 1 92.31 379 LEU A N 1
ATOM 2878 C CA . LEU A 1 379 ? 1.259 20.578 24.531 1 92.31 379 LEU A CA 1
ATOM 2879 C C . LEU A 1 379 ? 0.102 21.469 24.984 1 92.31 379 LEU A C 1
ATOM 2881 O O . LEU A 1 379 ? -0.873 20.984 25.562 1 92.31 379 LEU A O 1
ATOM 2885 N N . GLU A 1 380 ? 0.197 22.703 24.766 1 90.94 380 GLU A N 1
ATOM 2886 C CA . GLU A 1 380 ? -0.851 23.625 25.172 1 90.94 380 GLU A CA 1
ATOM 2887 C C . GLU A 1 380 ? -1.698 24.078 23.984 1 90.94 380 GLU A C 1
ATOM 2889 O O . GLU A 1 380 ? -2.756 24.688 24.156 1 90.94 380 GLU A O 1
ATOM 2894 N N . LEU A 1 381 ? -1.347 23.719 22.75 1 91.06 381 LEU A N 1
ATOM 2895 C CA . LEU A 1 381 ? -2.061 24.047 21.516 1 91.06 381 LEU A CA 1
ATOM 2896 C C . LEU A 1 381 ? -2.24 25.562 21.391 1 91.06 381 LEU A C 1
ATOM 2898 O O . LEU A 1 381 ? -3.357 26.047 21.188 1 91.06 381 LEU A O 1
ATOM 2902 N N . ASP A 1 382 ? -1.184 26.234 21.375 1 79.88 382 ASP A N 1
ATOM 2903 C CA . ASP A 1 382 ? -1.167 27.688 21.312 1 79.88 382 ASP A CA 1
ATOM 2904 C C . ASP A 1 382 ? -1.773 28.188 20 1 79.88 382 ASP A C 1
ATOM 2906 O O . ASP A 1 382 ? -2.307 29.297 19.938 1 79.88 382 ASP A O 1
ATOM 2910 N N . VAL A 1 383 ? -1.764 27.344 19.016 1 74 383 VAL A N 1
ATOM 2911 C CA . VAL A 1 383 ? -2.309 27.703 17.719 1 74 383 VAL A CA 1
ATOM 2912 C C . VAL A 1 383 ? -3.807 27.969 17.828 1 74 383 VAL A C 1
ATOM 2914 O O . VAL A 1 383 ? -4.379 28.703 17.031 1 74 383 VAL A O 1
ATOM 2917 N N . LEU A 1 384 ? -4.371 27.359 18.766 1 77.06 384 LEU A N 1
ATOM 2918 C CA . LEU A 1 384 ? -5.809 27.531 18.969 1 77.06 384 LEU A CA 1
ATOM 2919 C C . LEU A 1 384 ? -6.082 28.656 19.969 1 77.06 384 LEU A C 1
ATOM 2921 O O . LEU A 1 384 ? -7.238 28.953 20.266 1 77.06 384 LEU A O 1
ATOM 2925 N N . ALA A 1 385 ? -4.977 29.188 20.438 1 67.75 385 ALA A N 1
ATOM 2926 C CA . ALA A 1 385 ? -5.137 30.25 21.438 1 67.75 385 ALA A CA 1
ATOM 2927 C C . ALA A 1 385 ? -5.84 31.469 20.844 1 67.75 385 ALA A C 1
ATOM 2929 O O . ALA A 1 385 ? -5.5 31.906 19.75 1 67.75 385 ALA A O 1
ATOM 2930 N N . GLY A 1 386 ? -7.023 31.891 21.344 1 57.19 386 GLY A N 1
ATOM 2931 C CA . GLY A 1 386 ? -7.758 33.062 20.922 1 57.19 386 GLY A CA 1
ATOM 2932 C C . GLY A 1 386 ? -8.891 32.75 19.953 1 57.19 386 GLY A C 1
ATOM 2933 O O . GLY A 1 386 ? -9.578 33.656 19.469 1 57.19 386 GLY A O 1
ATOM 2934 N N . THR A 1 387 ? -8.906 31.469 19.359 1 54.66 387 THR A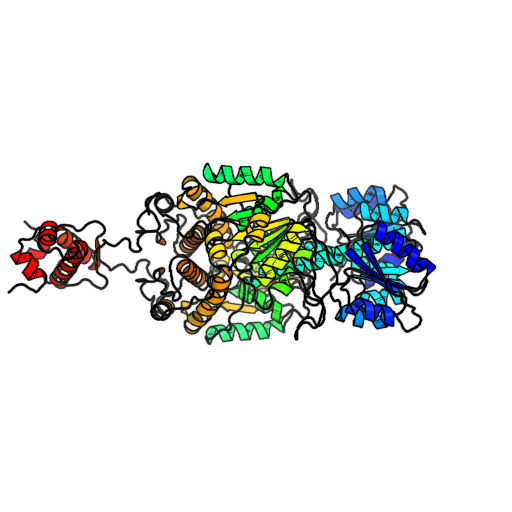 N 1
ATOM 2935 C CA . THR A 1 387 ? -9.984 31.109 18.453 1 54.66 387 THR A CA 1
ATOM 2936 C C . THR A 1 387 ? -11.32 31.016 19.188 1 54.66 387 THR A C 1
ATOM 2938 O O . THR A 1 387 ? -11.359 30.609 20.359 1 54.66 387 THR A O 1
ATOM 2941 N N . ARG A 1 388 ? -12.297 31.969 18.984 1 45.19 388 ARG A N 1
ATOM 2942 C CA . ARG A 1 388 ? -13.617 32.062 19.594 1 45.19 388 ARG A CA 1
ATOM 2943 C C . ARG A 1 388 ? -14.359 30.719 19.5 1 45.19 388 ARG A C 1
ATOM 2945 O O . ARG A 1 388 ? -14.375 30.094 18.438 1 45.19 388 ARG A O 1
ATOM 2952 N N . PRO A 1 389 ? -14.867 30.094 20.594 1 42.59 389 PRO A N 1
ATOM 2953 C CA . PRO A 1 389 ? -15.766 28.922 20.625 1 42.59 389 PRO A CA 1
ATOM 2954 C C . PRO A 1 389 ? -16.953 29.062 19.672 1 42.59 389 PRO A C 1
ATOM 2956 O O . PRO A 1 389 ? -17.578 30.125 19.625 1 42.59 389 PRO A O 1
ATOM 2959 N N . VAL A 1 390 ? -17.047 28.516 18.484 1 38.16 390 VAL A N 1
ATOM 2960 C CA . VAL A 1 390 ? -18.266 28.609 17.688 1 38.16 390 VAL A CA 1
ATOM 2961 C C . VAL A 1 390 ? -19.438 28.031 18.469 1 38.16 390 VAL A C 1
ATOM 2963 O O . VAL A 1 390 ? -19.375 26.891 18.938 1 38.16 390 VAL A O 1
ATOM 2966 N N . PRO A 1 391 ? -20.469 28.703 18.984 1 35 391 PRO A N 1
ATOM 2967 C CA . PRO A 1 391 ? -21.656 28.094 19.562 1 35 391 PRO A CA 1
ATOM 2968 C C . PRO A 1 391 ? -22.234 26.969 18.703 1 35 391 PRO A C 1
ATOM 2970 O O . PRO A 1 391 ? -22.062 26.984 17.484 1 35 391 PRO A O 1
ATOM 2973 N N . ALA A 1 392 ? -22.625 25.844 19.266 1 34.69 392 ALA A N 1
ATOM 2974 C CA . ALA A 1 392 ? -23.234 24.641 18.703 1 34.69 392 ALA A CA 1
ATOM 2975 C C . ALA A 1 392 ? -24.125 24.984 17.516 1 34.69 392 ALA A C 1
ATOM 2977 O O . ALA A 1 392 ? -24.188 24.234 16.531 1 34.69 392 ALA A O 1
ATOM 2978 N N . GLY A 1 393 ? -25.359 25.641 17.641 1 31.03 393 GLY A N 1
ATOM 2979 C CA . GLY A 1 393 ? -26.578 25.781 16.859 1 31.03 393 GLY A CA 1
ATOM 2980 C C . GLY A 1 393 ? -26.422 26.688 15.664 1 31.03 393 GLY A C 1
ATOM 2981 O O . GLY A 1 393 ? -27.406 27.047 15.008 1 31.03 393 GLY A O 1
ATOM 2982 N N . ALA A 1 394 ? -25.656 27.844 15.711 1 30.14 394 ALA A N 1
ATOM 2983 C CA . ALA A 1 394 ? -25.984 28.859 14.711 1 30.14 394 ALA A CA 1
ATOM 2984 C C . ALA A 1 394 ? -25.578 28.406 13.312 1 30.14 394 ALA A C 1
ATOM 2986 O O . ALA A 1 394 ? -24.562 27.719 13.156 1 30.14 394 ALA A O 1
ATOM 2987 N N . PRO A 1 395 ? -26.453 28.453 12.352 1 29.66 395 PRO A N 1
ATOM 2988 C CA . PRO A 1 395 ? -26.172 28.266 10.922 1 29.66 395 PRO A CA 1
ATOM 2989 C C . PRO A 1 395 ? -24.797 28.812 10.516 1 29.66 395 PRO A C 1
ATOM 2991 O O . PRO A 1 395 ? -24.219 29.656 11.219 1 29.66 395 PRO A O 1
ATOM 2994 N N . ALA A 1 396 ? -24.156 28.391 9.531 1 30.98 396 ALA A N 1
ATOM 2995 C CA . ALA A 1 396 ? -22.922 28.797 8.867 1 30.98 396 ALA A CA 1
ATOM 2996 C C . ALA A 1 396 ? -22.703 30.297 8.969 1 30.98 396 ALA A C 1
ATOM 2998 O O . ALA A 1 396 ? -22.859 31.031 7.988 1 30.98 396 ALA A O 1
ATOM 2999 N N . ALA A 1 397 ? -23.359 31.062 9.992 1 27.84 397 ALA A N 1
ATOM 3000 C CA . ALA A 1 397 ? -23.062 32.438 9.562 1 27.84 397 ALA A CA 1
ATOM 3001 C C . ALA A 1 397 ? -21.562 32.656 9.453 1 27.84 397 ALA A C 1
ATOM 3003 O O . ALA A 1 397 ? -20.766 31.844 9.922 1 27.84 397 ALA A O 1
ATOM 3004 N N . SER A 1 398 ? -21.172 33.969 9.945 1 26.5 398 SER A N 1
ATOM 3005 C CA . SER A 1 398 ? -20.172 34.969 9.602 1 26.5 398 SER A CA 1
ATOM 3006 C C . SER A 1 398 ? -18.781 34.562 10.102 1 26.5 398 SER A C 1
ATOM 3008 O O . SER A 1 398 ? -18.672 33.844 11.094 1 26.5 398 SER A O 1
ATOM 3010 N N . PRO A 1 399 ? -17.656 34.938 9.43 1 29.38 399 PRO A N 1
ATOM 3011 C CA . PRO A 1 399 ? -16.203 34.906 9.422 1 29.38 399 PRO A CA 1
ATOM 3012 C C . PRO A 1 399 ? -15.594 35.156 10.805 1 29.38 399 PRO A C 1
ATOM 3014 O O . PRO A 1 399 ? -14.742 34.406 11.258 1 29.38 399 PRO A O 1
ATOM 3017 N N . PRO A 1 400 ? -15.078 36.438 11.094 1 30.52 400 PRO A N 1
ATOM 3018 C CA . PRO A 1 400 ? -14.07 36.938 12.016 1 30.52 400 PRO A CA 1
ATOM 3019 C C . PRO A 1 400 ? -14.492 36.844 13.484 1 30.52 400 PRO A C 1
ATOM 3021 O O . PRO A 1 400 ? -15.672 37.031 13.805 1 30.52 400 PRO A O 1
ATOM 3024 N N . GLU A 1 401 ? -14.234 36.188 14.312 1 33.03 401 GLU A N 1
ATOM 3025 C CA . GLU A 1 401 ? -14.57 36.781 15.617 1 33.03 401 GLU A CA 1
ATOM 3026 C C . GLU A 1 401 ? -14.273 38.281 15.648 1 33.03 401 GLU A C 1
ATOM 3028 O O . GLU A 1 401 ? -13.117 38.688 15.578 1 33.03 401 GLU A O 1
ATOM 3033 N N . PRO A 1 402 ? -14.867 39.312 15.172 1 38.97 402 PRO A N 1
ATOM 3034 C CA . PRO A 1 402 ? -14.859 40.719 14.797 1 38.97 402 PRO A CA 1
ATOM 3035 C C . PRO A 1 402 ? -14.312 41.625 15.891 1 38.97 402 PRO A C 1
ATOM 3037 O O . PRO A 1 402 ? -13.844 42.719 15.609 1 38.97 402 PRO A O 1
ATOM 3040 N N . ASN A 1 403 ? -14.219 41.406 17.344 1 48.12 403 ASN A N 1
ATOM 3041 C CA . ASN A 1 403 ? -14.258 42.5 18.297 1 48.12 403 ASN A CA 1
ATOM 3042 C C . ASN A 1 403 ? -12.953 42.625 19.078 1 48.12 403 ASN A C 1
ATOM 3044 O O . ASN A 1 403 ? -12.977 42.906 20.281 1 48.12 403 ASN A O 1
ATOM 3048 N N . ALA A 1 404 ? -11.75 42.344 18.766 1 55.47 404 ALA A N 1
ATOM 3049 C CA . ALA A 1 404 ? -10.562 42.688 19.547 1 55.47 404 ALA A CA 1
ATOM 3050 C C . ALA A 1 404 ? -9.789 43.812 18.906 1 55.47 404 ALA A C 1
ATOM 3052 O O . ALA A 1 404 ? -9.641 43.875 17.672 1 55.47 404 ALA A O 1
ATOM 3053 N N . PHE A 1 405 ? -9.344 44.688 19.797 1 73.81 405 PHE A N 1
ATOM 3054 C CA . PHE A 1 405 ? -8.469 45.781 19.359 1 73.81 405 PHE A CA 1
ATOM 3055 C C . PHE A 1 405 ? -7.012 45.312 19.359 1 73.81 405 PHE A C 1
ATOM 3057 O O . PHE A 1 405 ? -6.484 44.906 20.391 1 73.81 405 PHE A O 1
ATOM 3064 N N . VAL A 1 406 ? -6.43 45.344 18.25 1 68.31 406 VAL A N 1
ATOM 3065 C CA . VAL A 1 406 ? -5.043 44.906 18.141 1 68.31 406 VAL A CA 1
ATOM 3066 C C . VAL A 1 406 ? -4.188 46.031 17.531 1 68.31 406 VAL A C 1
ATOM 3068 O O . VAL A 1 406 ? -4.508 46.562 16.469 1 68.31 406 VAL A O 1
ATOM 3071 N N . LEU A 1 407 ? -3.172 46.312 18.266 1 71.31 407 LEU A N 1
ATOM 3072 C CA . LEU A 1 407 ? -2.156 47.219 17.781 1 71.31 407 LEU A CA 1
ATOM 3073 C C . LEU A 1 407 ? -0.824 46.531 17.562 1 71.31 407 LEU A C 1
ATOM 3075 O O . LEU A 1 407 ? -0.115 46.219 18.531 1 71.31 407 LEU A O 1
ATOM 3079 N N . SER A 1 408 ? -0.544 46.406 16.391 1 64.69 408 SER A N 1
ATOM 3080 C CA . SER A 1 408 ? 0.682 45.688 16.047 1 64.69 408 SER A CA 1
ATOM 3081 C C . SER A 1 408 ? 1.842 46.656 15.828 1 64.69 408 SER A C 1
ATOM 3083 O O . SER A 1 408 ? 1.636 47.781 15.391 1 64.69 408 SER A O 1
ATOM 3085 N N . GLY A 1 409 ? 3.078 46.219 16.234 1 64.75 409 GLY A N 1
ATOM 3086 C CA . GLY A 1 409 ? 4.277 47 16.047 1 64.75 409 GLY A CA 1
ATOM 3087 C C . GLY A 1 409 ? 4.906 47.469 17.344 1 64.75 409 GLY A C 1
ATOM 3088 O O . GLY A 1 409 ? 4.453 47.094 18.422 1 64.75 409 GLY A O 1
ATOM 3089 N N . PRO A 1 410 ? 5.922 48.25 17.281 1 72.81 410 PRO A N 1
ATOM 3090 C CA . PRO A 1 410 ? 6.566 48.781 18.484 1 72.81 410 PRO A CA 1
ATOM 3091 C C . PRO A 1 410 ? 5.66 49.75 19.266 1 72.81 410 PRO A C 1
ATOM 3093 O O . PRO A 1 410 ? 4.73 50.312 18.688 1 72.81 410 PRO A O 1
ATOM 3096 N N . PRO A 1 411 ? 5.785 49.812 20.469 1 79.25 411 PRO A N 1
ATOM 3097 C CA . PRO A 1 411 ? 4.977 50.75 21.266 1 79.25 411 PRO A CA 1
ATOM 3098 C C . PRO A 1 411 ? 4.926 52.156 20.672 1 79.25 411 PRO A C 1
ATOM 3100 O O . PRO A 1 411 ? 5.941 52.656 20.203 1 79.25 411 PRO A O 1
ATOM 3103 N N . ARG A 1 412 ? 3.701 52.625 20.609 1 81.94 412 ARG A N 1
ATOM 3104 C CA . ARG A 1 412 ? 3.445 53.969 20.047 1 81.94 412 ARG A CA 1
ATOM 3105 C C . ARG A 1 412 ? 2.971 54.938 21.141 1 81.94 412 ARG A C 1
ATOM 3107 O O . ARG A 1 412 ? 2.705 54.5 22.266 1 81.94 412 ARG A O 1
ATOM 3114 N N . ALA A 1 413 ? 2.955 56.188 20.672 1 85.75 413 ALA A N 1
ATOM 3115 C CA . ALA A 1 413 ? 2.469 57.219 21.609 1 85.75 413 ALA A CA 1
ATOM 3116 C C . ALA A 1 413 ? 1.031 56.906 22.031 1 85.75 413 ALA A C 1
ATOM 3118 O O . ALA A 1 413 ? 0.229 56.438 21.234 1 85.75 413 ALA A O 1
ATOM 3119 N N . LEU A 1 414 ? 0.744 57.156 23.25 1 88.44 414 LEU A N 1
ATOM 3120 C CA . LEU A 1 414 ? -0.561 56.844 23.828 1 88.44 414 LEU A CA 1
ATOM 3121 C C . LEU A 1 414 ? -1.679 57.5 23.031 1 88.44 414 LEU A C 1
ATOM 3123 O O . LEU A 1 414 ? -2.742 56.906 22.828 1 88.44 414 LEU A O 1
ATOM 3127 N N . GLU A 1 415 ? -1.369 58.688 22.422 1 84.94 415 GLU A N 1
ATOM 3128 C CA . GLU A 1 415 ? -2.369 59.406 21.641 1 84.94 415 GLU A CA 1
ATOM 3129 C C . GLU A 1 415 ? -2.742 58.656 20.375 1 84.94 415 GLU A C 1
ATOM 3131 O O . GLU A 1 415 ? -3.91 58.625 19.984 1 84.94 415 GLU A O 1
ATOM 3136 N N . GLU A 1 416 ? -1.846 58 19.891 1 85.44 416 GLU A N 1
ATOM 3137 C CA . GLU A 1 416 ? -2.082 57.219 18.672 1 85.44 416 GLU A CA 1
ATOM 3138 C C . GLU A 1 416 ? -2.922 55.969 18.969 1 85.44 416 GLU A C 1
ATOM 3140 O O . GLU A 1 416 ? -3.793 55.625 18.172 1 85.44 416 GLU A O 1
ATOM 3145 N N . VAL A 1 417 ? -2.688 55.5 19.969 1 85.81 417 VAL A N 1
ATOM 3146 C CA . VAL A 1 417 ? -3.414 54.281 20.359 1 85.81 417 VAL A CA 1
ATOM 3147 C C . VAL A 1 417 ? -4.855 54.656 20.719 1 85.81 417 VAL A C 1
ATOM 3149 O O . VAL A 1 417 ? -5.789 53.938 20.344 1 85.81 417 VAL A O 1
ATOM 3152 N N . GLU A 1 418 ? -4.996 55.75 21.391 1 87.38 418 GLU A N 1
ATOM 3153 C CA . GLU A 1 418 ? -6.332 56.219 21.719 1 87.38 418 GLU A CA 1
ATOM 3154 C C . GLU A 1 418 ? -7.16 56.469 20.469 1 87.38 418 GLU A C 1
ATOM 3156 O O . GLU A 1 418 ? -8.336 56.094 20.406 1 87.38 418 GLU A O 1
ATOM 3161 N N . ARG A 1 419 ? -6.508 56.969 19.484 1 84.31 419 ARG A N 1
ATOM 3162 C CA . ARG A 1 419 ? -7.191 57.25 18.234 1 84.31 419 ARG A CA 1
ATOM 3163 C C . ARG A 1 419 ? -7.586 55.938 17.531 1 84.31 419 ARG A C 1
ATOM 3165 O O . ARG A 1 419 ? -8.711 55.812 17.047 1 84.31 419 ARG A O 1
ATOM 3172 N N . ALA A 1 420 ? -6.699 55.156 17.609 1 84.5 420 ALA A N 1
ATOM 3173 C CA . ALA A 1 420 ? -6.941 53.875 16.938 1 84.5 420 ALA A CA 1
ATOM 3174 C C . ALA A 1 420 ? -8.047 53.094 17.641 1 84.5 420 ALA A C 1
ATOM 3176 O O . ALA A 1 420 ? -8.914 52.5 16.969 1 84.5 420 ALA A O 1
ATOM 3177 N N . TYR A 1 421 ? -8.031 53.062 18.844 1 86.25 421 TYR A N 1
ATOM 3178 C CA . TYR A 1 421 ? -9.023 52.344 19.625 1 86.25 421 TYR A CA 1
ATOM 3179 C C . TYR A 1 421 ? -10.398 53 19.5 1 86.25 421 TYR A C 1
ATOM 3181 O O . TYR A 1 421 ? -11.414 52.312 19.375 1 86.25 421 TYR A O 1
ATOM 3189 N N . THR A 1 422 ? -10.352 54.312 19.531 1 87.56 422 THR A N 1
ATOM 3190 C CA . THR A 1 422 ? -11.602 55.031 19.359 1 87.56 422 THR A CA 1
ATOM 3191 C C . THR A 1 422 ? -12.234 54.719 18.016 1 87.56 422 THR A C 1
ATOM 3193 O O . THR A 1 422 ? -13.438 54.5 17.922 1 87.56 422 THR A O 1
ATOM 3196 N N . ARG A 1 423 ? -11.422 54.625 17.062 1 84.5 423 ARG A N 1
ATOM 3197 C CA . ARG A 1 423 ? -11.914 54.281 15.734 1 84.5 423 ARG A CA 1
ATOM 3198 C C . ARG A 1 423 ? -12.422 52.844 15.695 1 84.5 423 ARG A C 1
ATOM 3200 O O . ARG A 1 423 ? -13.453 52.562 15.078 1 84.5 423 ARG A O 1
ATOM 3207 N N . TRP A 1 424 ? -11.75 52.188 16.391 1 80.75 424 TRP A N 1
ATOM 3208 C CA . TRP A 1 424 ? -12.125 50.781 16.453 1 80.75 424 TRP A CA 1
ATOM 3209 C C . TRP A 1 424 ? -13.469 50.594 17.156 1 80.75 424 TRP A C 1
ATOM 3211 O O . TRP A 1 424 ? -14.344 49.875 16.656 1 80.75 424 TRP A O 1
ATOM 3221 N N . VAL A 1 425 ? -13.594 51.156 18.219 1 86.12 425 VAL A N 1
ATOM 3222 C CA . VAL A 1 425 ? -14.859 51.094 18.953 1 86.12 425 VAL A CA 1
ATOM 3223 C C . VAL A 1 425 ? -15.984 51.656 18.094 1 86.12 425 VAL A C 1
ATOM 3225 O O . VAL A 1 425 ? -17.094 51.125 18.062 1 86.12 425 VAL A O 1
ATOM 3228 N N . LEU A 1 426 ? -15.641 52.75 17.406 1 85.19 426 LEU A N 1
ATOM 3229 C CA . LEU A 1 426 ? -16.625 53.344 16.516 1 85.19 426 LEU A CA 1
ATOM 3230 C C . LEU A 1 426 ? -17.062 52.344 15.445 1 85.19 426 LEU A C 1
ATOM 3232 O O . LEU A 1 426 ? -18.25 52.219 15.148 1 85.19 426 LEU A O 1
ATOM 3236 N N . GLU A 1 427 ? -16.094 51.625 15.094 1 81.94 427 GLU A N 1
ATOM 3237 C CA . GLU A 1 427 ? -16.375 50.625 14.07 1 81.94 427 GLU A CA 1
ATOM 3238 C C . GLU A 1 427 ? -17.188 49.469 14.648 1 81.94 427 GLU A C 1
ATOM 3240 O O . GLU A 1 427 ? -18.109 48.969 14.008 1 81.94 427 GLU A O 1
ATOM 3245 N N . GLN A 1 428 ? -16.953 49.156 15.82 1 77.38 428 GLN A N 1
ATOM 3246 C CA . GLN A 1 428 ? -17.641 48.031 16.469 1 77.38 428 GLN A CA 1
ATOM 3247 C C . GLN A 1 428 ? -19.094 48.406 16.781 1 77.38 428 GLN A C 1
ATOM 3249 O O . GLN A 1 428 ? -19.969 47.531 16.828 1 77.38 428 GLN A O 1
ATOM 3254 N N . MET A 1 429 ? -19.312 49.719 16.859 1 79.69 429 MET A N 1
ATOM 3255 C CA . MET A 1 429 ? -20.656 50.188 17.188 1 79.69 429 MET A CA 1
ATOM 3256 C C . MET A 1 429 ? -21.406 50.594 15.922 1 79.69 429 MET A C 1
ATOM 3258 O O . MET A 1 429 ? -22.422 51.281 16 1 79.69 429 MET A O 1
ATOM 3262 N N . GLY A 1 430 ? -20.828 50.188 14.805 1 80 430 GLY A N 1
ATOM 3263 C CA . GLY A 1 430 ? -21.516 50.406 13.547 1 80 430 GLY A CA 1
ATOM 3264 C C . GLY A 1 430 ? -21.594 51.875 13.156 1 80 430 GLY A C 1
ATOM 3265 O O . GLY A 1 430 ? -22.547 52.312 12.484 1 80 430 GLY A O 1
ATOM 3266 N N . GLY A 1 431 ? -20.703 52.688 13.719 1 80.44 431 GLY A N 1
ATOM 3267 C CA . GLY A 1 431 ? -20.594 54.094 13.367 1 80.44 431 GLY A CA 1
ATOM 3268 C C . GLY A 1 431 ? -21.469 55 14.227 1 80.44 431 GLY A C 1
ATOM 3269 O O . GLY A 1 431 ? -21.578 56.188 13.969 1 80.44 431 GLY A O 1
ATOM 3270 N N . ARG A 1 432 ? -22.156 54.438 15.18 1 82.12 432 ARG A N 1
ATOM 3271 C CA . ARG A 1 432 ? -22.984 55.25 16.078 1 82.12 432 ARG A CA 1
ATOM 3272 C C . ARG A 1 432 ? -22.125 56 17.078 1 82.12 432 ARG A C 1
ATOM 3274 O O . ARG A 1 432 ? -21.703 55.438 18.094 1 82.12 432 ARG A O 1
ATOM 3281 N N . ARG A 1 433 ? -21.922 57.219 16.859 1 82.19 433 ARG A N 1
ATOM 3282 C CA . ARG A 1 433 ? -20.938 58.062 17.531 1 82.19 433 ARG A CA 1
ATOM 3283 C C . ARG A 1 433 ? -21.312 58.25 19 1 82.19 433 ARG A C 1
ATOM 3285 O O . ARG A 1 433 ? -20.453 58.219 19.875 1 82.19 433 ARG A O 1
ATOM 3292 N N . MET A 1 434 ? -22.641 58.438 19.312 1 83.12 434 MET A N 1
ATOM 3293 C CA . MET A 1 434 ? -23.062 58.625 20.688 1 83.12 434 MET A CA 1
ATOM 3294 C C . MET A 1 434 ? -22.859 57.375 21.516 1 83.12 434 MET A C 1
ATOM 3296 O O . MET A 1 434 ? -22.406 57.438 22.672 1 83.12 434 MET A O 1
ATOM 3300 N N . GLU A 1 435 ? -23.047 56.281 21.031 1 84.69 435 GLU A N 1
ATOM 3301 C CA . GLU A 1 435 ? -22.859 55.031 21.734 1 84.69 435 GLU A CA 1
ATOM 3302 C C . GLU A 1 435 ? -21.375 54.719 21.938 1 84.69 435 GLU A C 1
ATOM 3304 O O . GLU A 1 435 ? -20.969 54.219 22.984 1 84.69 435 GLU A O 1
ATOM 3309 N N . ALA A 1 436 ? -20.703 55.031 21.016 1 85.19 436 ALA A N 1
ATOM 3310 C CA . ALA A 1 436 ? -19.266 54.812 21.109 1 85.19 436 ALA A CA 1
ATOM 3311 C C . ALA A 1 436 ? -18.656 55.719 22.203 1 85.19 436 ALA A C 1
ATOM 3313 O O . ALA A 1 436 ? -17.828 55.25 22.984 1 85.19 436 ALA A O 1
ATOM 3314 N N . ALA A 1 437 ? -19.109 56.906 22.203 1 87.75 437 ALA A N 1
ATOM 3315 C CA . ALA A 1 437 ? -18.641 57.812 23.234 1 87.75 437 ALA A CA 1
ATOM 3316 C C . ALA A 1 437 ? -18.984 57.281 24.625 1 87.75 437 ALA A C 1
ATOM 3318 O O . ALA A 1 437 ? -18.172 57.375 25.547 1 87.75 437 ALA A O 1
ATOM 3319 N N . LYS A 1 438 ? -20.156 56.688 24.672 1 84.81 438 LYS A N 1
ATOM 3320 C CA . LYS A 1 438 ? -20.594 56.156 25.953 1 84.81 438 LYS A CA 1
ATOM 3321 C C . LYS A 1 438 ? -19.734 54.938 26.359 1 84.81 438 LYS A C 1
ATOM 3323 O O . LYS A 1 438 ? -19.312 54.844 27.516 1 84.81 438 LYS A O 1
ATOM 3328 N N . VAL A 1 439 ? -19.422 54.219 25.516 1 84.12 439 VAL A N 1
ATOM 3329 C CA . VAL A 1 439 ? -18.656 53 25.797 1 84.12 439 VAL A CA 1
ATOM 3330 C C . VAL A 1 439 ? -17.219 53.375 26.172 1 84.12 439 VAL A C 1
ATOM 3332 O O . VAL A 1 439 ? -16.625 52.75 27.062 1 84.12 439 VAL A O 1
ATOM 3335 N N . LEU A 1 440 ? -16.812 54.281 25.578 1 86.94 440 LEU A N 1
ATOM 3336 C CA . LEU A 1 440 ? -15.445 54.719 25.812 1 86.94 440 LEU A CA 1
ATOM 3337 C C . LEU A 1 440 ? -15.367 55.562 27.094 1 86.94 440 LEU A C 1
ATOM 3339 O O . LEU A 1 440 ? -14.281 55.812 27.594 1 86.94 440 LEU A O 1
ATOM 3343 N N . GLY A 1 441 ? -16.469 56 27.609 1 85.44 441 GLY A N 1
ATOM 3344 C CA . GLY A 1 441 ? -16.562 56.812 28.812 1 85.44 441 GLY A CA 1
ATOM 3345 C C . GLY A 1 441 ? -16.141 58.25 28.609 1 85.44 441 GLY A C 1
ATOM 3346 O O . GLY A 1 441 ? -15.594 58.875 29.516 1 85.44 441 GLY A O 1
ATOM 3347 N N . LEU A 1 442 ? -16.344 58.688 27.375 1 86.81 442 LEU A N 1
ATOM 3348 C CA . LEU A 1 442 ? -15.938 60.062 27.031 1 86.81 442 LEU A CA 1
ATOM 3349 C C . LEU A 1 442 ? -17.156 60.938 26.781 1 86.81 442 LEU A C 1
ATOM 3351 O O . LEU A 1 442 ? -18.203 60.438 26.375 1 86.81 442 LEU A O 1
ATOM 3355 N N . SER A 1 443 ? -16.969 62.281 27.094 1 85.56 443 SER A N 1
ATOM 3356 C CA . SER A 1 443 ? -17.969 63.25 26.609 1 85.56 443 SER A CA 1
ATOM 3357 C C . SER A 1 443 ? -17.922 63.344 25.094 1 85.56 443 SER A C 1
ATOM 3359 O O . SER A 1 443 ? -16.891 63.125 24.469 1 85.56 443 SER A O 1
ATOM 3361 N N . TYR A 1 444 ? -19.094 63.562 24.469 1 85.38 444 TYR A N 1
ATOM 3362 C CA . TYR A 1 444 ? -19.219 63.594 23.016 1 85.38 444 TYR A CA 1
ATOM 3363 C C . TYR A 1 444 ? -18.219 64.625 22.406 1 85.38 444 TYR A C 1
ATOM 3365 O O . TYR A 1 444 ? -17.531 64.25 21.438 1 85.38 444 TYR A O 1
ATOM 3373 N N . PRO A 1 445 ? -17.891 65.875 23.047 1 81.81 445 PRO A N 1
ATOM 3374 C CA . PRO A 1 445 ? -16.875 66.75 22.453 1 81.81 445 PRO A CA 1
ATOM 3375 C C . PRO A 1 445 ? -15.461 66.125 22.531 1 81.81 445 PRO A C 1
ATOM 3377 O O . PRO A 1 445 ? -14.68 66.312 21.594 1 81.81 445 PRO A O 1
ATOM 3380 N N . THR A 1 446 ? -15.219 65.375 23.578 1 83.94 446 THR A N 1
ATOM 3381 C CA . THR A 1 446 ? -13.906 64.75 23.75 1 83.94 446 THR A CA 1
ATOM 3382 C C . THR A 1 446 ? -13.727 63.594 22.75 1 83.94 446 THR A C 1
ATOM 3384 O O . THR A 1 446 ? -12.633 63.4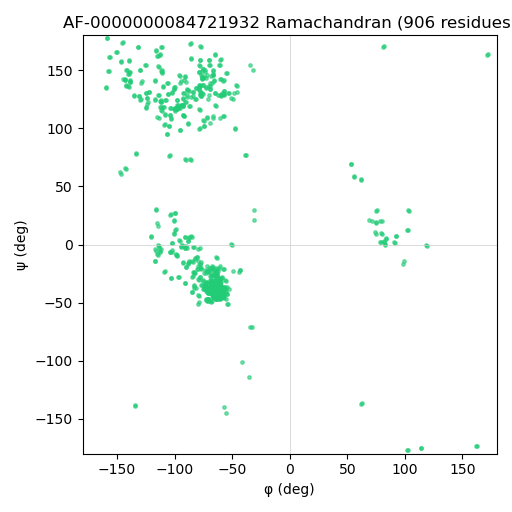06 22.234 1 83.94 446 THR A O 1
ATOM 3387 N N . PHE A 1 447 ? -14.828 62.906 22.531 1 87.25 447 PHE A N 1
ATOM 3388 C CA . PHE A 1 447 ? -14.828 61.812 21.562 1 87.25 447 PHE A CA 1
ATOM 3389 C C . PHE A 1 447 ? -14.492 62.344 20.172 1 87.25 447 PHE A C 1
ATOM 3391 O O . PHE A 1 447 ? -13.625 61.781 19.484 1 87.25 447 PHE A O 1
ATOM 3398 N N . LEU A 1 448 ? -15.062 63.406 19.812 1 85.25 448 LEU A N 1
ATOM 3399 C CA . LEU A 1 448 ? -14.836 63.969 18.484 1 85.25 448 LEU A CA 1
ATOM 3400 C C . LEU A 1 448 ? -13.406 64.5 18.359 1 85.25 448 LEU A C 1
ATOM 3402 O O . LEU A 1 448 ? -12.781 64.375 17.312 1 85.25 448 LEU A O 1
ATOM 3406 N N . LYS A 1 449 ? -12.883 65.062 19.406 1 82.75 449 LYS A N 1
ATOM 3407 C CA . LYS A 1 449 ? -11.508 65.5 19.422 1 82.75 449 LYS A CA 1
ATOM 3408 C C . LYS A 1 449 ? -10.523 64.375 19.25 1 82.75 449 LYS A C 1
ATOM 3410 O O . LYS A 1 449 ? -9.531 64.5 18.531 1 82.75 449 LYS A O 1
ATOM 3415 N N . ARG A 1 450 ? -10.898 63.188 19.812 1 83.25 450 ARG A N 1
ATOM 3416 C CA . ARG A 1 450 ? -10.016 62.031 19.75 1 83.25 450 ARG A CA 1
ATOM 3417 C C . ARG A 1 450 ? -10.016 61.406 18.359 1 83.25 450 ARG A C 1
ATOM 3419 O O . ARG A 1 450 ? -9.016 60.844 17.922 1 83.25 450 ARG A O 1
ATOM 3426 N N . LEU A 1 451 ? -11.133 61.5 17.703 1 81.75 451 LEU A N 1
ATOM 3427 C CA . LEU A 1 451 ? -11.227 60.969 16.344 1 81.75 451 LEU A CA 1
ATOM 3428 C C . LEU A 1 451 ? -10.57 61.938 15.344 1 81.75 451 LEU A C 1
ATOM 3430 O O . LEU A 1 451 ? -10.406 61.594 14.172 1 81.75 451 LEU A O 1
ATOM 3434 N N . GLY A 1 452 ? -10.102 63.031 15.75 1 74.25 452 GLY A N 1
ATOM 3435 C CA . GLY A 1 452 ? -9.484 64.062 14.93 1 74.25 452 GLY A CA 1
ATOM 3436 C C . GLY A 1 452 ? -10.492 64.938 14.211 1 74.25 452 GLY A C 1
ATOM 3437 O O . GLY A 1 452 ? -10.148 65.625 13.25 1 74.25 452 GLY A O 1
ATOM 3438 N N . GLU A 1 453 ? -11.812 64.875 14.484 1 68.38 453 GLU A N 1
ATOM 3439 C CA . GLU A 1 453 ? -12.867 65.625 13.797 1 68.38 453 GLU A CA 1
ATOM 3440 C C . GLU A 1 453 ? -13.336 66.812 14.633 1 68.38 453 GLU A C 1
ATOM 3442 O O . GLU A 1 453 ? -14.234 67.5 14.219 1 68.38 453 GLU A O 1
ATOM 3447 N N . GLY A 1 454 ? -12.852 66.812 15.68 1 58.03 454 GLY A N 1
ATOM 3448 C CA . GLY A 1 454 ? -13.344 67.938 16.469 1 58.03 454 GLY A CA 1
ATOM 3449 C C . GLY A 1 454 ? -12.602 69.25 16.203 1 58.03 454 GLY A C 1
ATOM 3450 O O . GLY A 1 454 ? -11.406 69.25 15.914 1 58.03 454 GLY A O 1
ATOM 3451 N N . THR A 1 455 ? -13.297 70.312 15.906 1 51.84 455 THR A N 1
ATOM 3452 C CA . THR A 1 455 ? -12.82 71.688 15.898 1 51.84 455 THR A CA 1
ATOM 3453 C C . THR A 1 455 ? -12.305 72.062 17.281 1 51.84 455 THR A C 1
ATOM 3455 O O . THR A 1 455 ? -12.875 71.688 18.297 1 51.84 455 THR A O 1
ATOM 3458 N N . MET B 1 1 ? -19.75 -15.633 -10.562 1 50.41 1 MET B N 1
ATOM 3459 C CA . MET B 1 1 ? -19.469 -14.523 -11.469 1 50.41 1 MET B CA 1
ATOM 3460 C C . MET B 1 1 ? -18.188 -14.773 -12.258 1 50.41 1 MET B 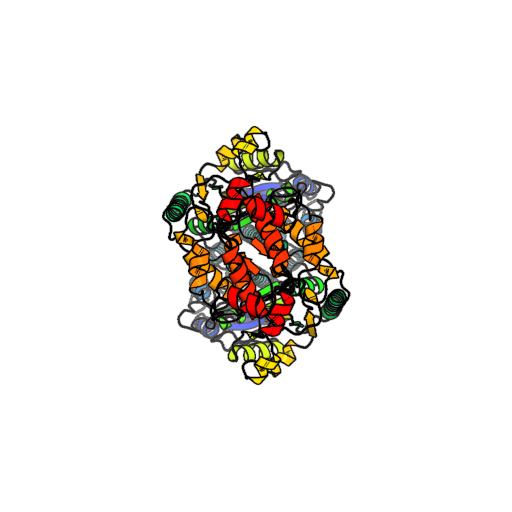C 1
ATOM 3462 O O . MET B 1 1 ? -17.234 -15.352 -11.734 1 50.41 1 MET B O 1
ATOM 3466 N N . SER B 1 2 ? -18.109 -14.945 -13.75 1 75.25 2 SER B N 1
ATOM 3467 C CA . SER B 1 2 ? -17.266 -15.766 -14.602 1 75.25 2 SER B CA 1
ATOM 3468 C C . SER B 1 2 ? -15.992 -15.031 -14.992 1 75.25 2 SER B C 1
ATOM 3470 O O . SER B 1 2 ? -16.031 -13.828 -15.266 1 75.25 2 SER B O 1
ATOM 3472 N N . VAL B 1 3 ? -14.93 -15.477 -14.758 1 82.56 3 VAL B N 1
ATOM 3473 C CA . VAL B 1 3 ? -13.609 -14.977 -15.125 1 82.56 3 VAL B CA 1
ATOM 3474 C C . VAL B 1 3 ? -13.312 -15.32 -16.578 1 82.56 3 VAL B C 1
ATOM 3476 O O . VAL B 1 3 ? -13.367 -16.484 -16.984 1 82.56 3 VAL B O 1
ATOM 3479 N N . PRO B 1 4 ? -13.148 -14.266 -17.422 1 88 4 PRO B N 1
ATOM 3480 C CA . PRO B 1 4 ? -12.906 -14.547 -18.844 1 88 4 PRO B CA 1
ATOM 3481 C C . PRO B 1 4 ? -11.617 -15.328 -19.078 1 88 4 PRO B C 1
ATOM 3483 O O . PRO B 1 4 ? -10.555 -14.938 -18.578 1 88 4 PRO B O 1
ATOM 3486 N N . LEU B 1 5 ? -11.766 -16.391 -19.812 1 94.25 5 LEU B N 1
ATOM 3487 C CA . LEU B 1 5 ? -10.633 -17.266 -20.109 1 94.25 5 LEU B CA 1
ATOM 3488 C C . LEU B 1 5 ? -10.578 -17.562 -21.609 1 94.25 5 LEU B C 1
ATOM 3490 O O . LEU B 1 5 ? -11.602 -17.875 -22.219 1 94.25 5 LEU B O 1
ATOM 3494 N N . LEU B 1 6 ? -9.398 -17.344 -22.234 1 96 6 LEU B N 1
ATOM 3495 C CA . LEU B 1 6 ? -9.164 -17.703 -23.625 1 96 6 LEU B CA 1
ATOM 3496 C C . LEU B 1 6 ? -8.391 -19.016 -23.719 1 96 6 LEU B C 1
ATOM 3498 O O . LEU B 1 6 ? -7.277 -19.125 -23.203 1 96 6 LEU B O 1
ATOM 3502 N N . PHE B 1 7 ? -9.055 -20 -24.312 1 97.75 7 PHE B N 1
ATOM 3503 C CA . PHE B 1 7 ? -8.469 -21.328 -24.484 1 97.75 7 PHE B CA 1
ATOM 3504 C C . PHE B 1 7 ? -8.008 -21.531 -25.922 1 97.75 7 PHE B C 1
ATOM 3506 O O . PHE B 1 7 ? -8.828 -21.688 -26.828 1 97.75 7 PHE B O 1
ATOM 3513 N N . ILE B 1 8 ? -6.637 -21.547 -26.094 1 97.69 8 ILE B N 1
ATOM 3514 C CA . ILE B 1 8 ? -6.066 -21.641 -27.438 1 97.69 8 ILE B CA 1
ATOM 3515 C C . ILE B 1 8 ? -5.441 -23.016 -27.641 1 97.69 8 ILE B C 1
ATOM 3517 O O . ILE B 1 8 ? -4.348 -23.281 -27.141 1 97.69 8 ILE B O 1
ATOM 3521 N N . ASP B 1 9 ? -6.078 -23.844 -28.328 1 96.31 9 ASP B N 1
ATOM 3522 C CA . ASP B 1 9 ? -5.633 -25.203 -28.578 1 96.31 9 ASP B CA 1
ATOM 3523 C C . ASP B 1 9 ? -6.32 -25.781 -29.812 1 96.31 9 ASP B C 1
ATOM 3525 O O . ASP B 1 9 ? -7.535 -25.656 -29.969 1 96.31 9 ASP B O 1
ATOM 3529 N N . ASP B 1 10 ? -5.52 -26.438 -30.656 1 94.81 10 ASP B N 1
ATOM 3530 C CA . ASP B 1 10 ? -6.082 -26.906 -31.922 1 94.81 10 ASP B CA 1
ATOM 3531 C C . ASP B 1 10 ? -6.707 -28.297 -31.75 1 94.81 10 ASP B C 1
ATOM 3533 O O . ASP B 1 10 ? -7.445 -28.75 -32.625 1 94.81 10 ASP B O 1
ATOM 3537 N N . ASP B 1 11 ? -6.422 -29.016 -30.672 1 94.06 11 ASP B N 1
ATOM 3538 C CA . ASP B 1 11 ? -7.043 -30.312 -30.391 1 94.06 11 ASP B CA 1
ATOM 3539 C C . ASP B 1 11 ? -8.484 -30.141 -29.922 1 94.06 11 ASP B C 1
ATOM 3541 O O . ASP B 1 11 ? -8.727 -29.797 -28.766 1 94.06 11 ASP B O 1
ATOM 3545 N N . ARG B 1 12 ? -9.398 -30.469 -30.781 1 93.31 12 ARG B N 1
ATOM 3546 C CA . ARG B 1 12 ? -10.812 -30.219 -30.531 1 93.31 12 ARG B CA 1
ATOM 3547 C C . ARG B 1 12 ? -11.297 -30.984 -29.312 1 93.31 12 ARG B C 1
ATOM 3549 O O . ARG B 1 12 ? -12.062 -30.453 -28.5 1 93.31 12 ARG B O 1
ATOM 3556 N N . ALA B 1 13 ? -10.859 -32.188 -29.234 1 93.75 13 ALA B N 1
ATOM 3557 C CA . ALA B 1 13 ? -11.297 -33.031 -28.109 1 93.75 13 ALA B CA 1
ATOM 3558 C C . ALA B 1 13 ? -10.797 -32.469 -26.781 1 93.75 13 ALA B C 1
ATOM 3560 O O . ALA B 1 13 ? -11.57 -32.281 -25.844 1 93.75 13 ALA B O 1
ATOM 3561 N N . PHE B 1 14 ? -9.625 -32.125 -26.781 1 92.88 14 PHE B N 1
ATOM 3562 C CA . PHE B 1 14 ? -9.016 -31.594 -25.562 1 92.88 14 PHE B CA 1
ATOM 3563 C C . PHE B 1 14 ? -9.578 -30.234 -25.203 1 92.88 14 PHE B C 1
ATOM 3565 O O . PHE B 1 14 ? -9.922 -29.969 -24.047 1 92.88 14 PHE B O 1
ATOM 3572 N N . SER B 1 15 ? -9.625 -29.344 -26.203 1 94.25 15 SER B N 1
ATOM 3573 C CA . SER B 1 15 ? -10.094 -27.984 -25.938 1 94.25 15 SER B CA 1
ATOM 3574 C C . SER B 1 15 ? -11.531 -27.984 -25.438 1 94.25 15 SER B C 1
ATOM 3576 O O . SER B 1 15 ? -11.883 -27.203 -24.562 1 94.25 15 SER B O 1
ATOM 3578 N N . SER B 1 16 ? -12.305 -28.906 -25.922 1 95.06 16 SER B N 1
ATOM 3579 C CA . SER B 1 16 ? -13.695 -29 -25.5 1 95.06 16 SER B CA 1
ATOM 3580 C C . SER B 1 16 ? -13.797 -29.5 -24.062 1 95.06 16 SER B C 1
ATOM 3582 O O . SER B 1 16 ? -14.531 -28.922 -23.25 1 95.06 16 SER B O 1
ATOM 3584 N N . LEU B 1 17 ? -13.078 -30.562 -23.766 1 94.94 17 LEU B N 1
ATOM 3585 C CA . LEU B 1 17 ? -13.086 -31.125 -22.422 1 94.94 17 LEU B CA 1
ATOM 3586 C C . LEU B 1 17 ? -12.516 -30.125 -21.406 1 94.94 17 LEU B C 1
ATOM 3588 O O . LEU B 1 17 ? -13.078 -29.953 -20.328 1 94.94 17 LEU B O 1
ATOM 3592 N N . GLY B 1 18 ? -11.445 -29.516 -21.828 1 95.5 18 GLY B N 1
ATOM 3593 C CA . GLY B 1 18 ? -10.836 -28.516 -20.953 1 95.5 18 GLY B CA 1
ATOM 3594 C C . GLY B 1 18 ? -11.742 -27.328 -20.688 1 95.5 18 GLY B C 1
ATOM 3595 O O . GLY B 1 18 ? -11.867 -26.891 -19.547 1 95.5 18 GLY B O 1
ATOM 3596 N N . ALA B 1 19 ? -12.328 -26.859 -21.734 1 95.81 19 ALA B N 1
ATOM 3597 C CA . ALA B 1 19 ? -13.258 -25.734 -21.609 1 95.81 19 ALA B CA 1
ATOM 3598 C C . ALA B 1 19 ? -14.406 -26.078 -20.672 1 95.81 19 ALA B C 1
ATOM 3600 O O . ALA B 1 19 ? -14.766 -25.281 -19.812 1 95.81 19 ALA B O 1
ATOM 3601 N N . ALA B 1 20 ? -14.914 -27.266 -20.812 1 96 20 ALA B N 1
ATOM 3602 C CA . ALA B 1 20 ? -16.031 -27.703 -19.969 1 96 20 ALA B CA 1
ATOM 3603 C C . ALA B 1 20 ? -15.602 -27.766 -18.5 1 96 20 ALA B C 1
ATOM 3605 O O . ALA B 1 20 ? -16.344 -27.328 -17.625 1 96 20 ALA B O 1
ATOM 3606 N N . ALA B 1 21 ? -14.484 -28.312 -18.281 1 95.38 21 ALA B N 1
ATOM 3607 C CA . ALA B 1 21 ? -13.969 -28.438 -16.922 1 95.38 21 ALA B CA 1
ATOM 3608 C C . ALA B 1 21 ? -13.781 -27.062 -16.297 1 95.38 21 ALA B C 1
ATOM 3610 O O . ALA B 1 21 ? -14.141 -26.844 -15.133 1 95.38 21 ALA B O 1
ATOM 3611 N N . LEU B 1 22 ? -13.281 -26.125 -17.062 1 95.62 22 LEU B N 1
ATOM 3612 C CA . LEU B 1 22 ? -13.016 -24.781 -16.562 1 95.62 22 LEU B CA 1
ATOM 3613 C C . LEU B 1 22 ? -14.312 -24 -16.375 1 95.62 22 LEU B C 1
ATOM 3615 O O . LEU B 1 22 ? -14.445 -23.203 -15.445 1 95.62 22 LEU B O 1
ATOM 3619 N N . GLN B 1 23 ? -15.242 -24.203 -17.25 1 94.81 23 GLN B N 1
ATOM 3620 C CA . GLN B 1 23 ? -16.547 -23.562 -17.125 1 94.81 23 GLN B CA 1
ATOM 3621 C C . GLN B 1 23 ? -17.25 -23.984 -15.828 1 94.81 23 GLN B C 1
ATOM 3623 O O . GLN B 1 23 ? -17.875 -23.156 -15.172 1 94.81 23 GLN B O 1
ATOM 3628 N N . ARG B 1 24 ? -17.078 -25.219 -15.477 1 93.44 24 ARG B N 1
ATOM 3629 C CA . ARG B 1 24 ? -17.656 -25.719 -14.234 1 93.44 24 ARG B CA 1
ATOM 3630 C C . ARG B 1 24 ? -17.062 -25.016 -13.023 1 93.44 24 ARG B C 1
ATOM 3632 O O . ARG B 1 24 ? -17.719 -24.906 -11.984 1 93.44 24 ARG B O 1
ATOM 3639 N N . GLU B 1 25 ? -15.859 -24.562 -13.234 1 91.06 25 GLU B N 1
ATOM 3640 C CA . GLU B 1 25 ? -15.172 -23.875 -12.148 1 91.06 25 GLU B CA 1
ATOM 3641 C C . GLU B 1 25 ? -15.484 -22.375 -12.156 1 91.06 25 GLU B C 1
ATOM 3643 O O . GLU B 1 25 ? -14.898 -21.609 -11.391 1 91.06 25 GLU B O 1
ATOM 3648 N N . GLY B 1 26 ? -16.359 -21.922 -13.086 1 88.62 26 GLY B N 1
ATOM 3649 C CA . GLY B 1 26 ? -16.828 -20.547 -13.039 1 88.62 26 GLY B CA 1
ATOM 3650 C C . GLY B 1 26 ? -16.141 -19.641 -14.055 1 88.62 26 GLY B C 1
ATOM 3651 O O . GLY B 1 26 ? -16.312 -18.422 -14.023 1 88.62 26 GLY B O 1
ATOM 3652 N N . TYR B 1 27 ? -15.414 -20.188 -15.016 1 91.94 27 TYR B N 1
ATOM 3653 C CA . TYR B 1 27 ? -14.758 -19.391 -16.047 1 91.94 27 TYR B CA 1
ATOM 3654 C C . TYR B 1 27 ? -15.664 -19.234 -17.266 1 91.94 27 TYR B C 1
ATOM 3656 O O . TYR B 1 27 ? -16.422 -20.141 -17.609 1 91.94 27 TYR B O 1
ATOM 3664 N N . ALA B 1 28 ? -15.648 -18.078 -17.844 1 92 28 ALA B N 1
ATOM 3665 C CA . ALA B 1 28 ? -16.234 -17.875 -19.156 1 92 28 ALA B CA 1
ATOM 3666 C C . ALA B 1 28 ? -15.227 -18.156 -20.266 1 92 28 ALA B C 1
ATOM 3668 O O . ALA B 1 28 ? -14.414 -17.297 -20.609 1 92 28 ALA B O 1
ATOM 3669 N N . VAL B 1 29 ? -15.383 -19.312 -20.906 1 95.31 29 VAL B N 1
ATOM 3670 C CA . VAL B 1 29 ? -14.312 -19.797 -21.781 1 95.31 29 VAL B CA 1
ATOM 3671 C C . VAL B 1 29 ? -14.617 -19.438 -23.234 1 95.31 29 VAL B C 1
ATOM 3673 O O . VAL B 1 29 ? -15.719 -19.688 -23.719 1 95.31 29 VAL B O 1
ATOM 3676 N N . THR B 1 30 ? -13.719 -18.75 -23.875 1 94.75 30 THR B N 1
ATOM 3677 C CA . THR B 1 30 ? -13.703 -18.547 -25.312 1 94.75 30 THR B CA 1
ATOM 3678 C C . THR B 1 30 ? -12.664 -19.453 -25.969 1 94.75 30 THR B C 1
ATOM 3680 O O . THR B 1 30 ? -11.508 -19.5 -25.547 1 94.75 30 THR B O 1
ATOM 3683 N N . LEU B 1 31 ? -13.086 -20.141 -27 1 96.81 31 LEU B N 1
ATOM 3684 C CA . LEU B 1 31 ? -12.203 -21.125 -27.641 1 96.81 31 LEU B CA 1
ATOM 3685 C C . LEU B 1 31 ? -11.578 -20.547 -28.906 1 96.81 31 LEU B C 1
ATOM 3687 O O . LEU B 1 31 ? -12.242 -19.828 -29.656 1 96.81 31 LEU B O 1
ATOM 3691 N N . ALA B 1 32 ? -10.281 -20.734 -29.062 1 97 32 ALA B N 1
ATOM 3692 C CA . ALA B 1 32 ? -9.539 -20.469 -30.297 1 97 32 ALA B CA 1
ATOM 3693 C C . ALA B 1 32 ? -8.711 -21.688 -30.703 1 97 32 ALA B C 1
ATOM 3695 O O . ALA B 1 32 ? -8.109 -22.359 -29.859 1 97 32 ALA B O 1
ATOM 3696 N N . ARG B 1 33 ? -8.664 -21.969 -32 1 96.12 33 ARG B N 1
ATOM 3697 C CA . ARG B 1 33 ? -7.992 -23.188 -32.469 1 96.12 33 ARG B CA 1
ATOM 3698 C C . ARG B 1 33 ? -6.75 -22.844 -33.281 1 96.12 33 ARG B C 1
ATOM 3700 O O . ARG B 1 33 ? -6.07 -23.75 -33.781 1 96.12 33 ARG B O 1
ATOM 3707 N N . SER B 1 34 ? -6.504 -21.609 -33.438 1 96.69 34 SER B N 1
ATOM 3708 C CA . SER B 1 34 ? -5.336 -21.094 -34.156 1 96.69 34 SER B CA 1
ATOM 3709 C C . SER B 1 34 ? -4.906 -19.734 -33.594 1 96.69 34 SER B C 1
ATOM 3711 O O . SER B 1 34 ? -5.621 -19.125 -32.812 1 96.69 34 SER B O 1
ATOM 3713 N N . LEU B 1 35 ? -3.672 -19.344 -34 1 96.81 35 LEU B N 1
ATOM 3714 C CA . LEU B 1 35 ? -3.199 -18.031 -33.594 1 96.81 35 LEU B CA 1
ATOM 3715 C C . LEU B 1 35 ? -4.047 -16.922 -34.219 1 96.81 35 LEU B C 1
ATOM 3717 O O . LEU B 1 35 ? -4.266 -15.875 -33.625 1 96.81 35 LEU B O 1
ATOM 3721 N N . HIS B 1 36 ? -4.461 -17.25 -35.406 1 96.69 36 HIS B N 1
ATOM 3722 C CA . HIS B 1 36 ? -5.348 -16.312 -36.094 1 96.69 36 HIS B CA 1
ATOM 3723 C C . HIS B 1 36 ? -6.625 -16.078 -35.312 1 96.69 36 HIS B C 1
ATOM 3725 O O . HIS B 1 36 ? -7.02 -14.938 -35.062 1 96.69 36 HIS B O 1
ATOM 3731 N N . GLU B 1 37 ? -7.219 -17.141 -34.844 1 96.44 37 GLU B N 1
ATOM 3732 C CA . GLU B 1 37 ? -8.43 -17.047 -34.031 1 96.44 37 GLU B CA 1
ATOM 3733 C C . GLU B 1 37 ? -8.148 -16.391 -32.688 1 96.44 37 GLU B C 1
ATOM 3735 O O . GLU B 1 37 ? -8.984 -15.656 -32.156 1 96.44 37 GLU B O 1
ATOM 3740 N N . ALA B 1 38 ? -6.98 -16.703 -32.156 1 96.38 38 ALA B N 1
ATOM 3741 C CA . ALA B 1 38 ? -6.582 -16.109 -30.875 1 96.38 38 ALA B CA 1
ATOM 3742 C C . ALA B 1 38 ? -6.469 -14.586 -30.984 1 96.38 38 ALA B C 1
ATOM 3744 O O . ALA B 1 38 ? -6.961 -13.859 -30.125 1 96.38 38 ALA B O 1
ATOM 3745 N N . ARG B 1 39 ? -5.816 -14.141 -32.062 1 94.12 39 ARG B N 1
ATOM 3746 C CA . ARG B 1 39 ? -5.672 -12.703 -32.312 1 94.12 39 ARG B CA 1
ATOM 3747 C C . ARG B 1 39 ? -7.035 -12.039 -32.469 1 94.12 39 ARG B C 1
ATOM 3749 O O . ARG B 1 39 ? -7.262 -10.953 -31.922 1 94.12 39 ARG B O 1
ATOM 3756 N N . ALA B 1 40 ? -7.918 -12.711 -33.125 1 92.88 40 ALA B N 1
ATOM 3757 C CA . ALA B 1 40 ? -9.273 -12.188 -33.312 1 92.88 40 ALA B CA 1
ATOM 3758 C C . ALA B 1 40 ? -10 -12.094 -31.969 1 92.88 40 ALA B C 1
ATOM 3760 O O . ALA B 1 40 ? -10.688 -11.109 -31.703 1 92.88 40 ALA B O 1
ATOM 3761 N N . ALA B 1 41 ? -9.836 -13.086 -31.156 1 91.56 41 ALA B N 1
ATOM 3762 C CA . ALA B 1 41 ? -10.477 -13.094 -29.844 1 91.56 41 ALA B CA 1
ATOM 3763 C C . ALA B 1 41 ? -9.914 -11.984 -28.953 1 91.56 41 ALA B C 1
ATOM 3765 O O . ALA B 1 41 ? -10.672 -11.305 -28.25 1 91.56 41 ALA B O 1
ATOM 3766 N N . LEU B 1 42 ? -8.602 -11.797 -28.969 1 88.12 42 LEU B N 1
ATOM 3767 C CA . LEU B 1 42 ? -7.93 -10.805 -28.141 1 88.12 42 LEU B CA 1
ATOM 3768 C C . LEU B 1 42 ? -8.328 -9.391 -28.547 1 88.12 42 LEU B C 1
ATOM 3770 O O . LEU B 1 42 ? -8.227 -8.461 -27.734 1 88.12 42 LEU B O 1
ATOM 3774 N N . ALA B 1 43 ? -8.711 -9.273 -29.781 1 81.75 43 ALA B N 1
ATOM 3775 C CA . ALA B 1 43 ? -9.18 -7.973 -30.266 1 81.75 43 ALA B CA 1
ATOM 3776 C C . ALA B 1 43 ? -10.539 -7.621 -29.656 1 81.75 43 ALA B C 1
ATOM 3778 O O . ALA B 1 43 ? -10.914 -6.445 -29.594 1 81.75 43 ALA B O 1
ATOM 3779 N N . ARG B 1 44 ? -11.234 -8.688 -29.203 1 76.88 44 ARG B N 1
ATOM 3780 C CA . ARG B 1 44 ? -12.602 -8.469 -28.75 1 76.88 44 ARG B CA 1
ATOM 3781 C C . ARG B 1 44 ? -12.711 -8.602 -27.234 1 76.88 44 ARG B C 1
ATOM 3783 O O . ARG B 1 44 ? -13.672 -8.125 -26.625 1 76.88 44 ARG B O 1
ATOM 3790 N N . LEU B 1 45 ? -11.773 -9.328 -26.688 1 77.94 45 LEU B N 1
ATOM 3791 C CA . LEU B 1 45 ? -11.875 -9.586 -25.25 1 77.94 45 LEU B CA 1
ATOM 3792 C C . LEU B 1 45 ? -10.508 -9.492 -24.578 1 77.94 45 LEU B C 1
ATOM 3794 O O . LEU B 1 45 ? -9.484 -9.781 -25.203 1 77.94 45 LEU B O 1
ATOM 3798 N N . THR B 1 46 ? -10.5 -9.039 -23.359 1 79.5 46 THR B N 1
ATOM 3799 C CA . THR B 1 46 ? -9.297 -9.094 -22.531 1 79.5 46 THR B CA 1
ATOM 3800 C C . THR B 1 46 ? -9.422 -10.203 -21.484 1 79.5 46 THR B C 1
ATOM 3802 O O . THR B 1 46 ? -10.109 -10.031 -20.469 1 79.5 46 THR B O 1
ATOM 3805 N N . PRO B 1 47 ? -8.789 -11.227 -21.766 1 88.69 47 PRO B N 1
ATOM 3806 C CA . PRO B 1 47 ? -8.906 -12.336 -20.812 1 88.69 47 PRO B CA 1
ATOM 3807 C C . PRO B 1 47 ? -8.094 -12.109 -19.547 1 88.69 47 PRO B C 1
ATOM 3809 O O . PRO B 1 47 ? -7.105 -11.367 -19.562 1 88.69 47 PRO B O 1
ATOM 3812 N N . ALA B 1 48 ? -8.609 -12.711 -18.484 1 87.44 48 ALA B N 1
ATOM 3813 C CA . ALA B 1 48 ? -7.832 -12.742 -17.25 1 87.44 48 ALA B CA 1
ATOM 3814 C C . ALA B 1 48 ? -6.852 -13.914 -17.25 1 87.44 48 ALA B C 1
ATOM 3816 O O . ALA B 1 48 ? -5.809 -13.852 -16.578 1 87.44 48 ALA B O 1
ATOM 3817 N N . LEU B 1 49 ? -7.242 -14.914 -17.969 1 93.5 49 LEU B N 1
ATOM 3818 C CA . LEU B 1 49 ? -6.465 -16.141 -18.047 1 93.5 49 LEU B CA 1
ATOM 3819 C C . LEU B 1 49 ? -6.438 -16.672 -19.484 1 93.5 49 LEU B C 1
ATOM 3821 O O . LEU B 1 49 ? -7.43 -16.578 -20.203 1 93.5 49 LEU B O 1
ATOM 3825 N N . VAL B 1 50 ? -5.258 -17.188 -19.859 1 96.5 50 VAL B N 1
ATOM 3826 C CA . VAL B 1 50 ? -5.105 -17.781 -21.188 1 96.5 50 VAL B CA 1
ATOM 3827 C C . VAL B 1 50 ? -4.461 -19.156 -21.047 1 96.5 50 VAL B C 1
ATOM 3829 O O . VAL B 1 50 ? -3.465 -19.328 -20.344 1 96.5 50 VAL B O 1
ATOM 3832 N N . VAL B 1 51 ? -5.113 -20.141 -21.562 1 97.38 51 VAL B N 1
ATOM 3833 C CA . VAL B 1 51 ? -4.48 -21.438 -21.797 1 97.38 51 VAL B CA 1
ATOM 3834 C C . VAL B 1 51 ? -3.982 -21.516 -23.234 1 97.38 51 VAL B C 1
ATOM 3836 O O . VAL B 1 51 ? -4.77 -21.406 -24.188 1 97.38 51 VAL B O 1
ATOM 3839 N N . LEU B 1 52 ? -2.678 -21.656 -23.391 1 97 52 LEU B N 1
ATOM 3840 C CA . LEU B 1 52 ? -2.061 -21.516 -24.703 1 97 52 LEU B CA 1
ATOM 3841 C C . LEU B 1 52 ? -1.245 -22.75 -25.062 1 97 52 LEU B C 1
ATOM 3843 O O . LEU B 1 52 ? -0.271 -23.078 -24.375 1 97 52 LEU B O 1
ATOM 3847 N N . ASP B 1 53 ? -1.635 -23.375 -26.094 1 95.5 53 ASP B N 1
ATOM 3848 C CA . ASP B 1 53 ? -0.877 -24.516 -26.609 1 95.5 53 ASP B CA 1
ATOM 3849 C C . ASP B 1 53 ? 0.397 -24.047 -27.312 1 95.5 53 ASP B C 1
ATOM 3851 O O . ASP B 1 53 ? 0.395 -23.031 -28 1 95.5 53 ASP B O 1
ATOM 3855 N N . ARG B 1 54 ? 1.408 -24.828 -27.156 1 93.44 54 ARG B N 1
ATOM 3856 C CA . ARG B 1 54 ? 2.678 -24.5 -27.797 1 93.44 54 ARG B CA 1
ATOM 3857 C C . ARG B 1 54 ? 2.607 -24.734 -29.297 1 93.44 54 ARG B C 1
ATOM 3859 O O . ARG B 1 54 ? 3.08 -23.906 -30.078 1 93.44 54 ARG B O 1
ATOM 3866 N N . ARG B 1 55 ? 2.066 -25.891 -29.641 1 92.5 55 ARG B N 1
ATOM 3867 C CA . ARG B 1 55 ? 2.023 -26.266 -31.047 1 92.5 55 ARG B CA 1
ATOM 3868 C C . ARG B 1 55 ? 0.649 -25.984 -31.641 1 92.5 55 ARG B C 1
ATOM 3870 O O . ARG B 1 55 ? -0.333 -26.641 -31.281 1 92.5 55 ARG B O 1
ATOM 3877 N N . LEU B 1 56 ? 0.571 -25.078 -32.562 1 95.19 56 LEU B N 1
ATOM 3878 C CA . LEU B 1 56 ? -0.648 -24.703 -33.281 1 95.19 56 LEU B CA 1
ATOM 3879 C C . LEU B 1 56 ? -0.457 -24.812 -34.781 1 95.19 56 LEU B C 1
ATOM 3881 O O . LEU B 1 56 ? 0.676 -24.844 -35.281 1 95.19 56 LEU B O 1
ATOM 3885 N N . PRO B 1 57 ? -1.484 -25 -35.5 1 95.25 57 PRO B N 1
ATOM 3886 C CA . PRO B 1 57 ? -1.366 -25.234 -36.938 1 95.25 57 PRO B CA 1
ATOM 3887 C C . PRO B 1 57 ? -0.721 -24.062 -37.656 1 95.25 57 PRO B C 1
ATOM 3889 O O . PRO B 1 57 ? -0.092 -24.25 -38.688 1 95.25 57 PRO B O 1
ATOM 3892 N N . ASP B 1 58 ? -0.874 -22.812 -37.125 1 96.19 58 ASP B N 1
ATOM 3893 C CA . ASP B 1 58 ? -0.394 -21.641 -37.844 1 96.19 58 ASP B CA 1
ATOM 3894 C C . ASP B 1 58 ? 0.739 -20.953 -37.094 1 96.19 58 ASP B C 1
ATOM 3896 O O . ASP B 1 58 ? 1.039 -19.781 -37.344 1 96.19 58 ASP B O 1
ATOM 3900 N N . GLY B 1 59 ? 1.365 -21.594 -36.125 1 93.75 59 GLY B N 1
ATOM 3901 C CA . GLY B 1 59 ? 2.496 -21 -35.438 1 93.75 59 GLY B CA 1
ATOM 3902 C C . GLY B 1 59 ? 2.814 -21.656 -34.125 1 93.75 59 GLY B C 1
ATOM 3903 O O . GLY B 1 59 ? 2.244 -22.703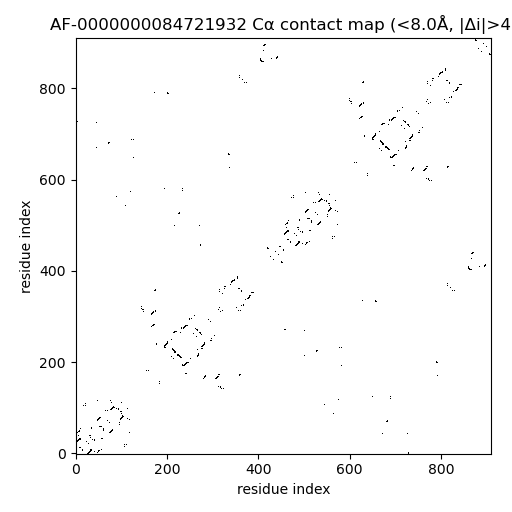 -33.781 1 93.75 59 GLY B O 1
ATOM 3904 N N . ASP B 1 60 ? 3.754 -21.047 -33.406 1 94.25 60 ASP B N 1
ATOM 3905 C CA . ASP B 1 60 ? 4.246 -21.531 -32.125 1 94.25 60 ASP B CA 1
ATOM 3906 C C . ASP B 1 60 ? 3.742 -20.656 -30.969 1 94.25 60 ASP B C 1
ATOM 3908 O O . ASP B 1 60 ? 3.955 -19.438 -30.969 1 94.25 60 ASP B O 1
ATOM 3912 N N . GLY B 1 61 ? 3.086 -21.281 -30 1 94.12 61 GLY B N 1
ATOM 3913 C CA . GLY B 1 61 ? 2.531 -20.562 -28.875 1 94.12 61 GLY B CA 1
ATOM 3914 C C . GLY B 1 61 ? 3.582 -19.812 -28.078 1 94.12 61 GLY B C 1
ATOM 3915 O O . GLY B 1 61 ? 3.309 -18.734 -27.531 1 94.12 61 GLY B O 1
ATOM 3916 N N . LEU B 1 62 ? 4.75 -20.375 -27.953 1 92.88 62 LEU B N 1
ATOM 3917 C CA . LEU B 1 62 ? 5.82 -19.734 -27.203 1 92.88 62 LEU B CA 1
ATOM 3918 C C . LEU B 1 62 ? 6.266 -18.438 -27.875 1 92.88 62 LEU B C 1
ATOM 3920 O O . LEU B 1 62 ? 6.531 -17.453 -27.203 1 92.88 62 LEU B O 1
ATOM 3924 N N . THR B 1 63 ? 6.375 -18.484 -29.156 1 93.38 63 THR B N 1
ATOM 3925 C CA . THR B 1 63 ? 6.746 -17.297 -29.922 1 93.38 63 THR B CA 1
ATOM 3926 C C . THR B 1 63 ? 5.637 -16.25 -29.859 1 93.38 63 THR B C 1
ATOM 3928 O O . THR B 1 63 ? 5.902 -15.047 -29.953 1 93.38 63 THR B O 1
ATOM 3931 N N . PHE B 1 64 ? 4.41 -16.719 -29.656 1 95.44 64 PHE B N 1
ATOM 3932 C CA . PHE B 1 64 ? 3.229 -15.867 -29.609 1 95.44 64 PHE B CA 1
ATOM 3933 C C . PHE B 1 64 ? 3.102 -15.211 -28.234 1 95.44 64 PHE B C 1
ATOM 3935 O O . PHE B 1 64 ? 2.467 -14.164 -28.094 1 95.44 64 PHE B O 1
ATOM 3942 N N . LEU B 1 65 ? 3.684 -15.711 -27.219 1 94.88 65 LEU B N 1
ATOM 3943 C CA . LEU B 1 65 ? 3.492 -15.32 -25.828 1 94.88 65 LEU B CA 1
ATOM 3944 C C . LEU B 1 65 ? 3.848 -13.852 -25.609 1 94.88 65 LEU B C 1
ATOM 3946 O O . LEU B 1 65 ? 3.074 -13.102 -25.016 1 94.88 65 LEU B O 1
ATOM 3950 N N . PRO B 1 66 ? 4.988 -13.391 -26.156 1 91.12 66 PRO B N 1
ATOM 3951 C CA . PRO B 1 66 ? 5.309 -11.977 -25.969 1 91.12 66 PRO B CA 1
ATOM 3952 C C . PRO B 1 66 ? 4.262 -11.047 -26.594 1 91.12 66 PRO B C 1
ATOM 3954 O O . PRO B 1 66 ? 3.916 -10.023 -26 1 91.12 66 PRO B O 1
ATOM 3957 N N . GLU B 1 67 ? 3.83 -11.422 -27.75 1 90.69 67 GLU B N 1
ATOM 3958 C CA . GLU B 1 67 ? 2.768 -10.664 -28.406 1 90.69 67 GLU B CA 1
ATOM 3959 C C . GLU B 1 67 ? 1.502 -10.641 -27.547 1 90.69 67 GLU B C 1
ATOM 3961 O O . GLU B 1 67 ? 0.865 -9.594 -27.406 1 90.69 67 GLU B O 1
ATOM 3966 N N . LEU B 1 68 ? 1.163 -11.719 -27.016 1 92.81 68 LEU B N 1
ATOM 3967 C CA . LEU B 1 68 ? -0.006 -11.852 -26.156 1 92.81 68 LEU B CA 1
ATOM 3968 C C . LEU B 1 68 ? 0.121 -10.953 -24.922 1 92.81 68 LEU B C 1
ATOM 3970 O O . LEU B 1 68 ? -0.814 -10.227 -24.594 1 92.81 68 LEU B O 1
ATOM 3974 N N . LYS B 1 69 ? 1.271 -10.945 -24.312 1 89.25 69 LYS B N 1
ATOM 3975 C CA . LYS B 1 69 ? 1.505 -10.172 -23.094 1 89.25 69 LYS B CA 1
ATOM 3976 C C . LYS B 1 69 ? 1.508 -8.672 -23.391 1 89.25 69 LYS B C 1
ATOM 3978 O O . LYS B 1 69 ? 1.134 -7.867 -22.547 1 89.25 69 LYS B O 1
ATOM 3983 N N . ALA B 1 70 ? 1.917 -8.352 -24.547 1 84.31 70 ALA B N 1
ATOM 3984 C CA . ALA B 1 70 ? 1.881 -6.949 -24.953 1 84.31 70 ALA B CA 1
ATOM 3985 C C . ALA B 1 70 ? 0.443 -6.461 -25.109 1 84.31 70 ALA B C 1
ATOM 3987 O O . ALA B 1 70 ? 0.134 -5.312 -24.766 1 84.31 70 ALA B O 1
ATOM 3988 N N . GLN B 1 71 ? -0.397 -7.352 -25.547 1 83.38 71 GLN B N 1
ATOM 3989 C CA . GLN B 1 71 ? -1.794 -7 -25.781 1 83.38 71 GLN B CA 1
ATOM 3990 C C . GLN B 1 71 ? -2.6 -7.062 -24.484 1 83.38 71 GLN B C 1
ATOM 3992 O O . GLN B 1 71 ? -3.482 -6.23 -24.266 1 83.38 71 GLN B O 1
ATOM 3997 N N . ALA B 1 72 ? -2.266 -8.008 -23.703 1 85.69 72 ALA B N 1
ATOM 3998 C CA . ALA B 1 72 ? -2.951 -8.219 -22.438 1 85.69 72 ALA B CA 1
ATOM 3999 C C . ALA B 1 72 ? -1.95 -8.445 -21.297 1 85.69 72 ALA B C 1
ATOM 4001 O O . ALA B 1 72 ? -1.825 -9.555 -20.797 1 85.69 72 ALA B O 1
ATOM 4002 N N . PRO B 1 73 ? -1.368 -7.359 -20.828 1 80.44 73 PRO B N 1
ATOM 4003 C CA . PRO B 1 73 ? -0.294 -7.5 -19.844 1 80.44 73 PRO B CA 1
ATOM 4004 C C . PRO B 1 73 ? -0.771 -8.125 -18.547 1 80.44 73 PRO B C 1
ATOM 4006 O O . PRO B 1 73 ? 0.002 -8.805 -17.859 1 80.44 73 PRO B O 1
ATOM 4009 N N . GLY B 1 74 ? -1.931 -8.016 -18.266 1 81.62 74 GLY B N 1
ATOM 4010 C CA . GLY B 1 74 ? -2.432 -8.523 -17 1 81.62 74 GLY B CA 1
ATOM 4011 C C . GLY B 1 74 ? -2.92 -9.953 -17.078 1 81.62 74 GLY B C 1
ATOM 4012 O O . GLY B 1 74 ? -3.254 -10.562 -16.062 1 81.62 74 GLY B O 1
ATOM 4013 N N . ALA B 1 75 ? -2.91 -10.555 -18.234 1 89.62 75 ALA B N 1
ATOM 4014 C CA . ALA B 1 75 ? -3.422 -11.906 -18.406 1 89.62 75 ALA B CA 1
ATOM 4015 C C . ALA B 1 75 ? -2.428 -12.938 -17.875 1 89.62 75 ALA B C 1
ATOM 4017 O O . ALA B 1 75 ? -1.24 -12.891 -18.203 1 89.62 75 ALA B O 1
ATOM 4018 N N . ALA B 1 76 ? -2.939 -13.797 -17.031 1 93.12 76 ALA B N 1
ATOM 4019 C CA . ALA B 1 76 ? -2.133 -14.953 -16.641 1 93.12 76 ALA B CA 1
ATOM 4020 C C . ALA B 1 76 ? -2.158 -16.016 -17.734 1 93.12 76 ALA B C 1
ATOM 4022 O O . ALA B 1 76 ? -3.219 -16.344 -18.266 1 93.12 76 ALA B O 1
ATOM 4023 N N . VAL B 1 77 ? -0.952 -16.547 -18.094 1 95.69 77 VAL B N 1
ATOM 4024 C CA . VAL B 1 77 ? -0.893 -17.5 -19.203 1 95.69 77 VAL B CA 1
ATOM 4025 C C . VAL B 1 77 ? -0.393 -18.859 -18.688 1 95.69 77 VAL B C 1
ATOM 4027 O O . VAL B 1 77 ? 0.657 -18.938 -18.047 1 95.69 77 VAL B O 1
ATOM 4030 N N . VAL B 1 78 ? -1.167 -19.891 -18.922 1 95.75 78 VAL B N 1
ATOM 4031 C CA . VAL B 1 78 ? -0.743 -21.266 -18.703 1 95.75 78 VAL B CA 1
ATOM 4032 C C . VAL B 1 78 ? -0.406 -21.938 -20.031 1 95.75 78 VAL B C 1
ATOM 4034 O O . VAL B 1 78 ? -1.284 -22.125 -20.875 1 95.75 78 VAL B O 1
ATOM 4037 N N . MET B 1 79 ? 0.83 -22.344 -20.219 1 95.12 79 MET B N 1
ATOM 4038 C CA . MET B 1 79 ? 1.283 -22.953 -21.453 1 95.12 79 MET B CA 1
ATOM 4039 C C . MET B 1 79 ? 1.057 -24.453 -21.438 1 95.12 79 MET B C 1
ATOM 4041 O O . MET B 1 79 ? 1.319 -25.109 -20.422 1 95.12 79 MET B O 1
ATOM 4045 N N . VAL B 1 80 ? 0.5 -24.969 -22.484 1 93 80 VAL B N 1
ATOM 4046 C CA . VAL B 1 80 ? 0.398 -26.406 -22.656 1 93 80 VAL B CA 1
ATOM 4047 C C . VAL B 1 80 ? 1.541 -26.906 -23.547 1 93 80 VAL B C 1
ATOM 4049 O O . VAL B 1 80 ? 1.69 -26.469 -24.688 1 93 80 VAL B O 1
ATOM 4052 N N . THR B 1 81 ? 2.342 -27.75 -22.984 1 86.88 81 THR B N 1
ATOM 4053 C CA . THR B 1 81 ? 3.537 -28.203 -23.688 1 86.88 81 THR B CA 1
ATOM 4054 C C . THR B 1 81 ? 3.463 -29.703 -23.953 1 86.88 81 THR B C 1
ATOM 4056 O O . THR B 1 81 ? 2.557 -30.391 -23.453 1 86.88 81 THR B O 1
ATOM 4059 N N . ALA B 1 82 ? 4.422 -30.125 -24.859 1 82.5 82 ALA B N 1
ATOM 4060 C CA . ALA B 1 82 ? 4.516 -31.547 -25.109 1 82.5 82 ALA B CA 1
ATOM 4061 C C . ALA B 1 82 ? 5.082 -32.281 -23.906 1 82.5 82 ALA B C 1
ATOM 4063 O O . ALA B 1 82 ? 5.734 -31.688 -23.047 1 82.5 82 ALA B O 1
ATOM 4064 N N . HIS B 1 83 ? 4.766 -33.531 -23.922 1 71.88 83 HIS B N 1
ATOM 4065 C CA . HIS B 1 83 ? 5.238 -34.375 -22.812 1 71.88 83 HIS B CA 1
ATOM 4066 C C . HIS B 1 83 ? 6.758 -34.312 -22.703 1 71.88 83 HIS B C 1
ATOM 4068 O O . HIS B 1 83 ? 7.465 -34.438 -23.703 1 71.88 83 HIS B O 1
ATOM 4074 N N . GLY B 1 84 ? 7.176 -34.062 -21.547 1 68.44 84 GLY B N 1
ATOM 4075 C CA . GLY B 1 84 ? 8.594 -34.156 -21.25 1 68.44 84 GLY B CA 1
ATOM 4076 C C . GLY B 1 84 ? 9.391 -32.969 -21.734 1 68.44 84 GLY B C 1
ATOM 4077 O O . GLY B 1 84 ? 10.617 -32.906 -21.578 1 68.44 84 GLY B O 1
ATOM 4078 N N . ASP B 1 85 ? 8.758 -32.062 -22.266 1 80.88 85 ASP B N 1
ATOM 4079 C CA . ASP B 1 85 ? 9.5 -30.906 -22.781 1 80.88 85 ASP B CA 1
ATOM 4080 C C . ASP B 1 85 ? 9.648 -29.828 -21.719 1 80.88 85 ASP B C 1
ATOM 4082 O O . ASP B 1 85 ? 9.078 -28.734 -21.859 1 80.88 85 ASP B O 1
ATOM 4086 N N . ILE B 1 86 ? 10.5 -30.141 -20.797 1 79.06 86 ILE B N 1
ATOM 4087 C CA . ILE B 1 86 ? 10.711 -29.234 -19.672 1 79.06 86 ILE B CA 1
ATOM 4088 C C . ILE B 1 86 ? 11.406 -27.969 -20.156 1 79.06 86 ILE B C 1
ATOM 4090 O O . ILE B 1 86 ? 11.141 -26.875 -19.641 1 79.06 86 ILE B O 1
ATOM 4094 N N . ALA B 1 87 ? 12.258 -28.188 -21.094 1 83.25 87 ALA B N 1
ATOM 4095 C CA . ALA B 1 87 ? 12.969 -27.031 -21.625 1 83.25 87 ALA B CA 1
ATOM 4096 C C . ALA B 1 87 ? 11.984 -25.969 -22.125 1 83.25 87 ALA B C 1
ATOM 4098 O O . ALA B 1 87 ? 12.141 -24.781 -21.844 1 83.25 87 ALA B O 1
ATOM 4099 N N . SER B 1 88 ? 10.961 -26.469 -22.734 1 84.69 88 SER B N 1
ATOM 4100 C CA . SER B 1 88 ? 9.945 -25.562 -23.25 1 84.69 88 SER B CA 1
ATOM 4101 C C . SER B 1 88 ? 9.195 -24.859 -22.109 1 84.69 88 SER B C 1
ATOM 4103 O O . SER B 1 88 ? 8.844 -23.688 -22.219 1 84.69 88 SER B O 1
ATOM 4105 N N . ALA B 1 89 ? 9 -25.594 -21.062 1 84.38 89 ALA B N 1
ATOM 4106 C CA . ALA B 1 89 ? 8.32 -25.031 -19.906 1 84.38 89 ALA B CA 1
ATOM 4107 C C . ALA B 1 89 ? 9.141 -23.906 -19.281 1 84.38 89 ALA B C 1
ATOM 4109 O O . ALA B 1 89 ? 8.602 -22.844 -18.938 1 84.38 89 ALA B O 1
ATOM 4110 N N . VAL B 1 90 ? 10.375 -24.125 -19.203 1 85.19 90 VAL B N 1
ATOM 4111 C CA . VAL B 1 90 ? 11.289 -23.141 -18.641 1 85.19 90 VAL B CA 1
ATOM 4112 C C . VAL B 1 90 ? 11.297 -21.875 -19.516 1 85.19 90 VAL B C 1
ATOM 4114 O O . VAL B 1 90 ? 11.195 -20.766 -19 1 85.19 90 VAL B O 1
ATOM 4117 N N . ASP B 1 91 ? 11.328 -22.156 -20.766 1 87.69 91 ASP B N 1
ATOM 4118 C CA . ASP B 1 91 ? 11.32 -21.047 -21.719 1 87.69 91 ASP B CA 1
ATOM 4119 C C . ASP B 1 91 ? 10.023 -20.25 -21.625 1 87.69 91 ASP B C 1
ATOM 4121 O O . ASP B 1 91 ? 10.031 -19.031 -21.703 1 87.69 91 ASP B O 1
ATOM 4125 N N . ALA B 1 92 ? 8.984 -20.969 -21.438 1 88.69 92 ALA B N 1
ATOM 4126 C CA . ALA B 1 92 ? 7.668 -20.344 -21.344 1 88.69 92 ALA B CA 1
ATOM 4127 C C . ALA B 1 92 ? 7.586 -19.406 -20.141 1 88.69 92 ALA B C 1
ATOM 4129 O O . ALA B 1 92 ? 7.141 -18.266 -20.25 1 88.69 92 ALA B O 1
ATOM 4130 N N . VAL B 1 93 ? 8.023 -19.828 -19.047 1 86.81 93 VAL B N 1
ATOM 4131 C CA . VAL B 1 93 ? 7.965 -19.047 -17.812 1 86.81 93 VAL B CA 1
ATOM 4132 C C . VAL B 1 93 ? 8.891 -17.844 -17.906 1 86.81 93 VAL B C 1
ATOM 4134 O O . VAL B 1 93 ? 8.531 -16.734 -17.516 1 86.81 93 VAL B O 1
ATOM 4137 N N . ARG B 1 94 ? 10.008 -18.062 -18.484 1 84.25 94 ARG B N 1
ATOM 4138 C CA . ARG B 1 94 ? 10.945 -16.953 -18.703 1 84.25 94 ARG B CA 1
ATOM 4139 C C . ARG B 1 94 ? 10.328 -15.891 -19.609 1 84.25 94 ARG B C 1
ATOM 4141 O O . ARG B 1 94 ? 10.578 -14.703 -19.438 1 84.25 94 ARG B O 1
ATOM 4148 N N . ALA B 1 95 ? 9.523 -16.406 -20.484 1 86.44 95 ALA B N 1
ATOM 4149 C CA . ALA B 1 95 ? 8.906 -15.5 -21.438 1 86.44 95 ALA B CA 1
ATOM 4150 C C . ALA B 1 95 ? 7.656 -14.852 -20.859 1 86.44 95 ALA B C 1
ATOM 4152 O O . ALA B 1 95 ? 6.973 -14.078 -21.531 1 86.44 95 ALA B O 1
ATOM 4153 N N . GLY B 1 96 ? 7.297 -15.203 -19.656 1 87.62 96 GLY B N 1
ATOM 4154 C CA . GLY B 1 96 ? 6.227 -14.484 -19 1 87.62 96 GLY B CA 1
ATOM 4155 C C . GLY B 1 96 ? 5.031 -15.359 -18.656 1 87.62 96 GLY B C 1
ATOM 4156 O O . GLY B 1 96 ? 4.027 -14.875 -18.141 1 87.62 96 GLY B O 1
ATOM 4157 N N . ALA B 1 97 ? 5.086 -16.625 -19 1 92.88 97 ALA B N 1
ATOM 4158 C CA . ALA B 1 97 ? 3.998 -17.531 -18.625 1 92.88 97 ALA B CA 1
ATOM 4159 C C . ALA B 1 97 ? 3.932 -17.688 -17.109 1 92.88 97 ALA B C 1
ATOM 4161 O O . ALA B 1 97 ? 4.965 -17.75 -16.438 1 92.88 97 ALA B O 1
ATOM 4162 N N . ALA B 1 98 ? 2.719 -17.734 -16.609 1 92.31 98 ALA B N 1
ATOM 4163 C CA . ALA B 1 98 ? 2.527 -17.922 -15.172 1 92.31 98 ALA B CA 1
ATOM 4164 C C . ALA B 1 98 ? 2.77 -19.359 -14.766 1 92.31 98 ALA B C 1
ATOM 4166 O O . ALA B 1 98 ? 3.184 -19.641 -13.633 1 92.31 98 ALA B O 1
ATOM 4167 N N . ASP B 1 99 ? 2.408 -20.25 -15.648 1 92.38 99 ASP B N 1
ATOM 4168 C CA . ASP B 1 99 ? 2.545 -21.672 -15.391 1 92.38 99 ASP B CA 1
ATOM 4169 C C . ASP B 1 99 ? 2.555 -22.469 -16.703 1 92.38 99 ASP B C 1
ATOM 4171 O O . ASP B 1 99 ? 2.502 -21.891 -17.781 1 92.38 99 ASP B O 1
ATOM 4175 N N . TYR B 1 100 ? 2.736 -23.797 -16.516 1 91.12 100 TYR B N 1
ATOM 4176 C CA . TYR B 1 100 ? 2.705 -24.703 -17.656 1 91.12 100 TYR B CA 1
ATOM 4177 C C . TYR B 1 100 ? 2.121 -26.047 -17.281 1 91.12 100 TYR B C 1
ATOM 4179 O O . TYR B 1 100 ? 2.068 -26.406 -16.094 1 91.12 100 TYR B O 1
ATOM 4187 N N . VAL B 1 101 ? 1.622 -26.734 -18.297 1 88.88 101 VAL B N 1
ATOM 4188 C CA . VAL B 1 101 ? 1.135 -28.109 -18.125 1 88.88 101 VAL B CA 1
ATOM 4189 C C . VAL B 1 101 ? 1.554 -28.969 -19.312 1 88.88 101 VAL B C 1
ATOM 4191 O O . VAL B 1 101 ? 1.504 -28.516 -20.453 1 88.88 101 VAL B O 1
ATOM 4194 N N . ALA B 1 102 ? 2.018 -30.156 -18.984 1 86.56 102 ALA B N 1
ATOM 4195 C CA . ALA B 1 102 ? 2.498 -31.047 -20.031 1 86.56 102 ALA B CA 1
ATOM 4196 C C . ALA B 1 102 ? 1.404 -32 -20.469 1 86.56 102 ALA B C 1
ATOM 4198 O O . ALA B 1 102 ? 0.648 -32.531 -19.641 1 86.56 102 ALA B O 1
ATOM 4199 N N . LYS B 1 103 ? 1.339 -32.25 -21.797 1 86.5 103 LYS B N 1
ATOM 4200 C CA . LYS B 1 103 ? 0.448 -33.25 -22.328 1 86.5 103 LYS B CA 1
ATOM 4201 C C . LYS B 1 103 ? 0.969 -34.656 -22.016 1 86.5 103 LYS B C 1
ATOM 4203 O O . LYS B 1 103 ? 2.18 -34.906 -22.016 1 86.5 103 LYS B O 1
ATOM 4208 N N . PRO B 1 104 ? 0.116 -35.625 -21.828 1 86.56 104 PRO B N 1
ATOM 4209 C CA . PRO B 1 104 ? -1.342 -35.5 -21.75 1 86.56 104 PRO B CA 1
ATOM 4210 C C . PRO B 1 104 ? -1.803 -34.75 -20.516 1 86.56 104 PRO B C 1
ATOM 4212 O O . PRO B 1 104 ? -1.289 -34.969 -19.406 1 86.56 104 PRO B O 1
ATOM 4215 N N . VAL B 1 105 ? -2.77 -33.906 -20.688 1 88.69 105 VAL B N 1
ATOM 4216 C CA . VAL B 1 105 ? -3.199 -33 -19.625 1 88.69 105 VAL B CA 1
ATOM 4217 C C . VAL B 1 105 ? -4.336 -33.625 -18.828 1 88.69 105 VAL B C 1
ATOM 4219 O O . VAL B 1 105 ? -5.344 -34.062 -19.406 1 88.69 105 VAL B O 1
ATOM 4222 N N . GLU B 1 106 ? -4.09 -33.812 -17.578 1 88.44 106 GLU B N 1
ATOM 4223 C CA . GLU B 1 106 ? -5.199 -34.156 -16.688 1 88.44 106 GLU B CA 1
ATOM 4224 C C . GLU B 1 106 ? -6.039 -32.906 -16.359 1 88.44 106 GLU B C 1
ATOM 4226 O O . GLU B 1 106 ? -5.512 -31.906 -15.914 1 88.44 106 GLU B O 1
ATOM 4231 N N . LEU B 1 107 ? -7.336 -33.062 -16.531 1 90.81 107 LEU B N 1
ATOM 4232 C CA . LEU B 1 107 ? -8.227 -31.922 -16.438 1 90.81 107 LEU B CA 1
ATOM 4233 C C . LEU B 1 107 ? -8.156 -31.297 -15.047 1 90.81 107 LEU B C 1
ATOM 4235 O O . LEU B 1 107 ? -8.164 -30.078 -14.906 1 90.81 107 LEU B O 1
ATOM 4239 N N . ALA B 1 108 ? -8.109 -32.094 -14.055 1 89.06 108 ALA B N 1
ATOM 4240 C CA . ALA B 1 108 ? -8.023 -31.594 -12.695 1 89.06 108 ALA B CA 1
ATOM 4241 C C . ALA B 1 108 ? -6.762 -30.75 -12.5 1 89.06 108 ALA B C 1
ATOM 4243 O O . ALA B 1 108 ? -6.777 -29.75 -11.797 1 89.06 108 ALA B O 1
ATOM 4244 N N . ASP B 1 109 ? -5.715 -31.188 -13.109 1 89.44 109 ASP B N 1
ATOM 4245 C CA . ASP B 1 109 ? -4.449 -30.469 -13.047 1 89.44 109 ASP B CA 1
ATOM 4246 C C . ASP B 1 109 ? -4.555 -29.109 -13.758 1 89.44 109 ASP B C 1
ATOM 4248 O O . ASP B 1 109 ? -4.082 -28.094 -13.242 1 89.44 109 ASP B O 1
ATOM 4252 N N . LEU B 1 110 ? -5.148 -29.141 -14.875 1 92.44 110 LEU B N 1
ATOM 4253 C CA . LEU B 1 110 ? -5.352 -27.906 -15.633 1 92.44 110 LEU B CA 1
ATOM 4254 C C . LEU B 1 110 ? -6.133 -26.891 -14.82 1 92.44 110 LEU B C 1
ATOM 4256 O O . LEU B 1 110 ? -5.746 -25.719 -14.758 1 92.44 110 LEU B O 1
ATOM 4260 N N . VAL B 1 111 ? -7.164 -27.344 -14.195 1 93 111 VAL B N 1
ATOM 4261 C CA . VAL B 1 111 ? -8.023 -26.484 -13.398 1 93 111 VAL B CA 1
ATOM 4262 C C . VAL B 1 111 ? -7.223 -25.891 -12.234 1 93 111 VAL B C 1
ATOM 4264 O O . VAL B 1 111 ? -7.312 -24.688 -11.953 1 93 111 VAL B O 1
ATOM 4267 N N . LEU B 1 112 ? -6.484 -26.672 -11.633 1 89.94 112 LEU B N 1
ATOM 4268 C CA . LEU B 1 112 ? -5.688 -26.234 -10.492 1 89.94 112 LEU B CA 1
ATOM 4269 C C . LEU B 1 112 ? -4.664 -25.188 -10.914 1 89.94 112 LEU B C 1
ATOM 4271 O O . LEU B 1 112 ? -4.516 -24.156 -10.25 1 89.94 112 LEU B O 1
ATOM 4275 N N . ARG B 1 113 ? -3.992 -25.422 -11.945 1 91.5 113 ARG B N 1
ATOM 4276 C CA . ARG B 1 113 ? -2.971 -24.5 -12.43 1 91.5 113 ARG B CA 1
ATOM 4277 C C . ARG B 1 113 ? -3.594 -23.188 -12.891 1 91.5 113 ARG B C 1
ATOM 4279 O O . ARG B 1 113 ? -3.027 -22.125 -12.672 1 91.5 113 ARG B O 1
ATOM 4286 N N . ALA B 1 114 ? -4.719 -23.312 -13.516 1 93.31 114 ALA B N 1
ATOM 4287 C CA . ALA B 1 114 ? -5.453 -22.109 -13.93 1 93.31 114 ALA B CA 1
ATOM 4288 C C . ALA B 1 114 ? -5.812 -21.25 -12.727 1 93.31 114 ALA B C 1
ATOM 4290 O O . ALA B 1 114 ? -5.602 -20.031 -12.742 1 93.31 114 ALA B O 1
ATOM 4291 N N . ARG B 1 115 ? -6.281 -21.875 -11.734 1 90.75 115 ARG B N 1
ATOM 4292 C CA . ARG B 1 115 ? -6.676 -21.172 -10.516 1 90.75 115 ARG B CA 1
ATOM 4293 C C . ARG B 1 115 ? -5.477 -20.469 -9.883 1 90.75 115 ARG B C 1
ATOM 4295 O O . ARG B 1 115 ? -5.559 -19.297 -9.508 1 90.75 115 ARG B O 1
ATOM 4302 N N . ARG B 1 116 ? -4.402 -21.156 -9.766 1 90.25 116 ARG B N 1
ATOM 4303 C CA . ARG B 1 116 ? -3.199 -20.594 -9.156 1 90.25 116 ARG B CA 1
ATOM 4304 C C . ARG B 1 116 ? -2.664 -19.422 -9.961 1 90.25 116 ARG B C 1
ATOM 4306 O O . ARG B 1 116 ? -2.236 -18.406 -9.391 1 90.25 116 ARG B O 1
ATOM 4313 N N . ALA B 1 117 ? -2.656 -19.625 -11.234 1 92.25 117 ALA B N 1
ATOM 4314 C CA . ALA B 1 117 ? -2.193 -18.562 -12.109 1 92.25 117 ALA B CA 1
ATOM 4315 C C . ALA B 1 117 ? -3.033 -17.297 -11.922 1 92.25 117 ALA B C 1
ATOM 4317 O O . ALA B 1 117 ? -2.496 -16.188 -11.852 1 92.25 117 ALA B O 1
ATOM 4318 N N . LEU B 1 118 ? -4.301 -17.484 -11.82 1 89.5 118 LEU B N 1
ATOM 4319 C CA . LEU B 1 118 ? -5.215 -16.375 -11.633 1 89.5 118 LEU B CA 1
ATOM 4320 C C . LEU B 1 118 ? -4.984 -15.703 -10.281 1 89.5 118 LEU B C 1
ATOM 4322 O O . LEU B 1 118 ? -4.965 -14.477 -10.18 1 89.5 118 LEU B O 1
ATOM 4326 N N . ASP B 1 119 ? -4.824 -16.469 -9.273 1 87.88 119 ASP B N 1
ATOM 4327 C CA . ASP B 1 119 ? -4.602 -15.953 -7.934 1 87.88 119 ASP B CA 1
ATOM 4328 C C . ASP B 1 119 ? -3.334 -15.102 -7.879 1 87.88 119 ASP B C 1
ATOM 4330 O O . ASP B 1 119 ? -3.318 -14.039 -7.25 1 87.88 119 ASP B O 1
ATOM 4334 N N . THR B 1 120 ? -2.352 -15.562 -8.523 1 88.5 120 THR B N 1
ATOM 4335 C CA . THR B 1 120 ? -1.104 -14.812 -8.57 1 88.5 120 THR B CA 1
ATOM 4336 C C . THR B 1 120 ? -1.303 -13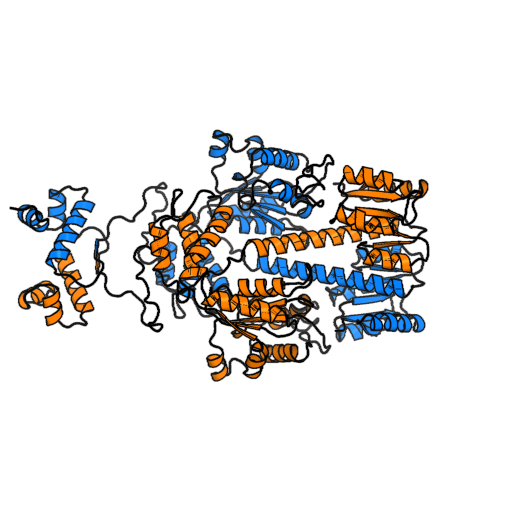.484 -9.297 1 88.5 120 THR B C 1
ATOM 4338 O O . THR B 1 120 ? -0.781 -12.453 -8.867 1 88.5 120 THR B O 1
ATOM 4341 N N . GLY B 1 121 ? -2.025 -13.531 -10.328 1 86.44 121 GLY B N 1
ATOM 4342 C CA . GLY B 1 121 ? -2.352 -12.305 -11.039 1 86.44 121 GLY B CA 1
ATOM 4343 C C . GLY B 1 121 ? -3.1 -11.297 -10.18 1 86.44 121 GLY B C 1
ATOM 4344 O O . GLY B 1 121 ? -2.791 -10.102 -10.203 1 86.44 121 GLY B O 1
ATOM 4345 N N . ARG B 1 122 ? -4.012 -11.758 -9.453 1 85.12 122 ARG B N 1
ATOM 4346 C CA . ARG B 1 122 ? -4.785 -10.898 -8.562 1 85.12 122 ARG B CA 1
ATOM 4347 C C . ARG B 1 122 ? -3.895 -10.273 -7.5 1 85.12 122 ARG B C 1
ATOM 4349 O O . ARG B 1 122 ? -4.066 -9.102 -7.152 1 85.12 122 ARG B O 1
ATOM 4356 N N . LEU B 1 123 ? -2.99 -11.055 -7.012 1 86.94 123 LEU B N 1
ATOM 4357 C CA . LEU B 1 123 ? -2.037 -10.547 -6.031 1 86.94 123 LEU B CA 1
ATOM 4358 C C . LEU B 1 123 ? -1.216 -9.398 -6.609 1 86.94 123 LEU B C 1
ATOM 4360 O O . LEU B 1 123 ? -1.006 -8.383 -5.945 1 86.94 123 LEU B O 1
ATOM 4364 N N . LYS B 1 124 ? -0.825 -9.555 -7.789 1 87.38 124 LYS B N 1
ATOM 4365 C CA . LYS B 1 124 ? -0.041 -8.523 -8.461 1 87.38 124 LYS B CA 1
ATOM 4366 C C . LYS B 1 124 ? -0.854 -7.238 -8.633 1 87.38 124 LYS B C 1
ATOM 4368 O O . LYS B 1 124 ? -0.346 -6.141 -8.406 1 87.38 124 LYS B O 1
ATOM 4373 N N . ASP B 1 125 ? -2.053 -7.406 -8.945 1 85.56 125 ASP B N 1
ATOM 4374 C CA . ASP B 1 125 ? -2.938 -6.262 -9.133 1 85.56 125 ASP B CA 1
ATOM 4375 C C . ASP B 1 125 ? -3.16 -5.516 -7.816 1 85.56 125 ASP B C 1
ATOM 4377 O O . ASP B 1 125 ? -3.115 -4.285 -7.777 1 85.56 125 ASP B O 1
ATOM 4381 N N . ARG B 1 126 ? -3.385 -6.262 -6.832 1 86.56 126 ARG B N 1
ATOM 4382 C CA . ARG B 1 126 ? -3.607 -5.676 -5.516 1 86.56 126 ARG B CA 1
ATOM 4383 C C . ARG B 1 126 ? -2.371 -4.922 -5.035 1 86.56 126 ARG B C 1
ATOM 4385 O O . ARG B 1 126 ? -2.482 -3.838 -4.457 1 86.56 126 ARG B O 1
ATOM 4392 N N . LEU B 1 127 ? -1.305 -5.523 -5.246 1 88.19 127 LEU B N 1
ATOM 4393 C CA . LEU B 1 127 ? -0.056 -4.871 -4.867 1 88.19 127 LEU B CA 1
ATOM 4394 C C . LEU B 1 127 ? 0.131 -3.564 -5.633 1 88.19 127 LEU B C 1
ATOM 4396 O O . LEU B 1 127 ? 0.465 -2.535 -5.039 1 88.19 127 LEU B O 1
ATOM 4400 N N . ALA B 1 128 ? -0.094 -3.6 -6.879 1 85.38 128 ALA B N 1
ATOM 4401 C CA . ALA B 1 128 ? 0.034 -2.402 -7.707 1 85.38 128 ALA B CA 1
ATOM 4402 C C . ALA B 1 128 ? -0.896 -1.296 -7.219 1 85.38 128 ALA B C 1
ATOM 4404 O O . ALA B 1 128 ? -0.502 -0.129 -7.152 1 85.38 128 ALA B O 1
ATOM 4405 N N . ALA B 1 129 ? -2.037 -1.697 -6.887 1 84 129 ALA B N 1
ATOM 4406 C CA . ALA B 1 129 ? -3.014 -0.73 -6.395 1 84 129 ALA B CA 1
ATOM 4407 C C . ALA B 1 129 ? -2.568 -0.13 -5.062 1 84 129 ALA B C 1
ATOM 4409 O O . ALA B 1 129 ? -2.672 1.081 -4.855 1 84 129 ALA B O 1
ATOM 4410 N N . ALA B 1 130 ? -2.127 -0.927 -4.191 1 85.38 130 ALA B N 1
ATOM 4411 C CA . ALA B 1 130 ? -1.659 -0.465 -2.887 1 85.38 130 ALA B CA 1
ATOM 4412 C C . ALA B 1 130 ? -0.466 0.474 -3.033 1 85.38 130 ALA B C 1
ATOM 4414 O O . ALA B 1 130 ? -0.409 1.522 -2.385 1 85.38 130 ALA B O 1
ATOM 4415 N N . GLU B 1 131 ? 0.388 0.094 -3.871 1 83.75 131 GLU B N 1
ATOM 4416 C CA . GLU B 1 131 ? 1.58 0.906 -4.098 1 83.75 131 GLU B CA 1
ATOM 4417 C C . GLU B 1 131 ? 1.225 2.236 -4.754 1 83.75 131 GLU B C 1
ATOM 4419 O O . GLU B 1 131 ? 1.818 3.27 -4.438 1 83.75 131 GLU B O 1
ATOM 4424 N N . ALA B 1 132 ? 0.281 2.197 -5.637 1 79.12 132 ALA B N 1
ATOM 4425 C CA . ALA B 1 132 ? -0.185 3.428 -6.273 1 79.12 132 ALA B CA 1
ATOM 4426 C C . ALA B 1 132 ? -0.8 4.375 -5.25 1 79.12 132 ALA B C 1
ATOM 4428 O O . ALA B 1 132 ? -0.564 5.586 -5.297 1 79.12 132 ALA B O 1
ATOM 4429 N N . GLU B 1 133 ? -1.521 3.812 -4.426 1 79 133 GLU B N 1
ATOM 4430 C CA . GLU B 1 133 ? -2.133 4.617 -3.369 1 79 133 GLU B CA 1
ATOM 4431 C C . GLU B 1 133 ? -1.071 5.258 -2.482 1 79 133 GLU B C 1
ATOM 4433 O O . GLU B 1 133 ? -1.196 6.426 -2.102 1 79 133 GLU B O 1
ATOM 4438 N N . LEU B 1 134 ? -0.132 4.531 -2.201 1 76.69 134 LEU B N 1
ATOM 4439 C CA . LEU B 1 134 ? 0.951 5.027 -1.36 1 76.69 134 LEU B CA 1
ATOM 4440 C C . LEU B 1 134 ? 1.745 6.109 -2.08 1 76.69 134 LEU B C 1
ATOM 4442 O O . LEU B 1 134 ? 2.176 7.086 -1.461 1 76.69 134 LEU B O 1
ATOM 4446 N N . SER B 1 135 ? 1.889 5.969 -3.396 1 72.12 135 SER B N 1
ATOM 4447 C CA . SER B 1 135 ? 2.666 6.906 -4.199 1 72.12 135 SER B CA 1
ATOM 4448 C C . SER B 1 135 ? 1.877 8.18 -4.48 1 72.12 135 SER B C 1
ATOM 4450 O O . SER B 1 135 ? 2.455 9.266 -4.574 1 72.12 135 SER B O 1
ATOM 4452 N N . GLY B 1 136 ? 0.645 8.094 -4.949 1 62.34 136 GLY B N 1
ATOM 4453 C CA . GLY B 1 136 ? -0.183 9.25 -5.246 1 62.34 136 GLY B CA 1
ATOM 4454 C C . GLY B 1 136 ? -0.127 10.312 -4.168 1 62.34 136 GLY B C 1
ATOM 4455 O O . GLY B 1 136 ? -0.229 11.508 -4.461 1 62.34 136 GLY B O 1
ATOM 4456 N N . ARG B 1 137 ? 0.165 9.961 -3.152 1 58.53 137 ARG B N 1
ATOM 4457 C CA . ARG B 1 137 ? 0.201 10.898 -2.037 1 58.53 137 ARG B CA 1
ATOM 4458 C C . ARG B 1 137 ? 1.533 11.641 -1.986 1 58.53 137 ARG B C 1
ATOM 4460 O O . ARG B 1 137 ? 1.722 12.531 -1.159 1 58.53 137 ARG B O 1
ATOM 4467 N N . ARG B 1 138 ? 2.305 11.328 -3.105 1 63.53 138 ARG B N 1
ATOM 4468 C CA . ARG B 1 138 ? 3.656 11.836 -2.881 1 63.53 138 ARG B CA 1
ATOM 4469 C C . ARG B 1 138 ? 4.293 12.297 -4.188 1 63.53 138 ARG B C 1
ATOM 4471 O O . ARG B 1 138 ? 5.355 11.805 -4.57 1 63.53 138 ARG B O 1
ATOM 4478 N N . ARG B 1 139 ? 3.686 13.273 -4.848 1 69.06 139 ARG B N 1
ATOM 4479 C CA . ARG B 1 139 ? 4.316 13.773 -6.066 1 69.06 139 ARG B CA 1
ATOM 4480 C C . ARG B 1 139 ? 5.508 14.664 -5.746 1 69.06 139 ARG B C 1
ATOM 4482 O O . ARG B 1 139 ? 5.426 15.531 -4.867 1 69.06 139 ARG B O 1
ATOM 4489 N N . LEU B 1 140 ? 6.594 14.328 -6.41 1 79.62 140 LEU B N 1
ATOM 4490 C CA . LEU B 1 140 ? 7.816 15.094 -6.195 1 79.62 140 LEU B CA 1
ATOM 4491 C C . LEU B 1 140 ? 7.805 16.375 -7.016 1 79.62 140 LEU B C 1
ATOM 4493 O O . LEU B 1 140 ? 7.492 16.359 -8.211 1 79.62 140 LEU B O 1
ATOM 4497 N N . VAL B 1 141 ? 7.984 17.5 -6.43 1 84.81 141 VAL B N 1
ATOM 4498 C CA . VAL B 1 141 ? 8.117 18.781 -7.09 1 84.81 141 VAL B CA 1
ATOM 4499 C C . VAL B 1 141 ? 9.586 19.094 -7.34 1 84.81 141 VAL B C 1
ATOM 4501 O O . VAL B 1 141 ? 10.406 19.031 -6.422 1 84.81 141 VAL B O 1
ATOM 4504 N N . PRO B 1 142 ? 9.891 19.375 -8.586 1 88.31 142 PRO B N 1
ATOM 4505 C CA . PRO B 1 142 ? 11.289 19.734 -8.867 1 88.31 142 PRO B CA 1
ATOM 4506 C C . PRO B 1 142 ? 11.758 20.953 -8.062 1 88.31 142 PRO B C 1
ATOM 4508 O O . PRO B 1 142 ? 11.016 21.922 -7.902 1 88.31 142 PRO B O 1
ATOM 4511 N N . PRO B 1 143 ? 12.984 20.844 -7.633 1 92 143 PRO B N 1
ATOM 4512 C CA . PRO B 1 143 ? 13.5 21.953 -6.82 1 92 143 PRO B CA 1
ATOM 4513 C C . PRO B 1 143 ? 13.852 23.188 -7.648 1 92 143 PRO B C 1
ATOM 4515 O O . PRO B 1 143 ? 14.359 23.047 -8.766 1 92 143 PRO B O 1
ATOM 4518 N N . ALA B 1 144 ? 13.609 24.328 -7.117 1 93.19 144 ALA B N 1
ATOM 4519 C CA . ALA B 1 144 ? 13.969 25.594 -7.734 1 93.19 144 ALA B CA 1
ATOM 4520 C C . ALA B 1 144 ? 15.211 26.188 -7.078 1 93.19 144 ALA B C 1
ATOM 4522 O O . ALA B 1 144 ? 15.984 26.906 -7.73 1 93.19 144 ALA B O 1
ATOM 4523 N N . SER B 1 145 ? 15.453 25.922 -5.84 1 95 145 SER B N 1
ATOM 4524 C CA . SER B 1 145 ? 16.578 26.469 -5.098 1 95 145 SER B CA 1
ATOM 4525 C C . SER B 1 145 ? 17.875 25.734 -5.426 1 95 145 SER B C 1
ATOM 4527 O O . SER B 1 145 ? 17.859 24.531 -5.684 1 95 145 SER B O 1
ATOM 4529 N N . ALA B 1 146 ? 18.938 26.453 -5.371 1 94.69 146 ALA B N 1
ATOM 4530 C CA . ALA B 1 146 ? 20.25 25.859 -5.617 1 94.69 146 ALA B CA 1
ATOM 4531 C C . ALA B 1 146 ? 20.594 24.812 -4.555 1 94.69 146 ALA B C 1
ATOM 4533 O O . ALA B 1 146 ? 21.172 23.781 -4.863 1 94.69 146 ALA B O 1
ATOM 4534 N N . ALA B 1 147 ? 20.234 25.156 -3.393 1 94.69 147 ALA B N 1
ATOM 4535 C CA . ALA B 1 147 ? 20.516 24.25 -2.283 1 94.69 147 ALA B CA 1
ATOM 4536 C C . ALA B 1 147 ? 19.859 22.891 -2.498 1 94.69 147 ALA B C 1
ATOM 4538 O O . ALA B 1 147 ? 20.5 21.844 -2.34 1 94.69 147 ALA B O 1
ATOM 4539 N N . MET B 1 148 ? 18.672 22.891 -2.928 1 95.25 148 MET B N 1
ATOM 4540 C CA . MET B 1 148 ? 17.953 21.641 -3.119 1 95.25 148 MET B CA 1
ATOM 4541 C C . MET B 1 148 ? 18.359 20.969 -4.426 1 95.25 148 MET B C 1
ATOM 4543 O O . MET B 1 148 ? 18.328 19.734 -4.535 1 95.25 148 MET B O 1
ATOM 4547 N N . GLN B 1 149 ? 18.734 21.734 -5.387 1 95.56 149 GLN B N 1
ATOM 4548 C CA . GLN B 1 149 ? 19.25 21.156 -6.621 1 95.56 149 GLN B CA 1
ATOM 4549 C C . GLN B 1 149 ? 20.531 20.344 -6.359 1 95.56 149 GLN B C 1
ATOM 4551 O O . GLN B 1 149 ? 20.734 19.297 -6.977 1 95.56 149 GLN B O 1
ATOM 4556 N N . ARG B 1 150 ? 21.297 20.844 -5.492 1 94.44 150 ARG B N 1
ATOM 4557 C CA . ARG B 1 150 ? 22.5 20.109 -5.105 1 94.44 150 ARG B CA 1
ATOM 4558 C C . ARG B 1 150 ? 22.156 18.781 -4.453 1 94.44 150 ARG B C 1
ATOM 4560 O O . ARG B 1 150 ? 22.812 17.766 -4.68 1 94.44 150 ARG B O 1
ATOM 4567 N N . VAL B 1 151 ? 21.109 18.797 -3.693 1 95.5 151 VAL B N 1
ATOM 4568 C CA . VAL B 1 151 ? 20.641 17.578 -3.047 1 95.5 151 VAL B CA 1
ATOM 4569 C C . VAL B 1 151 ? 20.203 16.562 -4.109 1 95.5 151 VAL B C 1
ATOM 4571 O O . VAL B 1 151 ? 20.609 15.398 -4.066 1 95.5 151 VAL B O 1
ATOM 4574 N N . PHE B 1 152 ? 19.469 17.016 -5.066 1 94.88 152 PHE B N 1
ATOM 4575 C CA . PHE B 1 152 ? 18.984 16.141 -6.125 1 94.88 152 PHE B CA 1
ATOM 4576 C C . PHE B 1 152 ? 20.141 15.602 -6.957 1 94.88 152 PHE B C 1
ATOM 4578 O O . PHE B 1 152 ? 20.156 14.422 -7.32 1 94.88 152 PHE B O 1
ATOM 4585 N N . ALA B 1 153 ? 21.078 16.453 -7.176 1 93.81 153 ALA B N 1
ATOM 4586 C CA . ALA B 1 153 ? 22.25 16.031 -7.926 1 93.81 153 ALA B CA 1
ATOM 4587 C C . ALA B 1 153 ? 23.031 14.953 -7.168 1 93.81 153 ALA B C 1
ATOM 4589 O O . ALA B 1 153 ? 23.516 13.992 -7.762 1 93.81 153 ALA B O 1
ATOM 4590 N N . ALA B 1 154 ? 23.141 15.148 -5.961 1 93.38 154 ALA B N 1
ATOM 4591 C CA . ALA B 1 154 ? 23.828 14.164 -5.125 1 93.38 154 ALA B CA 1
ATOM 4592 C C . ALA B 1 154 ? 23.109 12.82 -5.156 1 93.38 154 ALA B C 1
ATOM 4594 O O . ALA B 1 154 ? 23.75 11.773 -5.258 1 93.38 154 ALA B O 1
ATOM 4595 N N . LEU B 1 155 ? 21.797 12.836 -5.082 1 93.44 155 LEU B N 1
ATOM 4596 C CA . LEU B 1 155 ? 21 11.609 -5.125 1 93.44 155 LEU B CA 1
ATOM 4597 C C . LEU B 1 155 ? 21.219 10.875 -6.441 1 93.44 155 LEU B C 1
ATOM 4599 O O . LEU B 1 155 ? 21.328 9.641 -6.453 1 93.44 155 LEU B O 1
ATOM 4603 N N . GLU B 1 156 ? 21.281 11.594 -7.492 1 91.75 156 GLU B N 1
ATOM 4604 C CA . GLU B 1 156 ? 21.5 10.992 -8.805 1 91.75 156 GLU B CA 1
ATOM 4605 C C . GLU B 1 156 ? 22.859 10.289 -8.875 1 91.75 156 GLU B C 1
ATOM 4607 O O . GLU B 1 156 ? 22.969 9.203 -9.438 1 91.75 156 GLU B O 1
ATOM 4612 N N . ARG B 1 157 ? 23.828 10.906 -8.281 1 90.31 157 ARG B N 1
ATOM 4613 C CA . ARG B 1 157 ? 25.156 10.312 -8.242 1 90.31 157 ARG B CA 1
ATOM 4614 C C . ARG B 1 157 ? 25.188 9.07 -7.367 1 90.31 157 ARG B C 1
ATOM 4616 O O . ARG B 1 157 ? 25.781 8.047 -7.742 1 90.31 157 ARG B O 1
ATOM 4623 N N . ILE B 1 158 ? 24.516 9.156 -6.285 1 91.31 158 ILE B N 1
ATOM 4624 C CA . ILE B 1 158 ? 24.469 8.055 -5.332 1 91.31 158 ILE B CA 1
ATOM 4625 C C . ILE B 1 158 ? 23.75 6.863 -5.953 1 91.31 158 ILE B C 1
ATOM 4627 O O . ILE B 1 158 ? 24.109 5.711 -5.703 1 91.31 158 ILE B O 1
ATOM 4631 N N . ALA B 1 159 ? 22.703 7.141 -6.723 1 89.19 159 ALA B N 1
ATOM 4632 C CA . ALA B 1 159 ? 21.891 6.102 -7.34 1 89.19 159 ALA B CA 1
ATOM 4633 C C . ALA B 1 159 ? 22.734 5.191 -8.227 1 89.19 159 ALA B C 1
ATOM 4635 O O . ALA B 1 159 ? 22.375 4.031 -8.453 1 89.19 159 ALA B O 1
ATOM 4636 N N . THR B 1 160 ? 23.844 5.668 -8.633 1 84.62 160 THR B N 1
ATOM 4637 C CA . THR B 1 160 ? 24.719 4.895 -9.508 1 84.62 160 THR B CA 1
ATOM 4638 C C . THR B 1 160 ? 25.562 3.91 -8.703 1 84.62 160 THR B C 1
ATOM 4640 O O . THR B 1 160 ? 26.172 3.008 -9.273 1 84.62 160 THR B O 1
ATOM 4643 N N . SER B 1 161 ? 25.562 4.059 -7.426 1 79 161 SER B N 1
ATOM 4644 C CA . SER B 1 161 ? 26.25 3.145 -6.531 1 79 161 SER B CA 1
ATOM 4645 C C . SER B 1 161 ? 25.281 2.25 -5.777 1 79 161 SER B C 1
ATOM 4647 O O . SER B 1 161 ? 24.734 2.643 -4.738 1 79 161 SER B O 1
ATOM 4649 N N . PRO B 1 162 ? 24.969 1.104 -6.137 1 66.81 162 PRO B N 1
ATOM 4650 C CA . PRO B 1 162 ? 23.797 0.336 -5.711 1 66.81 162 PRO B CA 1
ATOM 4651 C C . PRO B 1 162 ? 23.891 -0.122 -4.258 1 66.81 162 PRO B C 1
ATOM 4653 O O . PRO B 1 162 ? 22.859 -0.405 -3.629 1 66.81 162 PRO B O 1
ATOM 4656 N N . ARG B 1 163 ? 25.078 -0.212 -3.572 1 71.81 163 ARG B N 1
ATOM 4657 C CA . ARG B 1 163 ? 25.047 -0.925 -2.299 1 71.81 163 ARG B CA 1
ATOM 4658 C C . ARG B 1 163 ? 25.328 0.016 -1.136 1 71.81 163 ARG B C 1
ATOM 4660 O O . ARG B 1 163 ? 25.141 -0.347 0.026 1 71.81 163 ARG B O 1
ATOM 4667 N N . GLY B 1 164 ? 25.578 1.155 -1.412 1 84 164 GLY B N 1
ATOM 4668 C CA . GLY B 1 164 ? 25.938 2.025 -0.302 1 84 164 GLY B CA 1
ATOM 4669 C C . GLY B 1 164 ? 24.734 2.559 0.447 1 84 164 GLY B C 1
ATOM 4670 O O . GLY B 1 164 ? 23.719 2.922 -0.165 1 84 164 GLY B O 1
ATOM 4671 N N . ALA B 1 165 ? 24.859 2.486 1.819 1 92.56 165 ALA B N 1
ATOM 4672 C CA . ALA B 1 165 ? 23.812 3.055 2.664 1 92.56 165 ALA B CA 1
ATOM 4673 C C . ALA B 1 165 ? 23.75 4.57 2.523 1 92.56 165 ALA B C 1
ATOM 4675 O O . ALA B 1 165 ? 24.766 5.211 2.23 1 92.56 165 ALA B O 1
ATOM 4676 N N . VAL B 1 166 ? 22.625 5.113 2.605 1 94.5 166 VAL B N 1
ATOM 4677 C CA . VAL B 1 166 ? 22.422 6.555 2.477 1 94.5 166 VAL B CA 1
ATOM 4678 C C . VAL B 1 166 ? 21.75 7.098 3.736 1 94.5 166 VAL B C 1
ATOM 4680 O O . VAL B 1 166 ? 20.781 6.516 4.227 1 94.5 166 VAL B O 1
ATOM 4683 N N . MET B 1 167 ? 22.312 8.18 4.289 1 94.94 167 MET B N 1
ATOM 4684 C CA . MET B 1 167 ? 21.75 8.852 5.453 1 94.94 167 MET B CA 1
ATOM 4685 C C . MET B 1 167 ? 21.172 10.211 5.07 1 94.94 167 MET B C 1
ATOM 4687 O O . MET B 1 167 ? 21.891 11.062 4.535 1 94.94 167 MET B O 1
ATOM 4691 N N . LEU B 1 168 ? 19.875 10.367 5.27 1 95.69 168 LEU B N 1
ATOM 4692 C CA . LEU B 1 168 ? 19.203 11.641 5.047 1 95.69 168 LEU B CA 1
ATOM 4693 C C . LEU B 1 168 ? 19.031 12.398 6.359 1 95.69 168 LEU B C 1
ATOM 4695 O O . LEU B 1 168 ? 18.344 11.922 7.273 1 95.69 168 LEU B O 1
ATOM 4699 N N . LEU B 1 169 ? 19.672 13.547 6.414 1 93.88 169 LEU B N 1
ATOM 4700 C CA . LEU B 1 169 ? 19.594 14.383 7.609 1 93.88 169 LEU B CA 1
ATOM 4701 C C . LEU B 1 169 ? 18.781 15.648 7.332 1 93.88 169 LEU B C 1
ATOM 4703 O O . LEU B 1 169 ? 18.891 16.234 6.25 1 93.88 169 LEU B O 1
ATOM 4707 N N . GLY B 1 170 ? 17.938 15.93 8.258 1 92.12 170 GLY B N 1
ATOM 4708 C CA . GLY B 1 170 ? 17.141 17.141 8.133 1 92.12 170 GLY B CA 1
ATOM 4709 C C . GLY B 1 170 ? 16.062 17.234 9.203 1 92.12 170 GLY B C 1
ATOM 4710 O O . GLY B 1 170 ? 15.719 16.25 9.844 1 92.12 170 GLY B O 1
ATOM 4711 N N . GLU B 1 171 ? 15.539 18.469 9.336 1 89.31 171 GLU B N 1
ATOM 4712 C CA . GLU B 1 171 ? 14.477 18.719 10.305 1 89.31 171 GLU B CA 1
ATOM 4713 C C . GLU B 1 171 ? 13.203 17.953 9.93 1 89.31 171 GLU B C 1
ATOM 4715 O O . GLU B 1 171 ? 13.094 17.438 8.812 1 89.31 171 GLU B O 1
ATOM 4720 N N . THR B 1 172 ? 12.336 17.859 10.914 1 86.69 172 THR B N 1
ATOM 4721 C CA . THR B 1 172 ? 11.039 17.234 10.672 1 86.69 172 THR B CA 1
ATOM 4722 C C . THR B 1 172 ? 10.289 17.969 9.562 1 86.69 172 THR B C 1
ATOM 4724 O O . THR B 1 172 ? 10.258 19.188 9.531 1 86.69 172 THR B O 1
ATOM 4727 N N . GLY B 1 173 ? 9.828 17.219 8.609 1 89.19 173 GLY B N 1
ATOM 4728 C CA . GLY B 1 173 ? 8.953 17.781 7.59 1 89.19 173 GLY B CA 1
ATOM 4729 C C . GLY B 1 173 ? 9.703 18.266 6.363 1 89.19 173 GLY B C 1
ATOM 4730 O O . GLY B 1 173 ? 9.109 18.875 5.473 1 89.19 173 GLY B O 1
ATOM 4731 N N . THR B 1 174 ? 10.977 18.031 6.234 1 91.56 174 THR B N 1
ATOM 4732 C CA . THR B 1 174 ? 11.758 18.562 5.121 1 91.56 174 THR B CA 1
ATOM 4733 C C . THR B 1 174 ? 11.562 17.703 3.873 1 91.56 174 THR B C 1
ATOM 4735 O O . THR B 1 174 ? 11.984 18.078 2.779 1 91.56 174 THR B O 1
ATOM 4738 N N . GLY B 1 175 ? 10.922 16.516 4.016 1 89.62 175 GLY B N 1
ATOM 4739 C CA . GLY B 1 175 ? 10.656 15.672 2.854 1 89.62 175 GLY B CA 1
ATOM 4740 C C . GLY B 1 175 ? 11.602 14.492 2.744 1 89.62 175 GLY B C 1
ATOM 4741 O O . GLY B 1 175 ? 11.906 14.039 1.641 1 89.62 175 GLY B O 1
ATOM 4742 N N . LYS B 1 176 ? 12.055 14.039 3.811 1 92.88 176 LYS B N 1
ATOM 4743 C CA . LYS B 1 176 ? 13.023 12.953 3.824 1 92.88 176 LYS B CA 1
ATOM 4744 C C . LYS B 1 176 ? 12.461 11.703 3.145 1 92.88 176 LYS B C 1
ATOM 4746 O O . LYS B 1 176 ? 13.156 11.055 2.361 1 92.88 176 LYS B O 1
ATOM 4751 N N . GLU B 1 177 ? 11.211 11.398 3.432 1 89.94 177 GLU B N 1
ATOM 4752 C CA . GLU B 1 177 ? 10.602 10.227 2.818 1 89.94 177 GLU B CA 1
ATOM 4753 C C . GLU B 1 177 ? 10.516 10.375 1.303 1 89.94 177 GLU B C 1
ATOM 4755 O O . GLU B 1 177 ? 10.797 9.438 0.562 1 89.94 177 GLU B O 1
ATOM 4760 N N . MET B 1 178 ? 10.141 11.516 0.897 1 90.19 178 MET B N 1
ATOM 4761 C CA . MET B 1 178 ? 10.023 11.773 -0.535 1 90.19 178 MET B CA 1
ATOM 4762 C C . MET B 1 178 ? 11.367 11.609 -1.229 1 90.19 178 MET B C 1
ATOM 4764 O O . MET B 1 178 ? 11.445 11.062 -2.33 1 90.19 178 MET B O 1
ATOM 4768 N N . LEU B 1 179 ? 12.359 12.055 -0.627 1 92.81 179 LEU B N 1
ATOM 4769 C CA . LEU B 1 179 ? 13.695 11.953 -1.197 1 92.81 179 LEU B CA 1
ATOM 4770 C C . LEU B 1 179 ? 14.164 10.5 -1.222 1 92.81 179 LEU B C 1
ATOM 4772 O O . LEU B 1 179 ? 14.836 10.078 -2.166 1 92.81 179 LEU B O 1
ATOM 4776 N N . ALA B 1 180 ? 13.781 9.75 -0.169 1 93.12 180 ALA B N 1
ATOM 4777 C CA . ALA B 1 180 ? 14.109 8.328 -0.142 1 93.12 180 ALA B CA 1
ATOM 4778 C C . ALA B 1 180 ? 13.453 7.59 -1.305 1 93.12 180 ALA B C 1
ATOM 4780 O O . ALA B 1 180 ? 14.094 6.781 -1.979 1 93.12 180 ALA B O 1
ATOM 4781 N N . ARG B 1 181 ? 12.25 7.898 -1.513 1 90.88 181 ARG B N 1
ATOM 4782 C CA . ARG B 1 181 ? 11.523 7.285 -2.615 1 90.88 181 ARG B CA 1
ATOM 4783 C C . ARG B 1 181 ? 12.117 7.691 -3.961 1 90.88 181 ARG B C 1
ATOM 4785 O O . ARG B 1 181 ? 12.172 6.883 -4.891 1 90.88 181 ARG B O 1
ATOM 4792 N N . HIS B 1 182 ? 12.492 8.922 -4.039 1 90.69 182 HIS B N 1
ATOM 4793 C CA . HIS B 1 182 ? 13.125 9.398 -5.266 1 90.69 182 HIS B CA 1
ATOM 4794 C C . HIS B 1 182 ? 14.414 8.633 -5.547 1 90.69 182 HIS B C 1
ATOM 4796 O O . HIS B 1 182 ? 14.664 8.227 -6.68 1 90.69 182 HIS B O 1
ATOM 4802 N N . LEU B 1 183 ? 15.203 8.438 -4.547 1 91.75 183 LEU B N 1
ATOM 4803 C CA . LEU B 1 183 ? 16.438 7.676 -4.695 1 91.75 183 LEU B CA 1
ATOM 4804 C C . LEU B 1 183 ? 16.156 6.258 -5.172 1 91.75 183 LEU B C 1
ATOM 4806 O O . LEU B 1 183 ? 16.844 5.734 -6.047 1 91.75 183 LEU B O 1
ATOM 4810 N N . HIS B 1 184 ? 15.117 5.656 -4.578 1 90.88 184 HIS B N 1
ATOM 4811 C CA . HIS B 1 184 ? 14.719 4.312 -4.984 1 90.88 184 HIS B CA 1
ATOM 4812 C C . HIS B 1 184 ? 14.352 4.27 -6.465 1 90.88 184 HIS B C 1
ATOM 4814 O O . HIS B 1 184 ? 14.781 3.359 -7.184 1 90.88 184 HIS B O 1
ATOM 4820 N N . ALA B 1 185 ? 13.633 5.227 -6.902 1 87.25 185 ALA B N 1
ATOM 4821 C CA . ALA B 1 185 ? 13.195 5.293 -8.297 1 87.25 185 ALA B CA 1
ATOM 4822 C C . ALA B 1 185 ? 14.383 5.449 -9.234 1 87.25 185 ALA B C 1
ATOM 4824 O O . ALA B 1 185 ? 14.391 4.895 -10.336 1 87.25 185 ALA B O 1
ATOM 4825 N N . LEU B 1 186 ? 15.359 6.16 -8.789 1 86.5 186 LEU B N 1
ATOM 4826 C CA . LEU B 1 186 ? 16.562 6.383 -9.594 1 86.5 186 LEU B CA 1
ATOM 4827 C C . LEU B 1 186 ? 17.406 5.113 -9.664 1 86.5 186 LEU B C 1
ATOM 4829 O O . LEU B 1 186 ? 18.062 4.863 -10.672 1 86.5 186 LEU B O 1
ATOM 4833 N N . SER B 1 187 ? 17.375 4.348 -8.617 1 83.62 187 SER B N 1
ATOM 4834 C CA . SER B 1 187 ? 18.297 3.225 -8.469 1 83.62 187 SER B CA 1
ATOM 4835 C C . SER B 1 187 ? 17.703 1.942 -9.039 1 83.62 187 SER B C 1
ATOM 4837 O O . SER B 1 187 ? 18.438 1.012 -9.383 1 83.62 187 SER B O 1
ATOM 4839 N N . SER B 1 188 ? 16.438 1.87 -8.906 1 73.94 188 SER B N 1
ATOM 4840 C CA . SER B 1 188 ? 15.789 0.599 -9.219 1 73.94 188 SER B CA 1
ATOM 4841 C C . SER B 1 188 ? 15.773 0.342 -10.719 1 73.94 188 SER B C 1
ATOM 4843 O O . SER B 1 188 ? 15.477 1.245 -11.508 1 73.94 188 SER B O 1
ATOM 4845 N N . ARG B 1 189 ? 16.609 -0.653 -11.125 1 58.81 189 ARG B N 1
ATOM 4846 C CA . ARG B 1 189 ? 16.703 -1.074 -12.516 1 58.81 189 ARG B CA 1
ATOM 4847 C C . ARG B 1 189 ? 15.367 -1.59 -13.031 1 58.81 189 ARG B C 1
ATOM 4849 O O . ARG B 1 189 ? 15.141 -1.64 -14.242 1 58.81 189 ARG B O 1
ATOM 4856 N N . GLY B 1 190 ? 14.461 -1.951 -12.078 1 58.81 190 GLY B N 1
ATOM 4857 C CA . GLY B 1 190 ? 13.25 -2.572 -12.586 1 58.81 190 GLY B CA 1
ATOM 4858 C C . GLY B 1 190 ? 12.016 -2.213 -11.781 1 58.81 190 GLY B C 1
ATOM 4859 O O . GLY B 1 190 ? 12.117 -1.806 -10.617 1 58.81 190 GLY B O 1
ATOM 4860 N N . ASP B 1 191 ? 10.906 -2.033 -12.445 1 60.16 191 ASP B N 1
ATOM 4861 C CA . ASP B 1 191 ? 9.586 -1.652 -11.953 1 60.16 191 ASP B CA 1
ATOM 4862 C C . ASP B 1 191 ? 9.156 -2.549 -10.789 1 60.16 191 ASP B C 1
ATOM 4864 O O . ASP B 1 191 ? 8.195 -2.238 -10.078 1 60.16 191 ASP B O 1
ATOM 4868 N N . ASP B 1 192 ? 10.094 -3.551 -10.414 1 72.75 192 ASP B N 1
ATOM 4869 C CA . ASP B 1 192 ? 9.523 -4.52 -9.484 1 72.75 192 ASP B CA 1
ATOM 4870 C C . ASP B 1 192 ? 10.312 -4.547 -8.172 1 72.75 192 ASP B C 1
ATOM 4872 O O . ASP B 1 192 ? 10.094 -5.422 -7.332 1 72.75 192 ASP B O 1
ATOM 4876 N N . ALA B 1 193 ? 11.25 -3.654 -8.008 1 83.19 193 ALA B N 1
ATOM 4877 C CA . ALA B 1 193 ? 12 -3.67 -6.754 1 83.19 193 ALA B CA 1
ATOM 4878 C C . ALA B 1 193 ? 11.164 -3.092 -5.613 1 83.19 193 ALA B C 1
ATOM 4880 O O . ALA B 1 193 ? 10.539 -2.041 -5.766 1 83.19 193 ALA B O 1
ATOM 4881 N N . PRO B 1 194 ? 11.219 -3.746 -4.484 1 87.69 194 PRO B N 1
ATOM 4882 C CA . PRO B 1 194 ? 10.352 -3.299 -3.393 1 87.69 194 PRO B CA 1
ATOM 4883 C C . PRO B 1 194 ? 10.898 -2.068 -2.672 1 87.69 194 PRO B C 1
ATOM 4885 O O . PRO B 1 194 ? 12.117 -1.931 -2.514 1 87.69 194 PRO B O 1
ATOM 4888 N N . PHE B 1 195 ? 10.062 -1.16 -2.377 1 90.5 195 PHE B N 1
ATOM 4889 C CA . PHE B 1 195 ? 10.336 -0.078 -1.438 1 90.5 195 PHE B CA 1
ATOM 4890 C C . PHE B 1 195 ? 9.562 -0.283 -0.141 1 90.5 195 PHE B C 1
ATOM 4892 O O . PHE B 1 195 ? 8.328 -0.189 -0.124 1 90.5 195 PHE B O 1
ATOM 4899 N N . VAL B 1 196 ? 10.312 -0.56 0.884 1 91 196 VAL B N 1
ATOM 4900 C CA . VAL B 1 196 ? 9.68 -0.836 2.17 1 91 196 VAL B CA 1
ATOM 4901 C C . VAL B 1 196 ? 9.992 0.291 3.152 1 91 196 VAL B C 1
ATOM 4903 O O . VAL B 1 196 ? 11.156 0.637 3.363 1 91 196 VAL B O 1
ATOM 4906 N N . HIS B 1 197 ? 8.953 0.896 3.666 1 90.88 197 HIS B N 1
ATOM 4907 C CA . HIS B 1 197 ? 9.086 2 4.609 1 90.88 197 HIS B CA 1
ATOM 4908 C C . HIS B 1 197 ? 8.75 1.554 6.031 1 90.88 197 HIS B C 1
ATOM 4910 O O . HIS B 1 197 ? 7.746 0.877 6.254 1 90.88 197 HIS B O 1
ATOM 4916 N N . VAL B 1 198 ? 9.672 1.89 6.938 1 88.75 198 VAL B N 1
ATOM 4917 C CA . VAL B 1 198 ? 9.391 1.622 8.344 1 88.75 198 VAL B CA 1
ATOM 4918 C C . VAL B 1 198 ? 9.773 2.834 9.188 1 88.75 198 VAL B C 1
ATOM 4920 O O . VAL B 1 198 ? 10.859 3.393 9.023 1 88.75 198 VAL B O 1
ATOM 4923 N N . ASN B 1 199 ? 8.883 3.27 9.969 1 87.31 199 ASN B N 1
ATOM 4924 C CA . ASN B 1 199 ? 9.188 4.309 10.953 1 87.31 199 ASN B CA 1
ATOM 4925 C C . ASN B 1 199 ? 9.602 3.707 12.297 1 87.31 199 ASN B C 1
ATOM 4927 O O . ASN B 1 199 ? 8.773 3.15 13.016 1 87.31 199 ASN B O 1
ATOM 4931 N N . CYS B 1 200 ? 10.852 3.875 12.609 1 88.44 200 CYS B N 1
ATOM 4932 C CA . CYS B 1 200 ? 11.43 3.234 13.789 1 88.44 200 CYS B CA 1
ATOM 4933 C C . CYS B 1 200 ? 10.844 3.814 15.07 1 88.44 200 CYS B C 1
ATOM 4935 O O . CYS B 1 200 ? 10.898 3.178 16.125 1 88.44 200 CYS B O 1
ATOM 4937 N N . ALA B 1 201 ? 10.305 4.984 14.93 1 81 201 ALA B N 1
ATOM 4938 C CA . ALA B 1 201 ? 9.719 5.621 16.109 1 81 201 ALA B CA 1
ATOM 4939 C C . ALA B 1 201 ? 8.305 5.098 16.359 1 81 201 ALA B C 1
ATOM 4941 O O . ALA B 1 201 ? 7.789 5.207 17.484 1 81 201 ALA B O 1
ATOM 4942 N N . ALA B 1 202 ? 7.684 4.637 15.375 1 76.81 202 ALA B N 1
ATOM 4943 C CA . ALA B 1 202 ? 6.285 4.23 15.461 1 76.81 202 ALA B CA 1
ATOM 4944 C C . ALA B 1 202 ? 6.16 2.803 15.984 1 76.81 202 ALA B C 1
ATOM 4946 O O . ALA B 1 202 ? 5.074 2.377 16.391 1 76.81 202 ALA B O 1
ATOM 4947 N N . LEU B 1 203 ? 7.199 2.104 16 1 76.75 203 LEU B N 1
ATOM 4948 C CA . LEU B 1 203 ? 7.172 0.703 16.406 1 76.75 203 LEU B CA 1
ATOM 4949 C C . LEU B 1 203 ? 7.453 0.564 17.891 1 76.75 203 LEU B C 1
ATOM 4951 O O . LEU B 1 203 ? 8.375 1.196 18.422 1 76.75 203 LEU B O 1
ATOM 4955 N N . PRO B 1 204 ? 6.559 -0.216 18.562 1 77.56 204 PRO B N 1
ATOM 4956 C CA . PRO B 1 204 ? 6.887 -0.491 19.953 1 77.56 204 PRO B CA 1
ATOM 4957 C C . PRO B 1 204 ? 8.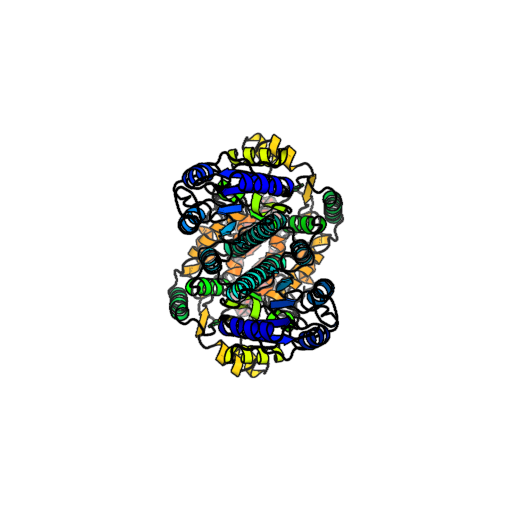266 -1.113 20.125 1 77.56 204 PRO B C 1
ATOM 4959 O O . PRO B 1 204 ? 8.703 -1.901 19.281 1 77.56 204 PRO B O 1
ATOM 4962 N N . GLU B 1 205 ? 8.867 -0.786 21.234 1 79.06 205 GLU B N 1
ATOM 4963 C CA . GLU B 1 205 ? 10.219 -1.246 21.5 1 79.06 205 GLU B CA 1
ATOM 4964 C C . GLU B 1 205 ? 10.289 -2.77 21.547 1 79.06 205 GLU B C 1
ATOM 4966 O O . GLU B 1 205 ? 11.273 -3.363 21.094 1 79.06 205 GLU B O 1
ATOM 4971 N N . GLN B 1 206 ? 9.203 -3.312 21.953 1 79.75 206 GLN B N 1
ATOM 4972 C CA . GLN B 1 206 ? 9.195 -4.758 22.172 1 79.75 206 GLN B CA 1
ATOM 4973 C C . GLN B 1 206 ? 9.047 -5.5 20.844 1 79.75 206 GLN B C 1
ATOM 4975 O O . GLN B 1 206 ? 9.438 -6.664 20.734 1 79.75 206 GLN B O 1
ATOM 4980 N N . THR B 1 207 ? 8.57 -4.738 19.859 1 84.69 207 THR B N 1
ATOM 4981 C CA . THR B 1 207 ? 8.234 -5.457 18.641 1 84.69 207 THR B CA 1
ATOM 4982 C C . THR B 1 207 ? 9.109 -4.988 17.469 1 84.69 207 THR B C 1
ATOM 4984 O O . THR B 1 207 ? 9.125 -5.613 16.406 1 84.69 207 THR B O 1
ATOM 4987 N N . VAL B 1 208 ? 9.906 -4.031 17.688 1 87.69 208 VAL B N 1
ATOM 4988 C CA . VAL B 1 208 ? 10.656 -3.42 16.609 1 87.69 208 VAL B CA 1
ATOM 4989 C C . VAL B 1 208 ? 11.641 -4.434 16.016 1 87.69 208 VAL B C 1
ATOM 4991 O O . VAL B 1 208 ? 11.805 -4.516 14.797 1 87.69 208 VAL B O 1
ATOM 4994 N N . GLU B 1 209 ? 12.219 -5.211 16.844 1 90 209 GLU B N 1
ATOM 4995 C CA . GLU B 1 209 ? 13.18 -6.203 16.359 1 90 209 GLU B CA 1
ATOM 4996 C C . GLU B 1 209 ? 12.492 -7.254 15.492 1 90 209 GLU B C 1
ATOM 4998 O O . GLU B 1 209 ? 13 -7.605 14.422 1 90 209 GLU B O 1
ATOM 5003 N N . SER B 1 210 ? 11.398 -7.688 16.016 1 89.44 210 SER B N 1
ATOM 5004 C CA . SER B 1 210 ? 10.641 -8.695 15.273 1 89.44 210 SER B CA 1
ATOM 5005 C C . SER B 1 210 ? 10.156 -8.148 13.938 1 89.44 210 SER B C 1
ATOM 5007 O O . SER B 1 210 ? 10.141 -8.859 12.938 1 89.44 210 SER B O 1
ATOM 5009 N N . GLU B 1 211 ? 9.828 -6.926 13.906 1 88.88 211 GLU B N 1
ATOM 5010 C CA . GLU B 1 211 ? 9.336 -6.309 12.68 1 88.88 211 GLU B CA 1
ATOM 5011 C C . GLU B 1 211 ? 10.453 -6.148 11.656 1 88.88 211 GLU B C 1
ATOM 5013 O O . GLU B 1 211 ? 10.258 -6.418 10.469 1 88.88 211 GLU B O 1
ATOM 5018 N N . LEU B 1 212 ? 11.594 -5.762 12.086 1 92.12 212 LEU B N 1
ATOM 5019 C CA . LEU B 1 212 ? 12.695 -5.457 11.18 1 92.12 212 LEU B CA 1
ATOM 5020 C C . LEU B 1 212 ? 13.383 -6.73 10.711 1 92.12 212 LEU B C 1
ATOM 5022 O O . LEU B 1 212 ? 13.641 -6.895 9.516 1 92.12 212 LEU B O 1
ATOM 5026 N N . PHE B 1 213 ? 13.617 -7.672 11.695 1 91.81 213 PHE B N 1
ATOM 5027 C CA . PHE B 1 213 ? 14.469 -8.805 11.375 1 91.81 213 PHE B CA 1
ATOM 5028 C C . PHE B 1 213 ? 13.672 -10.109 11.367 1 91.81 213 PHE B C 1
ATOM 5030 O O . PHE B 1 213 ? 14.195 -11.156 11 1 91.81 213 PHE B O 1
ATOM 5037 N N . GLY B 1 214 ? 12.461 -10.008 11.758 1 88.75 214 GLY B N 1
ATOM 5038 C CA . GLY B 1 214 ? 11.656 -11.219 11.836 1 88.75 214 GLY B CA 1
ATOM 5039 C C . GLY B 1 214 ? 11.891 -12.008 13.102 1 88.75 214 GLY B C 1
ATOM 5040 O O . GLY B 1 214 ? 12.727 -11.633 13.938 1 88.75 214 GLY B O 1
ATOM 5041 N N . HIS B 1 215 ? 11.023 -13.016 13.289 1 87.62 215 HIS B N 1
ATOM 5042 C CA . HIS B 1 215 ? 11.18 -13.867 14.461 1 87.62 215 HIS B CA 1
ATOM 5043 C C . HIS B 1 215 ? 10.859 -15.32 14.133 1 87.62 215 HIS B C 1
ATOM 5045 O O . HIS B 1 215 ? 10.164 -15.602 13.148 1 87.62 215 HIS B O 1
ATOM 5051 N N . GLU B 1 216 ? 11.531 -16.141 14.867 1 83.75 216 GLU B N 1
ATOM 5052 C CA . GLU B 1 216 ? 11.227 -17.562 14.789 1 83.75 216 GLU B CA 1
ATOM 5053 C C . GLU B 1 216 ? 10.078 -17.938 15.727 1 83.75 216 GLU B C 1
ATOM 5055 O O . GLU B 1 216 ? 9.758 -17.188 16.656 1 83.75 216 GLU B O 1
ATOM 5060 N N . LYS B 1 217 ? 9.508 -19.062 15.398 1 81.56 217 LYS B N 1
ATOM 5061 C CA . LYS B 1 217 ? 8.469 -19.547 16.312 1 81.56 217 LYS B CA 1
ATOM 5062 C C . LYS B 1 217 ? 9.008 -19.719 17.719 1 81.56 217 LYS B C 1
ATOM 5064 O O . LYS B 1 217 ? 10.094 -20.25 17.922 1 81.56 217 LYS B O 1
ATOM 5069 N N . GLY B 1 218 ? 8.234 -19.188 18.688 1 78.38 218 GLY B N 1
ATOM 5070 C CA . GLY B 1 218 ? 8.594 -19.359 20.078 1 78.38 218 GLY B CA 1
ATOM 5071 C C . GLY B 1 218 ? 9.617 -18.328 20.562 1 78.38 218 GLY B C 1
ATOM 5072 O O . GLY B 1 218 ? 10.102 -18.422 21.688 1 78.38 218 GLY B O 1
ATOM 5073 N N . ALA B 1 219 ? 9.93 -17.438 19.734 1 79.69 219 ALA B N 1
ATOM 5074 C CA . ALA B 1 219 ? 10.93 -16.422 20.078 1 79.69 219 ALA B CA 1
ATOM 5075 C C . ALA B 1 219 ? 10.492 -15.625 21.297 1 79.69 219 ALA B C 1
ATOM 5077 O O . ALA B 1 219 ? 11.336 -15.141 22.062 1 79.69 219 ALA B O 1
ATOM 5078 N N . PHE B 1 220 ? 9.312 -15.344 21.484 1 81.44 220 PHE B N 1
ATOM 5079 C CA . PHE B 1 220 ? 8.695 -14.703 22.625 1 81.44 220 PHE B CA 1
ATOM 5080 C C . PHE B 1 220 ? 7.305 -15.273 22.891 1 81.44 220 PHE B C 1
ATOM 5082 O O . PHE B 1 220 ? 6.836 -16.141 22.141 1 81.44 220 PHE B O 1
ATOM 5089 N N . THR B 1 221 ? 6.652 -14.898 23.953 1 79.44 221 THR B N 1
ATOM 5090 C CA . THR B 1 221 ? 5.426 -15.523 24.438 1 79.44 221 THR B CA 1
ATOM 5091 C C . THR B 1 221 ? 4.348 -15.5 23.359 1 79.44 221 THR B C 1
ATOM 5093 O O . THR B 1 221 ? 3.645 -16.484 23.156 1 79.44 221 THR B O 1
ATOM 5096 N N . ASP B 1 222 ? 4.246 -14.445 22.531 1 77.12 222 ASP B N 1
ATOM 5097 C CA . ASP B 1 222 ? 3.168 -14.297 21.547 1 77.12 222 ASP B CA 1
ATOM 5098 C C . ASP B 1 222 ? 3.639 -14.695 20.156 1 77.12 222 ASP B C 1
ATOM 5100 O O . ASP B 1 222 ? 2.902 -14.531 19.172 1 77.12 222 ASP B O 1
ATOM 5104 N N . ALA B 1 223 ? 4.836 -15.281 20.109 1 77.94 223 ALA B N 1
ATOM 5105 C CA . ALA B 1 223 ? 5.371 -15.672 18.812 1 77.94 223 ALA B CA 1
ATOM 5106 C C . ALA B 1 223 ? 4.879 -17.062 18.422 1 77.94 223 ALA B C 1
ATOM 5108 O O . ALA B 1 223 ? 5.652 -18.031 18.406 1 77.94 223 ALA B O 1
ATOM 5109 N N . ARG B 1 224 ? 3.684 -17.156 18.062 1 76.94 224 ARG B N 1
ATOM 5110 C CA . ARG B 1 224 ? 3.045 -18.422 17.766 1 76.94 224 ARG B CA 1
ATOM 5111 C C . ARG B 1 224 ? 3.516 -18.969 16.406 1 76.94 224 ARG B C 1
ATOM 5113 O O . ARG B 1 224 ? 3.473 -20.172 16.172 1 76.94 224 ARG B O 1
ATOM 5120 N N . THR B 1 225 ? 3.949 -18.078 15.594 1 77.62 225 THR B N 1
ATOM 5121 C CA . THR B 1 225 ? 4.449 -18.453 14.273 1 77.62 225 THR B CA 1
ATOM 5122 C C . THR B 1 225 ? 5.691 -17.656 13.914 1 77.62 225 THR B C 1
ATOM 5124 O O . THR B 1 225 ? 5.996 -16.641 14.555 1 77.62 225 THR B O 1
ATOM 5127 N N . ALA B 1 226 ? 6.473 -18.266 12.945 1 80.56 226 ALA B N 1
ATOM 5128 C CA . ALA B 1 226 ? 7.605 -17.516 12.422 1 80.56 226 ALA B CA 1
ATOM 5129 C C . ALA B 1 226 ? 7.137 -16.453 11.43 1 80.56 226 ALA B C 1
ATOM 5131 O O . ALA B 1 226 ? 6.129 -16.641 10.734 1 80.56 226 ALA B O 1
ATOM 5132 N N . ARG B 1 227 ? 7.848 -15.344 11.438 1 81.88 227 ARG B N 1
ATOM 5133 C CA . ARG B 1 227 ? 7.504 -14.258 10.531 1 81.88 227 ARG B CA 1
ATOM 5134 C C . ARG B 1 227 ? 8.758 -13.625 9.938 1 81.88 227 ARG B C 1
ATOM 5136 O O . ARG B 1 227 ? 9.75 -13.43 10.641 1 81.88 227 ARG B O 1
ATOM 5143 N N . ARG B 1 228 ? 8.625 -13.32 8.617 1 85.5 228 ARG B N 1
ATOM 5144 C CA . ARG B 1 228 ? 9.734 -12.633 7.965 1 85.5 228 ARG B CA 1
ATOM 5145 C C . ARG B 1 228 ? 9.758 -11.156 8.359 1 85.5 228 ARG B C 1
ATOM 5147 O O . ARG B 1 228 ? 8.711 -10.531 8.516 1 85.5 228 ARG B O 1
ATOM 5154 N N . GLY B 1 229 ? 10.969 -10.695 8.5 1 89.06 229 GLY B N 1
ATOM 5155 C CA . GLY B 1 229 ? 11.133 -9.281 8.828 1 89.06 229 GLY B CA 1
ATOM 5156 C C . GLY B 1 229 ? 11.164 -8.391 7.602 1 89.06 229 GLY B C 1
ATOM 5157 O O . GLY B 1 229 ? 11.25 -8.875 6.473 1 89.06 229 GLY B O 1
ATOM 5158 N N . LEU B 1 230 ? 11.156 -7.129 7.789 1 91.81 230 LEU B N 1
ATOM 5159 C CA . LEU B 1 230 ? 11.117 -6.129 6.727 1 91.81 230 LEU B CA 1
ATOM 5160 C C . LEU B 1 230 ? 12.422 -6.121 5.941 1 91.81 230 LEU B C 1
ATOM 5162 O O . LEU B 1 230 ? 12.43 -5.801 4.75 1 91.81 230 LEU B O 1
ATOM 5166 N N . VAL B 1 231 ? 13.492 -6.5 6.57 1 91.5 231 VAL B N 1
ATOM 5167 C CA . VAL B 1 231 ? 14.781 -6.594 5.898 1 91.5 231 VAL B CA 1
ATOM 5168 C C . VAL B 1 231 ? 14.711 -7.621 4.773 1 91.5 231 VAL B C 1
ATOM 5170 O O . VAL B 1 231 ? 15.242 -7.398 3.684 1 91.5 231 VAL B O 1
ATOM 5173 N N . GLU B 1 232 ? 13.992 -8.672 5.086 1 88.12 232 GLU B N 1
ATOM 5174 C CA . GLU B 1 232 ? 13.812 -9.727 4.094 1 88.12 232 GLU B CA 1
ATOM 5175 C C . GLU B 1 232 ? 12.828 -9.312 3.01 1 88.12 232 GLU B C 1
ATOM 5177 O O . GLU B 1 232 ? 13.039 -9.602 1.829 1 88.12 232 GLU B O 1
ATOM 5182 N N . VAL B 1 233 ? 11.875 -8.664 3.428 1 88 233 VAL B N 1
ATOM 5183 C CA . VAL B 1 233 ? 10.828 -8.219 2.508 1 88 233 VAL B CA 1
ATOM 5184 C C . VAL B 1 233 ? 11.414 -7.219 1.51 1 88 233 VAL B C 1
ATOM 5186 O O . VAL B 1 233 ? 11.023 -7.203 0.34 1 88 233 VAL B O 1
ATOM 5189 N N . ALA B 1 234 ? 12.391 -6.477 1.914 1 90.81 234 ALA B N 1
ATOM 5190 C CA . ALA B 1 234 ? 12.977 -5.422 1.091 1 90.81 234 ALA B CA 1
ATOM 5191 C C . ALA B 1 234 ? 14.094 -5.973 0.208 1 90.81 234 ALA B C 1
ATOM 5193 O O . ALA B 1 234 ? 14.781 -5.211 -0.48 1 90.81 234 ALA B O 1
ATOM 5194 N N . HIS B 1 235 ? 14.25 -7.262 0.227 1 87.12 235 HIS B N 1
ATOM 5195 C CA . HIS B 1 235 ? 15.32 -7.867 -0.55 1 87.12 235 HIS B CA 1
ATOM 5196 C C . HIS B 1 235 ? 15.258 -7.434 -2.01 1 87.12 235 HIS B C 1
ATOM 5198 O O . HIS B 1 235 ? 14.195 -7.473 -2.631 1 87.12 235 HIS B O 1
ATOM 5204 N N . GLY B 1 236 ? 16.438 -6.984 -2.5 1 84.88 236 GLY B N 1
ATOM 5205 C CA . GLY B 1 236 ? 16.547 -6.582 -3.895 1 84.88 236 GLY B CA 1
ATOM 5206 C C . GLY B 1 236 ? 16.047 -5.172 -4.145 1 84.88 236 GLY B C 1
ATOM 5207 O O . GLY B 1 236 ? 16.031 -4.703 -5.285 1 84.88 236 GLY B O 1
ATOM 5208 N N . GLY B 1 237 ? 15.656 -4.512 -3.121 1 90.06 237 GLY B N 1
ATOM 5209 C CA . GLY B 1 237 ? 15.133 -3.156 -3.221 1 90.06 237 GLY B CA 1
ATOM 5210 C C . GLY B 1 237 ? 15.711 -2.217 -2.178 1 90.06 237 GLY B C 1
ATOM 5211 O O . GLY B 1 237 ? 16.922 -2.203 -1.95 1 90.06 237 GLY B O 1
ATOM 5212 N N . THR B 1 238 ? 14.797 -1.381 -1.634 1 92.5 238 THR B N 1
ATOM 5213 C CA . THR B 1 238 ? 15.227 -0.37 -0.673 1 92.5 238 THR B CA 1
ATOM 5214 C C . THR B 1 238 ? 14.445 -0.497 0.631 1 92.5 238 THR B C 1
ATOM 5216 O O . THR B 1 238 ? 13.227 -0.684 0.615 1 92.5 238 THR B O 1
ATOM 5219 N N . LEU B 1 239 ? 15.125 -0.515 1.7 1 94.38 239 LEU B N 1
ATOM 5220 C CA . LEU B 1 239 ? 14.531 -0.388 3.027 1 94.38 239 LEU B CA 1
ATOM 5221 C C . LEU B 1 239 ? 14.766 1.007 3.596 1 94.38 239 LEU B C 1
ATOM 5223 O O . LEU B 1 239 ? 15.906 1.38 3.887 1 94.38 239 LEU B O 1
ATOM 5227 N N . PHE B 1 240 ? 13.734 1.717 3.697 1 95.44 240 PHE B N 1
ATOM 5228 C CA . PHE B 1 240 ? 13.812 3.062 4.254 1 95.44 240 PHE B CA 1
ATOM 5229 C C . PHE B 1 240 ? 13.531 3.045 5.754 1 95.44 240 PHE B C 1
ATOM 5231 O O . PHE B 1 240 ? 12.414 2.77 6.176 1 95.44 240 PHE B O 1
ATOM 5238 N N . LEU B 1 241 ? 14.586 3.328 6.512 1 94.94 241 LEU B N 1
ATOM 5239 C CA . LEU B 1 241 ? 14.477 3.428 7.961 1 94.94 241 LEU B CA 1
ATOM 5240 C C . LEU B 1 241 ? 14.289 4.879 8.391 1 94.94 241 LEU B C 1
ATOM 5242 O O . LEU B 1 241 ? 15.266 5.621 8.531 1 94.94 241 LEU B O 1
ATOM 5246 N N . ASP B 1 242 ? 13.031 5.18 8.633 1 92.25 242 ASP B N 1
ATOM 5247 C CA . ASP B 1 242 ? 12.711 6.527 9.094 1 92.25 242 ASP B CA 1
ATOM 5248 C C . ASP B 1 242 ? 12.898 6.656 10.602 1 92.25 242 ASP B C 1
ATOM 5250 O O . ASP B 1 242 ? 12.484 5.773 11.359 1 92.25 242 ASP B O 1
ATOM 5254 N N . GLU B 1 243 ? 13.609 7.73 11.055 1 91.25 243 GLU B N 1
ATOM 5255 C CA . GLU B 1 243 ? 13.898 8.039 12.453 1 91.25 243 GLU B CA 1
ATOM 5256 C C . GLU B 1 243 ? 14.734 6.934 13.094 1 91.25 243 GLU B C 1
ATOM 5258 O O . GLU B 1 243 ? 14.359 6.398 14.141 1 91.25 243 GLU B O 1
ATOM 5263 N N . VAL B 1 244 ? 15.852 6.66 12.492 1 92.75 244 VAL B N 1
ATOM 5264 C CA . VAL B 1 244 ? 16.75 5.594 12.906 1 92.75 244 VAL B CA 1
ATOM 5265 C C . VAL B 1 244 ? 17.344 5.918 14.281 1 92.75 244 VAL B C 1
ATOM 5267 O O . VAL B 1 244 ? 17.781 5.023 15 1 92.75 244 VAL B O 1
ATOM 5270 N N . GLY B 1 245 ? 17.344 7.199 14.625 1 89.06 245 GLY B N 1
ATOM 5271 C CA . GLY B 1 245 ? 17.844 7.613 15.922 1 89.06 245 GLY B CA 1
ATOM 5272 C C . GLY B 1 245 ? 17.031 7.07 17.078 1 89.06 245 GLY B C 1
ATOM 5273 O O . GLY B 1 245 ? 17.484 7.086 18.234 1 89.06 245 GLY B O 1
ATOM 5274 N N . GLU B 1 246 ? 15.883 6.504 16.781 1 87.06 246 GLU B N 1
ATOM 5275 C CA . GLU B 1 246 ? 14.984 6.004 17.812 1 87.06 246 GLU B CA 1
ATOM 5276 C C . GLU B 1 246 ? 15.203 4.516 18.062 1 87.06 246 GLU B C 1
ATOM 5278 O O . GLU B 1 246 ? 14.594 3.934 18.969 1 87.06 246 GLU B O 1
ATOM 5283 N N . LEU B 1 247 ? 16.062 3.943 17.359 1 90.31 247 LEU B N 1
ATOM 5284 C CA . LEU B 1 247 ? 16.328 2.518 17.531 1 90.31 247 LEU B CA 1
ATOM 5285 C C . LEU B 1 247 ? 17.016 2.24 18.859 1 90.31 247 LEU B C 1
ATOM 5287 O O . LEU B 1 247 ? 17.953 2.936 19.234 1 90.31 247 LEU B O 1
ATOM 5291 N N . PRO B 1 248 ? 16.531 1.233 19.562 1 89.62 248 PRO B N 1
ATOM 5292 C CA . PRO B 1 248 ? 17.266 0.816 20.766 1 89.62 248 PRO B CA 1
ATOM 5293 C C . PRO B 1 248 ? 18.688 0.347 20.453 1 89.62 248 PRO B C 1
ATOM 5295 O O . PRO B 1 248 ? 18.953 -0.136 19.344 1 89.62 248 PRO B O 1
ATOM 5298 N N . LEU B 1 249 ? 19.562 0.447 21.438 1 90.25 249 LEU B N 1
ATOM 5299 C CA . LEU B 1 249 ? 20.984 0.167 21.266 1 90.25 249 LEU B CA 1
ATOM 5300 C C . LEU B 1 249 ? 21.203 -1.266 20.797 1 90.25 249 LEU B C 1
ATOM 5302 O O . LEU B 1 249 ? 22.062 -1.519 19.938 1 90.25 249 LEU B O 1
ATOM 5306 N N . GLY B 1 250 ? 20.469 -2.154 21.406 1 88.81 250 GLY B N 1
ATOM 5307 C CA . GLY B 1 250 ? 20.578 -3.541 21 1 88.81 250 GLY B CA 1
ATOM 5308 C C . GLY B 1 250 ? 20.297 -3.744 19.516 1 88.81 250 GLY B C 1
ATOM 5309 O O . GLY B 1 250 ? 21.016 -4.48 18.844 1 88.81 250 GLY B O 1
ATOM 5310 N N . LEU B 1 251 ? 19.375 -3.055 19.016 1 92 251 LEU B N 1
ATOM 5311 C CA . LEU B 1 251 ? 18.984 -3.186 17.609 1 92 251 LEU B CA 1
ATOM 5312 C C . LEU B 1 251 ? 19.969 -2.473 16.703 1 92 251 LEU B C 1
ATOM 5314 O O . LEU B 1 251 ? 20.156 -2.867 15.547 1 92 251 LEU B O 1
ATOM 5318 N N . GLN B 1 252 ? 20.562 -1.471 17.266 1 93.25 252 GLN B N 1
ATOM 5319 C CA . GLN B 1 252 ? 21.594 -0.769 16.5 1 93.25 252 GLN B CA 1
ATOM 5320 C C . GLN B 1 252 ? 22.75 -1.694 16.172 1 93.25 252 GLN B C 1
ATOM 5322 O O . GLN B 1 252 ? 23.281 -1.673 15.055 1 93.25 252 GLN B O 1
ATOM 5327 N N . ALA B 1 253 ? 23.125 -2.516 17.094 1 92.5 253 ALA B N 1
ATOM 5328 C CA . ALA B 1 253 ? 24.203 -3.475 16.875 1 92.5 253 ALA B CA 1
ATOM 5329 C C . ALA B 1 253 ? 23.828 -4.484 15.789 1 92.5 253 ALA B C 1
ATOM 5331 O O . ALA B 1 253 ? 24.656 -4.809 14.93 1 92.5 253 ALA B O 1
ATOM 5332 N N . LYS B 1 254 ? 22.656 -4.895 15.867 1 92.88 254 LYS B N 1
ATOM 5333 C CA . LYS B 1 254 ? 22.172 -5.859 14.875 1 92.88 254 LYS B CA 1
ATOM 5334 C C . LYS B 1 254 ? 22.125 -5.238 13.484 1 92.88 254 LYS B C 1
ATOM 5336 O O . LYS B 1 254 ? 22.5 -5.879 12.5 1 92.88 254 LYS B O 1
ATOM 5341 N N . LEU B 1 255 ? 21.625 -4.039 13.43 1 94 255 LEU B N 1
ATOM 5342 C CA . LEU B 1 255 ? 21.578 -3.316 12.164 1 94 255 LEU B CA 1
ATOM 5343 C C . LEU B 1 255 ? 22.969 -3.133 11.586 1 94 255 LEU B C 1
ATOM 5345 O O . LEU B 1 255 ? 23.172 -3.266 10.375 1 94 255 LEU B O 1
ATOM 5349 N N . LEU B 1 256 ? 23.938 -2.867 12.445 1 92.44 256 LEU B N 1
ATOM 5350 C CA . LEU B 1 256 ? 25.328 -2.699 12.008 1 92.44 256 LEU B CA 1
ATOM 5351 C C . LEU B 1 256 ? 25.859 -3.982 11.375 1 92.44 256 LEU B C 1
ATOM 5353 O O . LEU B 1 256 ? 26.5 -3.939 10.32 1 92.44 256 LEU B O 1
ATOM 5357 N N . THR B 1 257 ? 25.484 -5.062 12 1 91.81 257 THR B N 1
ATOM 5358 C CA . THR B 1 257 ? 25.922 -6.352 11.469 1 91.81 257 THR B CA 1
ATOM 5359 C C . THR B 1 257 ? 25.328 -6.59 10.086 1 91.81 257 THR B C 1
ATOM 5361 O O . THR B 1 257 ? 26.016 -7.066 9.188 1 91.81 257 THR B O 1
ATOM 5364 N N . PHE B 1 258 ? 24.156 -6.234 9.953 1 92.88 258 PHE B N 1
ATOM 5365 C CA . PHE B 1 258 ? 23.516 -6.391 8.656 1 92.88 258 PHE B CA 1
ATOM 5366 C C . PHE B 1 258 ? 24.141 -5.48 7.617 1 92.88 258 PHE B C 1
ATOM 5368 O O . PHE B 1 258 ? 24.375 -5.895 6.48 1 92.88 258 PHE B O 1
ATOM 5375 N N . LEU B 1 259 ? 24.438 -4.328 7.941 1 92.25 259 LEU B N 1
ATOM 5376 C CA . LEU B 1 259 ? 25.031 -3.361 7.023 1 92.25 259 LEU B CA 1
ATOM 5377 C C . LEU B 1 259 ? 26.422 -3.818 6.582 1 92.25 259 LEU B C 1
ATOM 5379 O O . LEU B 1 259 ? 26.812 -3.598 5.434 1 92.25 259 LEU B O 1
ATOM 5383 N N . ASP B 1 260 ? 27.109 -4.527 7.375 1 87.94 260 ASP B N 1
ATOM 5384 C CA . ASP B 1 260 ? 28.484 -4.926 7.117 1 87.94 260 ASP B CA 1
ATOM 5385 C C . ASP B 1 260 ? 28.547 -6.184 6.254 1 87.94 260 ASP B C 1
ATOM 5387 O O . ASP B 1 260 ? 29.344 -6.266 5.316 1 87.94 260 ASP B O 1
ATOM 5391 N N . SER B 1 261 ? 27.672 -7.078 6.555 1 87.88 261 SER B N 1
ATOM 5392 C CA . SER B 1 261 ? 27.812 -8.391 5.945 1 87.88 261 SER B CA 1
ATOM 5393 C C . SER B 1 261 ? 26.625 -8.727 5.055 1 87.88 261 SER B C 1
ATOM 5395 O O . SER B 1 261 ? 26.688 -9.672 4.258 1 87.88 261 SER B O 1
ATOM 5397 N N . GLY B 1 262 ? 25.562 -7.93 5.211 1 88.25 262 GLY B N 1
ATOM 5398 C CA . GLY B 1 262 ? 24.328 -8.266 4.512 1 88.25 262 GLY B CA 1
ATOM 5399 C C . GLY B 1 262 ? 23.609 -9.445 5.121 1 88.25 262 GLY B C 1
ATOM 5400 O O . GLY B 1 262 ? 22.641 -9.945 4.547 1 88.25 262 GLY B O 1
ATOM 5401 N N . ARG B 1 263 ? 24.141 -9.805 6.328 1 88.94 263 ARG B N 1
ATOM 5402 C CA . ARG B 1 263 ? 23.562 -10.969 6.984 1 88.94 263 ARG B CA 1
ATOM 5403 C C . ARG B 1 263 ? 22.859 -10.578 8.281 1 88.94 263 ARG B C 1
ATOM 5405 O O . ARG B 1 263 ? 23.172 -9.539 8.867 1 88.94 263 ARG B O 1
ATOM 5412 N N . PHE B 1 264 ? 21.859 -11.406 8.672 1 89.62 264 PHE B N 1
ATOM 5413 C CA . PHE B 1 264 ? 21.109 -11.164 9.906 1 89.62 264 PHE B CA 1
ATOM 5414 C C . PHE B 1 264 ? 20.484 -12.453 10.422 1 89.62 264 PHE B C 1
ATOM 5416 O O . PHE B 1 264 ? 20.453 -13.461 9.711 1 89.62 264 PHE B O 1
ATOM 5423 N N . ARG B 1 265 ? 20.156 -12.344 11.711 1 87.62 265 ARG B N 1
ATOM 5424 C CA . ARG B 1 265 ? 19.422 -13.453 12.32 1 87.62 265 ARG B CA 1
ATOM 5425 C C . ARG B 1 265 ? 18.047 -13.016 12.797 1 87.62 265 ARG B C 1
ATOM 5427 O O . ARG B 1 265 ? 17.875 -11.898 13.289 1 87.62 265 ARG B O 1
ATOM 5434 N N . ARG B 1 266 ? 17.109 -13.922 12.578 1 87.81 266 ARG B N 1
ATOM 5435 C CA . ARG B 1 266 ? 15.789 -13.664 13.148 1 87.81 266 ARG B CA 1
ATOM 5436 C C . ARG B 1 266 ? 15.82 -13.781 14.672 1 87.81 266 ARG B C 1
ATOM 5438 O O . ARG B 1 266 ? 16.703 -14.438 15.234 1 87.81 266 ARG B O 1
ATOM 5445 N N . LEU B 1 267 ? 14.852 -13.062 15.25 1 88 267 LEU B N 1
ATOM 5446 C CA . LEU B 1 267 ? 14.742 -13.141 16.703 1 88 267 LEU B CA 1
ATOM 5447 C C . LEU B 1 267 ? 14.484 -14.578 17.156 1 88 267 LEU B C 1
ATOM 5449 O O . LEU B 1 267 ? 13.57 -15.234 16.641 1 88 267 LEU B O 1
ATOM 5453 N N . GLY B 1 268 ? 15.242 -15.055 18.047 1 83.44 268 GLY B N 1
ATOM 5454 C CA . GLY B 1 268 ? 15.078 -16.391 18.578 1 83.44 268 GLY B CA 1
ATOM 5455 C C . GLY B 1 268 ? 15.719 -17.469 17.719 1 83.44 268 GLY B C 1
ATOM 5456 O O . GLY B 1 268 ? 15.664 -18.656 18.047 1 83.44 268 GLY B O 1
ATOM 5457 N N . GLY B 1 269 ? 16.328 -17.047 16.641 1 80.5 269 GLY B N 1
ATOM 5458 C CA . GLY B 1 269 ? 16.922 -18 15.711 1 80.5 269 GLY B CA 1
ATOM 5459 C C . GLY B 1 269 ? 18.438 -17.922 15.664 1 80.5 269 GLY B C 1
ATOM 5460 O O . GLY B 1 269 ? 19.016 -16.922 16.062 1 80.5 269 GLY B O 1
ATOM 5461 N N . THR B 1 270 ? 19 -19.031 15.094 1 78.75 270 THR B N 1
ATOM 5462 C CA . THR B 1 270 ? 20.453 -19.078 14.953 1 78.75 270 THR B CA 1
ATOM 5463 C C . THR B 1 270 ? 20.859 -19.094 13.477 1 78.75 270 THR B C 1
ATOM 5465 O O . THR B 1 270 ? 22.016 -18.875 13.141 1 78.75 270 THR B O 1
ATOM 5468 N N . THR B 1 271 ? 19.891 -19.234 12.688 1 76.75 271 THR B N 1
ATOM 5469 C CA . THR B 1 271 ? 20.188 -19.312 11.258 1 76.75 271 THR B CA 1
ATOM 5470 C C . THR B 1 271 ? 20.438 -17.922 10.688 1 76.75 271 THR B C 1
ATOM 5472 O O . THR B 1 271 ? 19.719 -16.969 10.992 1 76.75 271 THR B O 1
ATOM 5475 N N . GLU B 1 272 ? 21.469 -17.875 9.914 1 82.44 272 GLU B N 1
ATOM 5476 C CA . GLU B 1 272 ? 21.797 -16.594 9.273 1 82.44 272 GLU B CA 1
ATOM 5477 C C . GLU B 1 272 ? 21.078 -16.453 7.934 1 82.44 272 GLU B C 1
ATOM 5479 O O . GLU B 1 272 ? 21.016 -17.406 7.152 1 82.44 272 GLU B O 1
ATOM 5484 N N . HIS B 1 273 ? 20.516 -15.344 7.77 1 82.62 273 HIS B N 1
ATOM 5485 C CA . HIS B 1 273 ? 19.875 -14.969 6.516 1 82.62 273 HIS B CA 1
ATOM 5486 C C . HIS B 1 273 ? 20.594 -13.812 5.844 1 82.62 273 HIS B C 1
ATOM 5488 O O . HIS B 1 273 ? 21.469 -13.18 6.453 1 82.62 273 HIS B O 1
ATOM 5494 N N . SER B 1 274 ? 20.297 -13.68 4.543 1 84.81 274 SER B N 1
ATOM 5495 C CA . SER B 1 274 ? 20.922 -12.562 3.836 1 84.81 274 SER B CA 1
ATOM 5496 C C . SER B 1 274 ? 19.891 -11.758 3.059 1 84.81 274 SER B C 1
ATOM 5498 O O . SER B 1 274 ? 18.812 -12.273 2.732 1 84.81 274 SER B O 1
ATOM 5500 N N . SER B 1 275 ? 20.125 -10.453 2.873 1 87.56 275 SER B N 1
ATOM 5501 C CA . SER B 1 275 ? 19.312 -9.539 2.074 1 87.56 275 SER B CA 1
ATOM 5502 C C . SER B 1 275 ? 20.188 -8.516 1.349 1 87.56 275 SER B C 1
ATOM 5504 O O . SER B 1 275 ? 21.188 -8.047 1.894 1 87.56 275 SER B O 1
ATOM 5506 N N . SER B 1 276 ? 19.781 -8.211 0.099 1 87.19 276 SER B N 1
ATOM 5507 C CA . SER B 1 276 ? 20.516 -7.227 -0.683 1 87.19 276 SER B CA 1
ATOM 5508 C C . SER B 1 276 ? 19.812 -5.871 -0.669 1 87.19 276 SER B C 1
ATOM 5510 O O . SER B 1 276 ? 20.062 -5.031 -1.535 1 87.19 276 SER B O 1
ATOM 5512 N N . ALA B 1 277 ? 19 -5.707 0.3 1 90.25 277 ALA B N 1
ATOM 5513 C CA . ALA B 1 277 ? 18.266 -4.449 0.393 1 90.25 277 ALA B CA 1
ATOM 5514 C C . ALA B 1 277 ? 19.203 -3.275 0.646 1 90.25 277 ALA B C 1
ATOM 5516 O O . ALA B 1 277 ? 20.078 -3.346 1.52 1 90.25 277 ALA B O 1
ATOM 5517 N N . ARG B 1 278 ? 19.078 -2.221 -0.129 1 91.69 278 ARG B N 1
ATOM 5518 C CA . ARG B 1 278 ? 19.766 -0.974 0.182 1 91.69 278 ARG B CA 1
ATOM 5519 C C . ARG B 1 278 ? 19.125 -0.273 1.373 1 91.69 278 ARG B C 1
ATOM 5521 O O . ARG B 1 278 ? 17.906 -0.124 1.426 1 91.69 278 ARG B O 1
ATOM 5528 N N . ILE B 1 279 ? 19.922 0.189 2.264 1 94.62 279 ILE B N 1
ATOM 5529 C CA . ILE B 1 279 ? 19.406 0.869 3.445 1 94.62 279 ILE B CA 1
ATOM 5530 C C . ILE B 1 279 ? 19.438 2.381 3.23 1 94.62 279 ILE B C 1
ATOM 5532 O O . ILE B 1 279 ? 20.484 2.939 2.893 1 94.62 279 ILE B O 1
ATOM 5536 N N . VAL B 1 280 ? 18.328 3 3.285 1 95.81 280 VAL B N 1
ATOM 5537 C CA . VAL B 1 280 ? 18.203 4.453 3.367 1 95.81 280 VAL B CA 1
ATOM 5538 C C . VAL B 1 280 ? 17.656 4.848 4.738 1 95.81 280 VAL B C 1
ATOM 5540 O O . VAL B 1 280 ? 16.562 4.438 5.129 1 95.81 280 VAL B O 1
ATOM 5543 N N . ALA B 1 281 ? 18.469 5.559 5.508 1 96.25 281 ALA B N 1
ATOM 5544 C CA . ALA B 1 281 ? 18.078 5.953 6.863 1 96.25 281 ALA B CA 1
ATOM 5545 C C . ALA B 1 281 ? 17.844 7.457 6.953 1 96.25 281 ALA B C 1
ATOM 5547 O O . ALA B 1 281 ? 18.438 8.227 6.188 1 96.25 281 ALA B O 1
ATOM 5548 N N . ALA B 1 282 ? 16.938 7.816 7.812 1 94.88 282 ALA B N 1
ATOM 5549 C CA . ALA B 1 282 ? 16.656 9.227 8.047 1 94.88 282 ALA B CA 1
ATOM 5550 C C . ALA B 1 282 ? 16.438 9.5 9.539 1 94.88 282 ALA B C 1
ATOM 5552 O O . ALA B 1 282 ? 16.047 8.609 10.289 1 94.88 282 ALA B O 1
ATOM 5553 N N . THR B 1 283 ? 16.781 10.648 9.984 1 91.38 283 THR B N 1
ATOM 5554 C CA . THR B 1 283 ? 16.5 11.078 11.344 1 91.38 283 THR B CA 1
ATOM 5555 C C . THR B 1 283 ? 16.516 12.602 11.438 1 91.38 283 THR B C 1
ATOM 5557 O O . THR B 1 283 ? 17.188 13.273 10.648 1 91.38 283 THR B O 1
ATOM 5560 N N . HIS B 1 284 ? 15.734 13.078 12.312 1 84.31 284 HIS B N 1
ATOM 5561 C CA . HIS B 1 284 ? 15.75 14.508 12.625 1 84.31 284 HIS B CA 1
ATOM 5562 C C . HIS B 1 284 ? 16.578 14.789 13.883 1 84.31 284 HIS B C 1
ATOM 5564 O O . HIS B 1 284 ? 16.891 15.945 14.172 1 84.31 284 HIS B O 1
ATOM 5570 N N . ARG B 1 285 ? 16.938 13.734 14.508 1 81.31 285 ARG B N 1
ATOM 5571 C CA . ARG B 1 285 ? 17.641 13.867 15.789 1 81.31 285 ARG B CA 1
ATOM 5572 C C . ARG B 1 285 ? 19.109 14.211 15.578 1 81.31 285 ARG B C 1
ATOM 5574 O O . ARG B 1 285 ? 19.672 13.945 14.516 1 81.31 285 ARG B O 1
ATOM 5581 N N . ASP B 1 286 ? 19.562 14.812 16.578 1 82.38 286 ASP B N 1
ATOM 5582 C CA . ASP B 1 286 ? 21 15.133 16.609 1 82.38 286 ASP B CA 1
ATOM 5583 C C . ASP B 1 286 ? 21.812 13.898 16.984 1 82.38 286 ASP B C 1
ATOM 5585 O O . ASP B 1 286 ? 22.094 13.656 18.156 1 82.38 286 ASP B O 1
ATOM 5589 N N . LEU B 1 287 ? 22.344 13.281 15.93 1 84 287 LEU B N 1
ATOM 5590 C CA . LEU B 1 287 ? 23.031 12.016 16.156 1 84 287 LEU B CA 1
ATOM 5591 C C . LEU B 1 287 ? 24.328 12.227 16.906 1 84 287 LEU B C 1
ATOM 5593 O O . LEU B 1 287 ? 24.641 11.484 17.828 1 84 287 LEU B O 1
ATOM 5597 N N . PRO B 1 288 ? 25.078 13.258 16.547 1 83.44 288 PRO B N 1
ATOM 5598 C CA . PRO B 1 288 ? 26.266 13.508 17.359 1 83.44 288 PRO B CA 1
ATOM 5599 C C . PRO B 1 288 ? 25.969 13.656 18.844 1 83.44 288 PRO B C 1
ATOM 5601 O O . PRO B 1 288 ? 26.688 13.125 19.688 1 83.44 288 PRO B O 1
ATOM 5604 N N . GLY B 1 289 ? 24.922 14.359 19.109 1 86.06 289 GLY B N 1
ATOM 5605 C CA . GLY B 1 289 ? 24.5 14.469 20.5 1 86.06 289 GLY B CA 1
ATOM 5606 C C . GLY B 1 289 ? 24.109 13.141 21.125 1 86.06 289 GLY B C 1
ATOM 5607 O O . GLY B 1 289 ? 24.453 12.852 22.266 1 86.06 289 GLY B O 1
ATOM 5608 N N . LEU B 1 290 ? 23.453 12.359 20.422 1 87.75 290 LEU B N 1
ATOM 5609 C CA . LEU B 1 290 ? 23.047 11.047 20.891 1 87.75 290 LEU B CA 1
ATOM 5610 C C . LEU B 1 290 ? 24.25 10.141 21.125 1 87.75 290 LEU B C 1
ATOM 5612 O O . LEU B 1 290 ? 24.281 9.375 22.094 1 87.75 290 LEU B O 1
ATOM 5616 N N . MET B 1 291 ? 25.172 10.242 20.266 1 88.31 291 MET B N 1
ATOM 5617 C CA . MET B 1 291 ? 26.391 9.438 20.391 1 88.31 291 MET B CA 1
ATOM 5618 C C . MET B 1 291 ? 27.172 9.828 21.641 1 88.31 291 MET B C 1
ATOM 5620 O O . MET B 1 291 ? 27.672 8.953 22.359 1 88.31 291 MET B O 1
ATOM 5624 N N . ALA B 1 292 ? 27.141 11.102 21.891 1 88.88 292 ALA B N 1
ATOM 5625 C CA . ALA B 1 292 ? 27.844 11.594 23.078 1 88.88 292 ALA B CA 1
ATOM 5626 C C . ALA B 1 292 ? 27.188 11.062 24.359 1 88.88 292 ALA B C 1
ATOM 5628 O O . ALA B 1 292 ? 27.875 10.789 25.344 1 88.88 292 ALA B O 1
ATOM 5629 N N . ARG B 1 293 ? 25.922 10.867 24.344 1 91.12 293 ARG B N 1
ATOM 5630 C CA . ARG B 1 293 ? 25.188 10.375 25.5 1 91.12 293 ARG B CA 1
ATOM 5631 C C . ARG B 1 293 ? 25.125 8.852 25.5 1 91.12 293 ARG B C 1
ATOM 5633 O O . ARG B 1 293 ? 24.531 8.25 26.391 1 91.12 293 ARG B O 1
ATOM 5640 N N . GLY B 1 294 ? 25.672 8.289 24.516 1 89.31 294 GLY B N 1
ATOM 5641 C CA . GLY B 1 294 ? 25.719 6.84 24.438 1 89.31 294 GLY B CA 1
ATOM 5642 C C . GLY B 1 294 ? 24.422 6.215 23.984 1 89.31 294 GLY B C 1
ATOM 5643 O O . GLY B 1 294 ? 24.172 5.035 24.25 1 89.31 294 GLY B O 1
ATOM 5644 N N . GLU B 1 295 ? 23.609 6.953 23.359 1 91.5 295 GLU B N 1
ATOM 5645 C CA . GLU B 1 295 ? 22.297 6.477 22.953 1 91.5 295 GLU B CA 1
ATOM 5646 C C . GLU B 1 295 ? 22.297 6.02 21.5 1 91.5 295 GLU B C 1
ATOM 5648 O O . GLU B 1 295 ? 21.328 5.414 21.031 1 91.5 295 GLU B O 1
ATOM 5653 N N . PHE B 1 296 ? 23.375 6.301 20.844 1 93.06 296 PHE B N 1
ATOM 5654 C CA . PHE B 1 296 ? 23.562 5.875 19.469 1 93.06 296 PHE B CA 1
ATOM 5655 C C . PHE B 1 296 ? 25 5.469 19.203 1 93.06 296 PHE B C 1
ATOM 5657 O O . PHE B 1 296 ? 25.938 6.164 19.625 1 93.06 296 PHE B O 1
ATOM 5664 N N . ARG B 1 297 ? 25.172 4.379 18.5 1 91.94 297 ARG B N 1
ATOM 5665 C CA . ARG B 1 297 ? 26.516 3.842 18.281 1 91.94 297 ARG B CA 1
ATOM 5666 C C . ARG B 1 297 ? 27.25 4.625 17.203 1 91.94 297 ARG B C 1
ATOM 5668 O O . ARG B 1 297 ? 26.703 4.887 16.141 1 91.94 297 ARG B O 1
ATOM 5675 N N . GLU B 1 298 ? 28.469 4.91 17.469 1 90.25 298 GLU B N 1
ATOM 5676 C CA . GLU B 1 298 ? 29.297 5.645 16.531 1 90.25 298 GLU B CA 1
ATOM 5677 C C . GLU B 1 298 ? 29.594 4.812 15.273 1 90.25 298 GLU B C 1
ATOM 5679 O O . GLU B 1 298 ? 29.609 5.344 14.164 1 90.25 298 GLU B O 1
ATOM 5684 N N . ASP B 1 299 ? 29.859 3.549 15.516 1 90.12 299 ASP B N 1
ATOM 5685 C CA . ASP B 1 299 ? 30.156 2.678 14.383 1 90.12 299 ASP B CA 1
ATOM 5686 C C . ASP B 1 299 ? 28.984 2.588 13.422 1 90.12 299 ASP B C 1
ATOM 5688 O O . ASP B 1 299 ? 29.156 2.584 12.203 1 90.12 299 ASP B O 1
ATOM 5692 N N . LEU B 1 300 ? 27.766 2.59 13.969 1 92.88 300 LEU B N 1
ATOM 5693 C CA . LEU B 1 300 ? 26.578 2.574 13.125 1 92.88 300 LEU B CA 1
ATOM 5694 C C . LEU B 1 300 ? 26.438 3.883 12.352 1 92.88 300 LEU B C 1
ATOM 5696 O O . LEU B 1 300 ? 26.094 3.877 11.172 1 92.88 300 LEU B O 1
ATOM 5700 N N . TRP B 1 301 ? 26.75 4.918 13.039 1 90.06 301 TRP B N 1
ATOM 5701 C CA . TRP B 1 301 ? 26.688 6.23 12.406 1 90.06 301 TRP B CA 1
ATOM 5702 C C . TRP B 1 301 ? 27.594 6.277 11.18 1 90.06 301 TRP B C 1
ATOM 5704 O O . TRP B 1 301 ? 27.172 6.738 10.109 1 90.06 301 TRP B O 1
ATOM 5714 N N . PHE B 1 302 ? 28.734 5.773 11.312 1 87.12 302 PHE B N 1
ATOM 5715 C CA . PHE B 1 302 ? 29.688 5.812 10.211 1 87.12 302 PHE B CA 1
ATOM 5716 C C . PHE B 1 302 ? 29.25 4.902 9.07 1 87.12 302 PHE B C 1
ATOM 5718 O O . PHE B 1 302 ? 29.375 5.262 7.898 1 87.12 302 PHE B O 1
ATOM 5725 N N . ARG B 1 303 ? 28.734 3.787 9.406 1 90.5 303 ARG B N 1
ATOM 5726 C CA . ARG B 1 303 ? 28.312 2.834 8.383 1 90.5 303 ARG B CA 1
ATOM 5727 C C . ARG B 1 303 ? 27.094 3.336 7.633 1 90.5 303 ARG B C 1
ATOM 5729 O O . ARG B 1 303 ? 26.969 3.145 6.418 1 90.5 303 ARG B O 1
ATOM 5736 N N . LEU B 1 304 ? 26.141 3.973 8.367 1 91.25 304 LEU B N 1
ATOM 5737 C CA . LEU B 1 304 ? 24.953 4.531 7.75 1 91.25 304 LEU B CA 1
ATOM 5738 C C . LEU B 1 304 ? 25.281 5.773 6.934 1 91.25 304 LEU B C 1
ATOM 5740 O O . LEU B 1 304 ? 24.578 6.113 5.984 1 91.25 304 LEU B O 1
ATOM 5744 N N . GLY B 1 305 ? 26.422 6.371 7.305 1 87.12 305 GLY B N 1
ATOM 5745 C CA . GLY B 1 305 ? 26.75 7.66 6.723 1 87.12 305 GLY B CA 1
ATOM 5746 C C . GLY B 1 305 ? 27.75 7.566 5.59 1 87.12 305 GLY B C 1
ATOM 5747 O O . GLY B 1 305 ? 28.578 8.453 5.41 1 87.12 305 GLY B O 1
ATOM 5748 N N . VAL B 1 306 ? 27.75 6.406 4.93 1 83.69 306 VAL B N 1
ATOM 5749 C CA . VAL B 1 306 ? 28.594 6.305 3.744 1 83.69 306 VAL B CA 1
ATOM 5750 C C . VAL B 1 306 ? 28.25 7.438 2.775 1 83.69 306 VAL B C 1
ATOM 5752 O O . VAL B 1 306 ? 29.156 8.125 2.285 1 83.69 306 VAL B O 1
ATOM 5755 N N . PHE B 1 307 ? 27.047 7.59 2.475 1 90 307 PHE B N 1
ATOM 5756 C CA . PHE B 1 307 ? 26.531 8.766 1.786 1 90 307 PHE B CA 1
ATOM 5757 C C . PHE B 1 307 ? 25.625 9.578 2.707 1 90 307 PHE B C 1
ATOM 5759 O O . PHE B 1 307 ? 24.641 9.062 3.221 1 90 307 PHE B O 1
ATOM 5766 N N . ARG B 1 308 ? 26.062 10.812 2.934 1 91.62 308 ARG B N 1
ATOM 5767 C CA . ARG B 1 308 ? 25.297 11.688 3.807 1 91.62 308 ARG B CA 1
ATOM 5768 C C . ARG B 1 308 ? 24.719 12.867 3.031 1 91.62 308 ARG B C 1
ATOM 5770 O O . ARG B 1 308 ? 25.438 13.516 2.266 1 91.62 308 ARG B O 1
ATOM 5777 N N . ILE B 1 309 ? 23.453 13.055 3.186 1 94.75 309 ILE B N 1
ATOM 5778 C CA . ILE B 1 309 ? 22.781 14.172 2.537 1 94.75 309 ILE B CA 1
ATOM 5779 C C . ILE B 1 309 ? 22.062 15.031 3.586 1 94.75 309 ILE B C 1
ATOM 5781 O O . ILE B 1 309 ? 21.25 14.531 4.352 1 94.75 309 ILE B O 1
ATOM 5785 N N . ASP B 1 310 ? 22.453 16.266 3.615 1 94.06 310 ASP B N 1
ATOM 5786 C CA . ASP B 1 310 ? 21.781 17.25 4.473 1 94.06 310 ASP B CA 1
ATOM 5787 C C . ASP B 1 310 ? 20.688 17.984 3.713 1 94.06 310 ASP B C 1
ATOM 5789 O O . ASP B 1 310 ? 20.969 18.672 2.727 1 94.06 310 ASP B O 1
ATOM 5793 N N . ILE B 1 311 ? 19.516 17.844 4.203 1 95.56 311 ILE B N 1
ATOM 5794 C CA . ILE B 1 311 ? 18.375 18.5 3.557 1 95.56 311 ILE B CA 1
ATOM 5795 C C . ILE B 1 311 ? 18.141 19.875 4.199 1 95.56 311 ILE B C 1
ATOM 5797 O O . ILE B 1 311 ? 17.812 19.953 5.387 1 95.56 311 ILE B O 1
ATOM 5801 N N . PRO B 1 312 ? 18.219 20.859 3.422 1 95.81 312 PRO B N 1
ATOM 5802 C CA . PRO B 1 312 ? 18.031 22.203 3.98 1 95.81 312 PRO B CA 1
ATOM 5803 C C . PRO B 1 312 ? 16.594 22.453 4.398 1 95.81 312 PRO B C 1
ATOM 5805 O O . PRO B 1 312 ? 15.656 22.031 3.713 1 95.81 312 PRO B O 1
ATOM 5808 N N . PRO B 1 313 ? 16.422 23.078 5.594 1 94.88 313 PRO B N 1
ATOM 5809 C CA . PRO B 1 313 ? 15.062 23.484 5.965 1 94.88 313 PRO B CA 1
ATOM 5810 C C . PRO B 1 313 ? 14.445 24.469 4.973 1 94.88 313 PRO B C 1
ATOM 5812 O O . PRO B 1 313 ? 15.164 25.094 4.191 1 94.88 313 PRO B O 1
ATOM 5815 N N . LEU B 1 314 ? 13.18 24.5 5.02 1 94.25 314 LEU B N 1
ATOM 5816 C CA . LEU B 1 314 ? 12.453 25.281 4.027 1 94.25 314 LEU B CA 1
ATOM 5817 C C . LEU B 1 314 ? 12.852 26.75 4.094 1 94.25 314 LEU B C 1
ATOM 5819 O O . LEU B 1 314 ? 12.938 27.422 3.066 1 94.25 314 LEU B O 1
ATOM 5823 N N . ARG B 1 315 ? 13.195 27.281 5.289 1 93.06 315 ARG B N 1
ATOM 5824 C CA . ARG B 1 315 ? 13.57 28.672 5.48 1 93.06 315 ARG B CA 1
ATOM 5825 C C . ARG B 1 315 ? 14.891 29 4.785 1 93.06 315 ARG B C 1
ATOM 5827 O O . ARG B 1 315 ? 15.156 30.156 4.449 1 93.06 315 ARG B O 1
ATOM 5834 N N . GLU B 1 316 ? 15.719 28 4.465 1 94.25 316 GLU B N 1
ATOM 5835 C CA . GLU B 1 316 ? 17 28.172 3.801 1 94.25 316 GLU B CA 1
ATOM 5836 C C . GLU B 1 316 ? 16.875 27.984 2.293 1 94.25 316 GLU B C 1
ATOM 5838 O O . GLU B 1 316 ? 17.875 28.078 1.563 1 94.25 316 GLU B O 1
ATOM 5843 N N . ARG B 1 317 ? 15.672 27.766 1.81 1 94.31 317 ARG B N 1
ATOM 5844 C CA . ARG B 1 317 ? 15.406 27.625 0.383 1 94.31 317 ARG B CA 1
ATOM 5845 C C . ARG B 1 317 ? 14.07 28.266 0.011 1 94.31 317 ARG B C 1
ATOM 5847 O O . ARG B 1 317 ? 13.188 27.609 -0.541 1 94.31 317 ARG B O 1
ATOM 5854 N N . PRO B 1 318 ? 14.008 29.516 0.144 1 93.56 318 PRO B N 1
ATOM 5855 C CA . PRO B 1 318 ? 12.742 30.219 -0.083 1 93.56 318 PRO B CA 1
ATOM 5856 C C . PRO B 1 318 ? 12.25 30.109 -1.524 1 93.56 318 PRO B C 1
ATOM 5858 O O . PRO B 1 318 ? 11.047 30.141 -1.775 1 93.56 318 PRO B O 1
ATOM 5861 N N . GLU B 1 319 ? 13.164 29.891 -2.461 1 94.88 319 GLU B N 1
ATOM 5862 C CA . GLU B 1 319 ? 12.797 29.75 -3.867 1 94.88 319 GLU B CA 1
ATOM 5863 C C . GLU B 1 319 ? 11.906 28.531 -4.094 1 94.88 319 GLU B C 1
ATOM 5865 O O . GLU B 1 319 ? 11.188 28.453 -5.098 1 94.88 319 GLU B O 1
ATOM 5870 N N . ASP B 1 320 ? 11.93 27.625 -3.219 1 95.44 320 ASP B N 1
ATOM 5871 C CA . ASP B 1 320 ? 11.18 26.375 -3.377 1 95.44 320 ASP B CA 1
ATOM 5872 C C . ASP B 1 320 ? 9.766 26.516 -2.826 1 95.44 320 ASP B C 1
ATOM 5874 O O . ASP B 1 320 ? 8.906 25.672 -3.1 1 95.44 320 ASP B O 1
ATOM 5878 N N . ILE B 1 321 ? 9.492 27.5 -2.041 1 95.62 321 ILE B N 1
ATOM 5879 C CA . ILE B 1 321 ? 8.25 27.594 -1.278 1 95.62 321 ILE B CA 1
ATOM 5880 C C . ILE B 1 321 ? 7.066 27.703 -2.232 1 95.62 321 ILE B C 1
ATOM 5882 O O . ILE B 1 321 ? 6.109 26.922 -2.133 1 95.62 321 ILE B O 1
ATOM 5886 N N . LEU B 1 322 ? 7.199 28.562 -3.197 1 94.94 322 LEU B N 1
ATOM 5887 C CA . LEU B 1 322 ? 6.055 28.797 -4.078 1 94.94 322 LEU B CA 1
ATOM 5888 C C . LEU B 1 322 ? 5.824 27.594 -4.98 1 94.94 322 LEU B C 1
ATOM 5890 O O . LEU B 1 322 ? 4.695 27.109 -5.102 1 94.94 322 LEU B O 1
ATOM 5894 N N . PRO B 1 323 ? 6.887 27.078 -5.586 1 94.5 323 PRO B N 1
ATOM 5895 C CA . PRO B 1 323 ? 6.672 25.875 -6.387 1 94.5 323 PRO B CA 1
ATOM 5896 C C . PRO B 1 323 ? 6.102 24.719 -5.57 1 94.5 323 PRO B C 1
ATOM 5898 O O . PRO B 1 323 ? 5.211 24 -6.039 1 94.5 323 PRO B O 1
ATOM 5901 N N . LEU B 1 324 ? 6.543 24.531 -4.406 1 94.56 324 LEU B N 1
ATOM 5902 C CA . LEU B 1 324 ? 6.027 23.484 -3.529 1 94.56 324 LEU B CA 1
ATOM 5903 C C . LEU B 1 324 ? 4.562 23.734 -3.184 1 94.56 324 LEU B C 1
ATOM 5905 O O . LEU B 1 324 ? 3.746 22.812 -3.205 1 94.56 324 LEU B O 1
ATOM 5909 N N . ALA B 1 325 ? 4.289 24.953 -2.877 1 95.06 325 ALA B N 1
ATOM 5910 C CA . ALA B 1 325 ? 2.92 25.328 -2.525 1 95.06 325 ALA B CA 1
ATOM 5911 C C . ALA B 1 325 ? 1.961 25.031 -3.676 1 95.06 325 ALA B C 1
ATOM 5913 O O . ALA B 1 325 ? 0.884 24.469 -3.465 1 95.06 325 ALA B O 1
ATOM 5914 N N . GLU B 1 326 ? 2.404 25.375 -4.844 1 94.06 326 GLU B N 1
ATOM 5915 C CA . GLU B 1 326 ? 1.571 25.141 -6.02 1 94.06 326 GLU B CA 1
ATOM 5916 C C . GLU B 1 326 ? 1.378 23.656 -6.27 1 94.06 326 GLU B C 1
ATOM 5918 O O . GLU B 1 326 ? 0.275 23.219 -6.598 1 94.06 326 GLU B O 1
ATOM 5923 N N . GLY B 1 327 ? 2.451 22.969 -6.141 1 91.56 327 GLY B N 1
ATOM 5924 C CA . GLY B 1 327 ? 2.357 21.531 -6.316 1 91.56 327 GLY B CA 1
ATOM 5925 C C . GLY B 1 327 ? 1.453 20.859 -5.297 1 91.56 327 GLY B C 1
ATOM 5926 O O . GLY B 1 327 ? 0.611 20.031 -5.652 1 91.56 327 GLY B O 1
ATOM 5927 N N . ILE B 1 328 ? 1.586 21.188 -4.039 1 91.44 328 ILE B N 1
ATOM 5928 C CA . ILE B 1 328 ? 0.791 20.625 -2.953 1 91.44 328 ILE B CA 1
ATOM 5929 C C . ILE B 1 328 ? -0.674 21.016 -3.129 1 91.44 328 ILE B C 1
ATOM 5931 O O . ILE B 1 328 ? -1.57 20.188 -2.938 1 91.44 328 ILE B O 1
ATOM 5935 N N . LEU B 1 329 ? -0.854 22.25 -3.496 1 92 329 LEU B N 1
ATOM 5936 C CA . LEU B 1 329 ? -2.217 22.719 -3.691 1 92 329 LEU B CA 1
ATOM 5937 C C . LEU B 1 329 ? -2.91 21.953 -4.809 1 92 329 LEU B C 1
ATOM 5939 O O . LEU B 1 329 ? -4.098 21.641 -4.707 1 92 329 LEU B O 1
ATOM 5943 N N . ALA B 1 330 ? -2.176 21.703 -5.863 1 89 330 ALA B N 1
ATOM 5944 C CA . ALA B 1 330 ? -2.727 20.938 -6.98 1 89 330 ALA B CA 1
ATOM 5945 C C . ALA B 1 330 ? -3.203 19.562 -6.523 1 89 330 ALA B C 1
ATOM 5947 O O . ALA B 1 330 ? -4.25 19.078 -6.961 1 89 330 ALA B O 1
ATOM 5948 N N . GLU B 1 331 ? -2.49 19 -5.668 1 84.69 331 GLU B N 1
ATOM 5949 C CA . GLU B 1 331 ? -2.857 17.703 -5.129 1 84.69 331 GLU B CA 1
ATOM 5950 C C . GLU B 1 331 ? -4.066 17.797 -4.203 1 84.69 331 GLU B C 1
ATOM 5952 O O . GLU B 1 331 ? -5.008 17.016 -4.312 1 84.69 331 GLU B O 1
ATOM 5957 N N . LEU B 1 332 ? -3.998 18.719 -3.305 1 85.75 332 LEU B N 1
ATOM 5958 C CA . LEU B 1 332 ? -5.043 18.891 -2.299 1 85.75 332 LEU B CA 1
ATOM 5959 C C . LEU B 1 332 ? -6.375 19.25 -2.951 1 85.75 332 LEU B C 1
ATOM 5961 O O . LEU B 1 332 ? -7.43 18.781 -2.508 1 85.75 332 LEU B O 1
ATOM 5965 N N . ARG B 1 333 ? -6.262 20.078 -3.979 1 86 333 ARG B N 1
ATOM 5966 C CA . ARG B 1 333 ? -7.492 20.469 -4.664 1 86 333 ARG B CA 1
ATOM 5967 C C . ARG B 1 333 ? -8.195 19.25 -5.25 1 86 333 ARG B C 1
ATOM 5969 O O . ARG B 1 333 ? -9.422 19.156 -5.199 1 86 333 ARG B O 1
ATOM 5976 N N . ARG B 1 334 ? -7.406 18.375 -5.781 1 77.12 334 ARG B N 1
ATOM 5977 C CA . ARG B 1 334 ? -7.961 17.156 -6.336 1 77.12 334 ARG B CA 1
ATOM 5978 C C . ARG B 1 334 ? -8.547 16.266 -5.238 1 77.12 334 ARG B C 1
ATOM 5980 O O . ARG B 1 334 ? -9.664 15.75 -5.375 1 77.12 334 ARG B O 1
ATOM 5987 N N . GLU B 1 335 ? -7.863 16.203 -4.215 1 75.5 335 GLU B N 1
ATOM 5988 C CA . GLU B 1 335 ? -8.258 15.344 -3.109 1 75.5 335 GLU B CA 1
ATOM 5989 C C . GLU B 1 335 ? -9.547 15.828 -2.459 1 75.5 335 GLU B C 1
ATOM 5991 O O . GLU B 1 335 ? -10.398 15.023 -2.066 1 75.5 335 GLU B O 1
ATOM 5996 N N . LEU B 1 336 ? -9.695 17.172 -2.389 1 77.81 336 LEU B N 1
ATOM 5997 C CA . LEU B 1 336 ? -10.805 17.734 -1.636 1 77.81 336 LEU B CA 1
ATOM 5998 C C . LEU B 1 336 ? -11.914 18.203 -2.574 1 77.81 336 LEU B C 1
ATOM 6000 O O . LEU B 1 336 ? -12.898 18.797 -2.131 1 77.81 336 LEU B O 1
ATOM 6004 N N . GLY B 1 337 ? -11.695 18 -3.924 1 73.25 337 GLY B N 1
ATOM 6005 C CA . GLY B 1 337 ? -12.719 18.297 -4.914 1 73.25 337 GLY B CA 1
ATOM 6006 C C . GLY B 1 337 ? -12.898 19.781 -5.172 1 73.25 337 GLY B C 1
ATOM 6007 O O . GLY B 1 337 ? -13.992 20.234 -5.516 1 73.25 337 GLY B O 1
ATOM 6008 N N . ARG B 1 338 ? -11.961 20.594 -4.828 1 78.69 338 ARG B N 1
ATOM 6009 C CA . ARG B 1 338 ? -11.969 22.031 -5.125 1 78.69 338 ARG B CA 1
ATOM 6010 C C . ARG B 1 338 ? -11.016 22.359 -6.262 1 78.69 338 ARG B C 1
ATOM 6012 O O . ARG B 1 338 ? -10.008 23.047 -6.055 1 78.69 338 ARG B O 1
ATOM 6019 N N . ARG B 1 339 ? -11.383 22.094 -7.457 1 76.06 339 ARG B N 1
ATOM 6020 C CA . ARG B 1 339 ? -10.477 22.078 -8.602 1 76.06 339 ARG B CA 1
ATOM 6021 C C . ARG B 1 339 ? -10.156 23.5 -9.062 1 76.06 339 ARG B C 1
ATOM 6023 O O . ARG B 1 339 ? -9.086 23.75 -9.625 1 76.06 339 ARG B O 1
ATOM 6030 N N . ASP B 1 340 ? -10.922 24.5 -8.758 1 83.81 340 ASP B N 1
ATOM 6031 C CA . ASP B 1 340 ? -10.758 25.828 -9.344 1 83.81 340 ASP B CA 1
ATOM 6032 C C . ASP B 1 340 ? -10.109 26.781 -8.352 1 83.81 340 ASP B C 1
ATOM 6034 O O . ASP B 1 340 ? -10.172 28 -8.531 1 83.81 340 ASP B O 1
ATOM 6038 N N . VAL B 1 341 ? -9.383 26.234 -7.453 1 90.31 341 VAL B N 1
ATOM 6039 C CA . VAL B 1 341 ? -8.812 27.094 -6.422 1 90.31 341 VAL B CA 1
ATOM 6040 C C . VAL B 1 341 ? -7.355 27.406 -6.758 1 90.31 341 VAL B C 1
ATOM 6042 O O . VAL B 1 341 ? -6.625 26.547 -7.246 1 90.31 341 VAL B O 1
ATOM 6045 N N . SER B 1 342 ? -6.996 28.672 -6.605 1 94.25 342 SER B N 1
ATOM 6046 C CA . SER B 1 342 ? -5.617 29.109 -6.812 1 94.25 342 SER B CA 1
ATOM 6047 C C . SER B 1 342 ? -5.141 29.984 -5.668 1 94.25 342 SER B C 1
ATOM 6049 O O . SER B 1 342 ? -5.93 30.375 -4.801 1 94.25 342 SER B O 1
ATOM 6051 N N . LEU B 1 343 ? -3.809 30.234 -5.699 1 95 343 LEU B N 1
ATOM 6052 C CA . LEU B 1 343 ? -3.244 31.125 -4.688 1 95 343 LEU B CA 1
ATOM 6053 C C . LEU B 1 343 ? -3.518 32.594 -5.027 1 95 343 LEU B C 1
ATOM 6055 O O . LEU B 1 343 ? -3.271 33.031 -6.152 1 95 343 LEU B O 1
ATOM 6059 N N . GLY B 1 344 ? -4.043 33.281 -4.039 1 92.94 344 GLY B N 1
ATOM 6060 C CA . GLY B 1 344 ? -4.266 34.719 -4.211 1 92.94 344 GLY B CA 1
ATOM 6061 C C . GLY B 1 344 ? -3 35.531 -4.059 1 92.94 344 GLY B C 1
ATOM 6062 O O . GLY B 1 344 ? -1.938 35 -3.742 1 92.94 344 GLY B O 1
ATOM 6063 N N . PRO B 1 345 ? -3.098 36.781 -4.379 1 88.25 345 PRO B N 1
ATOM 6064 C CA . PRO B 1 345 ? -1.93 37.656 -4.324 1 88.25 345 PRO B CA 1
ATOM 6065 C C . PRO B 1 345 ? -1.343 37.781 -2.92 1 88.25 345 PRO B C 1
ATOM 6067 O O . PRO B 1 345 ? -0.12 37.781 -2.756 1 88.25 345 PRO B O 1
ATOM 6070 N N . HIS B 1 346 ? -2.152 37.844 -1.916 1 91.12 346 HIS B N 1
ATOM 6071 C CA . HIS B 1 346 ? -1.648 37.969 -0.552 1 91.12 346 HIS B CA 1
ATOM 6072 C C . HIS B 1 346 ? -1.023 36.656 -0.081 1 91.12 346 HIS B C 1
ATOM 6074 O O . HIS B 1 346 ? -0.116 36.656 0.753 1 91.12 346 HIS B O 1
ATOM 6080 N N . ALA B 1 347 ? -1.617 35.625 -0.592 1 93.69 347 ALA B N 1
ATOM 6081 C CA . ALA B 1 347 ? -1.116 34.281 -0.208 1 93.69 347 ALA B CA 1
ATOM 6082 C C . ALA B 1 347 ? 0.351 34.125 -0.594 1 93.69 347 ALA B C 1
ATOM 6084 O O . ALA B 1 347 ? 1.154 33.625 0.194 1 93.69 347 ALA B O 1
ATOM 6085 N N . ARG B 1 348 ? 0.698 34.594 -1.739 1 92.56 348 ARG B N 1
ATOM 6086 C CA . ARG B 1 348 ? 2.062 34.438 -2.234 1 92.56 348 ARG B CA 1
ATOM 6087 C C . ARG B 1 348 ? 3.045 35.219 -1.36 1 92.56 348 ARG B C 1
ATOM 6089 O O . ARG B 1 348 ? 4.121 34.719 -1.028 1 92.56 348 ARG B O 1
ATOM 6096 N N . THR B 1 349 ? 2.623 36.375 -0.966 1 90.38 349 THR B N 1
ATOM 6097 C CA . THR B 1 349 ? 3.459 37.188 -0.115 1 90.38 349 THR B CA 1
ATOM 6098 C C . THR B 1 349 ? 3.59 36.594 1.28 1 90.38 349 THR B C 1
ATOM 6100 O O . THR B 1 349 ? 4.684 36.562 1.848 1 90.38 349 THR B O 1
ATOM 6103 N N . ARG B 1 350 ? 2.531 36.062 1.755 1 91.75 350 ARG B N 1
ATOM 6104 C CA . ARG B 1 350 ? 2.521 35.5 3.09 1 91.75 350 ARG B CA 1
ATOM 6105 C C . ARG B 1 350 ? 3.379 34.219 3.139 1 91.75 350 ARG B C 1
ATOM 6107 O O . ARG B 1 350 ? 4.105 34 4.109 1 91.75 350 ARG B O 1
ATOM 6114 N N . LEU B 1 351 ? 3.307 33.438 2.111 1 94.19 351 LEU B N 1
ATOM 6115 C CA . LEU B 1 351 ? 4.062 32.219 2.025 1 94.19 351 LEU B CA 1
ATOM 6116 C C . LEU B 1 351 ? 5.562 32.469 2.039 1 94.19 351 LEU B C 1
ATOM 6118 O O . LEU B 1 351 ? 6.316 31.781 2.725 1 94.19 351 LEU B O 1
ATOM 6122 N N . THR B 1 352 ? 5.984 33.469 1.342 1 89.06 352 THR B N 1
ATOM 6123 C CA . THR B 1 352 ? 7.41 33.75 1.201 1 89.06 352 THR B CA 1
ATOM 6124 C C . THR B 1 352 ? 7.957 34.438 2.451 1 89.06 352 THR B C 1
ATOM 6126 O O . THR B 1 352 ? 9.156 34.344 2.73 1 89.06 352 THR B O 1
ATOM 6129 N N . ALA B 1 353 ? 7.039 34.969 3.252 1 87.69 353 ALA B N 1
ATOM 6130 C CA . ALA B 1 353 ? 7.453 35.719 4.438 1 87.69 353 ALA B CA 1
ATOM 6131 C C . ALA B 1 353 ? 7.516 34.812 5.664 1 87.69 353 ALA B C 1
ATOM 6133 O O . ALA B 1 353 ? 8.141 35.156 6.668 1 87.69 353 ALA B O 1
ATOM 6134 N N . TYR B 1 354 ? 6.961 33.719 5.613 1 89.06 354 TYR B N 1
ATOM 6135 C CA . TYR B 1 354 ? 6.867 32.812 6.754 1 89.06 354 TYR B CA 1
ATOM 6136 C C . TYR B 1 354 ? 8.047 31.859 6.793 1 89.06 354 TYR B C 1
ATOM 6138 O O . TYR B 1 354 ? 8.531 31.422 5.75 1 89.06 354 TYR B O 1
ATOM 6146 N N . ALA B 1 355 ? 8.539 31.516 7.98 1 87.19 355 ALA B N 1
ATOM 6147 C CA . ALA B 1 355 ? 9.766 30.734 8.141 1 87.19 355 ALA B CA 1
ATOM 6148 C C . ALA B 1 355 ? 9.484 29.234 8 1 87.19 355 ALA B C 1
ATOM 6150 O O . ALA B 1 355 ? 10.398 28.453 7.73 1 87.19 355 ALA B O 1
ATOM 6151 N N . PHE B 1 356 ? 8.289 28.797 8.227 1 90.12 356 PHE B N 1
ATOM 6152 C CA . PHE B 1 356 ? 7.863 27.391 8.172 1 90.12 356 PHE B CA 1
ATOM 6153 C C . PHE B 1 356 ? 8.758 26.516 9.047 1 90.12 356 PHE B C 1
ATOM 6155 O O . PHE B 1 356 ? 9.453 25.641 8.539 1 90.12 356 PHE B O 1
ATOM 6162 N N . PRO B 1 357 ? 8.656 26.672 10.32 1 85.56 357 PRO B N 1
ATOM 6163 C CA . PRO B 1 357 ? 9.453 25.828 11.227 1 85.56 357 PRO B CA 1
ATOM 6164 C C . PRO B 1 357 ? 9.18 24.344 11.055 1 85.56 357 PRO B C 1
ATOM 6166 O O . PRO B 1 357 ? 10.062 23.516 11.297 1 85.56 357 PRO B O 1
ATOM 6169 N N . GLY B 1 358 ? 7.957 23.984 10.617 1 88.62 358 GLY B N 1
ATOM 6170 C CA . GLY B 1 358 ? 7.617 22.609 10.336 1 88.62 358 GLY B CA 1
ATOM 6171 C C . GLY B 1 358 ? 7.871 22.219 8.891 1 88.62 358 GLY B C 1
ATOM 6172 O O . GLY B 1 358 ? 7.465 21.141 8.453 1 88.62 358 GLY B O 1
ATOM 6173 N N . ASN B 1 359 ? 8.453 23.094 8.164 1 93.12 359 ASN B N 1
ATOM 6174 C CA . ASN B 1 359 ? 8.938 22.844 6.812 1 93.12 359 ASN B CA 1
ATOM 6175 C C . ASN B 1 359 ? 7.801 22.484 5.867 1 93.12 359 ASN B C 1
ATOM 6177 O O . ASN B 1 359 ? 6.77 23.156 5.836 1 93.12 359 ASN B O 1
ATOM 6181 N N . VAL B 1 360 ? 7.996 21.484 5.023 1 91.94 360 VAL B N 1
ATOM 6182 C CA . VAL B 1 360 ? 7.031 21.156 3.979 1 91.94 360 VAL B CA 1
ATOM 6183 C C . VAL B 1 360 ? 5.762 20.594 4.609 1 91.94 360 VAL B C 1
ATOM 6185 O O . VAL B 1 360 ? 4.656 20.828 4.117 1 91.94 360 VAL B O 1
ATOM 6188 N N . ARG B 1 361 ? 5.941 19.891 5.684 1 86.56 361 ARG B N 1
ATOM 6189 C CA . ARG B 1 361 ? 4.781 19.359 6.391 1 86.56 361 ARG B CA 1
ATOM 6190 C C . ARG B 1 361 ? 3.865 20.484 6.863 1 86.56 361 ARG B C 1
ATOM 6192 O O . ARG B 1 361 ? 2.646 20.406 6.703 1 86.56 361 ARG B O 1
ATOM 6199 N N . GLU B 1 362 ? 4.445 21.484 7.43 1 86.12 362 GLU B N 1
ATOM 6200 C CA . GLU B 1 362 ? 3.676 22.656 7.863 1 86.12 362 GLU B CA 1
ATOM 6201 C C . GLU B 1 362 ? 3.037 23.359 6.672 1 86.12 362 GLU B C 1
ATOM 6203 O O . GLU B 1 362 ? 1.886 23.797 6.746 1 86.12 362 GLU B O 1
ATOM 6208 N N . LEU B 1 363 ? 3.816 23.469 5.641 1 91.69 363 LEU B N 1
ATOM 6209 C CA . LEU B 1 363 ? 3.303 24.094 4.426 1 91.69 363 LEU B CA 1
ATOM 6210 C C . LEU B 1 363 ? 2.037 23.391 3.949 1 91.69 363 LEU B C 1
ATOM 6212 O O . LEU B 1 363 ? 1.033 24.047 3.65 1 91.69 363 LEU B O 1
ATOM 6216 N N . ARG B 1 364 ? 2.057 22.109 3.906 1 89.75 364 ARG B N 1
ATOM 6217 C CA . ARG B 1 364 ? 0.894 21.328 3.49 1 89.75 364 ARG B CA 1
ATOM 6218 C C . ARG B 1 364 ? -0.287 21.578 4.426 1 89.75 364 ARG B C 1
ATOM 6220 O O . ARG B 1 364 ? -1.423 21.719 3.969 1 89.75 364 ARG B O 1
ATOM 6227 N N . ASN B 1 365 ? 0.016 21.578 5.699 1 84.19 365 ASN B N 1
ATOM 6228 C CA . ASN B 1 365 ? -1.033 21.797 6.691 1 84.19 365 ASN B CA 1
ATOM 6229 C C . ASN B 1 365 ? -1.699 23.156 6.516 1 84.19 365 ASN B C 1
ATOM 6231 O O . ASN B 1 365 ? -2.922 23.281 6.621 1 84.19 365 ASN B O 1
ATOM 6235 N N . VAL B 1 366 ? -0.893 24.094 6.266 1 87.25 366 VAL B N 1
ATOM 6236 C CA . VAL B 1 366 ? -1.388 25.453 6.09 1 87.25 366 VAL B CA 1
ATOM 6237 C C . VAL B 1 366 ? -2.293 25.516 4.863 1 87.25 366 VAL B C 1
ATOM 6239 O O . VAL B 1 366 ? -3.383 26.094 4.914 1 87.25 366 VAL B O 1
ATOM 6242 N N . LEU B 1 367 ? -1.859 24.922 3.793 1 90.44 367 LEU B N 1
ATOM 6243 C CA . LEU B 1 367 ? -2.627 24.922 2.553 1 90.44 367 LEU B CA 1
ATOM 6244 C C . LEU B 1 367 ? -3.926 24.141 2.715 1 90.44 367 LEU B C 1
ATOM 6246 O O . LEU B 1 367 ? -4.98 24.578 2.244 1 90.44 367 LEU B O 1
ATOM 6250 N N . GLU B 1 368 ? -3.775 23.078 3.346 1 86.69 368 GLU B N 1
ATOM 6251 C CA . GLU B 1 368 ? -4.957 22.25 3.568 1 86.69 368 GLU B CA 1
ATOM 6252 C C . GLU B 1 368 ? -6 22.984 4.398 1 86.69 368 GLU B C 1
ATOM 6254 O O . GLU B 1 368 ? -7.191 22.969 4.07 1 86.69 368 GLU B O 1
ATOM 6259 N N . ARG B 1 369 ? -5.559 23.625 5.461 1 80.12 369 ARG B N 1
ATOM 6260 C CA . ARG B 1 369 ? -6.449 24.391 6.316 1 80.12 369 ARG B CA 1
ATOM 6261 C C . ARG B 1 369 ? -7.117 25.531 5.539 1 80.12 369 ARG B C 1
ATOM 6263 O O . ARG B 1 369 ? -8.32 25.75 5.668 1 80.12 369 ARG B O 1
ATOM 6270 N N . ALA B 1 370 ? -6.352 26.141 4.773 1 86.25 370 ALA B N 1
ATOM 6271 C CA . ALA B 1 370 ? -6.891 27.25 3.977 1 86.25 370 ALA B CA 1
ATOM 6272 C C . ALA B 1 370 ? -7.949 26.75 2.994 1 86.25 370 ALA B C 1
ATOM 6274 O O . ALA B 1 370 ? -8.992 27.375 2.824 1 86.25 370 ALA B O 1
ATOM 6275 N N . LEU B 1 371 ? -7.66 25.625 2.396 1 86.75 371 LEU B N 1
ATOM 6276 C CA . LEU B 1 371 ? -8.578 25.047 1.414 1 86.75 371 LEU B CA 1
ATOM 6277 C C . LEU B 1 371 ? -9.922 24.719 2.055 1 86.75 371 LEU B C 1
ATOM 6279 O O . LEU B 1 371 ? -10.969 24.828 1.412 1 86.75 371 LEU B O 1
ATOM 6283 N N . VAL B 1 372 ? -9.812 24.344 3.277 1 76.38 372 VAL B N 1
ATOM 6284 C CA . VAL B 1 372 ? -11.023 23.938 3.99 1 76.38 372 VAL B CA 1
ATOM 6285 C C . VAL B 1 372 ? -11.742 25.172 4.527 1 76.38 372 VAL B C 1
ATOM 6287 O O . VAL B 1 372 ? -12.969 25.25 4.469 1 76.38 372 VAL B O 1
ATOM 6290 N N . MET B 1 373 ? -10.977 26.188 4.941 1 74.88 373 MET B N 1
ATOM 6291 C CA . MET B 1 373 ? -11.555 27.281 5.719 1 74.88 373 MET B CA 1
ATOM 6292 C C . MET B 1 373 ? -11.906 28.469 4.82 1 74.88 373 MET B C 1
ATOM 6294 O O . MET B 1 373 ? -12.789 29.266 5.152 1 74.88 373 MET B O 1
ATOM 6298 N N . GLU B 1 374 ? -11.203 28.578 3.768 1 82 374 GLU B N 1
ATOM 6299 C CA . GLU B 1 374 ? -11.391 29.75 2.918 1 82 374 GLU B CA 1
ATOM 6300 C C . GLU B 1 374 ? -12.281 29.422 1.72 1 82 374 GLU B C 1
ATOM 6302 O O . GLU B 1 374 ? -11.898 28.625 0.863 1 82 374 GLU B O 1
ATOM 6307 N N . PRO B 1 375 ? -13.352 30.141 1.772 1 78.94 375 PRO B N 1
ATOM 6308 C CA . PRO B 1 375 ? -14.227 29.922 0.619 1 78.94 375 PRO B CA 1
ATOM 6309 C C . PRO B 1 375 ? -13.75 30.656 -0.634 1 78.94 375 PRO B C 1
ATOM 6311 O O . PRO B 1 375 ? -12.914 31.547 -0.544 1 78.94 375 PRO B O 1
ATOM 6314 N N . GLY B 1 376 ? -14.148 30.266 -1.925 1 81.94 376 GLY B N 1
ATOM 6315 C CA . GLY B 1 376 ? -13.883 30.969 -3.168 1 81.94 376 GLY B CA 1
ATOM 6316 C C . GLY B 1 376 ? -12.742 30.359 -3.967 1 81.94 376 GLY B C 1
ATOM 6317 O O . GLY B 1 376 ? -12.133 29.375 -3.539 1 81.94 376 GLY B O 1
ATOM 6318 N N . PRO B 1 377 ? -12.383 30.922 -5.035 1 88.75 377 PRO B N 1
ATOM 6319 C CA . PRO B 1 377 ? -11.398 30.359 -5.961 1 88.75 377 PRO B CA 1
ATOM 6320 C C . PRO B 1 377 ? -9.969 30.797 -5.637 1 88.75 377 PRO B C 1
ATOM 6322 O O . PRO B 1 377 ? -9.008 30.203 -6.145 1 88.75 377 PRO B O 1
ATOM 6325 N N . GLU B 1 378 ? -9.898 31.906 -4.855 1 92.19 378 GLU B N 1
ATOM 6326 C CA . GLU B 1 378 ? -8.562 32.375 -4.484 1 92.19 378 GLU B CA 1
ATOM 6327 C C . GLU B 1 378 ? -8.32 32.188 -2.988 1 92.19 378 GLU B C 1
ATOM 6329 O O . GLU B 1 378 ? -9.078 32.719 -2.17 1 92.19 378 GLU B O 1
ATOM 6334 N N . LEU B 1 379 ? -7.242 31.469 -2.658 1 92.38 379 LEU B N 1
ATOM 6335 C CA . LEU B 1 379 ? -6.852 31.297 -1.265 1 92.38 379 LEU B CA 1
ATOM 6336 C C . LEU B 1 379 ? -5.91 32.406 -0.816 1 92.38 379 LEU B C 1
ATOM 6338 O O . LEU B 1 379 ? -4.918 32.688 -1.486 1 92.38 379 LEU B O 1
ATOM 6342 N N . GLU B 1 380 ? -6.203 33.031 0.244 1 91.12 380 GLU B N 1
ATOM 6343 C CA . GLU B 1 380 ? -5.379 34.125 0.737 1 91.12 380 GLU B CA 1
ATOM 6344 C C . GLU B 1 380 ? -4.535 33.688 1.932 1 91.12 380 GLU B C 1
ATOM 6346 O O . GLU B 1 380 ? -3.625 34.406 2.354 1 91.12 380 GLU B O 1
ATOM 6351 N N . LEU B 1 381 ? -4.715 32.469 2.463 1 91.19 381 LEU B N 1
ATOM 6352 C CA . LEU B 1 381 ? -3.973 31.906 3.588 1 91.19 381 LEU B CA 1
ATOM 6353 C C . LEU B 1 381 ? -4.062 32.812 4.809 1 91.19 381 LEU B C 1
ATOM 6355 O O . LEU B 1 381 ? -3.037 33.188 5.387 1 91.19 381 LEU B O 1
ATOM 6359 N N . ASP B 1 382 ? -5.219 33.062 5.23 1 80.12 382 ASP B N 1
ATOM 6360 C CA . ASP B 1 382 ? -5.492 33.938 6.352 1 80.12 382 ASP B CA 1
ATOM 6361 C C . ASP B 1 382 ? -4.883 33.406 7.645 1 80.12 382 ASP B C 1
ATOM 6363 O O . ASP B 1 382 ? -4.555 34.188 8.547 1 80.12 382 ASP B O 1
ATOM 6367 N N . VAL B 1 383 ? -4.656 32.125 7.672 1 74.38 383 VAL B N 1
ATOM 6368 C CA . VAL B 1 383 ? -4.082 31.484 8.852 1 74.38 383 VAL B CA 1
ATOM 6369 C C . VAL B 1 383 ? -2.672 32.031 9.094 1 74.38 383 VAL B C 1
ATOM 6371 O O . VAL B 1 383 ? -2.178 32 10.219 1 74.38 383 VAL B O 1
ATOM 6374 N N . LEU B 1 384 ? -2.074 32.438 8.062 1 77.56 384 LEU B N 1
ATOM 6375 C CA . LEU B 1 384 ? -0.718 32.938 8.18 1 77.56 384 LEU B CA 1
ATOM 6376 C C . LEU B 1 384 ? -0.732 34.469 8.367 1 77.56 384 LEU B C 1
ATOM 6378 O O . LEU B 1 384 ? 0.324 35.094 8.484 1 77.56 384 LEU B O 1
ATOM 6382 N N . ALA B 1 385 ? -1.952 34.969 8.367 1 67.88 385 ALA B N 1
ATOM 6383 C CA . ALA B 1 385 ? -2.062 36.406 8.484 1 67.88 385 ALA B CA 1
ATOM 6384 C C . ALA B 1 385 ? -1.546 36.906 9.844 1 67.88 385 ALA B C 1
ATOM 6386 O O . ALA B 1 385 ? -1.866 36.312 10.875 1 67.88 385 ALA B O 1
ATOM 6387 N N . GLY B 1 386 ? -0.511 37.781 9.93 1 57.5 386 GLY B N 1
ATOM 6388 C CA . GLY B 1 386 ? 0.031 38.344 11.156 1 57.5 386 GLY B CA 1
ATOM 6389 C C . GLY B 1 386 ? 1.282 37.625 11.641 1 57.5 386 GLY B C 1
ATOM 6390 O O . GLY B 1 386 ? 1.836 37.969 12.688 1 57.5 386 GLY B O 1
ATOM 6391 N N . THR B 1 387 ? 1.567 36.344 11.109 1 54.47 387 THR B N 1
ATOM 6392 C CA . THR B 1 387 ? 2.77 35.656 11.531 1 54.47 387 THR B CA 1
ATOM 6393 C C . THR B 1 387 ? 4.023 36.375 11.062 1 54.47 387 THR B C 1
ATOM 6395 O O . THR B 1 387 ? 4.035 36.969 9.992 1 54.47 387 THR B O 1
ATOM 6398 N N . ARG B 1 388 ? 4.84 37 12 1 46.22 388 ARG B N 1
ATOM 6399 C CA . ARG B 1 388 ? 6.066 37.75 11.75 1 46.22 388 ARG B CA 1
ATOM 6400 C C . ARG B 1 388 ? 7.039 36.969 10.898 1 46.22 388 ARG B C 1
ATOM 6402 O O . ARG B 1 388 ? 7.258 35.781 11.156 1 46.22 388 ARG B O 1
ATOM 6409 N N . PRO B 1 389 ? 7.582 37.438 9.742 1 43.03 389 PRO B N 1
ATOM 6410 C CA . PRO B 1 389 ? 8.664 36.875 8.938 1 43.03 389 PRO B CA 1
ATOM 6411 C C . PRO B 1 389 ? 9.875 36.469 9.773 1 43.03 389 PRO B C 1
ATOM 6413 O O . PRO B 1 389 ? 10.32 37.25 10.633 1 43.03 389 PRO B O 1
ATOM 6416 N N . VAL B 1 390 ? 10.18 35.25 10.18 1 38.12 390 VAL B N 1
ATOM 6417 C CA . VAL B 1 390 ? 11.422 34.938 10.883 1 38.12 390 VAL B CA 1
ATOM 6418 C C . VAL B 1 390 ? 12.617 35.344 10.031 1 38.12 390 VAL B C 1
ATOM 6420 O O . VAL B 1 390 ? 12.727 34.969 8.867 1 38.12 390 VAL B O 1
ATOM 6423 N N . PRO B 1 391 ? 13.469 36.344 10.266 1 35.16 391 PRO B N 1
ATOM 6424 C CA . PRO B 1 391 ? 14.695 36.625 9.516 1 35.16 391 PRO B CA 1
ATOM 6425 C C . PRO B 1 391 ? 15.531 35.344 9.289 1 35.16 391 PRO B C 1
ATOM 6427 O O . PRO B 1 391 ? 15.461 34.406 10.094 1 35.16 391 PRO B O 1
ATOM 6430 N N . ALA B 1 392 ? 16.078 35.125 8.109 1 34.88 392 ALA B N 1
ATOM 6431 C CA . ALA B 1 392 ? 16.922 34.031 7.629 1 34.88 392 ALA B CA 1
ATOM 6432 C C . ALA B 1 392 ? 17.844 33.531 8.734 1 34.88 392 ALA B C 1
ATOM 6434 O O . ALA B 1 392 ? 18.094 32.312 8.828 1 34.88 392 ALA B O 1
ATOM 6435 N N . GLY B 1 393 ? 18.938 34.25 9.227 1 31.25 393 GLY B N 1
ATOM 6436 C CA . GLY B 1 393 ? 20.172 33.969 9.93 1 31.25 393 GLY B CA 1
ATOM 6437 C C . GLY B 1 393 ? 19.969 33.625 11.398 1 31.25 393 GLY B C 1
ATOM 6438 O O . GLY B 1 393 ? 20.938 33.562 12.164 1 31.25 393 GLY B O 1
ATOM 6439 N N . ALA B 1 394 ? 19.031 34.25 12.164 1 30.41 394 ALA B N 1
ATOM 6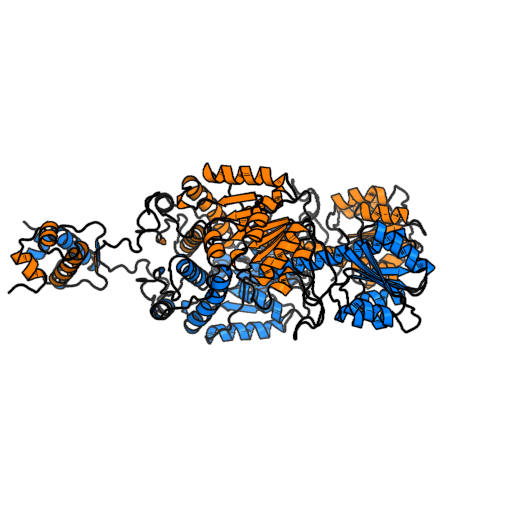440 C CA . ALA B 1 394 ? 19.266 34.219 13.609 1 30.41 394 ALA B CA 1
ATOM 6441 C C . ALA B 1 394 ? 19.047 32.844 14.164 1 30.41 394 ALA B C 1
ATOM 6443 O O . ALA B 1 394 ? 18.172 32.094 13.703 1 30.41 394 ALA B O 1
ATOM 6444 N N . PRO B 1 395 ? 20.016 32.281 14.859 1 30.06 395 PRO B N 1
ATOM 6445 C CA . PRO B 1 395 ? 19.891 31.047 15.641 1 30.06 395 PRO B CA 1
ATOM 6446 C C . PRO B 1 395 ? 18.5 30.875 16.234 1 30.06 395 PRO B C 1
ATOM 6448 O O . PRO B 1 395 ? 17.766 31.859 16.391 1 30.06 395 PRO B O 1
ATOM 6451 N N . ALA B 1 396 ? 18.016 29.766 16.438 1 31.56 396 ALA B N 1
ATOM 6452 C CA . ALA B 1 396 ? 16.766 29.344 17.094 1 31.56 396 ALA B CA 1
ATOM 6453 C C . ALA B 1 396 ? 16.375 30.328 18.203 1 31.56 396 ALA B C 1
ATOM 6455 O O . ALA B 1 396 ? 16.703 30.125 19.375 1 31.56 396 ALA B O 1
ATOM 6456 N N . ALA B 1 397 ? 16.766 31.688 18.062 1 27.97 397 ALA B N 1
ATOM 6457 C CA . ALA B 1 397 ? 16.328 32.25 19.328 1 27.97 397 ALA B CA 1
ATOM 6458 C C . ALA B 1 397 ? 14.836 31.984 19.578 1 27.97 397 ALA B C 1
ATOM 6460 O O . ALA B 1 397 ? 14.117 31.578 18.656 1 27.97 397 ALA B O 1
ATOM 6461 N N . SER B 1 398 ? 14.211 33.094 20.281 1 26.61 398 SER B N 1
ATOM 6462 C CA . SER B 1 398 ? 13.094 33.188 21.219 1 26.61 398 SER B CA 1
ATOM 6463 C C . SER B 1 398 ? 11.758 33 20.5 1 26.61 398 SER B C 1
ATOM 6465 O O . SER B 1 398 ? 11.648 33.281 19.312 1 26.61 398 SER B O 1
ATOM 6467 N N . PRO B 1 399 ? 10.711 32.469 21.109 1 29.38 399 PRO B N 1
ATOM 6468 C CA . PRO B 1 399 ? 9.273 32.188 21.031 1 29.38 399 PRO B CA 1
ATOM 6469 C C . PRO B 1 399 ? 8.492 33.281 20.328 1 29.38 399 PRO B C 1
ATOM 6471 O O . PRO B 1 399 ? 7.742 33 19.375 1 29.38 399 PRO B O 1
ATOM 6474 N N . PRO B 1 400 ? 7.59 34.031 21.016 1 30.69 400 PRO B N 1
ATOM 6475 C CA . PRO B 1 400 ? 6.465 34.906 20.656 1 30.69 400 PRO B CA 1
ATOM 6476 C C . PRO B 1 400 ? 6.891 36.094 19.797 1 30.69 400 PRO B C 1
ATOM 6478 O O . PRO B 1 400 ? 7.988 36.625 19.984 1 30.69 400 PRO B O 1
ATOM 6481 N N . GLU B 1 401 ? 6.742 36.344 18.766 1 32.88 401 GLU B N 1
ATOM 6482 C CA . GLU B 1 401 ? 6.914 37.781 18.484 1 32.88 401 GLU B CA 1
ATOM 6483 C C . GLU B 1 401 ? 6.359 38.625 19.609 1 32.88 401 GLU B C 1
ATOM 6485 O O . GLU B 1 401 ? 5.152 38.656 19.859 1 32.88 401 GLU B O 1
ATOM 6490 N N . PRO B 1 402 ? 6.785 38.938 20.781 1 38.84 402 PRO B N 1
ATOM 6491 C CA . PRO B 1 402 ? 6.57 39.531 22.109 1 38.84 402 PRO B CA 1
ATOM 6492 C C . PRO B 1 402 ? 5.824 40.844 22.031 1 38.84 402 PRO B C 1
ATOM 6494 O O . PRO B 1 402 ? 5.242 41.281 23.031 1 38.84 402 PRO B O 1
ATOM 6497 N N . ASN B 1 403 ? 5.672 41.781 20.922 1 47.47 403 ASN B N 1
ATOM 6498 C CA . ASN B 1 403 ? 5.473 43.219 21.109 1 47.47 403 ASN B CA 1
ATOM 6499 C C . ASN B 1 403 ? 4.121 43.656 20.578 1 47.47 403 ASN B C 1
ATOM 6501 O O . ASN B 1 403 ? 4.02 44.75 19.984 1 47.47 403 ASN B O 1
ATOM 6505 N N . ALA B 1 404 ? 3.002 43.062 20.484 1 55.44 404 ALA B N 1
ATOM 6506 C CA . ALA B 1 404 ? 1.722 43.656 20.125 1 55.44 404 ALA B CA 1
ATOM 6507 C C . ALA B 1 404 ? 0.82 43.781 21.359 1 55.44 404 ALA B C 1
ATOM 6509 O O . ALA B 1 404 ? 0.759 42.875 22.188 1 55.44 404 ALA B O 1
ATOM 6510 N N . PHE B 1 405 ? 0.17 44.938 21.375 1 73.88 405 PHE B N 1
ATOM 6511 C CA . PHE B 1 405 ? -0.831 45.156 22.422 1 73.88 405 PHE B CA 1
ATOM 6512 C C . PHE B 1 405 ? -2.193 44.625 21.984 1 73.88 405 PHE B C 1
ATOM 6514 O O . PHE B 1 405 ? -2.721 45.062 20.938 1 73.88 405 PHE B O 1
ATOM 6521 N N . VAL B 1 406 ? -2.691 43.719 22.688 1 68.12 406 VAL B N 1
ATOM 6522 C CA . VAL B 1 406 ? -3.975 43.125 22.328 1 68.12 406 VAL B CA 1
ATOM 6523 C C . VAL B 1 406 ? -4.953 43.25 23.5 1 68.12 406 VAL B C 1
ATOM 6525 O O . VAL B 1 406 ? -4.641 42.844 24.625 1 68.12 406 VAL B O 1
ATOM 6528 N N . LEU B 1 407 ? -6.051 43.812 23.141 1 71.75 407 LEU B N 1
ATOM 6529 C CA . LEU B 1 407 ? -7.16 43.875 24.094 1 71.75 407 LEU B CA 1
ATOM 6530 C C . LEU B 1 407 ? -8.344 43.062 23.594 1 71.75 407 LEU B C 1
ATOM 6532 O O . LEU B 1 407 ? -9.07 43.5 22.703 1 71.75 407 LEU B O 1
ATOM 6536 N N . SER B 1 408 ? -8.508 42.062 24.266 1 64.75 408 SER B N 1
ATOM 6537 C CA . SER B 1 408 ? -9.578 41.156 23.859 1 64.75 408 SER B CA 1
ATOM 6538 C C . SER B 1 408 ? -10.859 41.406 24.641 1 64.75 408 SER B C 1
ATOM 6540 O O . SER B 1 408 ? -10.812 41.844 25.781 1 64.75 408 SER B O 1
ATOM 6542 N N . GLY B 1 409 ? -12.023 41.219 23.953 1 65.19 409 GLY B N 1
ATOM 6543 C CA . GLY B 1 409 ? -13.32 41.406 24.594 1 65.19 409 GLY B CA 1
ATOM 6544 C C . GLY B 1 409 ? -14.109 42.562 24.031 1 65.19 409 GLY B C 1
ATOM 6545 O O . GLY B 1 409 ? -13.68 43.219 23.062 1 65.19 409 GLY B O 1
ATOM 6546 N N . PRO B 1 410 ? -15.227 42.875 24.578 1 73.19 410 PRO B N 1
ATOM 6547 C CA . PRO B 1 410 ? -16.031 44 24.141 1 73.19 410 PRO B CA 1
ATOM 6548 C C . PRO B 1 410 ? -15.352 45.344 24.406 1 73.19 410 PRO B C 1
ATOM 6550 O O . PRO B 1 410 ? -14.492 45.438 25.281 1 73.19 410 PRO B O 1
ATOM 6553 N N . PRO B 1 411 ? -15.586 46.281 23.656 1 79.38 411 PRO B N 1
ATOM 6554 C CA . PRO B 1 411 ? -15 47.594 23.875 1 79.38 411 PRO B CA 1
ATOM 6555 C C . PRO B 1 411 ? -15.141 48.094 25.312 1 79.38 411 PRO B C 1
ATOM 6557 O O . PRO B 1 411 ? -16.188 47.906 25.938 1 79.38 411 PRO B O 1
ATOM 6560 N N . ARG B 1 412 ? -14 48.531 25.812 1 82.12 412 ARG B N 1
ATOM 6561 C CA . ARG B 1 412 ? -13.93 49.031 27.188 1 82.12 412 ARG B CA 1
ATOM 6562 C C . ARG B 1 412 ? -13.695 50.531 27.234 1 82.12 412 ARG B C 1
ATOM 6564 O O . ARG B 1 412 ? -13.445 51.156 26.188 1 82.12 412 ARG B O 1
ATOM 6571 N N . ALA B 1 413 ? -13.844 51.031 28.5 1 85.88 413 ALA B N 1
ATOM 6572 C CA . ALA B 1 413 ? -13.594 52.469 28.656 1 85.88 413 ALA B CA 1
ATOM 6573 C C . ALA B 1 413 ? -12.164 52.812 28.266 1 85.88 413 ALA B C 1
ATOM 6575 O O . ALA B 1 413 ? -11.234 52.031 28.484 1 85.88 413 ALA B O 1
ATOM 6576 N N . LEU B 1 414 ? -12.008 53.906 27.656 1 88.44 414 LEU B N 1
ATOM 6577 C CA . LEU B 1 414 ? -10.719 54.344 27.141 1 88.44 414 LEU B CA 1
ATOM 6578 C C . LEU B 1 414 ? -9.664 54.375 28.234 1 88.44 414 LEU B C 1
ATOM 6580 O O . LEU B 1 414 ? -8.508 54 28.016 1 88.44 414 LEU B O 1
ATOM 6584 N N . GLU B 1 415 ? -10.109 54.656 29.5 1 85.12 415 GLU B N 1
ATOM 6585 C CA . GLU B 1 415 ? -9.18 54.688 30.625 1 85.12 415 GLU B CA 1
ATOM 6586 C C . GLU B 1 415 ? -8.602 53.312 30.922 1 85.12 415 GLU B C 1
ATOM 6588 O O . GLU B 1 415 ? -7.418 53.188 31.25 1 85.12 415 GLU B O 1
ATOM 6593 N N . GLU B 1 416 ? -9.344 52.375 30.688 1 85.56 416 GLU B N 1
ATOM 6594 C CA . GLU B 1 416 ? -8.898 51 30.938 1 85.56 416 GLU B CA 1
ATOM 6595 C C . GLU B 1 416 ? -7.898 50.562 29.891 1 85.56 416 GLU B C 1
ATOM 6597 O O . GLU B 1 416 ? -6.922 49.875 30.203 1 85.56 416 GLU B O 1
ATOM 6602 N N . VAL B 1 417 ? -8.125 50.969 28.828 1 85.81 417 VAL B N 1
ATOM 6603 C CA . VAL B 1 417 ? -7.25 50.594 27.719 1 85.81 417 VAL B CA 1
ATOM 6604 C C . VAL B 1 417 ? -5.914 51.312 27.859 1 85.81 417 VAL B C 1
ATOM 6606 O O . VAL B 1 417 ? -4.852 50.719 27.641 1 85.81 417 VAL B O 1
ATOM 6609 N N . GLU B 1 418 ? -5.988 52.531 28.234 1 87.38 418 GLU B N 1
ATOM 6610 C CA . GLU B 1 418 ? -4.773 53.312 28.469 1 87.38 418 GLU B CA 1
ATOM 6611 C C . GLU B 1 418 ? -3.908 52.688 29.547 1 87.38 418 GLU B C 1
ATOM 6613 O O . GLU B 1 418 ? -2.688 52.594 29.406 1 87.38 418 GLU B O 1
ATOM 6618 N N . ARG B 1 419 ? -4.562 52.188 30.531 1 84.5 419 ARG B N 1
ATOM 6619 C CA . ARG B 1 419 ? -3.844 51.531 31.625 1 84.5 419 ARG B CA 1
ATOM 6620 C C . ARG B 1 419 ? -3.197 50.25 31.141 1 84.5 419 ARG B C 1
ATOM 6622 O O . ARG B 1 419 ? -2.035 49.969 31.453 1 84.5 419 ARG B O 1
ATOM 6629 N N . ALA B 1 420 ? -3.947 49.625 30.422 1 84.75 420 ALA B N 1
ATOM 6630 C CA . ALA B 1 420 ? -3.457 48.344 29.938 1 84.75 420 ALA B CA 1
ATOM 6631 C C . ALA B 1 420 ? -2.293 48.531 28.969 1 84.75 420 ALA B C 1
ATOM 6633 O O . ALA B 1 420 ? -1.302 47.781 29.031 1 84.75 420 ALA B O 1
ATOM 6634 N N . TYR B 1 421 ? -2.393 49.406 28.156 1 86.12 421 TYR B N 1
ATOM 6635 C CA . TYR B 1 421 ? -1.347 49.688 27.172 1 86.12 421 TYR B CA 1
ATOM 6636 C C . TYR B 1 421 ? -0.094 50.219 27.844 1 86.12 421 TYR B C 1
ATOM 6638 O O . TYR B 1 421 ? 1.025 49.844 27.484 1 86.12 421 TYR B O 1
ATOM 6646 N N . THR B 1 422 ? -0.348 51.094 28.797 1 87.5 422 THR B N 1
ATOM 6647 C CA . THR B 1 422 ? 0.786 51.656 29.531 1 87.5 422 THR B CA 1
ATOM 6648 C C . THR B 1 422 ? 1.549 50.531 30.25 1 87.5 422 THR B C 1
ATOM 6650 O O . THR B 1 422 ? 2.781 50.531 30.25 1 87.5 422 THR B O 1
ATOM 6653 N N . ARG B 1 423 ? 0.825 49.656 30.766 1 84.62 423 ARG B N 1
ATOM 6654 C CA . ARG B 1 423 ? 1.453 48.5 31.422 1 84.62 423 ARG B CA 1
ATOM 6655 C C . ARG B 1 423 ? 2.191 47.625 30.422 1 84.62 423 ARG B C 1
ATOM 6657 O O . ARG B 1 423 ? 3.291 47.156 30.688 1 84.62 423 ARG B O 1
ATOM 6664 N N . TRP B 1 424 ? 1.576 47.594 29.391 1 80.88 424 TRP B N 1
ATOM 6665 C CA . TRP B 1 424 ? 2.17 46.781 28.328 1 80.88 424 TRP B CA 1
ATOM 6666 C C . TRP B 1 424 ? 3.471 47.406 27.844 1 80.88 424 TRP B C 1
ATOM 6668 O O . TRP B 1 424 ? 4.48 46.719 27.688 1 80.88 424 TRP B O 1
ATOM 6678 N N . VAL B 1 425 ? 3.434 48.594 27.578 1 86 425 VAL B N 1
ATOM 6679 C CA . VAL B 1 425 ? 4.633 49.312 27.125 1 86 425 VAL B CA 1
ATOM 6680 C C . VAL B 1 425 ? 5.711 49.219 28.203 1 86 425 VAL B C 1
ATOM 6682 O O . VAL B 1 425 ? 6.887 49 27.891 1 86 425 VAL B O 1
ATOM 6685 N N . LEU B 1 426 ? 5.254 49.344 29.422 1 85.19 426 LEU B N 1
ATOM 6686 C CA . LEU B 1 426 ? 6.195 49.219 30.531 1 85.19 426 LEU B CA 1
ATOM 6687 C C . LEU B 1 426 ? 6.855 47.844 30.531 1 85.19 426 LEU B C 1
ATOM 6689 O O . LEU B 1 426 ? 8.07 47.719 30.719 1 85.19 426 LEU B O 1
ATOM 6693 N N . GLU B 1 427 ? 6.047 46.969 30.156 1 82.12 427 GLU B N 1
ATOM 6694 C CA . GLU B 1 427 ? 6.559 45.594 30.109 1 82.12 427 GLU B CA 1
ATOM 6695 C C . GLU B 1 427 ? 7.496 45.406 28.922 1 82.12 427 GLU B C 1
ATOM 6697 O O . GLU B 1 427 ? 8.539 44.75 29.047 1 82.12 427 GLU B O 1
ATOM 6702 N N . GLN B 1 428 ? 7.242 46.031 27.891 1 77.31 428 GLN B N 1
ATOM 6703 C CA . GLN B 1 428 ? 8.047 45.938 26.688 1 77.31 428 GLN B CA 1
ATOM 6704 C C . GLN B 1 428 ? 9.398 46.625 26.859 1 77.31 428 GLN B C 1
ATOM 6706 O O . GLN B 1 428 ? 10.391 46.219 26.25 1 77.31 428 GLN B O 1
ATOM 6711 N N . MET B 1 429 ? 9.406 47.562 27.812 1 79.56 429 MET B N 1
ATOM 6712 C CA . MET B 1 429 ? 10.633 48.312 28.031 1 79.56 429 MET B CA 1
ATOM 6713 C C . MET B 1 429 ? 11.398 47.75 29.234 1 79.56 429 MET B C 1
ATOM 6715 O O . MET B 1 429 ? 12.281 48.438 29.781 1 79.56 429 MET B O 1
ATOM 6719 N N . GLY B 1 430 ? 10.953 46.594 29.656 1 80.06 430 GLY B N 1
ATOM 6720 C CA . GLY B 1 430 ? 11.688 45.906 30.703 1 80.06 430 GLY B CA 1
ATOM 6721 C C . GLY B 1 430 ? 11.562 46.562 32.062 1 80.06 430 GLY B C 1
ATOM 6722 O O . GLY B 1 430 ? 12.477 46.5 32.875 1 80.06 430 GLY B O 1
ATOM 6723 N N . GLY B 1 431 ? 10.516 47.375 32.219 1 80.5 431 GLY B N 1
ATOM 6724 C CA . GLY B 1 431 ? 10.227 48 33.5 1 80.5 431 GLY B CA 1
ATOM 6725 C C . GLY B 1 431 ? 10.875 49.375 33.656 1 80.5 431 GLY B C 1
ATOM 6726 O O . GLY B 1 431 ? 10.797 49.969 34.719 1 80.5 431 GLY B O 1
ATOM 6727 N N . ARG B 1 432 ? 11.57 49.844 32.656 1 82.06 432 ARG B N 1
ATOM 6728 C CA . ARG B 1 432 ? 12.188 51.156 32.719 1 82.06 432 ARG B CA 1
ATOM 6729 C C . ARG B 1 432 ? 11.141 52.25 32.562 1 82.06 432 ARG B C 1
ATOM 6731 O O . ARG B 1 432 ? 10.742 52.594 31.438 1 82.06 432 ARG B O 1
ATOM 6738 N N . ARG B 1 433 ? 10.766 52.844 33.594 1 82.38 433 ARG B N 1
ATOM 6739 C CA . ARG B 1 433 ? 9.609 53.75 33.688 1 82.38 433 ARG B CA 1
ATOM 6740 C C . ARG B 1 433 ? 9.844 55 32.906 1 82.38 433 ARG B C 1
ATOM 6742 O O . ARG B 1 433 ? 8.938 55.5 32.219 1 82.38 433 ARG B O 1
ATOM 6749 N N . MET B 1 434 ? 11.109 55.562 32.906 1 83 434 MET B N 1
ATOM 6750 C CA . MET B 1 434 ? 11.406 56.781 32.188 1 83 434 MET B CA 1
ATOM 6751 C C . MET B 1 434 ? 11.336 56.562 30.672 1 83 434 MET B C 1
ATOM 6753 O O . MET B 1 434 ? 10.805 57.375 29.938 1 83 434 MET B O 1
ATOM 6757 N N . GLU B 1 435 ? 11.711 55.5 30.219 1 84.56 435 GLU B N 1
ATOM 6758 C CA . GLU B 1 435 ? 11.68 55.188 28.781 1 84.56 435 GLU B CA 1
ATOM 6759 C C . GLU B 1 435 ? 10.258 54.906 28.312 1 84.56 435 GLU B C 1
ATOM 6761 O O . GLU B 1 435 ? 9.867 55.281 27.219 1 84.56 435 GLU B O 1
ATOM 6766 N N . ALA B 1 436 ? 9.625 54.312 29.109 1 84.75 436 ALA B N 1
ATOM 6767 C CA . ALA B 1 436 ? 8.234 54 28.781 1 84.75 436 ALA B CA 1
ATOM 6768 C C . ALA B 1 436 ? 7.422 55.312 28.672 1 84.75 436 ALA B C 1
ATOM 6770 O O . ALA B 1 436 ? 6.617 55.469 27.75 1 84.75 436 ALA B O 1
ATOM 6771 N N . ALA B 1 437 ? 7.68 56.156 29.578 1 87.81 437 ALA B N 1
ATOM 6772 C CA . ALA B 1 437 ? 7 57.438 29.547 1 87.81 437 ALA B CA 1
ATOM 6773 C C . ALA B 1 437 ? 7.328 58.188 28.266 1 87.81 437 ALA B C 1
ATOM 6775 O O . ALA B 1 437 ? 6.445 58.781 27.641 1 87.81 437 ALA B O 1
ATOM 6776 N N . LYS B 1 438 ? 8.555 58.031 27.875 1 84.88 438 LYS B N 1
ATOM 6777 C CA . LYS B 1 438 ? 8.984 58.719 26.656 1 84.88 438 LYS B CA 1
ATOM 6778 C C . LYS B 1 438 ? 8.312 58.094 25.422 1 84.88 438 LYS B C 1
ATOM 6780 O O . LYS B 1 438 ? 7.816 58.812 24.562 1 84.88 438 LYS B O 1
ATOM 6785 N N . VAL B 1 439 ? 8.172 56.938 25.406 1 84 439 VAL B N 1
ATOM 6786 C CA . VAL B 1 439 ? 7.594 56.25 24.266 1 84 439 VAL B CA 1
ATOM 6787 C C . VAL B 1 439 ? 6.098 56.531 24.188 1 84 439 VAL B C 1
ATOM 6789 O O . VAL B 1 439 ? 5.551 56.688 23.094 1 84 439 VAL B O 1
ATOM 6792 N N . LEU B 1 440 ? 5.582 56.594 25.234 1 87 440 LEU B N 1
ATOM 6793 C CA . LEU B 1 440 ? 4.145 56.875 25.297 1 87 440 LEU B CA 1
ATOM 6794 C C . LEU B 1 440 ? 3.848 58.344 25.062 1 87 440 LEU B C 1
ATOM 6796 O O . LEU B 1 440 ? 2.691 58.719 24.859 1 87 440 LEU B O 1
ATOM 6800 N N . GLY B 1 441 ? 4.84 59.188 25.141 1 85.38 441 GLY B N 1
ATOM 6801 C CA . GLY B 1 441 ? 4.707 60.625 24.953 1 85.38 441 GLY B CA 1
ATOM 6802 C C . GLY B 1 441 ? 4.074 61.312 26.141 1 85.38 441 GLY B C 1
ATOM 6803 O O . GLY B 1 441 ? 3.383 62.344 25.969 1 85.38 441 GLY B O 1
ATOM 6804 N N . LEU B 1 442 ? 4.285 60.75 27.312 1 86.69 442 LEU B N 1
ATOM 6805 C CA . LEU B 1 442 ? 3.693 61.281 28.516 1 86.69 442 LEU B CA 1
ATOM 6806 C C . LEU B 1 442 ? 4.766 61.875 29.438 1 86.69 442 LEU B C 1
ATOM 6808 O O . LEU B 1 442 ? 5.914 61.406 29.406 1 86.69 442 LEU B O 1
ATOM 6812 N N . SER B 1 443 ? 4.367 62.938 30.219 1 85.31 443 SER B N 1
ATOM 6813 C CA . SER B 1 443 ? 5.23 63.375 31.312 1 85.31 443 SER B CA 1
ATOM 6814 C C . SER B 1 443 ? 5.277 62.312 32.406 1 85.31 443 SER B C 1
ATOM 6816 O O . SER B 1 443 ? 4.34 61.5 32.562 1 85.31 443 SER B O 1
ATOM 6818 N N . TYR B 1 444 ? 6.43 62.156 33.062 1 85.44 444 TYR B N 1
ATOM 6819 C CA . TYR B 1 444 ? 6.645 61.125 34.062 1 85.44 444 TYR B CA 1
ATOM 6820 C C . TYR B 1 444 ? 5.551 61.156 35.125 1 85.44 444 TYR B C 1
ATOM 6822 O O . TYR B 1 444 ? 4.992 60.125 35.469 1 85.44 444 TYR B O 1
ATOM 6830 N N . PRO B 1 445 ? 4.984 62.375 35.625 1 81.81 445 PRO B N 1
ATOM 6831 C CA . PRO B 1 445 ? 3.891 62.344 36.594 1 81.81 445 PRO B CA 1
ATOM 6832 C C . PRO B 1 445 ? 2.592 61.812 36 1 81.81 445 PRO B C 1
ATOM 6834 O O . PRO B 1 445 ? 1.862 61.094 36.688 1 81.81 445 PRO B O 1
ATOM 6837 N N . THR B 1 446 ? 2.395 62.062 34.719 1 83.88 446 THR B N 1
ATOM 6838 C CA . THR B 1 446 ? 1.194 61.562 34.031 1 83.88 446 THR B CA 1
ATOM 6839 C C . THR B 1 446 ? 1.267 60.062 33.844 1 83.88 446 THR B C 1
ATOM 6841 O O . THR B 1 446 ? 0.258 59.375 33.938 1 83.88 446 THR B O 1
ATOM 6844 N N . PHE B 1 447 ? 2.469 59.625 33.531 1 87.06 447 PHE B N 1
ATOM 6845 C CA . PHE B 1 447 ? 2.707 58.188 33.375 1 87.06 447 PHE B CA 1
ATOM 6846 C C . PHE B 1 447 ? 2.398 57.438 34.656 1 87.06 447 PHE B C 1
ATOM 6848 O O . PHE B 1 447 ? 1.685 56.438 34.625 1 87.06 447 PHE B O 1
ATOM 6855 N N . LEU B 1 448 ? 2.812 57.969 35.719 1 85.12 448 LEU B N 1
ATOM 6856 C CA . LEU B 1 448 ? 2.588 57.312 37 1 85.12 448 LEU B CA 1
ATOM 6857 C C . LEU B 1 448 ? 1.108 57.312 37.375 1 85.12 448 LEU B C 1
ATOM 6859 O O . LEU B 1 448 ? 0.59 56.344 37.938 1 85.12 448 LEU B O 1
ATOM 6863 N N . LYS B 1 449 ? 0.425 58.375 37.062 1 82.62 449 LYS B N 1
ATOM 6864 C CA . LYS B 1 449 ? -1.012 58.469 37.312 1 82.62 449 LYS B CA 1
ATOM 6865 C C . LYS B 1 449 ? -1.775 57.438 36.5 1 82.62 449 LYS B C 1
ATOM 6867 O O . LYS B 1 449 ? -2.725 56.812 36.969 1 82.62 449 LYS B O 1
ATOM 6872 N N . ARG B 1 450 ? -1.254 57.125 35.25 1 83.38 450 ARG B N 1
ATOM 6873 C CA . ARG B 1 450 ? -1.932 56.188 34.344 1 83.38 450 ARG B CA 1
ATOM 6874 C C . ARG B 1 450 ? -1.729 54.75 34.812 1 83.38 450 ARG B C 1
ATOM 6876 O O . ARG B 1 450 ? -2.598 53.906 34.594 1 83.38 450 ARG B O 1
ATOM 6883 N N . LEU B 1 451 ? -0.604 54.531 35.438 1 81.69 451 LEU B N 1
ATOM 6884 C CA . LEU B 1 451 ? -0.332 53.188 35.938 1 81.69 451 LEU B CA 1
ATOM 6885 C C . LEU B 1 451 ? -1.061 52.938 37.25 1 81.69 451 LEU B C 1
ATOM 6887 O O . LEU B 1 451 ? -1.093 51.812 37.75 1 81.69 451 LEU B O 1
ATOM 6891 N N . GLY B 1 452 ? -1.73 53.875 37.781 1 74.12 452 GLY B N 1
ATOM 6892 C CA . GLY B 1 452 ? -2.447 53.844 39.062 1 74.12 452 GLY B CA 1
ATOM 6893 C C . GLY B 1 452 ? -1.546 54.031 40.25 1 74.12 452 GLY B C 1
ATOM 6894 O O . GLY B 1 452 ? -1.93 53.719 41.375 1 74.12 452 GLY B O 1
ATOM 6895 N N . GLU B 1 453 ? -0.255 54.406 40.094 1 68.56 453 GLU B N 1
ATOM 6896 C CA . GLU B 1 453 ? 0.712 54.531 41.188 1 68.56 453 GLU B CA 1
ATOM 6897 C C . GLU B 1 453 ? 0.926 56 41.562 1 68.56 453 GLU B C 1
ATOM 6899 O O . GLU B 1 453 ? 1.722 56.312 42.469 1 68.56 453 GLU B O 1
ATOM 6904 N N . GLY B 1 454 ? 0.36 56.719 40.875 1 58.12 454 GLY B N 1
ATOM 6905 C CA . GLY B 1 454 ? 0.607 58.094 41.219 1 58.12 454 GLY B CA 1
ATOM 6906 C C . GLY B 1 454 ? -0.312 58.625 42.312 1 58.12 454 GLY B C 1
ATOM 6907 O O . GLY B 1 454 ? -1.467 58.188 42.406 1 58.12 454 GLY B O 1
ATOM 6908 N N . THR B 1 455 ? 0.226 59.188 43.344 1 51.31 455 THR B N 1
ATOM 6909 C CA . THR B 1 455 ? -0.464 59.969 44.344 1 51.31 455 THR B CA 1
ATOM 6910 C C . THR B 1 455 ? -1.124 61.188 43.719 1 51.31 455 THR B C 1
ATOM 6912 O O . THR B 1 455 ? -0.572 61.781 42.781 1 51.31 455 THR B O 1
#

Radius of gyration: 33.54 Å; Cα contacts (8 Å, |Δi|>4): 1662; chains: 2; bounding box: 61×115×82 Å

Organism: Cystobacter fuscus (strain ATCC 25194 / DSM 2262 / NBRC 100088 / M29) (NCBI:txid1242864)